Protein 9M5U (pdb70)

Sequence (782 aa):
AMQATTTRLVNRIWGEFYSNYSREIKWDGESLGKTSAGEPLYQQALVGGEMVAVGGAVTLEVEMPAIYFVEYMFEDHCKMLHGRFLQRGSMTVLGNAANERELFLTNECMTTQLKDIKGVASFEIRSRPWGHQYRKKNITADKLDWARALERKVKDLPTEYYCKSLYSPERGGFFSLPLSDIGRSSGFCTSCKIREDEEKRSTIKLNVSKTGFFINGIEYSVEDFVYVNPDSISFKSGRNIGLRAYVVCQLLEIVPKSFDVKVRRFYRPEDVSAEKAYASDIQELYFSQDTVVLPPGALEGKCEVRKKSDMPLSREYPISDHIFFCDLFFDTSKGSLKQLPKFSTEIRLATLDIFAGCGGLSHGLKKAGVSDAKWAIEYEEPAGQAFKQNHPESTVFVDNCNVILRAIMEKGGDQDDCVSTTEANELAAKLTEEQKSTLPLPGQVDFINGGPPCQGFSGMNRFNQSSWSKVQCEMILAFLSFADYFRPRYFLLENVRTFVSFNKGQTFQLTLASLLEMGYQVRFGILEAGAYGVSQSRKRAFIWAAAPEEVLPEWPEPMHVFGVPKLKISLSQGLHYAAVRSTALGAPFRPITVRDTIGDLPSVENGDSRTNKEYKEVAVSWFQKEIRGNTIALTDHICKAMNELNLIRCKLIPTRPGADWHDLPKRKVTLDGRVEEMIPFCLPNTAERHNGWKGLYGRLDWQGNFPTSVTDPQPMGKVGMCFHPEQHRILTVRECARSQGFPDSYEFAGNINHKHRQIGNAVPPPLAFALGRKLKEALHLK

Radius of gyration: 30.0 Å; Cα contacts (8 Å, |Δi|>4): 1733; chains: 1; bounding box: 53×78×100 Å

Foldseek 3Di:
DFFFKFFLLLLVLCPPLGPLRPPDKFADDDFDDAAPVGWTWGAWIDHRNAIDGQQFWFWADDVPTWIWHWFTWTEVRFTKTKTFTWAAPCFWLLNPSGDRQETATELDMDMDTSNRTPHTAQEEEDDDDAFLVCLVVLVVVVVVVVVVQVVCVVVVHGGHHYYAWHDDLQQFWTAGDPVVQGRPNHNDHPSVVVVVVQVVQDDWAQDPVNFWTQNSNDTDGAQFKFWFFPVQLPAPLFVQPPFDATWIWGFHHFAVVVTKTKTATKADLVNQDPVSQFQDAQQEIADEGDIDIGHPVRTDGGAFEAAPVQDDPDDDQQDPHRYHYYFWHADPPVRDIHGDPSGDHPQAFEEEEEQQFLNLLVLLLVVLPHYDLQEYEHQDDQRQVNNCVVNVNHHYDNRDLSLLVCLQCVVVVNNVRMSGDPVSVVVNVVDDVVSSVSRDHAPRGQEYEYEQDALLQDPQNPPNPDPVNSSSLSVLSSSLNVCLNNVHQKYKYKYALSCCPPPNNNSVSSSVSSLVSSQKIKGKAWDAPQQRRFQEGGIMIMMMIGHNVFFTFAAFARAEADPDQFSWRQIRPRRIYGRYHHCSSHGSGYTDFLCSQCVQADDDAAFDDPQWDFGDDDRRGNLRCNQAPPPGIFGQQGAHHDDPLLLVLLVQFDLAPQTALVRFDFDWDFDVRDIDTNRDPPQVVCCVVLVSLGQQSHEGDRGGGDYQQALDDDSNDSNNHAQYSPHSGGGTLQSLQSSLQHHSPRDGGDGRSRSSNSSNRHHRSSSSNSSSNSVVVRSVVD

InterPro domains:
  IPR001025 Bromo adjacent homology (BAH) domain [PF01426] (735-869)
  IPR001025 Bromo adjacent homology (BAH) domain [PF01426] (909-1049)
  IPR001025 Bromo adjacent homology (BAH) domain [PS51038] (735-869)
  IPR001025 Bromo adjacent homology (BAH) domain [PS51038] (909-1049)
  IPR001025 Bromo adjacent homology (BAH) domain [SM00439] (735-869)
  IPR001025 Bromo adjacent homology (BAH) domain [SM00439] (909-1049)
  IPR001525 C-5 cytosine methyltransferase [PF00145] (1094-1143)
  IPR001525 C-5 cytosine methyltransferase [PF00145] (1175-1521)
  IPR001525 C-5 cytosine methyltransferase [PR00105] (1094-1110)
  IPR001525 C-5 cytosine methyltransferase [PR00105] (1231-1245)
  IPR001525 C-5 cytosine methyltransferase [PR00105] (1277-1290)
  IPR001525 C-5 cytosine methyltransferase [PS51679] (1093-1527)
  IPR001525 C-5 cytosine methyltransferase [TIGR00675] (1096-1519)
  IPR018117 DNA methylase, C-5 cytosine-specific, active site [PS00094] (1190-1202)
  IPR022702 DNA (cytosine-5)-methyltransferase 1, replication foci domain [PF12047] (79-214)
  IPR022702 DNA (cytosine-5)-methyltransferase 1, replication foci domain [PF12047] (386-534)
  IPR029063 S-adenosyl-L-methionine-dependent methyltransferase superfamily [G3DSA:3.40.50.150] (1098-1301)
  IPR029063 S-adenosyl-L-methionine-dependent methyltransferase superfamily [SSF53335] (1095-1524)
  IPR031303 DNA methylase, C-5 cytosine-specific, conserved site [PS00095] (1502-1520)
  IPR043151 Bromo adjacent homology (BAH) domain superfamily [G3DSA:2.30.30.490] (703-887)

Secondary structure (DSSP, 8-state):
--PPPEEHHHHHHHGGGSTT----EEEES---EE-TTS-EEESEEEETTEEEETTSEEEE-----EEEEEEEEE-----EEEEEEEEEGGGSTTGGGS-SSEEEEEEEEEEEEGGG--EEEEEEE--PPPSGGGHHHHHHHHHHHHHHHHHHHHTT---EEEEEEEEETTTTEEEE--TTSSS--SS--HHHHHHHHHHHTTS--B-TTSSEE-GGG--EETT-EEEE-TTT---TT-TTTT---PEEEEEEEEEE--EEEEE--EE-GGGT-HHHHHTS-TTEEEE----EEE-GGGEEEEEEEE-TTSS-S---SS----EEEEEEEE-TTT--EEE---------B-EEEES-TTTHHHHHHHHHTSB---EEE---HHHHHHHHHH-TTSEEE-S-HHHHHHHHHHHTT--TTEE--HHHHHHHTT--HHHHHSS--TTS-SEEE-----TTT-TT-S--SSHHHHHHTTHHHHHHHHHHHH--SEEEEEEEGGGGTGGGGHHHHHHHHHHHHHT-EEEEEEEEGGGTT-SB--EEEEEEEE-TTS-PPPPPPP-B--S----EEE-STT-EEESS---TT--SBPPP-HHHHHSSSPP--TT---SEEE--S---SHHHHHHHTT--EEE----PPP-HHHHHHHHTS-SSTT--GGG----EEE----EEESS-THHHHS-TTTTT-TTTTEE--TTS-B-PPPSS--TTSSS-EEE-SSSSSB--HHHHHHHTT--TT----SSHHHHHHHHHHSPPHHHHHHHHHHHHHHHHH-

GO terms:
  GO:0008168 methyltransferase activity (F, TAS)
  GO:0044027 negative regulation of gene expression via chromosomal CpG island methylation (P, IMP)
  GO:0009294 DNA-mediated transformation (P, IMP)
  GO:0009910 negative regulation of flower development (P, IMP)
  GO:0010069 zygote asymmetric cytokinesis in embryo sac (P, IMP)
  GO:0010229 inflorescence development (P, IMP)
  GO:0141044 epigenetic programming in the endosperm (P, IMP)
  GO:0005515 protein binding (F, IPI)

Structure (mmCIF, N/CA/C/O backbone):
data_9M5U
#
_entry.id   9M5U
#
_cell.length_a   1.00
_cell.length_b   1.00
_cell.length_c   1.00
_cell.angle_alpha   90.00
_cell.angle_beta   90.00
_cell.angle_gamma   90.00
#
_symmetry.space_group_name_H-M   'P 1'
#
loop_
_entity.id
_entity.type
_entity.pdbx_description
1 polymer 'DNA (cytosine-5)-methyltransferase 1'
2 polymer "DNA (5'-D(*AP*CP*TP*TP*AP*(5CM)P*GP*GP*AP*AP*GP*G)-3')"
3 polymer "DNA (5'-D(*CP*CP*TP*TP*CP*(A1L82)P*GP*TP*AP*AP*GP*T)-3')"
4 non-polymer S-ADENOSYL-L-HOMOCYSTEINE
5 non-polymer 'ZINC ION'
#
loop_
_atom_site.group_PDB
_atom_site.id
_atom_site.type_symbol
_atom_site.label_atom_id
_atom_site.label_alt_id
_atom_site.label_comp_id
_atom_site.label_asym_id
_atom_site.label_entity_id
_atom_site.label_seq_id
_atom_site.pdbx_PDB_ins_code
_atom_site.Cartn_x
_atom_site.Cartn_y
_atom_site.Cartn_z
_atom_site.occupancy
_atom_site.B_iso_or_equiv
_atom_site.auth_seq_id
_atom_site.auth_comp_id
_atom_site.auth_asym_id
_atom_site.auth_atom_id
_atom_site.pdbx_PDB_model_num
ATOM 1 N N . ALA A 1 9 ? 103.302 132.633 99.060 1.00 44.93 624 ALA A N 1
ATOM 2 C CA . ALA A 1 9 ? 104.424 133.378 99.618 1.00 44.93 624 ALA A CA 1
ATOM 3 C C . ALA A 1 9 ? 104.016 134.082 100.907 1.00 44.93 624 ALA A C 1
ATOM 4 O O . ALA A 1 9 ? 104.407 135.222 101.155 1.00 44.93 624 ALA A O 1
ATOM 6 N N . MET A 1 10 ? 103.227 133.393 101.724 1.00 40.95 625 MET A N 1
ATOM 7 C CA . MET A 1 10 ? 102.719 133.939 102.973 1.00 40.95 625 MET A CA 1
ATOM 8 C C . MET A 1 10 ? 103.451 133.324 104.158 1.00 40.95 625 MET A C 1
ATOM 9 O O . MET A 1 10 ? 103.699 132.115 104.189 1.00 40.95 625 MET A O 1
ATOM 14 N N . GLN A 1 11 ? 103.799 134.164 105.128 1.00 39.37 626 GLN A N 1
ATOM 15 C CA . GLN A 1 11 ? 104.331 133.661 106.385 1.00 39.37 626 GLN A CA 1
ATOM 16 C C . GLN A 1 11 ? 103.251 132.882 107.123 1.00 39.37 626 GLN A C 1
ATOM 17 O O . GLN A 1 11 ? 102.074 133.253 107.105 1.00 39.37 626 GLN A O 1
ATOM 23 N N . ALA A 1 12 ? 103.655 131.793 107.770 1.00 31.00 627 ALA A N 1
ATOM 24 C CA . ALA A 1 12 ? 102.694 130.898 108.399 1.00 31.00 627 ALA A CA 1
ATOM 25 C C . ALA A 1 12 ? 101.991 131.579 109.566 1.00 31.00 627 ALA A C 1
ATOM 26 O O . ALA A 1 12 ? 102.606 132.314 110.342 1.00 31.00 627 ALA A O 1
ATOM 28 N N . THR A 1 13 ? 100.689 131.332 109.680 1.00 27.85 628 THR A N 1
ATOM 29 C CA . THR A 1 13 ? 99.903 131.788 110.818 1.00 27.85 628 THR A CA 1
ATOM 30 C C . THR A 1 13 ? 99.922 130.692 111.875 1.00 27.85 628 THR A C 1
ATOM 31 O O . THR A 1 13 ? 99.549 129.548 111.594 1.00 27.85 628 THR A O 1
ATOM 35 N N . THR A 1 14 ? 100.366 131.033 113.081 1.00 27.24 629 THR A N 1
ATOM 36 C CA . THR A 1 14 ? 100.603 130.046 114.121 1.00 27.24 629 THR A CA 1
ATOM 37 C C . THR A 1 14 ? 99.968 130.483 115.432 1.00 27.24 629 THR A C 1
ATOM 38 O O . THR A 1 14 ? 99.779 131.673 115.693 1.00 27.24 629 THR A O 1
ATOM 42 N N . THR A 1 15 ? 99.635 129.493 116.254 1.00 25.70 630 THR A N 1
ATOM 43 C CA . THR A 1 15 ? 99.297 129.747 117.643 1.00 25.70 630 THR A CA 1
ATOM 44 C C . THR A 1 15 ? 100.565 130.083 118.421 1.00 25.70 630 THR A C 1
ATOM 45 O O . THR A 1 15 ? 101.684 129.815 117.977 1.00 25.70 630 THR A O 1
ATOM 49 N N . ARG A 1 16 ? 100.381 130.682 119.598 1.00 29.33 631 ARG A N 1
ATOM 50 C CA . ARG A 1 16 ? 101.534 131.108 120.381 1.00 29.33 631 ARG A CA 1
ATOM 51 C C . ARG A 1 16 ? 102.349 129.934 120.908 1.00 29.33 631 ARG A C 1
ATOM 52 O O . ARG A 1 16 ? 103.549 130.094 121.147 1.00 29.33 631 ARG A O 1
ATOM 60 N N . LEU A 1 17 ? 101.737 128.761 121.080 1.00 23.53 632 LEU A N 1
ATOM 61 C CA . LEU A 1 17 ? 102.490 127.594 121.531 1.00 23.53 632 LEU A CA 1
ATOM 62 C C . LEU A 1 17 ? 103.496 127.148 120.475 1.00 23.53 632 LEU A C 1
ATOM 63 O O . LEU A 1 17 ? 104.679 126.948 120.774 1.00 23.53 632 LEU A O 1
ATOM 68 N N . VAL A 1 18 ? 103.042 126.992 119.230 1.00 22.92 633 VAL A N 1
ATOM 69 C CA . VAL A 1 18 ? 103.935 126.561 118.159 1.00 22.92 633 VAL A CA 1
ATOM 70 C C . VAL A 1 18 ? 104.957 127.646 117.847 1.00 22.92 633 VAL A C 1
ATOM 71 O O . VAL A 1 18 ? 106.120 127.354 117.543 1.00 22.92 633 VAL A O 1
ATOM 75 N N . ASN A 1 19 ? 104.541 128.912 117.909 1.00 30.14 634 ASN A N 1
ATOM 76 C CA . ASN A 1 19 ? 105.475 130.012 117.698 1.00 30.14 634 ASN A CA 1
ATOM 77 C C . ASN A 1 19 ? 106.555 130.027 118.772 1.00 30.14 634 ASN A C 1
ATOM 78 O O . ASN A 1 19 ? 107.727 130.301 118.484 1.00 30.14 634 ASN A O 1
ATOM 83 N N . ARG A 1 20 ? 106.178 129.738 120.018 1.00 28.44 635 ARG A N 1
ATOM 84 C CA . ARG A 1 20 ? 107.148 129.698 121.106 1.00 28.44 635 ARG A CA 1
ATOM 85 C C . ARG A 1 20 ? 108.086 128.505 120.972 1.00 28.44 635 ARG A C 1
ATOM 86 O O . ARG A 1 20 ? 109.282 128.613 121.268 1.00 28.44 635 ARG A O 1
ATOM 94 N N . ILE A 1 21 ? 107.562 127.356 120.536 1.00 22.56 636 ILE A N 1
ATOM 95 C CA . ILE A 1 21 ? 108.385 126.153 120.428 1.00 22.56 636 ILE A CA 1
ATOM 96 C C . ILE A 1 21 ? 109.487 126.349 119.394 1.00 22.56 636 ILE A C 1
ATOM 97 O O . ILE A 1 21 ? 110.664 126.073 119.654 1.00 22.56 636 ILE A O 1
ATOM 102 N N . TRP A 1 22 ? 109.125 126.833 118.205 1.00 20.85 637 TRP A N 1
ATOM 103 C CA . TRP A 1 22 ? 110.101 126.937 117.126 1.00 20.85 637 TRP A CA 1
ATOM 104 C C . TRP A 1 22 ? 111.042 128.120 117.315 1.00 20.85 637 TRP A C 1
ATOM 105 O O . TRP A 1 22 ? 112.205 128.048 116.905 1.00 20.85 637 TRP A O 1
ATOM 116 N N . GLY A 1 23 ? 110.569 129.196 117.930 1.00 32.98 638 GLY A N 1
ATOM 117 C CA . GLY A 1 23 ? 111.444 130.310 118.256 1.00 32.98 638 GLY A CA 1
ATOM 118 C C . GLY A 1 23 ? 112.017 130.974 117.019 1.00 32.98 638 GLY A C 1
ATOM 119 O O . GLY A 1 23 ? 111.285 131.433 116.133 1.00 32.98 638 GLY A O 1
ATOM 120 N N . GLU A 1 24 ? 113.350 131.029 116.953 1.00 39.54 639 GLU A N 1
ATOM 121 C CA . GLU A 1 24 ? 114.033 131.736 115.875 1.00 39.54 639 GLU A CA 1
ATOM 122 C C . GLU A 1 24 ? 113.819 131.088 114.513 1.00 39.54 639 GLU A C 1
ATOM 123 O O . GLU A 1 24 ? 114.000 131.757 113.490 1.00 39.54 639 GLU A O 1
ATOM 129 N N . PHE A 1 25 ? 113.440 129.812 114.472 1.00 37.16 640 PHE A N 1
ATOM 130 C CA . PHE A 1 25 ? 113.190 129.116 113.215 1.00 37.16 640 PHE A CA 1
ATOM 131 C C . PHE A 1 25 ? 111.867 129.514 112.574 1.00 37.16 640 PHE A C 1
ATOM 132 O O . PHE A 1 25 ? 111.478 128.917 111.564 1.00 37.16 640 PHE A O 1
ATOM 140 N N . TYR A 1 26 ? 111.173 130.499 113.135 1.00 38.69 641 TYR A N 1
ATOM 141 C CA . TYR A 1 26 ? 109.902 130.982 112.616 1.00 38.69 641 TYR A CA 1
ATOM 142 C C . TYR A 1 26 ? 110.090 132.415 112.140 1.00 38.69 641 TYR A C 1
ATOM 143 O O . TYR A 1 26 ? 110.586 133.261 112.892 1.00 38.69 641 TYR A O 1
ATOM 152 N N . SER A 1 27 ? 109.705 132.680 110.889 1.00 42.26 642 SER A N 1
ATOM 153 C CA . SER A 1 27 ? 109.931 134.000 110.307 1.00 42.26 642 SER A CA 1
ATOM 154 C C . SER A 1 27 ? 109.157 135.079 111.053 1.00 42.26 642 SER A C 1
ATOM 155 O O . SER A 1 27 ? 109.672 136.181 111.277 1.00 42.26 642 SER A O 1
ATOM 158 N N . ASN A 1 28 ? 107.919 134.782 111.448 1.00 44.21 643 ASN A N 1
ATOM 159 C CA . ASN A 1 28 ? 107.065 135.732 112.150 1.00 44.21 643 ASN A CA 1
ATOM 160 C C . ASN A 1 28 ? 107.108 135.536 113.662 1.00 44.21 643 ASN A C 1
ATOM 161 O O . ASN A 1 28 ? 106.094 135.727 114.342 1.00 44.21 643 ASN A O 1
ATOM 166 N N . TYR A 1 29 ? 108.264 135.147 114.197 1.00 43.39 644 TYR A N 1
ATOM 167 C CA . TYR A 1 29 ? 108.392 134.916 115.630 1.00 43.39 644 TYR A CA 1
ATOM 168 C C . TYR A 1 29 ? 108.149 136.202 116.410 1.00 43.39 644 TYR A C 1
ATOM 169 O O . TYR A 1 29 ? 108.621 137.278 116.033 1.00 43.39 644 TYR A O 1
ATOM 178 N N . SER A 1 30 ? 107.407 136.083 117.506 1.00 44.89 645 SER A N 1
ATOM 179 C CA . SER A 1 30 ? 107.095 137.228 118.352 1.00 44.89 645 SER A CA 1
ATOM 180 C C . SER A 1 30 ? 107.678 137.053 119.750 1.00 44.89 645 SER A C 1
ATOM 181 O O . SER A 1 30 ? 108.433 137.899 120.229 1.00 44.89 645 SER A O 1
ATOM 184 N N . ARG A 1 93 ? 125.720 108.425 156.710 1.00 63.60 708 ARG A N 1
ATOM 185 C CA . ARG A 1 93 ? 124.656 107.993 155.812 1.00 63.60 708 ARG A CA 1
ATOM 186 C C . ARG A 1 93 ? 123.654 107.109 156.546 1.00 63.60 708 ARG A C 1
ATOM 187 O O . ARG A 1 93 ? 123.876 105.911 156.717 1.00 63.60 708 ARG A O 1
ATOM 195 N N . GLU A 1 94 ? 122.549 107.710 156.979 1.00 65.11 709 GLU A N 1
ATOM 196 C CA . GLU A 1 94 ? 121.503 106.991 157.691 1.00 65.11 709 GLU A CA 1
ATOM 197 C C . GLU A 1 94 ? 120.480 106.453 156.698 1.00 65.11 709 GLU A C 1
ATOM 198 O O . GLU A 1 94 ? 119.909 107.215 155.910 1.00 65.11 709 GLU A O 1
ATOM 204 N N . ILE A 1 95 ? 120.263 105.142 156.730 1.00 63.14 710 ILE A N 1
ATOM 205 C CA . ILE A 1 95 ? 119.287 104.475 155.875 1.00 63.14 710 ILE A CA 1
ATOM 206 C C . ILE A 1 95 ? 118.351 103.686 156.778 1.00 63.14 710 ILE A C 1
ATOM 207 O O . ILE A 1 95 ? 118.805 102.859 157.579 1.00 63.14 710 ILE A O 1
ATOM 212 N N . LYS A 1 96 ? 117.050 103.937 156.650 1.00 62.48 711 LYS A N 1
ATOM 213 C CA . LYS A 1 96 ? 116.087 103.352 157.576 1.00 62.48 711 LYS A CA 1
ATOM 214 C C . LYS A 1 96 ? 114.720 103.262 156.916 1.00 62.48 711 LYS A C 1
ATOM 215 O O . LYS A 1 96 ? 114.259 104.233 156.311 1.00 62.48 711 LYS A O 1
ATOM 221 N N . TRP A 1 97 ? 114.071 102.107 157.048 1.00 61.04 712 TRP A N 1
ATOM 222 C CA . TRP A 1 97 ? 112.716 101.954 156.536 1.00 61.04 712 TRP A CA 1
ATOM 223 C C . TRP A 1 97 ? 111.760 102.907 157.245 1.00 61.04 712 TRP A C 1
ATOM 224 O O . TRP A 1 97 ? 111.882 103.171 158.443 1.00 61.04 712 TRP A O 1
ATOM 235 N N . ASP A 1 98 ? 110.793 103.421 156.488 1.00 63.49 713 ASP A N 1
ATOM 236 C CA . ASP A 1 98 ? 109.763 104.311 157.014 1.00 63.49 713 ASP A CA 1
ATOM 237 C C . ASP A 1 98 ? 108.432 103.573 156.965 1.00 63.49 713 ASP A C 1
ATOM 238 O O . ASP A 1 98 ? 107.917 103.282 155.880 1.00 63.49 713 ASP A O 1
ATOM 243 N N . GLY A 1 99 ? 107.881 103.271 158.136 1.00 64.34 714 GLY A N 1
ATOM 244 C CA . GLY A 1 99 ? 106.632 102.542 158.235 1.00 64.34 714 GLY A CA 1
ATOM 245 C C . GLY A 1 99 ? 106.852 101.042 158.263 1.00 64.34 714 GLY A C 1
ATOM 246 O O . GLY A 1 99 ? 107.976 100.534 158.210 1.00 64.34 714 GLY A O 1
ATOM 247 N N . GLU A 1 100 ? 105.736 100.324 158.348 1.00 66.79 715 GLU A N 1
ATOM 248 C CA . GLU A 1 100 ? 105.762 98.872 158.389 1.00 66.79 715 GLU A CA 1
ATOM 249 C C . GLU A 1 100 ? 105.708 98.305 156.972 1.00 66.79 715 GLU A C 1
ATOM 250 O O . GLU A 1 100 ? 105.629 99.035 155.981 1.00 66.79 715 GLU A O 1
ATOM 256 N N . SER A 1 101 ? 105.753 96.980 156.874 1.00 62.31 716 SER A N 1
ATOM 257 C CA . SER A 1 101 ? 105.679 96.315 155.586 1.00 62.31 716 SER A CA 1
ATOM 258 C C . SER A 1 101 ? 104.232 96.250 155.100 1.00 62.31 716 SER A C 1
ATOM 259 O O . SER A 1 101 ? 103.288 96.599 155.814 1.00 62.31 716 SER A O 1
ATOM 262 N N . LEU A 1 102 ? 104.065 95.792 153.859 1.00 59.94 717 LEU A N 1
ATOM 263 C CA . LEU A 1 102 ? 102.747 95.653 153.260 1.00 59.94 717 LEU A CA 1
ATOM 264 C C . LEU A 1 102 ? 102.555 94.334 152.526 1.00 59.94 717 LEU A C 1
ATOM 265 O O . LEU A 1 102 ? 101.475 94.110 151.968 1.00 59.94 717 LEU A O 1
ATOM 270 N N . GLY A 1 103 ? 103.555 93.464 152.508 1.00 59.42 718 GLY A N 1
ATOM 271 C CA . GLY A 1 103 ? 103.426 92.193 151.828 1.00 59.42 718 GLY A CA 1
ATOM 272 C C . GLY A 1 103 ? 104.780 91.546 151.645 1.00 59.42 718 GLY A C 1
ATOM 273 O O . GLY A 1 103 ? 105.807 92.044 152.118 1.00 59.42 718 GLY A O 1
ATOM 274 N N . LYS A 1 104 ? 104.760 90.414 150.945 1.00 63.12 719 LYS A N 1
ATOM 275 C CA . LYS A 1 104 ? 105.964 89.652 150.653 1.00 63.12 719 LYS A CA 1
ATOM 276 C C . LYS A 1 104 ? 105.992 89.285 149.177 1.00 63.12 719 LYS A C 1
ATOM 277 O O . LYS A 1 104 ? 104.947 89.129 148.539 1.00 63.12 719 LYS A O 1
ATOM 283 N N . THR A 1 105 ? 107.202 89.150 148.641 1.00 62.94 720 THR A N 1
ATOM 284 C CA . THR A 1 105 ? 107.382 88.757 147.253 1.00 62.94 720 THR A CA 1
ATOM 285 C C . THR A 1 105 ? 107.202 87.248 147.105 1.00 62.94 720 THR A C 1
ATOM 286 O O . THR A 1 105 ? 106.905 86.529 148.064 1.00 62.94 720 THR A O 1
ATOM 290 N N . SER A 1 106 ? 107.384 86.758 145.877 1.00 62.85 721 SER A N 1
ATOM 291 C CA . SER A 1 106 ? 107.334 85.322 145.634 1.00 62.85 721 SER A CA 1
ATOM 292 C C . SER A 1 106 ? 108.494 84.587 146.292 1.00 62.85 721 SER A C 1
ATOM 293 O O . SER A 1 106 ? 108.413 83.369 146.483 1.00 62.85 721 SER A O 1
ATOM 296 N N . ALA A 1 107 ? 109.566 85.296 146.640 1.00 62.07 722 ALA A N 1
ATOM 297 C CA . ALA A 1 107 ? 110.717 84.716 147.317 1.00 62.07 722 ALA A CA 1
ATOM 298 C C . ALA A 1 107 ? 110.687 84.946 148.822 1.00 62.07 722 ALA A C 1
ATOM 299 O O . ALA A 1 107 ? 111.703 84.733 149.491 1.00 62.07 722 ALA A O 1
ATOM 301 N N . GLY A 1 108 ? 109.552 85.373 149.366 1.00 62.48 723 GLY A N 1
ATOM 302 C CA . GLY A 1 108 ? 109.448 85.642 150.790 1.00 62.48 723 GLY A CA 1
ATOM 303 C C . GLY A 1 108 ? 110.272 86.817 151.268 1.00 62.48 723 GLY A C 1
ATOM 304 O O . GLY A 1 108 ? 110.911 86.733 152.324 1.00 62.48 723 GLY A O 1
ATOM 305 N N . GLU A 1 109 ? 110.274 87.916 150.514 1.00 63.78 724 GLU A N 1
ATOM 306 C CA . GLU A 1 109 ? 111.004 89.118 150.889 1.00 63.78 724 GLU A CA 1
ATOM 307 C C . GLU A 1 109 ? 110.016 90.213 151.254 1.00 63.78 724 GLU A C 1
ATOM 308 O O . GLU A 1 109 ? 109.140 90.539 150.439 1.00 63.78 724 GLU A O 1
ATOM 314 N N . PRO A 1 110 ? 110.100 90.789 152.453 1.00 61.90 725 PRO A N 1
ATOM 315 C CA . PRO A 1 110 ? 109.157 91.852 152.828 1.00 61.90 725 PRO A CA 1
ATOM 316 C C . PRO A 1 110 ? 109.250 93.039 151.880 1.00 61.90 725 PRO A C 1
ATOM 317 O O . PRO A 1 110 ? 110.335 93.420 151.435 1.00 61.90 725 PRO A O 1
ATOM 321 N N . LEU A 1 111 ? 108.096 93.625 151.578 1.00 59.39 726 LEU A N 1
ATOM 322 C CA . LEU A 1 111 ? 107.994 94.754 150.664 1.00 59.39 726 LEU A CA 1
ATOM 323 C C . LEU A 1 111 ? 107.632 96.008 151.445 1.00 59.39 726 LEU A C 1
ATOM 324 O O . LEU A 1 111 ? 106.689 95.998 152.243 1.00 59.39 726 LEU A O 1
ATOM 329 N N . TYR A 1 112 ? 108.379 97.083 151.214 1.00 60.48 727 TYR A N 1
ATOM 330 C CA . TYR A 1 112 ? 108.130 98.360 151.859 1.00 60.48 727 TYR A CA 1
ATOM 331 C C . TYR A 1 112 ? 107.813 99.413 150.805 1.00 60.48 727 TYR A C 1
ATOM 332 O O . TYR A 1 112 ? 108.103 99.245 149.618 1.00 60.48 727 TYR A O 1
ATOM 341 N N . GLN A 1 113 ? 107.207 100.507 151.260 1.00 55.57 728 GLN A N 1
ATOM 342 C CA . GLN A 1 113 ? 106.808 101.602 150.388 1.00 55.57 728 GLN A CA 1
ATOM 343 C C . GLN A 1 113 ? 107.586 102.885 150.626 1.00 55.57 728 GLN A C 1
ATOM 344 O O . GLN A 1 113 ? 107.710 103.697 149.706 1.00 55.57 728 GLN A O 1
ATOM 350 N N . GLN A 1 114 ? 108.129 103.080 151.825 1.00 57.55 729 GLN A N 1
ATOM 351 C CA . GLN A 1 114 ? 108.730 104.350 152.202 1.00 57.55 729 GLN A CA 1
ATOM 352 C C . GLN A 1 114 ? 110.036 104.099 152.942 1.00 57.55 729 GLN A C 1
ATOM 353 O O . GLN A 1 114 ? 110.183 103.097 153.646 1.00 57.55 729 GLN A O 1
ATOM 359 N N . ALA A 1 115 ? 110.988 105.018 152.77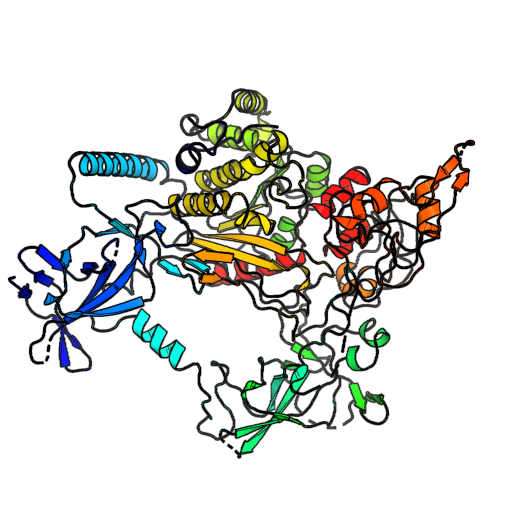7 1.00 56.00 730 ALA A N 1
ATOM 360 C CA . ALA A 1 115 ? 112.285 104.888 153.427 1.00 56.00 730 ALA A CA 1
ATOM 361 C C . ALA A 1 115 ? 112.952 106.254 153.519 1.00 56.00 730 ALA A C 1
ATOM 362 O O . ALA A 1 115 ? 112.553 107.211 152.851 1.00 56.00 730 ALA A O 1
ATOM 364 N N . LEU A 1 116 ? 113.978 106.326 154.365 1.00 59.97 731 LEU A N 1
ATOM 365 C CA . LEU A 1 116 ? 114.821 107.504 154.511 1.00 59.97 731 LEU A CA 1
ATOM 366 C C . LEU A 1 116 ? 116.256 107.113 154.193 1.00 59.97 731 LEU A C 1
ATOM 367 O O . LEU A 1 116 ? 116.774 106.139 154.749 1.00 59.97 731 LEU A O 1
ATOM 372 N N . VAL A 1 117 ? 116.887 107.866 153.300 1.00 59.30 732 VAL A N 1
ATOM 373 C CA . VAL A 1 117 ? 118.269 107.622 152.891 1.00 59.30 732 VAL A CA 1
ATOM 374 C C . VAL A 1 117 ? 119.036 108.914 153.151 1.00 59.30 732 VAL A C 1
ATOM 375 O O . VAL A 1 117 ? 119.092 109.809 152.305 1.00 59.30 732 VAL A O 1
ATOM 379 N N . GLY A 1 118 ? 119.645 109.014 154.329 1.00 62.03 733 GLY A N 1
ATOM 380 C CA . GLY A 1 118 ? 120.409 110.203 154.673 1.00 62.03 733 GLY A CA 1
ATOM 381 C C . GLY A 1 118 ? 119.576 111.458 154.812 1.00 62.03 733 GLY A C 1
ATOM 382 O O . GLY A 1 118 ? 120.025 112.546 154.429 1.00 62.03 733 GLY A O 1
ATOM 383 N N . GLY A 1 119 ? 118.367 111.333 155.353 1.00 60.90 734 GLY A N 1
ATOM 384 C CA . GLY A 1 119 ? 117.517 112.485 155.582 1.00 60.90 734 GLY A CA 1
ATOM 385 C C . GLY A 1 119 ? 116.469 112.699 154.510 1.00 60.90 734 GLY A C 1
ATOM 386 O O . GLY A 1 119 ? 115.313 113.002 154.821 1.00 60.90 734 GLY A O 1
ATOM 387 N N . GLU A 1 120 ? 116.853 112.544 153.246 1.00 59.81 735 GLU A N 1
ATOM 388 C CA . GLU A 1 120 ? 115.895 112.691 152.163 1.00 59.81 735 GLU A CA 1
ATOM 389 C C . GLU A 1 120 ? 114.976 111.474 152.095 1.00 59.81 735 GLU A C 1
ATOM 390 O O . GLU A 1 120 ? 115.314 110.375 152.545 1.00 59.81 735 GLU A O 1
ATOM 396 N N . MET A 1 121 ? 113.795 111.685 151.522 1.00 57.51 736 MET A N 1
ATOM 397 C CA . MET A 1 121 ? 112.686 110.744 151.610 1.00 57.51 736 MET A CA 1
ATOM 398 C C . MET A 1 121 ? 112.537 110.004 150.286 1.00 57.51 736 MET A C 1
ATOM 399 O O . MET A 1 121 ? 112.444 110.636 149.228 1.00 57.51 736 MET A O 1
ATOM 404 N N . VAL A 1 122 ? 112.509 108.674 150.345 1.00 49.47 737 VAL A N 1
ATOM 405 C CA . VAL A 1 122 ? 112.341 107.823 149.172 1.00 49.47 737 VAL A CA 1
ATOM 406 C C . VAL A 1 122 ? 111.001 107.112 149.289 1.00 49.47 737 VAL A C 1
ATOM 407 O O . VAL A 1 122 ? 110.676 106.560 150.347 1.00 49.47 737 VAL A O 1
ATOM 411 N N . ALA A 1 123 ? 110.223 107.130 148.211 1.00 44.43 738 ALA A N 1
ATOM 412 C CA . ALA A 1 123 ? 108.924 106.476 148.195 1.00 44.43 738 ALA A CA 1
ATOM 413 C C . ALA A 1 123 ? 108.701 105.825 146.839 1.00 44.43 738 ALA A C 1
ATOM 414 O O . ALA A 1 123 ? 109.284 106.228 145.830 1.00 44.43 738 ALA A O 1
ATOM 416 N N . VAL A 1 124 ? 107.848 104.803 146.829 1.00 41.76 739 VAL A N 1
ATOM 417 C CA . VAL A 1 124 ? 107.464 104.165 145.577 1.00 41.76 739 VAL A CA 1
ATOM 418 C C . VAL A 1 124 ? 106.606 105.131 144.774 1.00 41.76 739 VAL A C 1
ATOM 419 O O . VAL A 1 124 ? 105.629 105.693 145.285 1.00 41.76 739 VAL A O 1
ATOM 423 N N . GLY A 1 125 ? 106.967 105.328 143.510 1.00 33.84 740 GLY A N 1
ATOM 424 C CA . GLY A 1 125 ? 106.346 106.331 142.677 1.00 33.84 740 GLY A CA 1
ATOM 425 C C . GLY A 1 125 ? 107.181 107.576 142.473 1.00 33.84 740 GLY A C 1
ATOM 426 O O . GLY A 1 125 ? 106.861 108.378 141.587 1.00 33.84 740 GLY A O 1
ATOM 427 N N . GLY A 1 126 ? 108.233 107.760 143.262 1.00 31.65 741 GLY A N 1
ATOM 428 C CA . GLY A 1 126 ? 109.159 108.857 143.086 1.00 31.65 741 GLY A CA 1
ATOM 429 C C . GLY A 1 126 ? 110.330 108.466 142.211 1.00 31.65 741 GLY A C 1
ATOM 430 O O . GLY A 1 126 ? 110.291 107.476 141.476 1.00 31.65 741 GLY A O 1
ATOM 431 N N . ALA A 1 127 ? 111.392 109.262 142.295 1.00 33.30 742 ALA A N 1
ATOM 432 C CA . ALA A 1 127 ? 112.597 109.024 141.518 1.00 33.30 742 ALA A CA 1
ATOM 433 C C . ALA A 1 127 ? 113.823 109.130 142.411 1.00 33.30 742 ALA A C 1
ATOM 434 O O . ALA A 1 127 ? 113.860 109.921 143.356 1.00 33.30 742 ALA A O 1
ATOM 436 N N . VAL A 1 128 ? 114.832 108.318 142.094 1.00 37.01 743 VAL A N 1
ATOM 437 C CA . VAL A 1 128 ? 116.103 108.315 142.801 1.00 37.01 743 VAL A CA 1
ATOM 438 C C . VAL A 1 128 ? 117.216 108.550 141.791 1.00 37.01 743 VAL A C 1
ATOM 439 O O . VAL A 1 128 ? 117.029 108.419 140.579 1.00 37.01 743 VAL A O 1
ATOM 443 N N . THR A 1 129 ? 118.389 108.894 142.312 1.00 44.67 744 THR A N 1
ATOM 444 C CA . THR A 1 129 ? 119.528 109.300 141.505 1.00 44.67 744 THR A CA 1
ATOM 445 C C . THR A 1 129 ? 120.694 108.343 141.722 1.00 44.67 744 THR A C 1
ATOM 446 O O . THR A 1 129 ? 120.974 107.928 142.848 1.00 44.67 744 THR A O 1
ATOM 450 N N . LEU A 1 130 ? 121.367 107.989 140.628 1.00 49.01 745 LEU A N 1
ATOM 451 C CA . LEU A 1 130 ? 122.568 107.167 140.673 1.00 49.01 745 LEU A CA 1
ATOM 452 C C . LEU A 1 130 ? 123.708 107.881 139.962 1.00 49.01 745 LEU A C 1
ATOM 453 O O . LEU A 1 130 ? 123.512 108.478 138.899 1.00 49.01 745 LEU A O 1
ATOM 458 N N . GLU A 1 131 ? 124.896 107.813 140.556 1.00 59.36 746 GLU A N 1
ATOM 459 C CA . GLU A 1 131 ? 126.072 108.440 139.971 1.00 59.36 746 GLU A CA 1
ATOM 460 C C . GLU A 1 131 ? 126.480 107.734 138.684 1.00 59.36 746 GLU A C 1
ATOM 461 O O . GLU A 1 131 ? 126.312 106.521 138.531 1.00 59.36 746 GLU A O 1
ATOM 467 N N . VAL A 1 132 ? 127.024 108.510 137.752 1.00 60.02 747 VAL A N 1
ATOM 468 C CA . VAL A 1 132 ? 127.478 107.971 136.477 1.00 60.02 747 VAL A CA 1
ATOM 469 C C . VAL A 1 132 ? 128.991 108.112 136.361 1.00 60.02 747 VAL A C 1
ATOM 470 O O . VAL A 1 132 ? 129.739 107.566 137.172 1.00 60.02 747 VAL A O 1
ATOM 474 N N . GLU A 1 137 ? 129.095 114.787 132.485 1.00 66.50 752 GLU A N 1
ATOM 475 C CA . GLU A 1 137 ? 128.256 113.620 132.730 1.00 66.50 752 GLU A CA 1
ATOM 476 C C . GLU A 1 137 ? 127.178 113.930 133.764 1.00 66.50 752 GLU A C 1
ATOM 477 O O . GLU A 1 137 ? 127.458 114.518 134.809 1.00 66.50 752 GLU A O 1
ATOM 483 N N . MET A 1 138 ? 125.941 113.535 133.466 1.00 52.49 753 MET A N 1
ATOM 484 C CA . MET A 1 138 ? 124.840 113.768 134.383 1.00 52.49 753 MET A CA 1
ATOM 485 C C . MET A 1 138 ? 124.381 112.459 135.016 1.00 52.49 753 MET A C 1
ATOM 486 O O . MET A 1 138 ? 124.390 111.409 134.367 1.00 52.49 753 MET A O 1
ATOM 491 N N . PRO A 1 139 ? 123.978 112.490 136.284 1.00 44.90 754 PRO A N 1
ATOM 492 C CA . PRO A 1 139 ? 123.558 111.257 136.957 1.00 44.90 754 PRO A CA 1
ATOM 493 C C . PRO A 1 139 ? 122.269 110.701 136.374 1.00 44.90 754 PRO A C 1
ATOM 494 O O . PRO A 1 139 ? 121.444 111.429 135.816 1.00 44.90 754 PRO A O 1
ATOM 498 N N . ALA A 1 140 ? 122.104 109.388 136.513 1.00 37.99 755 ALA A N 1
ATOM 499 C CA . ALA A 1 140 ? 120.936 108.695 135.989 1.00 37.99 755 ALA A CA 1
ATOM 500 C C . ALA A 1 140 ? 119.783 108.765 136.981 1.00 37.99 755 ALA A C 1
ATOM 501 O O . ALA A 1 140 ? 119.992 108.760 138.197 1.00 37.99 755 ALA A O 1
ATOM 503 N N . ILE A 1 141 ? 118.563 108.834 136.452 1.00 28.80 756 ILE A N 1
ATOM 504 C CA . ILE A 1 141 ? 117.351 108.922 137.260 1.00 28.80 756 ILE A CA 1
ATOM 505 C C . ILE A 1 141 ? 116.544 107.645 137.074 1.00 28.80 756 ILE A C 1
ATOM 506 O O . ILE A 1 141 ? 116.358 107.174 135.944 1.00 28.80 756 ILE A O 1
ATOM 511 N N . TYR A 1 142 ? 116.068 107.079 138.181 1.00 29.78 757 TYR A N 1
ATOM 512 C CA . TYR A 1 142 ? 115.295 105.845 138.147 1.00 29.78 757 TYR A CA 1
ATOM 513 C C . TYR A 1 142 ? 114.002 106.021 138.929 1.00 29.78 757 TYR A C 1
ATOM 514 O O . TYR A 1 142 ? 114.028 106.397 140.104 1.00 29.78 757 TYR A O 1
ATOM 523 N N . PHE A 1 143 ? 112.881 105.748 138.270 1.00 28.42 758 PHE A N 1
ATOM 524 C CA . PHE A 1 143 ? 111.571 105.751 138.907 1.00 28.42 758 PHE A CA 1
ATOM 525 C C . PHE A 1 143 ? 111.429 104.486 139.743 1.00 28.42 758 PHE A C 1
ATOM 526 O O . PHE A 1 143 ? 111.577 103.376 139.222 1.00 28.42 758 PHE A O 1
ATOM 534 N N . VAL A 1 144 ? 111.142 104.651 141.031 1.00 32.57 759 VAL A N 1
ATOM 535 C CA . VAL A 1 144 ? 111.123 103.532 141.968 1.00 32.57 759 VAL A CA 1
ATOM 536 C C . VAL A 1 144 ? 109.847 102.726 141.762 1.00 32.57 759 VAL A C 1
ATOM 537 O O . VAL A 1 144 ? 108.741 103.273 141.817 1.00 32.57 759 VAL A O 1
ATOM 541 N N . GLU A 1 145 ? 109.998 101.422 141.528 1.00 38.59 760 GLU A N 1
ATOM 542 C CA . GLU A 1 145 ? 108.865 100.524 141.348 1.00 38.59 760 GLU A CA 1
ATOM 543 C C . GLU A 1 145 ? 108.506 99.779 142.628 1.00 38.59 760 GLU A C 1
ATOM 544 O O . GLU A 1 145 ? 107.341 99.769 143.032 1.00 38.59 760 GLU A O 1
ATOM 550 N N . TYR A 1 146 ? 109.487 99.153 143.277 1.00 44.46 761 TYR A N 1
ATOM 551 C CA . TYR A 1 146 ? 109.259 98.515 144.564 1.00 44.46 761 TYR A CA 1
ATOM 552 C C . TYR A 1 146 ? 110.572 98.450 145.329 1.00 44.46 761 TYR A C 1
ATOM 553 O O . TYR A 1 146 ? 111.658 98.477 144.744 1.00 44.46 761 TYR A O 1
ATOM 562 N N . MET A 1 147 ? 110.457 98.363 146.652 1.00 52.13 762 MET A N 1
ATOM 563 C CA . MET A 1 147 ? 111.603 98.278 147.544 1.00 52.13 762 MET A CA 1
ATOM 564 C C . MET A 1 147 ? 111.426 97.089 148.476 1.00 52.13 762 MET A C 1
ATOM 565 O O . MET A 1 147 ? 110.324 96.840 148.975 1.00 52.13 762 MET A O 1
ATOM 570 N N . PHE A 1 148 ? 112.512 96.358 148.710 1.00 57.59 763 PHE A N 1
ATOM 571 C CA . PHE A 1 148 ? 112.464 95.153 149.529 1.00 57.59 763 PHE A CA 1
ATOM 572 C C . PHE A 1 148 ? 113.846 94.911 150.122 1.00 57.59 763 PHE A C 1
ATOM 573 O O . PHE A 1 148 ? 114.799 95.647 149.853 1.00 57.59 763 PHE A O 1
ATOM 581 N N . GLU A 1 149 ? 113.945 93.864 150.937 1.00 64.27 764 GLU A N 1
ATOM 582 C CA . GLU A 1 149 ? 115.210 93.488 151.560 1.00 64.27 764 GLU A CA 1
ATOM 583 C C . GLU A 1 149 ? 115.916 92.401 150.758 1.00 64.27 764 GLU A C 1
ATOM 584 O O . GLU A 1 149 ? 116.536 91.501 151.325 1.00 64.27 764 GLU A O 1
ATOM 590 N N . ASP A 1 152 ? 119.898 88.089 154.381 1.00 74.97 767 ASP A N 1
ATOM 591 C CA . ASP A 1 152 ? 121.033 88.908 153.973 1.00 74.97 767 ASP A CA 1
ATOM 592 C C . ASP A 1 152 ? 120.936 90.308 154.570 1.00 74.97 767 ASP A C 1
ATOM 593 O O . ASP A 1 152 ? 121.951 90.977 154.768 1.00 74.97 767 ASP A O 1
ATOM 598 N N . HIS A 1 153 ? 119.704 90.739 154.847 1.00 77.77 768 HIS A N 1
ATOM 599 C CA . HIS A 1 153 ? 119.427 92.035 155.468 1.00 77.77 768 HIS A CA 1
ATOM 600 C C . HIS A 1 153 ? 119.970 93.197 154.640 1.00 77.77 768 HIS A C 1
ATOM 601 O O . HIS A 1 153 ? 120.341 94.240 155.183 1.00 77.77 768 HIS A O 1
ATOM 608 N N . CYS A 1 154 ? 120.020 93.030 153.321 1.00 71.83 769 CYS A N 1
ATOM 609 C CA . CYS A 1 154 ? 120.490 94.071 152.416 1.00 71.83 769 CYS A CA 1
ATOM 610 C C . CYS A 1 154 ? 119.285 94.793 151.828 1.00 71.83 769 CYS A C 1
ATOM 611 O O . CYS A 1 154 ? 118.422 94.164 151.206 1.00 71.83 769 CYS A O 1
ATOM 614 N N . LYS A 1 155 ? 119.228 96.107 152.023 1.00 62.52 770 LYS A N 1
ATOM 615 C CA . LYS A 1 155 ? 118.118 96.892 151.503 1.00 62.52 770 LYS A CA 1
ATOM 616 C C . LYS A 1 155 ? 118.268 97.073 149.998 1.00 62.52 770 LYS A C 1
ATOM 617 O O . LYS A 1 155 ? 119.330 97.473 149.512 1.00 62.52 770 LYS A O 1
ATOM 623 N N . MET A 1 156 ? 117.201 96.783 149.260 1.00 57.68 771 MET A N 1
ATOM 624 C CA . MET A 1 156 ? 117.219 96.791 147.805 1.00 57.68 771 MET A CA 1
ATOM 625 C C . MET A 1 156 ? 116.156 97.741 147.267 1.00 57.68 771 MET A C 1
ATOM 626 O O . MET A 1 156 ? 115.244 98.167 147.979 1.00 57.68 771 MET A O 1
ATOM 631 N N . LEU A 1 157 ? 116.288 98.069 145.982 1.00 45.78 772 LEU A N 1
ATOM 632 C CA . LEU A 1 157 ? 115.365 98.980 145.319 1.00 45.78 772 LEU A CA 1
ATOM 633 C C . LEU A 1 157 ? 115.385 98.686 143.828 1.00 45.78 772 LEU A C 1
ATOM 634 O O . LEU A 1 157 ? 116.460 98.633 143.221 1.00 45.78 772 LEU A O 1
ATOM 639 N N . HIS A 1 158 ? 114.205 98.498 143.247 1.00 39.50 773 HIS A N 1
ATOM 640 C CA . HIS A 1 158 ? 114.054 98.276 141.816 1.00 39.50 773 HIS A CA 1
ATOM 641 C C . HIS A 1 158 ? 113.563 99.562 141.167 1.00 39.50 773 HIS A C 1
ATOM 642 O O . HIS A 1 158 ? 112.625 100.195 141.663 1.00 39.50 773 HIS A O 1
ATOM 649 N N . GLY A 1 159 ? 114.204 99.953 140.071 1.00 32.71 774 GLY A N 1
ATOM 650 C CA . GLY A 1 159 ? 113.839 101.191 139.415 1.00 32.71 774 GLY A CA 1
ATOM 651 C C . GLY A 1 159 ? 113.928 101.135 137.907 1.00 32.71 774 GLY A C 1
ATOM 652 O O . GLY A 1 159 ? 114.839 100.519 137.351 1.00 32.71 774 GLY A O 1
ATOM 653 N N . ARG A 1 160 ? 112.990 101.798 137.240 1.00 29.79 775 ARG A N 1
ATOM 654 C CA . ARG A 1 160 ? 112.956 101.880 135.788 1.00 29.79 775 ARG A CA 1
ATOM 655 C C . ARG A 1 160 ? 113.623 103.169 135.330 1.00 29.79 775 ARG A C 1
ATOM 656 O O . ARG A 1 160 ? 113.399 104.233 135.908 1.00 29.79 775 ARG A O 1
ATOM 664 N N . PHE A 1 161 ? 114.438 103.070 134.285 1.00 22.25 776 PHE A N 1
ATOM 665 C CA . PHE A 1 161 ? 115.216 104.213 133.826 1.00 22.25 776 PHE A CA 1
ATOM 666 C C . PHE A 1 161 ? 114.311 105.323 133.301 1.00 22.25 776 PHE A C 1
ATOM 667 O O . PHE A 1 161 ? 113.352 105.069 132.568 1.00 22.25 776 PHE A O 1
ATOM 675 N N . LEU A 1 162 ? 114.622 106.565 133.680 1.00 19.95 777 LEU A N 1
ATOM 676 C CA . LEU A 1 162 ? 113.931 107.750 133.177 1.00 19.95 777 LEU A CA 1
ATOM 677 C C . LEU A 1 162 ? 114.917 108.520 132.305 1.00 19.95 777 LEU A C 1
ATOM 678 O O . LEU A 1 162 ? 115.769 109.253 132.814 1.00 19.95 777 LEU A O 1
ATOM 683 N N . GLN A 1 163 ? 114.795 108.353 130.993 1.00 19.95 778 GLN A N 1
ATOM 684 C CA . GLN A 1 163 ? 115.723 108.992 130.072 1.00 19.95 778 GLN A CA 1
ATOM 685 C C . GLN A 1 163 ? 115.444 110.487 129.979 1.00 19.95 778 GLN A C 1
ATOM 686 O O . GLN A 1 163 ? 114.290 110.922 129.977 1.00 19.95 778 GLN A O 1
ATOM 692 N N . ARG A 1 164 ? 116.512 111.276 129.909 1.00 23.57 779 ARG A N 1
ATOM 693 C CA . ARG A 1 164 ? 116.366 112.702 129.674 1.00 23.57 779 ARG A CA 1
ATOM 694 C C . ARG A 1 164 ? 115.967 112.962 128.224 1.00 23.57 779 ARG A C 1
ATOM 695 O O . ARG A 1 164 ? 116.217 112.155 127.326 1.00 23.57 779 ARG A O 1
ATOM 703 N N . GLY A 1 165 ? 115.334 114.116 128.004 1.00 18.76 780 GLY A N 1
ATOM 704 C CA . GLY A 1 165 ? 114.874 114.455 126.669 1.00 18.76 780 GLY A CA 1
ATOM 705 C C . GLY A 1 165 ? 115.997 114.677 125.676 1.00 18.76 780 GLY A C 1
ATOM 706 O O . GLY A 1 165 ? 115.859 114.343 124.496 1.00 18.76 780 GLY A O 1
ATOM 707 N N . SER A 1 166 ? 117.117 115.243 126.130 1.00 19.49 781 SER A N 1
ATOM 708 C CA . SER A 1 166 ? 118.222 115.550 125.229 1.00 19.49 781 SER A CA 1
ATOM 709 C C . SER A 1 166 ? 118.911 114.301 124.696 1.00 19.49 781 SER A C 1
ATOM 710 O O . SER A 1 166 ? 119.608 114.382 123.680 1.00 19.49 781 SER A O 1
ATOM 713 N N . MET A 1 167 ? 118.735 113.156 125.351 1.00 20.24 782 MET A N 1
ATOM 714 C CA . MET A 1 167 ? 119.357 111.909 124.929 1.00 20.24 782 MET A CA 1
ATOM 715 C C . MET A 1 167 ? 118.437 111.064 124.058 1.00 20.24 782 MET A C 1
ATOM 716 O O . MET A 1 167 ? 118.787 109.929 123.721 1.00 20.24 782 MET A O 1
ATOM 721 N N . THR A 1 168 ? 117.275 111.590 123.691 1.00 16.97 783 THR A N 1
ATOM 722 C CA . THR A 1 168 ? 116.310 110.900 122.855 1.00 16.97 783 THR A CA 1
ATOM 723 C C . THR A 1 168 ? 116.411 111.418 121.422 1.00 16.97 783 THR A C 1
ATOM 724 O O . THR A 1 168 ? 117.329 112.165 121.069 1.00 16.97 783 THR A O 1
ATOM 728 N N . VAL A 1 169 ? 115.461 111.010 120.577 1.00 14.20 784 VAL A N 1
ATOM 729 C CA . VAL A 1 169 ? 115.397 111.525 119.215 1.00 14.20 784 VAL A CA 1
ATOM 730 C C . VAL A 1 169 ? 115.096 113.019 119.198 1.00 14.20 784 VAL A C 1
ATOM 731 O O . VAL A 1 169 ? 115.324 113.684 118.181 1.00 14.20 784 VAL A O 1
ATOM 735 N N . LEU A 1 170 ? 114.598 113.568 120.309 1.00 15.55 785 LEU A N 1
ATOM 736 C CA . LEU A 1 170 ? 114.288 114.993 120.370 1.00 15.55 785 LEU A CA 1
ATOM 737 C C . LEU A 1 170 ? 115.543 115.844 120.223 1.00 15.55 785 LEU A C 1
ATOM 738 O O . LEU A 1 170 ? 115.515 116.896 119.574 1.00 15.55 785 LEU A O 1
ATOM 743 N N . GLY A 1 171 ? 116.650 115.412 120.821 1.00 17.59 786 GLY A N 1
ATOM 744 C CA . GLY A 1 171 ? 117.886 116.165 120.752 1.00 17.59 786 GLY A CA 1
ATOM 745 C C . GLY A 1 171 ? 117.823 117.499 121.466 1.00 17.59 786 GLY A C 1
ATOM 746 O O . GLY A 1 171 ? 117.527 117.557 122.663 1.00 17.59 786 GLY A O 1
ATOM 747 N N . ASN A 1 172 ? 118.100 118.582 120.741 1.00 22.95 787 ASN A N 1
ATOM 748 C CA . ASN A 1 172 ? 118.124 119.917 121.325 1.00 22.95 787 ASN A CA 1
ATOM 749 C C . ASN A 1 172 ? 116.745 120.557 121.413 1.00 22.95 787 ASN A C 1
ATOM 750 O O . ASN A 1 172 ? 116.627 121.661 121.955 1.00 22.95 787 ASN A O 1
ATOM 755 N N . ALA A 1 173 ? 115.707 119.902 120.899 1.00 19.14 788 ALA A N 1
ATOM 756 C CA . ALA A 1 173 ? 114.351 120.431 120.938 1.00 19.14 788 ALA A CA 1
ATOM 757 C C . ALA A 1 173 ? 113.597 120.043 122.202 1.00 19.14 788 ALA A C 1
ATOM 758 O O . ALA A 1 173 ? 112.429 120.419 122.348 1.00 19.14 788 ALA A O 1
ATOM 760 N N . ALA A 1 174 ? 114.227 119.307 123.111 1.00 21.88 789 ALA A N 1
ATOM 761 C CA . ALA A 1 174 ? 113.567 118.829 124.315 1.00 21.88 789 ALA A CA 1
ATOM 762 C C . ALA A 1 174 ? 113.797 119.779 125.482 1.00 21.88 789 ALA A C 1
ATOM 763 O O . ALA A 1 174 ? 114.779 120.525 125.520 1.00 21.88 789 ALA A O 1
ATOM 765 N N . ASN A 1 175 ? 112.874 119.744 126.439 1.00 28.65 790 ASN A N 1
ATOM 766 C CA . ASN A 1 175 ? 113.008 120.528 127.654 1.00 28.65 790 ASN A CA 1
ATOM 767 C C . ASN A 1 175 ? 114.023 119.884 128.593 1.00 28.65 790 ASN A C 1
ATOM 768 O O . ASN A 1 175 ? 114.353 118.701 128.480 1.00 28.65 790 ASN A O 1
ATOM 773 N N . GLU A 1 176 ? 114.520 120.685 129.533 1.00 35.69 791 GLU A N 1
ATOM 774 C CA . GLU A 1 176 ? 115.461 120.196 130.530 1.00 35.69 791 GLU A CA 1
ATOM 775 C C . GLU A 1 176 ? 114.779 119.566 131.737 1.00 35.69 791 GLU A C 1
ATOM 776 O O . GLU A 1 176 ? 115.462 118.953 132.564 1.00 35.69 791 GLU A O 1
ATOM 782 N N . ARG A 1 177 ? 113.457 119.686 131.853 1.00 30.58 792 ARG A N 1
ATOM 783 C CA . ARG A 1 177 ? 112.723 119.148 132.989 1.00 30.58 792 ARG A CA 1
ATOM 784 C C . ARG A 1 177 ? 111.861 117.944 132.638 1.00 30.58 792 ARG A C 1
ATOM 785 O O . ARG A 1 177 ? 111.256 117.356 133.538 1.00 30.58 792 ARG A O 1
ATOM 793 N N . GLU A 1 178 ? 111.780 117.560 131.369 1.00 21.58 793 GLU A N 1
ATOM 794 C CA . GLU A 1 178 ? 110.928 116.451 130.966 1.00 21.58 793 GLU A CA 1
ATOM 795 C C . GLU A 1 178 ? 111.738 115.165 130.893 1.00 21.58 793 GLU A C 1
ATOM 796 O O . GLU A 1 178 ? 112.795 115.123 130.256 1.00 21.58 793 GLU A O 1
ATOM 802 N N . LEU A 1 179 ? 111.237 114.121 131.549 1.00 17.22 794 LEU A N 1
ATOM 803 C CA . LEU A 1 179 ? 111.834 112.797 131.517 1.00 17.22 794 LEU A CA 1
ATOM 804 C C . LEU A 1 179 ? 110.860 111.824 130.870 1.00 17.22 794 LEU A C 1
ATOM 805 O O . LEU A 1 179 ? 109.640 111.988 130.967 1.00 17.22 794 LEU A O 1
ATOM 810 N N . PHE A 1 180 ? 111.405 110.812 130.202 1.00 15.32 795 PHE A N 1
ATOM 811 C CA . PHE A 1 180 ? 110.608 109.820 129.497 1.00 15.32 795 PHE A CA 1
ATOM 812 C C . PHE A 1 180 ? 110.871 108.447 130.094 1.00 15.32 795 PHE A C 1
ATOM 813 O O . PHE A 1 180 ? 112.027 108.031 130.215 1.00 15.32 795 PHE A O 1
ATOM 821 N N . LEU A 1 181 ? 109.802 107.754 130.471 1.00 17.29 796 LEU A N 1
ATOM 822 C CA . LEU A 1 181 ? 109.937 106.412 131.014 1.00 17.29 796 LEU A CA 1
ATOM 823 C C . LEU A 1 181 ? 110.357 105.439 129.920 1.00 17.29 796 LEU A C 1
ATOM 824 O O . LEU A 1 181 ? 109.889 105.517 128.782 1.00 17.29 796 LEU A O 1
ATOM 829 N N . THR A 1 182 ? 111.251 104.524 130.268 1.00 20.62 797 THR A N 1
ATOM 830 C CA . THR A 1 182 ? 111.752 103.514 129.348 1.00 20.62 797 THR A CA 1
ATOM 831 C C . THR A 1 182 ? 111.427 102.125 129.888 1.00 20.62 797 THR A C 1
ATOM 832 O O . THR A 1 182 ? 110.873 101.969 130.979 1.00 20.62 797 THR A O 1
ATOM 836 N N . ASN A 1 183 ? 111.778 101.106 129.105 1.00 28.63 798 ASN A N 1
ATOM 837 C CA . ASN A 1 183 ? 111.556 99.717 129.481 1.00 28.63 798 ASN A CA 1
ATOM 838 C C . ASN A 1 183 ? 112.803 99.064 130.068 1.00 28.63 798 ASN A C 1
ATOM 839 O O . ASN A 1 183 ? 112.886 97.833 130.121 1.00 28.63 798 ASN A O 1
ATOM 844 N N . GLU A 1 184 ? 113.772 99.864 130.505 1.00 30.33 799 GLU A N 1
ATOM 845 C CA . GLU A 1 184 ? 114.985 99.370 131.139 1.00 30.33 799 GLU A CA 1
ATOM 846 C C . GLU A 1 184 ? 114.894 99.616 132.638 1.00 30.33 799 GLU A C 1
ATOM 847 O O . GLU A 1 184 ? 114.569 100.726 133.069 1.00 30.33 799 GLU A O 1
ATOM 853 N N . CYS A 1 185 ? 115.180 98.582 133.426 1.00 37.33 800 CYS A N 1
ATOM 854 C CA . CYS A 1 185 ? 115.101 98.676 134.875 1.00 37.33 800 CYS A CA 1
ATOM 855 C C . CYS A 1 185 ? 116.263 97.920 135.501 1.00 37.33 800 CYS A C 1
ATOM 856 O O . CYS A 1 185 ? 116.847 97.018 134.895 1.00 37.33 800 CYS A O 1
ATOM 859 N N . MET A 1 186 ? 116.592 98.307 136.730 1.00 40.46 801 MET A N 1
ATOM 860 C CA . MET A 1 186 ? 117.718 97.733 137.451 1.00 40.46 801 MET A CA 1
ATOM 861 C C . MET A 1 186 ? 117.398 97.645 138.936 1.00 40.46 801 MET A C 1
ATOM 862 O O . MET A 1 186 ? 116.590 98.409 139.469 1.00 40.46 801 MET A O 1
ATOM 867 N N . THR A 1 187 ? 118.067 96.710 139.604 1.00 45.76 802 THR A N 1
ATOM 868 C CA . THR A 1 187 ? 117.974 96.538 141.047 1.00 45.76 802 THR A CA 1
ATOM 869 C C . THR A 1 187 ? 119.290 96.958 141.683 1.00 45.76 802 THR A C 1
ATOM 870 O O . THR A 1 187 ? 120.357 96.480 141.281 1.00 45.76 802 THR A O 1
ATOM 874 N N . THR A 1 188 ? 119.217 97.848 142.670 1.00 50.77 803 THR A N 1
ATOM 875 C CA . THR A 1 188 ? 120.411 98.358 143.328 1.00 50.77 803 THR A CA 1
ATOM 876 C C . THR A 1 188 ? 120.153 98.507 144.820 1.00 50.77 803 THR A C 1
ATOM 877 O O . THR A 1 188 ? 119.013 98.646 145.265 1.00 50.77 803 THR A O 1
ATOM 881 N N . GLN A 1 189 ? 121.233 98.471 145.594 1.00 57.80 804 GLN A N 1
ATOM 882 C CA . GLN A 1 189 ? 121.124 98.694 147.027 1.00 57.80 804 GLN A CA 1
ATOM 883 C C . GLN A 1 189 ? 120.804 100.156 147.316 1.00 57.80 804 GLN A C 1
ATOM 884 O O . GLN A 1 189 ? 121.170 101.058 146.558 1.00 57.80 804 GLN A O 1
ATOM 890 N N . LEU A 1 190 ? 120.109 100.385 148.432 1.00 58.27 805 LEU A N 1
ATOM 891 C CA . LEU A 1 190 ? 119.765 101.746 148.826 1.00 58.27 805 LEU A CA 1
ATOM 892 C C . LEU A 1 190 ? 120.992 102.575 149.181 1.00 58.27 805 LEU A C 1
ATOM 893 O O . LEU A 1 190 ? 120.904 103.807 149.208 1.00 58.27 805 LEU A O 1
ATOM 898 N N . LYS A 1 191 ? 122.128 101.931 149.454 1.00 58.83 806 LYS A N 1
ATOM 899 C CA . LYS A 1 191 ? 123.351 102.663 149.758 1.00 58.83 806 LYS A CA 1
ATOM 900 C C . LYS A 1 191 ? 123.942 103.338 148.528 1.00 58.83 806 LYS A C 1
ATOM 901 O O . LYS A 1 191 ? 124.712 104.293 148.671 1.00 58.83 806 LYS A O 1
ATOM 907 N N . ASP A 1 192 ? 123.600 102.868 147.330 1.00 57.89 807 ASP A N 1
ATOM 908 C CA . ASP A 1 192 ? 124.135 103.427 146.096 1.00 57.89 807 ASP A CA 1
ATOM 909 C C . ASP A 1 192 ? 123.377 104.657 145.619 1.00 57.89 807 ASP A C 1
ATOM 910 O O . ASP A 1 192 ? 123.749 105.232 144.591 1.00 57.89 807 ASP A O 1
ATOM 915 N N . ILE A 1 193 ? 122.332 105.072 146.328 1.00 54.32 808 ILE A N 1
ATOM 916 C CA . ILE A 1 193 ? 121.540 106.225 145.914 1.00 54.32 808 ILE A CA 1
ATOM 917 C C . ILE A 1 193 ? 122.307 107.497 146.251 1.00 54.32 808 ILE A C 1
ATOM 918 O O . ILE A 1 193 ? 122.741 107.695 147.393 1.00 54.32 808 ILE A O 1
ATOM 923 N N . LYS A 1 194 ? 122.512 108.346 145.243 1.00 53.60 809 LYS A N 1
ATOM 924 C CA . LYS A 1 194 ? 123.155 109.636 145.454 1.00 53.60 809 LYS A CA 1
ATOM 925 C C . LYS A 1 194 ? 122.205 110.648 146.080 1.00 53.60 809 LYS A C 1
ATOM 926 O O . LYS A 1 194 ? 122.635 111.486 146.880 1.00 53.60 809 LYS A O 1
ATOM 932 N N . GLY A 1 195 ? 120.924 110.583 145.738 1.00 48.99 810 GLY A N 1
ATOM 933 C CA . GLY A 1 195 ? 119.953 111.507 146.293 1.00 48.99 810 GLY A CA 1
ATOM 934 C C . GLY A 1 195 ? 118.582 111.234 145.717 1.00 48.99 810 GLY A C 1
ATOM 935 O O . GLY A 1 195 ? 118.383 110.302 144.932 1.00 48.99 810 GLY A O 1
ATOM 936 N N . VAL A 1 196 ? 117.632 112.071 146.124 1.00 44.20 811 VAL A N 1
ATOM 937 C CA . VAL A 1 196 ? 116.246 111.983 145.678 1.00 44.20 811 VAL A CA 1
ATOM 938 C C . VAL A 1 196 ? 115.946 113.193 144.809 1.00 44.20 811 VAL A C 1
ATOM 939 O O . VAL A 1 196 ? 116.206 114.334 145.209 1.00 44.20 811 VAL A O 1
ATOM 943 N N . ALA A 1 197 ? 115.402 112.945 143.623 1.00 35.86 812 ALA A N 1
ATOM 944 C CA . ALA A 1 197 ? 115.065 114.000 142.681 1.00 35.86 812 ALA A CA 1
ATOM 945 C C . ALA A 1 197 ? 113.579 114.317 142.762 1.00 35.86 812 ALA A C 1
ATOM 946 O O . ALA A 1 197 ? 112.743 113.410 142.817 1.00 35.86 812 ALA A O 1
ATOM 948 N N . SER A 1 198 ? 113.256 115.610 142.779 1.00 32.89 813 SER A N 1
ATOM 949 C CA . SER A 1 198 ? 111.866 116.042 142.729 1.00 32.89 813 SER A CA 1
ATOM 950 C C . SER A 1 198 ? 111.248 115.590 141.415 1.00 32.89 813 SER A C 1
ATOM 951 O O . SER A 1 198 ? 111.639 116.067 140.346 1.00 32.89 813 SER A O 1
ATOM 954 N N . PHE A 1 199 ? 110.294 114.666 141.479 1.00 27.20 814 PHE A N 1
ATOM 955 C CA . PHE A 1 199 ? 109.748 114.035 140.286 1.00 27.20 814 PHE A CA 1
ATOM 956 C C . PHE A 1 199 ? 108.235 113.952 140.397 1.00 27.20 814 PHE A C 1
ATOM 957 O O . PHE A 1 199 ? 107.707 113.595 141.454 1.00 27.20 814 PHE A O 1
ATOM 965 N N . GLU A 1 200 ? 107.544 114.281 139.308 1.00 29.72 815 GLU A N 1
ATOM 966 C CA . GLU A 1 200 ? 106.095 114.172 139.253 1.00 29.72 815 GLU A CA 1
ATOM 967 C C . GLU A 1 200 ? 105.675 113.522 137.942 1.00 29.72 815 GLU A C 1
ATOM 968 O O . GLU A 1 200 ? 106.398 113.568 136.944 1.00 29.72 815 GLU A O 1
ATOM 974 N N . ILE A 1 201 ? 104.504 112.895 137.963 1.00 29.99 816 ILE A N 1
ATOM 975 C CA . ILE A 1 201 ? 103.898 112.322 136.768 1.00 29.99 816 ILE A CA 1
ATOM 976 C C . ILE A 1 201 ? 102.756 113.237 136.351 1.00 29.99 816 ILE A C 1
ATOM 977 O O . ILE A 1 201 ? 101.840 113.499 137.140 1.00 29.99 816 ILE A O 1
ATOM 982 N N . ARG A 1 202 ? 102.812 113.730 135.119 1.00 31.89 817 ARG A N 1
ATOM 983 C CA . ARG A 1 202 ? 101.868 114.725 134.630 1.00 31.89 817 ARG A CA 1
ATOM 984 C C . ARG A 1 202 ? 100.832 114.044 133.746 1.00 31.89 817 ARG A C 1
ATOM 985 O O . ARG A 1 202 ? 101.185 113.378 132.766 1.00 31.89 817 ARG A O 1
ATOM 993 N N . SER A 1 203 ? 99.555 114.210 134.095 1.00 36.82 818 SER A N 1
ATOM 994 C CA . SER A 1 203 ? 98.442 113.631 133.338 1.00 36.82 818 SER A CA 1
ATOM 995 C C . SER A 1 203 ? 97.346 114.691 133.260 1.00 36.82 818 SER A C 1
ATOM 996 O O . SER A 1 203 ? 96.474 114.765 134.130 1.00 36.82 818 SER A O 1
ATOM 999 N N . ARG A 1 204 ? 97.397 115.509 132.213 1.00 35.71 819 ARG A N 1
ATOM 1000 C CA . ARG A 1 204 ? 96.396 116.546 132.030 1.00 35.71 819 ARG A CA 1
ATOM 1001 C C . ARG A 1 204 ? 95.214 116.016 131.226 1.00 35.71 819 ARG A C 1
ATOM 1002 O O . ARG A 1 204 ? 95.378 115.133 130.377 1.00 35.71 819 ARG A O 1
ATOM 1010 N N . PRO A 1 205 ? 94.012 116.530 131.477 1.00 28.60 820 PRO A N 1
ATOM 1011 C CA . PRO A 1 205 ? 92.860 116.128 130.665 1.00 28.60 820 PRO A CA 1
ATOM 1012 C C . PRO A 1 205 ? 93.010 116.599 129.229 1.00 28.60 820 PRO A C 1
ATOM 1013 O O . PRO A 1 205 ? 93.625 117.631 128.947 1.00 28.60 820 PRO A O 1
ATOM 1017 N N . TRP A 1 206 ? 92.434 115.827 128.314 1.00 17.98 821 TRP A N 1
ATOM 1018 C CA . TRP A 1 206 ? 92.535 116.102 126.889 1.00 17.98 821 TRP A CA 1
ATOM 1019 C C . TRP A 1 206 ? 91.241 116.717 126.375 1.00 17.98 821 TRP A C 1
ATOM 1020 O O . TRP A 1 206 ? 90.147 116.346 126.808 1.00 17.98 821 TRP A O 1
ATOM 1031 N N . GLY A 1 207 ? 91.375 117.653 125.455 1.00 22.40 822 GLY A N 1
ATOM 1032 C CA . GLY A 1 207 ? 90.238 118.316 124.850 1.00 22.40 822 GLY A CA 1
ATOM 1033 C C . GLY A 1 207 ? 90.586 119.735 124.460 1.00 22.40 822 GLY A C 1
ATOM 1034 O O . GLY A 1 207 ? 91.482 120.369 125.013 1.00 22.40 822 GLY A O 1
ATOM 1035 N N . HIS A 1 208 ? 89.853 120.245 123.469 1.00 24.93 823 HIS A N 1
ATOM 1036 C CA . HIS A 1 208 ? 90.046 121.618 123.021 1.00 24.93 823 HIS A CA 1
ATOM 1037 C C . HIS A 1 208 ? 89.584 122.635 124.055 1.00 24.93 823 HIS A C 1
ATOM 1038 O O . HIS A 1 208 ? 89.982 123.802 123.979 1.00 24.93 823 HIS A O 1
ATOM 1045 N N . GLN A 1 209 ? 88.754 122.222 125.013 1.00 27.71 824 GLN A N 1
ATOM 1046 C CA . GLN A 1 209 ? 88.226 123.129 126.022 1.00 27.71 824 GLN A CA 1
ATOM 1047 C C . GLN A 1 209 ? 89.190 123.369 127.176 1.00 27.71 824 GLN A C 1
ATOM 1048 O O . GLN A 1 209 ? 88.945 124.269 127.986 1.00 27.71 824 GLN A O 1
ATOM 1054 N N . TYR A 1 210 ? 90.268 122.595 127.272 1.00 28.41 825 TYR A N 1
ATOM 1055 C CA . TYR A 1 210 ? 91.258 122.751 128.328 1.00 28.41 825 TYR A CA 1
ATOM 1056 C C . TYR A 1 210 ? 92.481 123.537 127.874 1.00 28.41 825 TYR A C 1
ATOM 1057 O O . TYR A 1 210 ? 93.459 123.623 128.622 1.00 28.41 825 TYR A O 1
ATOM 1066 N N . ARG A 1 211 ? 92.450 124.107 126.667 1.00 29.03 826 ARG A N 1
ATOM 1067 C CA . ARG A 1 211 ? 93.639 124.752 126.118 1.00 29.03 826 ARG A CA 1
ATOM 1068 C C . ARG A 1 211 ? 94.050 125.972 126.935 1.00 29.03 826 ARG A C 1
ATOM 1069 O O . ARG A 1 211 ? 95.239 126.170 127.207 1.00 29.03 826 ARG A O 1
ATOM 1077 N N . LYS A 1 212 ? 93.085 126.804 127.332 1.00 35.61 827 LYS A N 1
ATOM 1078 C CA . LYS A 1 212 ? 93.417 128.015 128.080 1.00 35.61 827 LYS A CA 1
ATOM 1079 C C . LYS A 1 212 ? 93.938 127.684 129.474 1.00 35.61 827 LYS A C 1
ATOM 1080 O O . LYS A 1 212 ? 94.891 128.312 129.956 1.00 35.61 827 LYS A O 1
ATOM 1086 N N . LYS A 1 213 ? 93.322 126.703 130.139 1.00 37.70 828 LYS A N 1
ATOM 1087 C CA . LYS A 1 213 ? 93.809 126.274 131.445 1.00 37.70 828 LYS A CA 1
ATOM 1088 C C . LYS A 1 213 ? 95.217 125.706 131.341 1.00 37.70 828 LYS A C 1
ATOM 1089 O O . LYS A 1 213 ? 96.072 125.981 132.193 1.00 37.70 828 LYS A O 1
ATOM 1095 N N . ASN A 1 214 ? 95.477 124.911 130.300 1.00 36.60 829 ASN A N 1
ATOM 1096 C CA . ASN A 1 214 ? 96.821 124.387 130.086 1.00 36.60 829 ASN A CA 1
ATOM 1097 C C . ASN A 1 214 ? 97.815 125.512 129.830 1.00 36.60 829 ASN A C 1
ATOM 1098 O O . ASN A 1 214 ? 98.955 125.457 130.299 1.00 36.60 829 ASN A O 1
ATOM 1103 N N . ILE A 1 215 ? 97.401 126.539 129.086 1.00 37.66 830 ILE A N 1
ATOM 1104 C CA . ILE A 1 215 ? 98.285 127.669 128.809 1.00 37.66 830 ILE A CA 1
ATOM 1105 C C . ILE A 1 215 ? 98.651 128.386 130.104 1.00 37.66 830 ILE A C 1
ATOM 1106 O O . ILE A 1 215 ? 99.820 128.708 130.351 1.00 37.66 830 ILE A O 1
ATOM 1111 N N . THR A 1 216 ? 97.650 128.647 130.949 1.00 40.17 831 THR A N 1
ATOM 1112 C CA . THR A 1 216 ? 97.913 129.319 132.220 1.00 40.17 831 THR A CA 1
ATOM 1113 C C . THR A 1 216 ? 98.813 128.474 133.117 1.00 40.17 831 THR A C 1
ATOM 1114 O O . THR A 1 216 ? 99.757 128.991 133.734 1.00 40.17 831 THR A O 1
ATOM 1118 N N . ALA A 1 217 ? 98.541 127.168 133.193 1.00 41.14 832 ALA A N 1
ATOM 1119 C CA . ALA A 1 217 ? 99.363 126.286 134.013 1.00 41.14 832 ALA A CA 1
ATOM 1120 C C . ALA A 1 217 ? 100.796 126.235 133.502 1.00 41.14 832 ALA A C 1
ATOM 1121 O O . ALA A 1 217 ? 101.744 126.222 134.294 1.00 41.14 832 ALA A O 1
ATOM 1123 N N . ASP A 1 218 ? 100.975 126.202 132.179 1.00 41.58 833 ASP A N 1
ATOM 1124 C CA . ASP A 1 218 ? 102.318 126.177 131.612 1.00 41.58 833 ASP A CA 1
ATOM 1125 C C . ASP A 1 218 ? 103.058 127.479 131.884 1.00 41.58 833 ASP A C 1
ATOM 1126 O O . ASP A 1 218 ? 104.259 127.461 132.170 1.00 41.58 833 ASP A O 1
ATOM 1131 N N . LYS A 1 219 ? 102.367 128.619 131.796 1.00 43.44 834 LYS A N 1
ATOM 1132 C CA . LYS A 1 219 ? 103.011 129.884 132.145 1.00 43.44 834 LYS A CA 1
ATOM 1133 C C . LYS A 1 219 ? 103.455 129.894 133.602 1.00 43.44 834 LYS A C 1
ATOM 1134 O O . LYS A 1 219 ? 104.576 130.318 133.915 1.00 43.44 834 LYS A O 1
ATOM 1140 N N . LEU A 1 220 ? 102.594 129.422 134.508 1.00 43.87 835 LEU A N 1
ATOM 1141 C CA . LEU A 1 220 ? 102.974 129.363 135.917 1.00 43.87 835 LEU A CA 1
ATOM 1142 C C . LEU A 1 220 ? 104.164 128.433 136.131 1.00 43.87 835 LEU A C 1
ATOM 1143 O O . LEU A 1 220 ? 105.090 128.755 136.887 1.00 43.87 835 LEU A O 1
ATOM 1148 N N . ASP A 1 221 ? 104.154 127.273 135.469 1.00 44.37 836 ASP A N 1
ATOM 1149 C CA . ASP A 1 221 ? 105.249 126.320 135.607 1.00 44.37 836 ASP A CA 1
ATOM 1150 C C . ASP A 1 221 ? 106.559 126.902 135.093 1.00 44.37 836 ASP A C 1
ATOM 1151 O O . ASP A 1 221 ? 107.610 126.728 135.718 1.00 44.37 836 ASP A O 1
ATOM 1156 N N . TRP A 1 222 ? 106.516 127.592 133.951 1.00 45.31 837 TRP A N 1
ATOM 1157 C CA . TRP A 1 222 ? 107.722 128.207 133.407 1.00 45.31 837 TRP A CA 1
ATOM 1158 C C . TRP A 1 222 ? 108.247 129.296 134.329 1.00 45.31 837 TRP A C 1
ATOM 1159 O O . TRP A 1 222 ? 109.461 129.411 134.537 1.00 45.31 837 TRP A O 1
ATOM 1170 N N . ALA A 1 223 ? 107.349 130.112 134.889 1.00 48.52 838 ALA A N 1
ATOM 1171 C CA . ALA A 1 223 ? 107.783 131.145 135.823 1.00 48.52 838 ALA A CA 1
ATOM 1172 C C . ALA A 1 223 ? 108.449 130.533 137.049 1.00 48.52 838 ALA A C 1
ATOM 1173 O O . ALA A 1 223 ? 109.510 130.998 137.486 1.00 48.52 838 ALA A O 1
ATOM 1175 N N . ARG A 1 224 ? 107.849 129.479 137.608 1.00 50.01 839 ARG A N 1
ATOM 1176 C CA . ARG A 1 224 ? 108.436 128.832 138.778 1.00 50.01 839 ARG A CA 1
ATOM 1177 C C . ARG A 1 224 ? 109.782 128.199 138.445 1.00 50.01 839 ARG A C 1
ATOM 1178 O O . ARG A 1 224 ? 110.728 128.281 139.239 1.00 50.01 839 ARG A O 1
ATOM 1186 N N . ALA A 1 225 ? 109.886 127.558 137.278 1.00 49.17 840 ALA A N 1
ATOM 1187 C CA . ALA A 1 225 ? 111.145 126.937 136.881 1.00 49.17 840 ALA A CA 1
ATOM 1188 C C . ALA A 1 225 ? 112.242 127.978 136.700 1.00 49.17 840 ALA A C 1
ATOM 1189 O O . ALA A 1 225 ? 113.382 127.768 137.127 1.00 49.17 840 ALA A O 1
ATOM 1191 N N . LEU A 1 226 ? 111.917 129.108 136.067 1.00 53.44 841 LEU A N 1
ATOM 1192 C CA . LEU A 1 226 ? 112.907 130.166 135.897 1.00 53.44 841 LEU A CA 1
ATOM 1193 C C . LEU A 1 226 ? 113.324 130.743 137.245 1.00 53.44 841 LEU A C 1
ATOM 1194 O O . LEU A 1 226 ? 114.511 131.010 137.475 1.00 53.44 841 LEU A O 1
ATOM 1199 N N . GLU A 1 227 ? 112.362 130.933 138.152 1.00 57.66 842 GLU A N 1
ATOM 1200 C CA . GLU A 1 227 ? 112.691 131.444 139.478 1.00 57.66 842 GLU A CA 1
ATOM 1201 C C . GLU A 1 227 ? 113.618 130.491 140.223 1.00 57.66 842 GLU A C 1
ATOM 1202 O O . GLU A 1 227 ? 114.579 130.926 140.868 1.00 57.66 842 GLU A O 1
ATOM 1208 N N . ARG A 1 228 ? 113.347 129.186 140.145 1.00 54.90 843 ARG A N 1
ATOM 1209 C CA . ARG A 1 228 ? 114.215 128.215 140.805 1.00 54.90 843 ARG A CA 1
ATOM 1210 C C . ARG A 1 228 ? 115.597 128.175 140.162 1.00 54.90 843 ARG A C 1
ATOM 1211 O O . ARG A 1 228 ? 116.609 128.048 140.863 1.00 54.90 843 ARG A O 1
ATOM 1219 N N . LYS A 1 229 ? 115.663 128.277 138.832 1.00 56.75 844 LYS A N 1
ATOM 1220 C CA . LYS A 1 229 ? 116.952 128.250 138.150 1.00 56.75 844 LYS A CA 1
ATOM 1221 C C . LYS A 1 229 ? 117.789 129.481 138.470 1.00 56.75 844 LYS A C 1
ATOM 1222 O O . LYS A 1 229 ? 119.022 129.397 138.505 1.00 56.75 844 LYS A O 1
ATOM 1228 N N . VAL A 1 230 ? 117.145 130.630 138.693 1.00 62.04 845 VAL A N 1
ATOM 1229 C CA . VAL A 1 230 ? 117.886 131.842 139.033 1.00 62.04 845 VAL A CA 1
ATOM 1230 C C . VAL A 1 230 ? 118.619 131.668 140.359 1.00 62.04 845 VAL A C 1
ATOM 1231 O O . VAL A 1 230 ? 119.788 132.050 140.495 1.00 62.04 845 VAL A O 1
ATOM 1235 N N . LYS A 1 231 ? 117.954 131.076 141.348 1.00 63.74 846 LYS A N 1
ATOM 1236 C CA . LYS A 1 231 ? 118.513 130.915 142.683 1.00 63.74 846 LYS A CA 1
ATOM 1237 C C . LYS A 1 231 ? 119.313 129.627 142.845 1.00 63.74 846 LYS A C 1
ATOM 1238 O O . LYS A 1 231 ? 119.747 129.322 143.961 1.00 63.74 846 LYS A O 1
ATOM 1244 N N . ASP A 1 232 ? 119.511 128.869 141.765 1.00 64.34 847 ASP A N 1
ATOM 1245 C CA . ASP A 1 232 ? 120.283 127.625 141.786 1.00 64.34 847 ASP A CA 1
ATOM 1246 C C . ASP A 1 232 ? 119.680 126.616 142.766 1.00 64.34 847 ASP A C 1
ATOM 1247 O O . ASP A 1 232 ? 120.292 126.222 143.761 1.00 64.34 847 ASP A O 1
ATOM 1252 N N . LEU A 1 233 ? 118.456 126.206 142.463 1.00 57.22 848 LEU A N 1
ATOM 1253 C CA . LEU A 1 233 ? 117.725 125.211 143.229 1.00 57.22 848 LEU A CA 1
ATOM 1254 C C . LEU A 1 233 ? 117.594 123.919 142.431 1.00 57.22 848 LEU A C 1
ATOM 1255 O O . LEU A 1 233 ? 117.671 123.930 141.198 1.00 57.22 848 LEU A O 1
ATOM 1260 N N . PRO A 1 234 ? 117.417 122.779 143.103 1.00 51.69 849 PRO A N 1
ATOM 1261 C CA . PRO A 1 234 ? 117.306 121.508 142.372 1.00 51.69 849 PRO A CA 1
ATOM 1262 C C . PRO A 1 234 ? 116.119 121.506 141.420 1.00 51.69 849 PRO A C 1
ATOM 1263 O O . PRO A 1 234 ? 115.061 122.069 141.709 1.00 51.69 849 PRO A O 1
ATOM 1267 N N . THR A 1 235 ? 116.310 120.862 140.272 1.00 40.86 850 THR A N 1
ATOM 1268 C CA . THR A 1 235 ? 115.290 120.831 139.235 1.00 40.86 850 THR A CA 1
ATOM 1269 C C . THR A 1 235 ? 114.138 119.912 139.630 1.00 40.86 850 THR A C 1
ATOM 1270 O O . THR A 1 235 ? 114.321 118.913 140.331 1.00 40.86 850 THR A O 1
ATOM 1274 N N . GLU A 1 236 ? 112.940 120.262 139.168 1.00 38.53 851 GLU A N 1
ATOM 1275 C CA . GLU A 1 236 ? 111.738 119.461 139.374 1.00 38.53 851 GLU A CA 1
ATOM 1276 C C . GLU A 1 236 ? 111.329 118.871 138.030 1.00 38.53 851 GLU A C 1
ATOM 1277 O O . GLU A 1 236 ? 110.892 119.599 137.134 1.00 38.53 851 GLU A O 1
ATOM 1283 N N . TYR A 1 237 ? 111.470 117.556 137.893 1.00 29.54 852 TYR A N 1
ATOM 1284 C CA . TYR A 1 237 ? 111.196 116.874 136.640 1.00 29.54 852 TYR A CA 1
ATOM 1285 C C . TYR A 1 237 ? 109.766 116.351 136.603 1.00 29.54 852 TYR A C 1
ATOM 1286 O O . TYR A 1 237 ? 109.152 116.076 137.639 1.00 29.54 852 TYR A O 1
ATOM 1295 N N . TYR A 1 238 ? 109.243 116.200 135.390 1.00 24.28 853 TYR A N 1
ATOM 1296 C CA . TYR A 1 238 ? 107.922 115.634 135.179 1.00 24.28 853 TYR A CA 1
ATOM 1297 C C . TYR A 1 238 ? 107.982 114.612 134.054 1.00 24.28 853 TYR A C 1
ATOM 1298 O O . TYR A 1 238 ? 108.824 114.698 133.157 1.00 24.28 853 TYR A O 1
ATOM 1307 N N . CYS A 1 239 ? 107.082 113.636 134.120 1.00 22.89 854 CYS A N 1
ATOM 1308 C CA . CYS A 1 239 ? 106.982 112.594 133.108 1.00 22.89 854 CYS A CA 1
ATOM 1309 C C . CYS A 1 239 ? 105.531 112.455 132.679 1.00 22.89 854 CYS A C 1
ATOM 1310 O O . CYS A 1 239 ? 104.634 112.390 133.525 1.00 22.89 854 CYS A O 1
ATOM 1313 N N . LYS A 1 240 ? 105.302 112.413 131.365 1.00 17.76 855 LYS A N 1
ATOM 1314 C CA . LYS A 1 240 ? 103.963 112.229 130.826 1.00 17.76 855 LYS A CA 1
ATOM 1315 C C . LYS A 1 240 ? 103.887 111.224 129.686 1.00 17.76 855 LYS A C 1
ATOM 1316 O O . LYS A 1 240 ? 102.775 110.884 129.268 1.00 17.76 855 LYS A O 1
ATOM 1322 N N . SER A 1 241 ? 105.014 110.741 129.171 1.00 15.41 856 SER A N 1
ATOM 1323 C CA . SER A 1 241 ? 105.015 109.780 128.080 1.00 15.41 856 SER A CA 1
ATOM 1324 C C . SER A 1 241 ? 106.121 108.760 128.308 1.00 15.41 856 SER A C 1
ATOM 1325 O O . SER A 1 241 ? 107.027 108.960 129.121 1.00 15.41 856 SER A O 1
ATOM 1328 N N . LEU A 1 242 ? 106.033 107.655 127.576 1.00 13.79 857 LEU A N 1
ATOM 1329 C CA . LEU A 1 242 ? 107.012 106.578 127.628 1.00 13.79 857 LEU A CA 1
ATOM 1330 C C . LEU A 1 242 ? 107.715 106.507 126.279 1.00 13.79 857 LEU A C 1
ATOM 1331 O O . LEU A 1 242 ? 107.057 106.408 125.239 1.00 13.79 857 LEU A O 1
ATOM 1336 N N . TYR A 1 243 ? 109.042 106.567 126.298 1.00 13.48 858 TYR A N 1
ATOM 1337 C CA . TYR A 1 243 ? 109.839 106.604 125.079 1.00 13.48 858 TYR A CA 1
ATOM 1338 C C . TYR A 1 243 ? 110.167 105.181 124.646 1.00 13.48 858 TYR A C 1
ATOM 1339 O O . TYR A 1 243 ? 110.830 104.443 125.383 1.00 13.48 858 TYR A O 1
ATOM 1348 N N . SER A 1 244 ? 109.705 104.793 123.459 1.00 14.31 859 SER A N 1
ATOM 1349 C CA . SER A 1 244 ? 109.979 103.465 122.913 1.00 14.31 859 SER A CA 1
ATOM 1350 C C . SER A 1 244 ? 110.813 103.612 121.650 1.00 14.31 859 SER A C 1
ATOM 1351 O O . SER A 1 244 ? 110.259 103.842 120.560 1.00 14.31 859 SER A O 1
ATOM 1354 N N . PRO A 1 245 ? 112.141 103.512 121.742 1.00 14.38 860 PRO A N 1
ATOM 1355 C CA . PRO A 1 245 ? 112.959 103.533 120.521 1.00 14.38 860 PRO A CA 1
ATOM 1356 C C . PRO A 1 245 ? 112.856 102.258 119.707 1.00 14.38 860 PRO A C 1
ATOM 1357 O O . PRO A 1 245 ? 113.107 102.297 118.497 1.00 14.38 860 PRO A O 1
ATOM 1361 N N . GLU A 1 246 ? 112.496 101.131 120.326 1.00 16.18 861 GLU A N 1
ATOM 1362 C CA . GLU A 1 246 ? 112.288 99.903 119.570 1.00 16.18 861 GLU A CA 1
ATOM 1363 C C . GLU A 1 246 ? 110.972 99.930 118.804 1.00 16.18 861 GLU A C 1
ATOM 1364 O O . GLU A 1 246 ? 110.867 99.312 117.739 1.00 16.18 861 GLU A O 1
ATOM 1370 N N . ARG A 1 247 ? 109.967 100.631 119.326 1.00 14.12 862 ARG A N 1
ATOM 1371 C CA . ARG A 1 247 ? 108.740 100.899 118.591 1.00 14.12 862 ARG A CA 1
ATOM 1372 C C . ARG A 1 247 ? 108.775 102.241 117.878 1.00 14.12 862 ARG A C 1
ATOM 1373 O O . ARG A 1 247 ? 107.851 102.548 117.118 1.00 14.12 862 ARG A O 1
ATOM 1381 N N . GLY A 1 248 ? 109.815 103.039 118.108 1.00 12.25 863 GLY A N 1
ATOM 1382 C CA . GLY A 1 248 ? 109.998 104.299 117.419 1.00 12.25 863 GLY A CA 1
ATOM 1383 C C . GLY A 1 248 ? 108.924 105.327 117.697 1.00 12.25 863 GLY A C 1
ATOM 1384 O O . GLY A 1 248 ? 108.163 105.683 116.793 1.00 12.25 863 GLY A O 1
ATOM 1385 N N . GLY A 1 249 ? 108.841 105.814 118.930 1.00 12.42 864 GLY A N 1
ATOM 1386 C CA . GLY A 1 249 ? 107.887 106.862 119.222 1.00 12.42 864 GLY A CA 1
ATOM 1387 C C . GLY A 1 249 ? 107.769 107.126 120.710 1.00 12.42 864 GLY A C 1
ATOM 1388 O O . GLY A 1 249 ? 108.565 106.645 121.520 1.00 12.42 864 GLY A O 1
ATOM 1389 N N . PHE A 1 250 ? 106.763 107.932 121.039 1.00 11.09 865 PHE A N 1
ATOM 1390 C CA . PHE A 1 250 ? 106.414 108.276 122.410 1.00 11.09 865 PHE A CA 1
ATOM 1391 C C . PHE A 1 250 ? 104.970 107.860 122.641 1.00 11.09 865 PHE A C 1
ATOM 1392 O O . PHE A 1 250 ? 104.066 108.350 121.957 1.00 11.09 865 PHE A O 1
ATOM 1400 N N . PHE A 1 251 ? 104.753 106.966 123.596 1.00 11.81 866 PHE A N 1
ATOM 1401 C CA . PHE A 1 251 ? 103.444 106.390 123.858 1.00 11.81 866 PHE A CA 1
ATOM 1402 C C . PHE A 1 251 ? 102.936 106.847 125.221 1.00 11.81 866 PHE A C 1
ATOM 1403 O O . PHE A 1 251 ? 103.636 107.514 125.983 1.00 11.81 866 PHE A O 1
ATOM 1411 N N . SER A 1 252 ? 101.697 106.473 125.523 1.00 16.50 867 SER A N 1
ATOM 1412 C CA . SER A 1 252 ? 101.059 106.890 126.761 1.00 16.50 867 SER A CA 1
ATOM 1413 C C . SER A 1 252 ? 101.582 106.081 127.942 1.00 16.50 867 SER A C 1
ATOM 1414 O O . SER A 1 252 ? 102.002 104.929 127.800 1.00 16.50 867 SER A O 1
ATOM 1417 N N . LEU A 1 253 ? 101.556 106.702 129.113 1.00 20.64 868 LEU A N 1
ATOM 1418 C CA . LEU A 1 253 ? 102.039 106.045 130.321 1.00 20.64 868 LEU A CA 1
ATOM 1419 C C . LEU A 1 253 ? 101.052 104.976 130.777 1.00 20.64 868 LEU A C 1
ATOM 1420 O O . LEU A 1 253 ? 99.863 105.270 130.947 1.00 20.64 868 LEU A O 1
ATOM 1425 N N . PRO A 1 254 ? 101.496 103.736 130.987 1.00 29.60 869 PRO A N 1
ATOM 1426 C CA . PRO A 1 254 ? 100.629 102.745 131.637 1.00 29.60 869 PRO A CA 1
ATOM 1427 C C . PRO A 1 254 ? 100.506 103.023 133.127 1.00 29.60 869 PRO A C 1
ATOM 1428 O O . PRO A 1 254 ? 101.190 102.397 133.943 1.00 29.60 869 PRO A O 1
ATOM 1432 N N . LEU A 1 255 ? 99.631 103.967 133.485 1.00 33.58 870 LEU A N 1
ATOM 1433 C CA . LEU A 1 255 ? 99.588 104.472 134.854 1.00 33.58 870 LEU A CA 1
ATOM 1434 C C . LEU A 1 255 ? 99.194 103.394 135.856 1.00 33.58 870 LEU A C 1
ATOM 1435 O O . LEU A 1 255 ? 99.561 103.481 137.033 1.00 33.58 870 LEU A O 1
ATOM 1440 N N . SER A 1 256 ? 98.454 102.380 135.420 1.00 39.42 871 SER A N 1
ATOM 1441 C CA . SER A 1 256 ? 98.013 101.311 136.305 1.00 39.42 871 SER A CA 1
ATOM 1442 C C . SER A 1 256 ? 99.047 100.204 136.465 1.00 39.42 871 SER A C 1
ATOM 1443 O O . SER A 1 256 ? 98.837 99.294 137.273 1.00 39.42 871 SER A O 1
ATOM 1446 N N . ASP A 1 257 ? 100.151 100.257 135.721 1.00 39.56 872 ASP A N 1
ATOM 1447 C CA . ASP A 1 257 ? 101.173 99.221 135.762 1.00 39.56 872 ASP A CA 1
ATOM 1448 C C . ASP A 1 257 ? 102.497 99.702 136.338 1.00 39.56 872 ASP A C 1
ATOM 1449 O O . ASP A 1 257 ? 103.464 98.933 136.348 1.00 39.56 872 ASP A O 1
ATOM 1454 N N . ILE A 1 258 ? 102.573 100.941 136.815 1.00 36.19 873 ILE A N 1
ATOM 1455 C CA . ILE A 1 258 ? 103.809 101.511 137.335 1.00 36.19 873 ILE A CA 1
ATOM 1456 C C . ILE A 1 258 ? 103.594 101.918 138.786 1.00 36.19 873 ILE A C 1
ATOM 1457 O O . ILE A 1 258 ? 102.517 102.400 139.155 1.00 36.19 873 ILE A O 1
ATOM 1462 N N . GLY A 1 259 ? 104.616 101.704 139.608 1.00 41.49 874 GLY A N 1
ATOM 1463 C CA . GLY A 1 259 ? 104.536 102.030 141.021 1.00 41.49 874 GLY A CA 1
ATOM 1464 C C . GLY A 1 259 ? 103.553 101.184 141.799 1.00 41.49 874 GLY A C 1
ATOM 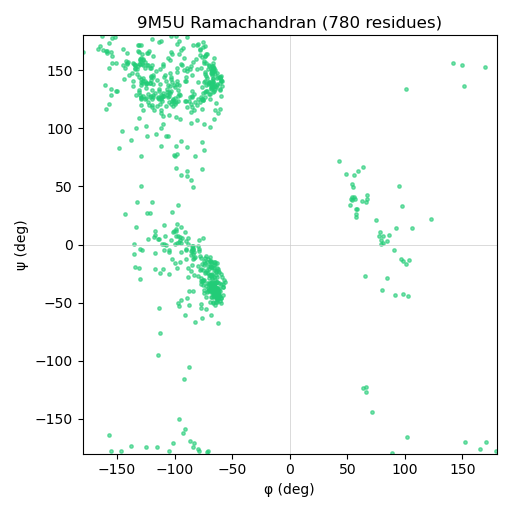1465 O O . GLY A 1 259 ? 102.860 101.701 142.685 1.00 41.49 874 GLY A O 1
ATOM 1466 N N . ARG A 1 260 ? 103.473 99.888 141.491 1.00 47.29 875 ARG A N 1
ATOM 1467 C CA . ARG A 1 260 ? 102.527 99.017 142.177 1.00 47.29 875 ARG A CA 1
ATOM 1468 C C . ARG A 1 260 ? 103.031 98.584 143.548 1.00 47.29 875 ARG A C 1
ATOM 1469 O O . ARG A 1 260 ? 102.219 98.297 144.435 1.00 47.29 875 ARG A O 1
ATOM 1477 N N . SER A 1 261 ? 104.352 98.533 143.738 1.00 49.23 876 SER A N 1
ATOM 1478 C CA . SER A 1 261 ? 104.960 98.114 145.003 1.00 49.23 876 SER A CA 1
ATOM 1479 C C . SER A 1 261 ? 104.484 96.724 145.418 1.00 49.23 876 SER A C 1
ATOM 1480 O O . SER A 1 261 ? 104.214 96.464 146.592 1.00 49.23 876 SER A O 1
ATOM 1483 N N . SER A 1 262 ? 104.380 95.821 144.444 1.00 52.74 877 SER A N 1
ATOM 1484 C CA . SER A 1 262 ? 103.930 94.457 144.691 1.00 52.74 877 SER A CA 1
ATOM 1485 C C . SER A 1 262 ? 105.002 93.421 144.380 1.00 52.74 877 SER A C 1
ATOM 1486 O O . SER A 1 262 ? 104.713 92.219 144.405 1.00 52.74 877 SER A O 1
ATOM 1489 N N . GLY A 1 263 ? 106.228 93.849 144.090 1.00 52.51 878 GLY A N 1
ATOM 1490 C CA . GLY A 1 263 ? 107.289 92.934 143.733 1.00 52.51 878 GLY A CA 1
ATOM 1491 C C . GLY A 1 263 ? 107.254 92.440 142.305 1.00 52.51 878 GLY A C 1
ATOM 1492 O O . GLY A 1 263 ? 108.081 91.595 141.940 1.00 52.51 878 GLY A O 1
ATOM 1493 N N . PHE A 1 264 ? 106.329 92.936 141.488 1.00 53.35 879 PHE A N 1
ATOM 1494 C CA . PHE A 1 264 ? 106.201 92.541 140.091 1.00 53.35 879 PHE A CA 1
ATOM 1495 C C . PHE A 1 264 ? 106.381 93.775 139.221 1.00 53.35 879 PHE A C 1
ATOM 1496 O O . PHE A 1 264 ? 105.684 94.778 139.410 1.00 53.35 879 PHE A O 1
ATOM 1504 N N . CYS A 1 265 ? 107.311 93.702 138.275 1.00 47.89 880 CYS A N 1
ATOM 1505 C CA . CYS A 1 265 ? 107.593 94.796 137.356 1.00 47.89 880 CYS A CA 1
ATOM 1506 C C . CYS A 1 265 ? 107.146 94.395 135.958 1.00 47.89 880 CYS A C 1
ATOM 1507 O O . CYS A 1 265 ? 107.528 93.330 135.461 1.00 47.89 880 CYS A O 1
ATOM 1510 N N . THR A 1 266 ? 106.330 95.247 135.333 1.00 48.23 881 THR A N 1
ATOM 1511 C CA . THR A 1 266 ? 105.795 94.933 134.012 1.00 48.23 881 THR A CA 1
ATOM 1512 C C . THR A 1 266 ? 106.905 94.826 132.974 1.00 48.23 881 THR A C 1
ATOM 1513 O O . THR A 1 266 ? 106.877 93.939 132.111 1.00 48.23 881 THR A O 1
ATOM 1517 N N . SER A 1 267 ? 107.892 95.722 133.040 1.00 47.10 882 SER A N 1
ATOM 1518 C CA . SER A 1 267 ? 108.995 95.677 132.086 1.00 47.10 882 SER A CA 1
ATOM 1519 C C . SER A 1 267 ? 109.810 94.399 132.245 1.00 47.10 882 SER A C 1
ATOM 1520 O O . SER A 1 267 ? 110.290 93.836 131.256 1.00 47.10 882 SER A O 1
ATOM 1523 N N . CYS A 1 268 ? 109.975 93.925 133.483 1.00 50.97 883 CYS A N 1
ATOM 1524 C CA . CYS A 1 268 ? 110.691 92.672 133.705 1.00 50.97 883 CYS A CA 1
ATOM 1525 C C . CYS A 1 268 ? 109.969 91.501 133.048 1.00 50.97 883 CYS A C 1
ATOM 1526 O O . CYS A 1 268 ? 110.598 90.662 132.392 1.00 50.97 883 CYS A O 1
ATOM 1529 N N . LYS A 1 269 ? 108.646 91.431 133.211 1.00 54.04 884 LYS A N 1
ATOM 1530 C CA . LYS A 1 269 ? 107.878 90.357 132.588 1.00 54.04 884 LYS A CA 1
ATOM 1531 C C . LYS A 1 269 ? 107.917 90.461 131.069 1.00 54.04 884 LYS A C 1
ATOM 1532 O O . LYS A 1 269 ? 108.009 89.441 130.374 1.00 54.04 884 LYS A O 1
ATOM 1538 N N . ILE A 1 270 ? 107.848 91.683 130.535 1.00 53.62 885 ILE A N 1
ATOM 1539 C CA . ILE A 1 270 ? 107.929 91.868 129.089 1.00 53.62 885 ILE A CA 1
ATOM 1540 C C . ILE A 1 270 ? 109.279 91.394 128.566 1.00 53.62 885 ILE A C 1
ATOM 1541 O O . ILE A 1 270 ? 109.360 90.718 127.532 1.00 53.62 885 ILE A O 1
ATOM 1546 N N . ARG A 1 271 ? 110.360 91.736 129.272 1.00 52.19 886 ARG A N 1
ATOM 1547 C CA . ARG A 1 271 ? 111.689 91.291 128.865 1.00 52.19 886 ARG A CA 1
ATOM 1548 C C . ARG A 1 271 ? 111.808 89.774 128.927 1.00 52.19 886 ARG A C 1
ATOM 1549 O O . ARG A 1 271 ? 112.393 89.152 128.032 1.00 52.19 886 ARG A O 1
ATOM 1557 N N . GLU A 1 272 ? 111.261 89.159 129.980 1.00 58.55 887 GLU A N 1
ATOM 1558 C CA . GLU A 1 272 ? 111.304 87.703 130.088 1.00 58.55 887 GLU A CA 1
ATOM 1559 C C . GLU A 1 272 ? 110.542 87.042 128.947 1.00 58.55 887 GLU A C 1
ATOM 1560 O O . GLU A 1 272 ? 111.014 86.060 128.360 1.00 58.55 887 GLU A O 1
ATOM 1566 N N . ASP A 1 273 ? 109.360 87.567 128.616 1.00 62.02 888 ASP A N 1
ATOM 1567 C CA . ASP A 1 273 ? 108.579 87.006 127.519 1.00 62.02 888 ASP A CA 1
ATOM 1568 C C . ASP A 1 273 ? 109.291 87.181 126.184 1.00 62.02 888 ASP A C 1
ATOM 1569 O O . ASP A 1 273 ? 109.275 86.275 125.343 1.00 62.02 888 ASP A O 1
ATOM 1574 N N . GLU A 1 274 ? 109.913 88.342 125.966 1.00 63.81 889 GLU A N 1
ATOM 1575 C CA . GLU A 1 274 ? 110.645 88.565 124.723 1.00 63.81 889 GLU A CA 1
ATOM 1576 C C . GLU A 1 274 ? 111.838 87.625 124.611 1.00 63.81 889 GLU A C 1
ATOM 1577 O O . GLU A 1 274 ? 112.131 87.109 123.526 1.00 63.81 889 GLU A O 1
ATOM 1583 N N . GLU A 1 275 ? 112.543 87.396 125.721 1.00 66.58 890 GLU A N 1
ATOM 1584 C CA . GLU A 1 275 ? 113.652 86.447 125.707 1.00 66.58 890 GLU A CA 1
ATOM 1585 C C . GLU A 1 275 ? 113.160 85.030 125.438 1.00 66.58 890 GLU A C 1
ATOM 1586 O O . GLU A 1 275 ? 113.811 84.269 124.713 1.00 66.58 890 GLU A O 1
ATOM 1592 N N . LYS A 1 276 ? 112.017 84.658 126.019 1.00 67.32 891 LYS A N 1
ATOM 1593 C CA . LYS A 1 276 ? 111.478 83.318 125.805 1.00 67.32 891 LYS A CA 1
ATOM 1594 C C . LYS A 1 276 ? 111.074 83.104 124.351 1.00 67.32 891 LYS A C 1
ATOM 1595 O O . LYS A 1 276 ? 111.306 82.028 123.787 1.00 67.32 891 LYS A O 1
ATOM 1601 N N . ARG A 1 277 ? 110.467 84.113 123.727 1.00 68.03 892 ARG A N 1
ATOM 1602 C CA . ARG A 1 277 ? 109.993 83.979 122.354 1.00 68.03 892 ARG A CA 1
ATOM 1603 C C . ARG A 1 277 ? 111.112 84.238 121.353 1.00 68.03 892 ARG A C 1
ATOM 1604 O O . ARG A 1 277 ? 110.942 85.018 120.411 1.00 68.03 892 ARG A O 1
ATOM 1612 N N . SER A 1 278 ? 112.260 83.589 121.548 1.00 68.48 893 SER A N 1
ATOM 1613 C CA . SER A 1 278 ? 113.381 83.721 120.622 1.00 68.48 893 SER A CA 1
ATOM 1614 C C . SER A 1 278 ? 114.048 82.405 120.251 1.00 68.48 893 SER A C 1
ATOM 1615 O O . SER A 1 278 ? 114.743 82.363 119.230 1.00 68.48 893 SER A O 1
ATOM 1618 N N . THR A 1 279 ? 113.875 81.338 121.022 1.00 66.33 894 THR A N 1
ATOM 1619 C CA . THR A 1 279 ? 114.587 80.088 120.813 1.00 66.33 894 THR A CA 1
ATOM 1620 C C . THR A 1 279 ? 113.693 79.052 120.141 1.00 66.33 894 THR A C 1
ATOM 1621 O O . THR A 1 279 ? 112.468 79.184 120.092 1.00 66.33 894 THR A O 1
ATOM 1625 N N . ILE A 1 280 ? 114.334 78.010 119.619 1.00 62.57 895 ILE A N 1
ATOM 1626 C CA . ILE A 1 280 ? 113.622 76.890 119.014 1.00 62.57 895 ILE A CA 1
ATOM 1627 C C . ILE A 1 280 ? 113.035 76.031 120.125 1.00 62.57 895 ILE A C 1
ATOM 1628 O O . ILE A 1 280 ? 113.756 75.575 121.021 1.00 62.57 895 ILE A O 1
ATOM 1633 N N . LYS A 1 281 ? 111.725 75.807 120.074 1.00 59.58 896 LYS A N 1
ATOM 1634 C CA . LYS A 1 281 ? 111.016 75.057 121.110 1.00 59.58 896 LYS A CA 1
ATOM 1635 C C . LYS A 1 281 ? 110.097 74.042 120.441 1.00 59.58 896 LYS A C 1
ATOM 1636 O O . LYS A 1 281 ? 109.003 74.391 119.988 1.00 59.58 896 LYS A O 1
ATOM 1642 N N . LEU A 1 282 ? 110.540 72.791 120.386 1.00 57.55 897 LEU A N 1
ATOM 1643 C CA . LEU A 1 282 ? 109.707 71.727 119.845 1.00 57.55 897 LEU A CA 1
ATOM 1644 C C . LEU A 1 282 ? 108.547 71.447 120.795 1.00 57.55 897 LEU A C 1
ATOM 1645 O O . LEU A 1 282 ? 108.716 71.431 122.017 1.00 57.55 897 LEU A O 1
ATOM 1650 N N . ASN A 1 283 ? 107.362 71.231 120.230 1.00 59.85 898 ASN A N 1
ATOM 1651 C CA . ASN A 1 283 ? 106.174 71.062 121.050 1.00 59.85 898 ASN A CA 1
ATOM 1652 C C . ASN A 1 283 ? 106.171 69.698 121.747 1.00 59.85 898 ASN A C 1
ATOM 1653 O O . ASN A 1 283 ? 107.002 68.824 121.481 1.00 59.85 898 ASN A O 1
ATOM 1658 N N . VAL A 1 284 ? 105.212 69.534 122.661 1.00 62.54 899 VAL A N 1
ATOM 1659 C CA . VAL A 1 284 ? 105.133 68.316 123.462 1.00 62.54 899 VAL A CA 1
ATOM 1660 C C . VAL A 1 284 ? 104.814 67.108 122.588 1.00 62.54 899 VAL A C 1
ATOM 1661 O O . VAL A 1 284 ? 105.422 66.041 122.737 1.00 62.54 899 VAL A O 1
ATOM 1665 N N . SER A 1 285 ? 103.864 67.251 121.666 1.00 62.50 900 SER A N 1
ATOM 1666 C CA . SER A 1 285 ? 103.392 66.136 120.855 1.00 62.50 900 SER A CA 1
ATOM 1667 C C . SER A 1 285 ? 104.325 65.792 119.699 1.00 62.50 900 SER A C 1
ATOM 1668 O O . SER A 1 285 ? 103.985 64.913 118.898 1.00 62.50 900 SER A O 1
ATOM 1671 N N . LYS A 1 286 ? 105.479 66.455 119.596 1.00 61.83 901 LYS A N 1
ATOM 1672 C CA . LYS A 1 286 ? 106.441 66.215 118.517 1.00 61.83 901 LYS A CA 1
ATOM 1673 C C . LYS A 1 286 ? 105.798 66.410 117.145 1.00 61.83 901 LYS A C 1
ATOM 1674 O O . LYS A 1 286 ? 106.064 65.663 116.201 1.00 61.83 901 LYS A O 1
ATOM 1680 N N . THR A 1 287 ? 104.940 67.426 117.035 1.00 58.02 902 THR A N 1
ATOM 1681 C CA . THR A 1 287 ? 104.264 67.737 115.786 1.00 58.02 902 THR A CA 1
ATOM 1682 C C . THR A 1 287 ? 104.404 69.194 115.368 1.00 58.02 902 THR A C 1
ATOM 1683 O O . THR A 1 287 ? 103.937 69.554 114.282 1.00 58.02 902 THR A O 1
ATOM 1687 N N . GLY A 1 288 ? 105.025 70.038 116.187 1.00 54.65 903 GLY A N 1
ATOM 1688 C CA . GLY A 1 288 ? 105.169 71.440 115.850 1.00 54.65 903 GLY A CA 1
ATOM 1689 C C . GLY A 1 288 ? 106.242 72.090 116.694 1.00 54.65 903 GLY A C 1
ATOM 1690 O O . GLY A 1 288 ? 106.868 71.454 117.544 1.00 54.65 903 GLY A O 1
ATOM 1691 N N . PHE A 1 289 ? 106.448 73.382 116.446 1.00 50.38 904 PHE A N 1
ATOM 1692 C CA . PHE A 1 289 ? 107.450 74.154 117.166 1.00 50.38 904 PHE A CA 1
ATOM 1693 C C . PHE A 1 289 ? 106.949 75.585 117.326 1.00 50.38 904 PHE A C 1
ATOM 1694 O O . PHE A 1 289 ? 105.832 75.921 116.924 1.00 50.38 904 PHE A O 1
ATOM 1702 N N . PHE A 1 290 ? 107.787 76.429 117.923 1.00 53.76 905 PHE A N 1
ATOM 1703 C CA . PHE A 1 290 ? 107.414 77.784 118.323 1.00 53.76 905 PHE A CA 1
ATOM 1704 C C . PHE A 1 290 ? 108.425 78.801 117.810 1.00 53.76 905 PHE A C 1
ATOM 1705 O O . PHE A 1 290 ? 108.941 79.631 118.561 1.00 53.76 905 PHE A O 1
ATOM 1713 N N . ILE A 1 291 ? 108.738 78.735 116.515 1.00 52.94 906 ILE A N 1
ATOM 1714 C CA . ILE A 1 291 ? 109.668 79.691 115.920 1.00 52.94 906 ILE A CA 1
ATOM 1715 C C . ILE A 1 291 ? 109.111 81.100 116.072 1.00 52.94 906 ILE A C 1
ATOM 1716 O O . ILE A 1 291 ? 108.046 81.426 115.532 1.00 52.94 906 ILE A O 1
ATOM 1721 N N . ASN A 1 292 ? 109.828 81.937 116.826 1.00 57.17 907 ASN A N 1
ATOM 1722 C CA . ASN A 1 292 ? 109.507 83.360 116.981 1.00 57.17 907 ASN A CA 1
ATOM 1723 C C . ASN A 1 292 ? 108.062 83.574 117.425 1.00 57.17 907 ASN A C 1
ATOM 1724 O O . ASN A 1 292 ? 107.382 84.500 116.978 1.00 57.17 907 ASN A O 1
ATOM 1729 N N . GLY A 1 293 ? 107.587 82.710 118.317 1.00 54.07 908 GLY A N 1
ATOM 1730 C CA . GLY A 1 293 ? 106.231 82.821 118.816 1.00 54.07 908 GLY A CA 1
ATOM 1731 C C . GLY A 1 293 ? 105.202 82.159 117.922 1.00 54.07 908 GLY A C 1
ATOM 1732 O O . GLY A 1 293 ? 104.161 81.698 118.400 1.00 54.07 908 GLY A O 1
ATOM 1733 N N . ILE A 1 294 ? 105.481 82.109 116.619 1.00 48.58 909 ILE A N 1
ATOM 1734 C CA . ILE A 1 294 ? 104.569 81.469 115.680 1.00 48.58 909 ILE A CA 1
ATOM 1735 C C . ILE A 1 294 ? 104.587 79.965 115.910 1.00 48.58 909 ILE A C 1
ATOM 1736 O O . ILE A 1 294 ? 105.655 79.342 115.965 1.00 48.58 909 ILE A O 1
ATOM 1741 N N . GLU A 1 295 ? 103.401 79.372 116.042 1.00 45.92 910 GLU A N 1
ATOM 1742 C CA . GLU A 1 295 ? 103.274 77.947 116.340 1.00 45.92 910 GLU A CA 1
ATOM 1743 C C . GLU A 1 295 ? 103.011 77.190 115.042 1.00 45.92 910 GLU A C 1
ATOM 1744 O O . GLU A 1 295 ? 101.873 76.907 114.668 1.00 45.92 910 GLU A O 1
ATOM 1750 N N . TYR A 1 296 ? 104.095 76.861 114.346 1.00 40.89 911 TYR A N 1
ATOM 1751 C CA . TYR A 1 296 ? 103.994 76.021 113.163 1.00 40.89 911 TYR A CA 1
ATOM 1752 C C . TYR A 1 296 ? 103.627 74.595 113.555 1.00 40.89 911 TYR A C 1
ATOM 1753 O O . TYR A 1 296 ? 103.897 74.143 114.670 1.00 40.89 911 TYR A O 1
ATOM 1762 N N . SER A 1 297 ? 102.998 73.885 112.623 1.00 42.86 912 SER A N 1
ATOM 1763 C CA . SER A 1 297 ? 102.590 72.509 112.856 1.00 42.86 912 SER A CA 1
ATOM 1764 C C . SER A 1 297 ? 102.483 71.795 111.517 1.00 42.86 912 SER A C 1
ATOM 1765 O O . SER A 1 297 ? 102.479 72.420 110.454 1.00 42.86 912 SER A O 1
ATOM 1768 N N . VAL A 1 298 ? 102.410 70.464 111.583 1.00 43.86 913 VAL A N 1
ATOM 1769 C CA . VAL A 1 298 ? 102.283 69.664 110.372 1.00 43.86 913 VAL A CA 1
ATOM 1770 C C . VAL A 1 298 ? 100.974 70.002 109.670 1.00 43.86 913 VAL A C 1
ATOM 1771 O O . VAL A 1 298 ? 99.954 70.278 110.316 1.00 43.86 913 VAL A O 1
ATOM 1775 N N . GLU A 1 299 ? 101.013 70.011 108.336 1.00 43.20 914 GLU A N 1
ATOM 1776 C CA . GLU A 1 299 ? 99.925 70.313 107.402 1.00 43.20 914 GLU A CA 1
ATOM 1777 C C . GLU A 1 299 ? 99.684 71.812 107.262 1.00 43.20 914 GLU A C 1
ATOM 1778 O O . GLU A 1 299 ? 98.790 72.205 106.502 1.00 43.20 914 GLU A O 1
ATOM 1784 N N . ASP A 1 300 ? 100.437 72.659 107.956 1.00 37.73 915 ASP A N 1
ATOM 1785 C CA . ASP A 1 300 ? 100.305 74.095 107.784 1.00 37.73 915 ASP A CA 1
ATOM 1786 C C . ASP A 1 300 ? 101.006 74.549 106.508 1.00 37.73 915 ASP A C 1
ATOM 1787 O O . ASP A 1 300 ? 101.838 73.840 105.936 1.00 37.73 915 ASP A O 1
ATOM 1792 N N . PHE A 1 301 ? 100.658 75.753 106.065 1.00 30.97 916 PHE A N 1
ATOM 1793 C CA . PHE A 1 301 ? 101.279 76.381 104.908 1.00 30.97 916 PHE A CA 1
ATOM 1794 C C . PHE A 1 301 ? 102.191 77.500 105.386 1.00 30.97 916 PHE A C 1
ATOM 1795 O O . PHE A 1 301 ? 101.770 78.361 106.165 1.00 30.97 916 PHE A O 1
ATOM 1803 N N . VAL A 1 302 ? 103.438 77.485 104.915 1.00 27.25 917 VAL A N 1
ATOM 1804 C CA . VAL A 1 302 ? 104.490 78.342 105.439 1.00 27.25 917 VAL A CA 1
ATOM 1805 C C . VAL A 1 302 ? 105.186 79.065 104.295 1.00 27.25 917 VAL A C 1
ATOM 1806 O O . VAL A 1 302 ? 105.110 78.666 103.129 1.00 27.25 917 VAL A O 1
ATOM 1810 N N . TYR A 1 303 ? 105.871 80.146 104.653 1.00 23.57 918 TYR A N 1
ATOM 1811 C CA . TYR A 1 303 ? 106.717 80.899 103.740 1.00 23.57 918 TYR A CA 1
ATOM 1812 C C . TYR A 1 303 ? 108.165 80.461 103.913 1.00 23.57 918 TYR A C 1
ATOM 1813 O O . TYR A 1 303 ? 108.621 80.224 105.034 1.00 23.57 918 TYR A O 1
ATOM 1822 N N . VAL A 1 304 ? 108.883 80.357 102.800 1.00 26.58 919 VAL A N 1
ATOM 1823 C CA . VAL A 1 304 ? 110.303 80.035 102.800 1.00 26.58 919 VAL A CA 1
ATOM 1824 C C . VAL A 1 304 ? 111.017 81.070 101.946 1.00 26.58 919 VAL A C 1
ATOM 1825 O O . VAL A 1 304 ? 110.530 81.441 100.873 1.00 26.58 919 VAL A O 1
ATOM 1829 N N . ASN A 1 305 ? 112.158 81.547 102.428 1.00 29.67 920 ASN A N 1
ATOM 1830 C CA . ASN A 1 305 ? 112.939 82.511 101.668 1.00 29.67 920 ASN A CA 1
ATOM 1831 C C . ASN A 1 305 ? 113.357 81.892 100.337 1.00 29.67 920 ASN A C 1
ATOM 1832 O O . ASN A 1 305 ? 113.818 80.743 100.313 1.00 29.67 920 ASN A O 1
ATOM 1837 N N . PRO A 1 306 ? 113.202 82.603 99.218 1.00 28.98 921 PRO A N 1
ATOM 1838 C CA . PRO A 1 306 ? 113.536 82.003 97.916 1.00 28.98 921 PRO A CA 1
ATOM 1839 C C . PRO A 1 306 ? 114.999 81.626 97.773 1.00 28.98 921 PRO A C 1
ATOM 1840 O O . PRO A 1 306 ? 115.324 80.781 96.929 1.00 28.98 921 PRO A O 1
ATOM 1844 N N . ASP A 1 307 ? 115.891 82.220 98.564 1.00 33.87 922 ASP A N 1
ATOM 1845 C CA . ASP A 1 307 ? 117.303 81.867 98.519 1.00 33.87 922 ASP A CA 1
ATOM 1846 C C . ASP A 1 307 ? 117.634 80.647 99.366 1.00 33.87 922 ASP A C 1
ATOM 1847 O O . ASP A 1 307 ? 118.766 80.155 99.297 1.00 33.87 922 ASP A O 1
ATOM 1852 N N . SER A 1 308 ? 116.685 80.149 100.159 1.00 33.89 923 SER A N 1
ATOM 1853 C CA . SER A 1 308 ? 116.914 78.988 101.007 1.00 33.89 923 SER A CA 1
ATOM 1854 C C . SER A 1 308 ? 116.461 77.680 100.377 1.00 33.89 923 SER A C 1
ATOM 1855 O O . SER A 1 308 ? 116.852 76.612 100.861 1.00 33.89 923 SER A O 1
ATOM 1858 N N . ILE A 1 309 ? 115.656 77.733 99.321 1.00 33.94 924 ILE A N 1
ATOM 1859 C CA . ILE A 1 309 ? 115.157 76.524 98.678 1.00 33.94 924 ILE A CA 1
ATOM 1860 C C . ILE A 1 309 ? 116.244 75.905 97.808 1.00 33.94 924 ILE A C 1
ATOM 1861 O O . ILE A 1 309 ? 116.967 76.611 97.105 1.00 33.94 924 ILE A O 1
ATOM 1866 N N . SER A 1 319 ? 121.561 95.321 85.893 1.00 46.22 934 SER A N 1
ATOM 1867 C CA . SER A 1 319 ? 120.377 96.102 86.231 1.00 46.22 934 SER A CA 1
ATOM 1868 C C . SER A 1 319 ? 120.539 97.552 85.791 1.00 46.22 934 SER A C 1
ATOM 1869 O O . SER A 1 319 ? 121.655 98.064 85.707 1.00 46.22 934 SER A O 1
ATOM 1872 N N . PHE A 1 320 ? 119.415 98.212 85.511 1.00 44.55 935 PHE A N 1
ATOM 1873 C CA . PHE A 1 320 ? 119.436 99.595 85.053 1.00 44.55 935 PHE A CA 1
ATOM 1874 C C . PHE A 1 320 ? 118.571 100.477 85.944 1.00 44.55 935 PHE A C 1
ATOM 1875 O O . PHE A 1 320 ? 118.055 100.019 86.969 1.00 44.55 935 PHE A O 1
ATOM 1883 N N . LYS A 1 321 ? 118.412 101.742 85.563 1.00 38.83 936 LYS A N 1
ATOM 1884 C CA . LYS A 1 321 ? 117.578 102.658 86.329 1.00 38.83 936 LYS A CA 1
ATOM 1885 C C . LYS A 1 321 ? 116.115 102.247 86.224 1.00 38.83 936 LYS A C 1
ATOM 1886 O O . LYS A 1 321 ? 115.628 101.920 85.137 1.00 38.83 936 LYS A O 1
ATOM 1892 N N . SER A 1 322 ? 115.418 102.261 87.363 1.00 32.61 937 SER A N 1
ATOM 1893 C CA . SER A 1 322 ? 114.005 101.885 87.443 1.00 32.61 937 SER A CA 1
ATOM 1894 C C . SER A 1 322 ? 113.765 100.465 86.937 1.00 32.61 937 SER A C 1
ATOM 1895 O O . SER A 1 322 ? 112.700 100.157 86.397 1.00 32.61 937 SER A O 1
ATOM 1898 N N . GLY A 1 323 ? 114.753 99.591 87.105 1.00 39.03 938 GLY A N 1
ATOM 1899 C CA . GLY A 1 323 ? 114.624 98.205 86.700 1.00 39.03 938 GLY A CA 1
ATOM 1900 C C . GLY A 1 323 ? 115.304 97.251 87.658 1.00 39.03 938 GLY A C 1
ATOM 1901 O O . GLY A 1 323 ? 115.715 96.155 87.266 1.00 39.03 938 GLY A O 1
ATOM 1902 N N . ARG A 1 324 ? 115.431 97.655 88.919 1.00 41.53 939 ARG A N 1
ATOM 1903 C CA . ARG A 1 324 ? 116.177 96.892 89.909 1.00 41.53 939 ARG A CA 1
ATOM 1904 C C . ARG A 1 324 ? 115.358 95.786 90.560 1.00 41.53 939 ARG A C 1
ATOM 1905 O O . ARG A 1 324 ? 115.902 95.028 91.369 1.00 41.53 939 ARG A O 1
ATOM 1913 N N . ASN A 1 325 ? 114.073 95.672 90.235 1.00 31.53 940 ASN A N 1
ATOM 1914 C CA . ASN A 1 325 ? 113.239 94.598 90.757 1.00 31.53 940 ASN A CA 1
ATOM 1915 C C . ASN A 1 325 ? 113.238 93.363 89.866 1.00 31.53 940 ASN A C 1
ATOM 1916 O O . ASN A 1 325 ? 112.644 92.348 90.242 1.00 31.53 940 ASN A O 1
ATOM 1921 N N . ILE A 1 326 ? 113.884 93.423 88.702 1.00 32.02 941 ILE A N 1
ATOM 1922 C CA . ILE A 1 326 ? 113.954 92.263 87.823 1.00 32.02 941 ILE A CA 1
ATOM 1923 C C . ILE A 1 326 ? 114.916 91.244 88.415 1.00 32.02 941 ILE A C 1
ATOM 1924 O O . ILE A 1 326 ? 116.043 91.580 88.804 1.00 32.02 941 ILE A O 1
ATOM 1929 N N . GLY A 1 327 ? 114.475 89.990 88.487 1.00 31.32 942 GLY A N 1
ATOM 1930 C CA . GLY A 1 327 ? 115.231 88.947 89.141 1.00 31.32 942 GLY A CA 1
ATOM 1931 C C . GLY A 1 327 ? 114.922 88.768 90.611 1.00 31.32 942 GLY A C 1
ATOM 1932 O O . GLY A 1 327 ? 115.452 87.837 91.230 1.00 31.32 942 GLY A O 1
ATOM 1933 N N . LEU A 1 328 ? 114.086 89.627 91.187 1.00 27.96 943 LEU A N 1
ATOM 1934 C CA . LEU A 1 328 ? 113.686 89.510 92.582 1.00 27.96 943 LEU A CA 1
ATOM 1935 C C . LEU A 1 328 ? 112.509 88.552 92.696 1.00 27.96 943 LEU A C 1
ATOM 1936 O O . LEU A 1 328 ? 111.498 88.715 92.006 1.00 27.96 943 LEU A O 1
ATOM 1941 N N . ARG A 1 329 ? 112.642 87.560 93.567 1.00 26.89 944 ARG A N 1
ATOM 1942 C CA . ARG A 1 329 ? 111.635 86.527 93.742 1.00 26.89 944 ARG A CA 1
ATOM 1943 C C . ARG A 1 329 ? 110.866 86.748 95.037 1.00 26.89 944 ARG A C 1
ATOM 1944 O O . ARG A 1 329 ? 111.317 87.452 95.944 1.00 26.89 944 ARG A O 1
ATOM 1952 N N . ALA A 1 330 ? 109.689 86.134 95.108 1.00 21.66 945 ALA A N 1
ATOM 1953 C CA . ALA A 1 330 ? 108.807 86.247 96.255 1.00 21.66 945 ALA A CA 1
ATOM 1954 C C . ALA A 1 330 ? 108.973 85.034 97.165 1.00 21.66 945 ALA A C 1
ATOM 1955 O O . ALA A 1 330 ? 109.765 84.127 96.898 1.00 21.66 945 ALA A O 1
ATOM 1957 N N . TYR A 1 331 ? 108.222 85.030 98.265 1.00 20.89 946 TYR A N 1
ATOM 1958 C CA . TYR A 1 331 ? 108.245 83.899 99.183 1.00 20.89 946 TYR A CA 1
ATOM 1959 C C . TYR A 1 331 ? 107.835 82.618 98.470 1.00 20.89 946 TYR A C 1
ATOM 1960 O O . TYR A 1 331 ? 106.878 82.599 97.691 1.00 20.89 946 TYR A O 1
ATOM 1969 N N . VAL A 1 332 ? 108.568 81.544 98.739 1.00 24.12 947 VAL A N 1
ATOM 1970 C CA . VAL A 1 332 ? 108.182 80.222 98.261 1.00 24.12 947 VAL A CA 1
ATOM 1971 C C . VAL A 1 332 ? 107.189 79.637 99.256 1.00 24.12 947 VAL A C 1
ATOM 1972 O O . VAL A 1 332 ? 107.512 79.447 100.432 1.00 24.12 947 VAL A O 1
ATOM 1976 N N . VAL A 1 333 ? 105.974 79.371 98.796 1.00 27.28 948 VAL A N 1
ATOM 1977 C CA . VAL A 1 333 ? 104.930 78.823 99.652 1.00 27.28 948 VAL A CA 1
ATOM 1978 C C . VAL A 1 333 ? 105.086 77.311 99.695 1.00 27.28 948 VAL A C 1
ATOM 1979 O O . VAL A 1 333 ? 105.145 76.653 98.651 1.00 27.28 948 VAL A O 1
ATOM 1983 N N . CYS A 1 334 ? 105.159 76.758 100.903 1.00 32.04 949 CYS A N 1
ATOM 1984 C CA . CYS A 1 334 ? 105.358 75.330 101.095 1.00 32.04 949 CYS A CA 1
ATOM 1985 C C . CYS A 1 334 ? 104.336 74.809 102.093 1.00 32.04 949 CYS A C 1
ATOM 1986 O O . CYS A 1 334 ? 103.677 75.576 102.795 1.00 32.04 949 CYS A O 1
ATOM 1989 N N . GLN A 1 335 ? 104.195 73.489 102.145 1.00 38.53 950 GLN A N 1
ATOM 1990 C CA . GLN A 1 335 ? 103.349 72.834 103.132 1.00 38.53 950 GLN A CA 1
ATOM 1991 C C . GLN A 1 335 ? 104.222 72.019 104.074 1.00 38.53 950 GLN A C 1
ATOM 1992 O O . GLN A 1 335 ? 105.001 71.172 103.625 1.00 38.53 950 GLN A O 1
ATOM 1998 N N . LEU A 1 336 ? 104.090 72.276 105.373 1.00 39.91 951 LEU A N 1
ATOM 1999 C CA . LEU A 1 336 ? 104.858 71.550 106.378 1.00 39.91 951 LEU A CA 1
ATOM 2000 C C . LEU A 1 336 ? 104.432 70.088 106.372 1.00 39.91 951 LEU A C 1
ATOM 2001 O O . LEU A 1 336 ? 103.327 69.754 106.811 1.00 39.91 951 LEU A O 1
ATOM 2006 N N . LEU A 1 337 ? 105.304 69.213 105.874 1.00 43.75 952 LEU A N 1
ATOM 2007 C CA . LEU A 1 337 ? 104.958 67.805 105.736 1.00 43.75 952 LEU A CA 1
ATOM 2008 C C . LEU A 1 337 ? 105.403 66.975 106.934 1.00 43.75 952 LEU A C 1
ATOM 2009 O O . LEU A 1 337 ? 104.615 66.189 107.469 1.00 43.75 952 LEU A O 1
ATOM 2014 N N . GLU A 1 338 ? 106.651 67.130 107.373 1.00 50.96 953 GLU A N 1
ATOM 2015 C CA . GLU A 1 338 ? 107.160 66.267 108.429 1.00 50.96 953 GLU A CA 1
ATOM 2016 C C . GLU A 1 338 ? 108.210 67.002 109.248 1.00 50.96 953 GLU A C 1
ATOM 2017 O O . GLU A 1 338 ? 108.843 67.951 108.779 1.00 50.96 953 GLU A O 1
ATOM 2023 N N . ILE A 1 339 ? 108.391 66.540 110.484 1.00 52.51 954 ILE A N 1
ATOM 2024 C CA . ILE A 1 339 ? 109.456 67.023 111.354 1.00 52.51 954 ILE A CA 1
ATOM 2025 C C . ILE A 1 339 ? 110.540 65.956 111.424 1.00 52.51 954 ILE A C 1
ATOM 2026 O O . ILE A 1 339 ? 110.472 65.039 112.250 1.00 52.51 954 ILE A O 1
ATOM 2031 N N . VAL A 1 340 ? 111.543 66.066 110.559 1.00 55.85 955 VAL A N 1
ATOM 2032 C CA . VAL A 1 340 ? 112.604 65.067 110.468 1.00 55.85 955 VAL A CA 1
ATOM 2033 C C . VAL A 1 340 ? 113.582 65.273 111.618 1.00 55.85 955 VAL A C 1
ATOM 2034 O O . VAL A 1 340 ? 114.139 66.371 111.770 1.00 55.85 955 VAL A O 1
ATOM 2038 N N . PRO A 1 341 ? 113.811 64.262 112.453 1.00 60.82 956 PRO A N 1
ATOM 2039 C CA . PRO A 1 341 ? 114.784 64.411 113.540 1.00 60.82 956 PRO A CA 1
ATOM 2040 C C . PRO A 1 341 ? 116.207 64.474 113.009 1.00 60.82 956 PRO A C 1
ATOM 2041 O O . PRO A 1 341 ? 116.523 63.948 111.939 1.00 60.82 956 PRO A O 1
ATOM 2045 N N . LYS A 1 342 ? 117.070 65.130 113.777 1.00 59.57 957 LYS A N 1
ATOM 2046 C CA . LYS A 1 342 ? 118.474 65.264 113.406 1.00 59.57 957 LYS A CA 1
ATOM 2047 C C . LYS A 1 342 ? 119.371 64.484 114.361 1.00 59.57 957 LYS A C 1
ATOM 2048 O O . LYS A 1 342 ? 119.845 65.022 115.362 1.00 59.57 957 LYS A O 1
ATOM 2054 N N . SER A 1 351 ? 116.904 71.051 117.633 1.00 56.97 966 SER A N 1
ATOM 2055 C CA . SER A 1 351 ? 117.781 70.190 116.848 1.00 56.97 966 SER A CA 1
ATOM 2056 C C . SER A 1 351 ? 116.975 69.262 115.945 1.00 56.97 966 SER A C 1
ATOM 2057 O O . SER A 1 351 ? 116.896 68.058 116.188 1.00 56.97 966 SER A O 1
ATOM 2060 N N . PHE A 1 352 ? 116.378 69.831 114.901 1.00 54.33 967 PHE A N 1
ATOM 2061 C CA . PHE A 1 352 ? 115.580 69.060 113.959 1.00 54.33 967 PHE A CA 1
ATOM 2062 C C . PHE A 1 352 ? 115.518 69.820 112.642 1.00 54.33 967 PHE A C 1
ATOM 2063 O O . PHE A 1 352 ? 115.983 70.957 112.535 1.00 54.33 967 PHE A O 1
ATOM 2071 N N . ASP A 1 353 ? 114.939 69.170 111.637 1.00 51.79 968 ASP A N 1
ATOM 2072 C CA . ASP A 1 353 ? 114.716 69.772 110.331 1.00 51.79 968 ASP A CA 1
ATOM 2073 C C . ASP A 1 353 ? 113.258 69.579 109.942 1.00 51.79 968 ASP A C 1
ATOM 2074 O O . ASP A 1 353 ? 112.546 68.758 110.523 1.00 51.79 968 ASP A O 1
ATOM 2079 N N . VAL A 1 354 ? 112.813 70.344 108.950 1.00 45.04 969 VAL A N 1
ATOM 2080 C CA . VAL A 1 354 ? 111.436 70.288 108.478 1.00 45.04 969 VAL A CA 1
ATOM 2081 C C . VAL A 1 354 ? 111.438 69.859 107.019 1.00 45.04 969 VAL A C 1
ATOM 2082 O O . VAL A 1 354 ? 112.154 70.438 106.195 1.00 45.04 969 VAL A O 1
ATOM 2086 N N . LYS A 1 355 ? 110.647 68.837 106.708 1.00 44.40 970 LYS A N 1
ATOM 2087 C CA . LYS A 1 355 ? 110.431 68.389 105.340 1.00 44.40 970 LYS A CA 1
ATOM 2088 C C . LYS A 1 355 ? 109.140 69.016 104.836 1.00 44.40 970 LYS A C 1
ATOM 2089 O O . LYS A 1 355 ? 108.080 68.837 105.449 1.00 44.40 970 LYS A O 1
ATOM 2095 N N . VAL A 1 356 ? 109.230 69.749 103.724 1.00 40.55 971 VAL A N 1
ATOM 2096 C CA . VAL A 1 356 ? 108.101 70.491 103.183 1.00 40.55 971 VAL A CA 1
ATOM 2097 C C . VAL A 1 356 ? 107.910 70.125 101.718 1.00 40.55 971 VAL A C 1
ATOM 2098 O O . VAL A 1 356 ? 108.818 69.626 101.050 1.00 40.55 971 VAL A O 1
ATOM 2102 N N . ARG A 1 357 ? 106.697 70.372 101.228 1.00 42.22 972 ARG A N 1
ATOM 2103 C CA . ARG A 1 357 ? 106.392 70.294 99.807 1.00 42.22 972 ARG A CA 1
ATOM 2104 C C . ARG A 1 357 ? 106.711 71.649 99.177 1.00 42.22 972 ARG A C 1
ATOM 2105 O O . ARG A 1 357 ? 107.346 72.504 99.799 1.00 42.22 972 ARG A O 1
ATOM 2113 N N . ARG A 1 358 ? 106.299 71.865 97.930 1.00 36.97 973 ARG A N 1
ATOM 2114 C CA . ARG A 1 358 ? 106.562 73.138 97.278 1.00 36.97 973 ARG A CA 1
ATOM 2115 C C . ARG A 1 358 ? 105.388 73.536 96.396 1.00 36.97 973 ARG A C 1
ATOM 2116 O O . ARG A 1 358 ? 104.650 72.686 95.888 1.00 36.97 973 ARG A O 1
ATOM 2124 N N . PHE A 1 359 ? 105.227 74.849 96.238 1.00 34.03 974 PHE A N 1
ATOM 2125 C CA . PHE A 1 359 ? 104.250 75.458 95.349 1.00 34.03 974 PHE A CA 1
ATOM 2126 C C . PHE A 1 359 ? 104.974 76.384 94.383 1.00 34.03 974 PHE A C 1
ATOM 2127 O O . PHE A 1 359 ? 105.886 77.117 94.778 1.00 34.03 974 PHE A O 1
ATOM 2135 N N . TYR A 1 360 ? 104.562 76.356 93.120 1.00 37.72 975 TYR A N 1
ATOM 2136 C CA . TYR A 1 360 ? 105.136 77.208 92.089 1.00 37.72 975 TYR A CA 1
ATOM 2137 C C . TYR A 1 360 ? 104.202 78.376 91.812 1.00 37.72 975 TYR A C 1
ATOM 2138 O O . TYR A 1 360 ? 102.978 78.219 91.803 1.00 37.72 975 TYR A O 1
ATOM 2147 N N . ARG A 1 361 ? 104.782 79.545 91.618 1.00 25.95 976 ARG A N 1
ATOM 2148 C CA . ARG A 1 361 ? 104.043 80.737 91.243 1.00 25.95 976 ARG A CA 1
ATOM 2149 C C . ARG A 1 361 ? 103.998 80.872 89.729 1.00 25.95 976 ARG A C 1
ATOM 2150 O O . ARG A 1 361 ? 104.798 80.258 89.018 1.00 25.95 976 ARG A O 1
ATOM 2158 N N . PRO A 1 362 ? 103.050 81.651 89.200 1.00 28.50 977 PRO A N 1
ATOM 2159 C CA . PRO A 1 362 ? 103.015 81.869 87.745 1.00 28.50 977 PRO A CA 1
ATOM 2160 C C . PRO A 1 362 ? 104.295 82.461 87.182 1.00 28.50 977 PRO A C 1
ATOM 2161 O O . PRO A 1 362 ? 104.666 82.139 86.046 1.00 28.50 977 PRO A O 1
ATOM 2165 N N . GLU A 1 363 ? 104.984 83.317 87.939 1.00 29.40 978 GLU A N 1
ATOM 2166 C CA . GLU A 1 363 ? 106.236 83.898 87.471 1.00 29.40 978 GLU A CA 1
ATOM 2167 C C . GLU A 1 363 ? 107.361 82.877 87.368 1.00 29.40 978 GLU A C 1
ATOM 2168 O O . GLU A 1 363 ? 108.380 83.168 86.733 1.00 29.40 978 GLU A O 1
ATOM 2174 N N . ASP A 1 364 ? 107.206 81.699 87.972 1.00 31.88 979 ASP A N 1
ATOM 2175 C CA . ASP A 1 364 ? 108.187 80.632 87.826 1.00 31.88 979 ASP A CA 1
ATOM 2176 C C . ASP A 1 364 ? 108.082 79.916 86.487 1.00 31.88 979 ASP A C 1
ATOM 2177 O O . ASP A 1 364 ? 108.980 79.139 86.147 1.00 31.88 979 ASP A O 1
ATOM 2182 N N . VAL A 1 365 ? 107.015 80.154 85.726 1.00 33.37 980 VAL A N 1
ATOM 2183 C CA . VAL A 1 365 ? 106.847 79.547 84.411 1.00 33.37 980 VAL A CA 1
ATOM 2184 C C . VAL A 1 365 ? 107.455 80.468 83.362 1.00 33.37 980 VAL A C 1
ATOM 2185 O O . VAL A 1 365 ? 108.391 80.087 82.651 1.00 33.37 980 VAL A O 1
ATOM 2189 N N . SER A 1 366 ? 106.927 81.685 83.263 1.00 31.18 981 SER A N 1
ATOM 2190 C CA . SER A 1 366 ? 107.426 82.673 82.318 1.00 31.18 981 SER A CA 1
ATOM 2191 C C . SER A 1 366 ? 106.933 84.045 82.752 1.00 31.18 981 SER A C 1
ATOM 2192 O O . SER A 1 366 ? 106.052 84.170 83.604 1.00 31.18 981 SER A O 1
ATOM 2195 N N . ALA A 1 367 ? 107.519 85.082 82.151 1.00 31.10 982 ALA A N 1
ATOM 2196 C CA . ALA A 1 367 ? 107.081 86.443 82.426 1.00 31.10 982 ALA A CA 1
ATOM 2197 C C . ALA A 1 367 ? 105.748 86.768 81.770 1.00 31.10 982 ALA A C 1
ATOM 2198 O O . ALA A 1 367 ? 105.037 87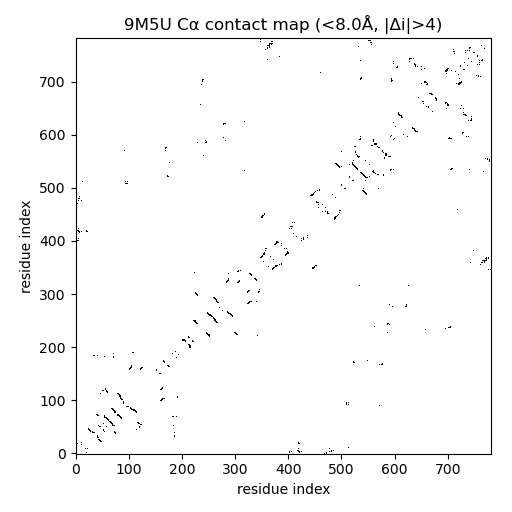.657 82.250 1.00 31.10 982 ALA A O 1
ATOM 2200 N N . GLU A 1 368 ? 105.395 86.072 80.688 1.00 32.09 983 GLU A N 1
ATOM 2201 C CA . GLU A 1 368 ? 104.099 86.278 80.055 1.00 32.09 983 GLU A CA 1
ATOM 2202 C C . GLU A 1 368 ? 102.977 85.598 80.826 1.00 32.09 983 GLU A C 1
ATOM 2203 O O . GLU A 1 368 ? 101.833 86.066 80.788 1.00 32.09 983 GLU A O 1
ATOM 2209 N N . LYS A 1 369 ? 103.277 84.501 81.523 1.00 29.69 984 LYS A N 1
ATOM 2210 C CA . LYS A 1 369 ? 102.274 83.861 82.364 1.00 29.69 984 LYS A CA 1
ATOM 2211 C C . LYS A 1 369 ? 102.029 84.643 83.647 1.00 29.69 984 LYS A C 1
ATOM 2212 O O . LYS A 1 369 ? 100.897 84.679 84.138 1.00 29.69 984 LYS A O 1
ATOM 2218 N N . ALA A 1 370 ? 103.068 85.273 84.199 1.00 25.15 985 ALA A N 1
ATOM 2219 C CA . ALA A 1 370 ? 102.879 86.115 85.374 1.00 25.15 985 ALA A CA 1
ATOM 2220 C C . ALA A 1 370 ? 102.071 87.360 85.042 1.00 25.15 985 ALA A C 1
ATOM 2221 O O . ALA A 1 370 ? 101.389 87.906 85.916 1.00 25.15 985 ALA A O 1
ATOM 2223 N N . TYR A 1 371 ? 102.148 87.830 83.796 1.00 21.15 986 TYR A N 1
ATOM 2224 C CA . TYR A 1 371 ? 101.373 88.996 83.388 1.00 21.15 986 TYR A CA 1
ATOM 2225 C C . TYR A 1 371 ? 99.879 88.707 83.447 1.00 21.15 986 TYR A C 1
ATOM 2226 O O . TYR A 1 371 ? 99.113 89.453 84.066 1.00 21.15 986 TYR A O 1
ATOM 2235 N N . ALA A 1 372 ? 99.448 87.618 82.815 1.00 23.79 987 ALA A N 1
ATOM 2236 C CA . ALA A 1 372 ? 98.033 87.256 82.762 1.00 23.79 987 ALA A CA 1
ATOM 2237 C C . ALA A 1 372 ? 97.723 86.196 83.817 1.00 23.79 987 ALA A C 1
ATOM 2238 O O . ALA A 1 372 ? 97.374 85.054 83.519 1.00 23.79 987 ALA A O 1
ATOM 2240 N N . SER A 1 373 ? 97.857 86.599 85.078 1.00 24.05 988 SER A N 1
ATOM 2241 C CA . SER A 1 373 ? 97.573 85.690 86.179 1.00 24.05 988 SER A CA 1
ATOM 2242 C C . SER A 1 373 ? 97.243 86.490 87.429 1.00 24.05 988 SER A C 1
ATOM 2243 O O . SER A 1 373 ? 97.705 87.621 87.600 1.00 24.05 988 SER A O 1
ATOM 2246 N N . ASP A 1 374 ? 96.437 85.885 88.296 1.00 23.27 989 ASP A N 1
ATOM 2247 C CA . ASP A 1 374 ? 96.126 86.484 89.583 1.00 23.27 989 ASP A CA 1
ATOM 2248 C C . ASP A 1 374 ? 97.365 86.507 90.470 1.00 23.27 989 ASP A C 1
ATOM 2249 O O . ASP A 1 374 ? 98.212 85.612 90.418 1.00 23.27 989 ASP A O 1
ATOM 2254 N N . ILE A 1 375 ? 97.466 87.554 91.292 1.00 20.87 990 ILE A N 1
ATOM 2255 C CA . ILE A 1 375 ? 98.600 87.700 92.197 1.00 20.87 990 ILE A CA 1
ATOM 2256 C C . ILE A 1 375 ? 98.597 86.673 93.318 1.00 20.87 990 ILE A C 1
ATOM 2257 O O . ILE A 1 375 ? 99.623 86.494 93.985 1.00 20.87 990 ILE A O 1
ATOM 2262 N N . GLN A 1 376 ? 97.479 85.979 93.531 1.00 23.62 991 GLN A N 1
ATOM 2263 C CA . GLN A 1 376 ? 97.340 85.017 94.616 1.00 23.62 991 GLN A CA 1
ATOM 2264 C C . GLN A 1 376 ? 97.285 83.575 94.126 1.00 23.62 991 GLN A C 1
ATOM 2265 O O . GLN A 1 376 ? 96.865 82.693 94.881 1.00 23.62 991 GLN A O 1
ATOM 2271 N N . GLU A 1 377 ? 97.694 83.311 92.889 1.00 28.03 992 GLU A N 1
ATOM 2272 C CA . GLU A 1 377 ? 97.603 81.976 92.316 1.00 28.03 992 GLU A CA 1
ATOM 2273 C C . GLU A 1 377 ? 98.869 81.178 92.597 1.00 28.03 992 GLU A C 1
ATOM 2274 O O . GLU A 1 377 ? 99.980 81.713 92.547 1.00 28.03 992 GLU A O 1
ATOM 2280 N N . LEU A 1 378 ? 98.694 79.891 92.896 1.00 30.89 993 LEU A N 1
ATOM 2281 C CA . LEU A 1 378 ? 99.807 78.975 93.094 1.00 30.89 993 LEU A CA 1
ATOM 2282 C C . LEU A 1 378 ? 99.586 77.719 92.264 1.00 30.89 993 LEU A C 1
ATOM 2283 O O . LEU A 1 378 ? 98.465 77.409 91.854 1.00 30.89 993 LEU A O 1
ATOM 2288 N N . TYR A 1 379 ? 100.675 76.994 92.017 1.00 37.65 994 TYR A N 1
ATOM 2289 C CA . TYR A 1 379 ? 100.643 75.748 91.262 1.00 37.65 994 TYR A CA 1
ATOM 2290 C C . TYR A 1 379 ? 101.084 74.601 92.158 1.00 37.65 994 TYR A C 1
ATOM 2291 O O . TYR A 1 379 ? 102.123 74.688 92.821 1.00 37.65 994 TYR A O 1
ATOM 2300 N N . PHE A 1 380 ? 100.294 73.531 92.174 1.00 47.70 995 PHE A N 1
ATOM 2301 C CA . PHE A 1 380 ? 100.632 72.350 92.956 1.00 47.70 995 PHE A CA 1
ATOM 2302 C C . PHE A 1 380 ? 101.826 71.634 92.336 1.00 47.70 995 PHE A C 1
ATOM 2303 O O . PHE A 1 380 ? 101.938 71.522 91.112 1.00 47.70 995 PHE A O 1
ATOM 2311 N N . SER A 1 381 ? 102.727 71.153 93.191 1.00 48.99 996 SER A N 1
ATOM 2312 C CA . SER A 1 381 ? 103.883 70.384 92.756 1.00 48.99 996 SER A CA 1
ATOM 2313 C C . SER A 1 381 ? 104.184 69.311 93.792 1.00 48.99 996 SER A C 1
ATOM 2314 O O . SER A 1 381 ? 103.648 69.320 94.9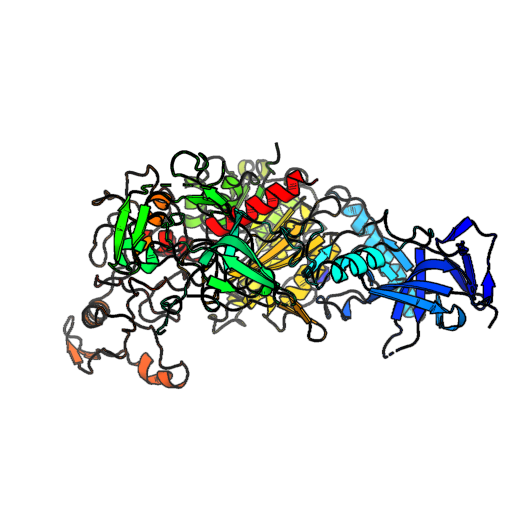03 1.00 48.99 996 SER A O 1
ATOM 2317 N N . GLN A 1 382 ? 105.054 68.377 93.416 1.00 52.38 997 GLN A N 1
ATOM 2318 C CA . GLN A 1 382 ? 105.417 67.243 94.257 1.00 52.38 997 GLN A CA 1
ATOM 2319 C C . GLN A 1 382 ? 106.910 67.239 94.567 1.00 52.38 997 GLN A C 1
ATOM 2320 O O . GLN A 1 382 ? 107.545 66.186 94.640 1.00 52.38 997 GLN A O 1
ATOM 2326 N N . ASP A 1 383 ? 107.488 68.422 94.754 1.00 49.64 998 ASP A N 1
ATOM 2327 C CA . ASP A 1 383 ? 108.893 68.561 95.115 1.00 49.64 998 ASP A CA 1
ATOM 2328 C C . ASP A 1 383 ? 109.006 68.844 96.607 1.00 49.64 998 ASP A C 1
ATOM 2329 O O . ASP A 1 383 ? 108.397 69.793 97.111 1.00 49.64 998 ASP A O 1
ATOM 2334 N N . THR A 1 384 ? 109.784 68.022 97.305 1.00 47.13 999 THR A N 1
ATOM 2335 C CA . THR A 1 384 ? 109.961 68.134 98.746 1.00 47.13 999 THR A CA 1
ATOM 2336 C C . THR A 1 384 ? 111.387 68.557 99.066 1.00 47.13 999 THR A C 1
ATOM 2337 O O . THR A 1 384 ? 112.343 68.065 98.459 1.00 47.13 999 THR A O 1
ATOM 2341 N N . VAL A 1 385 ? 111.523 69.473 100.023 1.00 44.05 1000 VAL A N 1
ATOM 2342 C CA . VAL A 1 385 ? 112.817 69.989 100.452 1.00 44.05 1000 VAL A CA 1
ATOM 2343 C C . VAL A 1 385 ? 112.919 69.853 101.964 1.00 44.05 1000 VAL A C 1
ATOM 2344 O O . VAL A 1 385 ? 111.939 70.075 102.686 1.00 44.05 1000 VAL A O 1
ATOM 2348 N N . VAL A 1 386 ? 114.103 69.482 102.441 1.00 42.88 1001 VAL A N 1
ATOM 2349 C CA . VAL A 1 386 ? 114.402 69.425 103.867 1.00 42.88 1001 VAL A CA 1
ATOM 2350 C C . VAL A 1 386 ? 115.185 70.681 104.224 1.00 42.88 1001 VAL A C 1
ATOM 2351 O O . VAL A 1 386 ? 116.243 70.950 103.642 1.00 42.88 1001 VAL A O 1
ATOM 2355 N N . LEU A 1 387 ? 114.671 71.449 105.174 1.00 41.34 1002 LEU A N 1
ATOM 2356 C CA . LEU A 1 387 ? 115.204 72.757 105.515 1.00 41.34 1002 LEU A CA 1
ATOM 2357 C C . LEU A 1 387 ? 115.397 72.876 107.017 1.00 41.34 1002 LEU A C 1
ATOM 2358 O O . LEU A 1 387 ? 114.751 72.166 107.796 1.00 41.34 1002 LEU A O 1
ATOM 2363 N N . PRO A 1 388 ? 116.301 73.752 107.459 1.00 40.90 1003 PRO A N 1
ATOM 2364 C CA . PRO A 1 388 ? 116.368 74.067 108.882 1.00 40.90 1003 PRO A C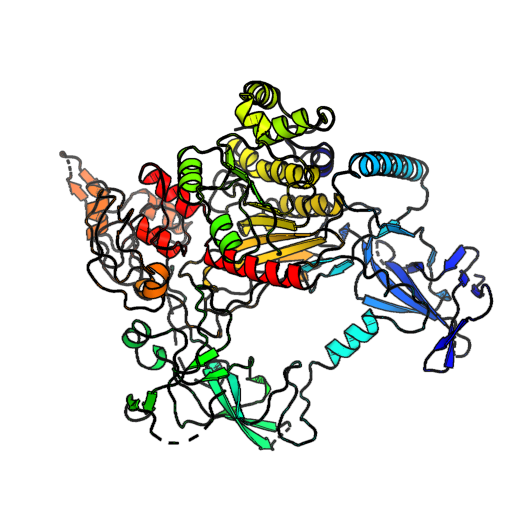A 1
ATOM 2365 C C . PRO A 1 388 ? 115.117 74.805 109.321 1.00 40.90 1003 PRO A C 1
ATOM 2366 O O . PRO A 1 388 ? 114.475 75.500 108.515 1.00 40.90 1003 PRO A O 1
ATOM 2370 N N . PRO A 1 389 ? 114.726 74.680 110.591 1.00 43.62 1004 PRO A N 1
ATOM 2371 C CA . PRO A 1 389 ? 113.504 75.361 111.049 1.00 43.62 1004 PRO A CA 1
ATOM 2372 C C . PRO A 1 389 ? 113.586 76.875 110.975 1.00 43.62 1004 PRO A C 1
ATOM 2373 O O . PRO A 1 389 ? 112.540 77.535 110.972 1.00 43.62 1004 PRO A O 1
ATOM 2377 N N . GLY A 1 390 ? 114.785 77.446 110.915 1.00 35.64 1005 GLY A N 1
ATOM 2378 C CA . GLY A 1 390 ? 114.939 78.882 110.832 1.00 35.64 1005 GLY A CA 1
ATOM 2379 C C . GLY A 1 390 ? 114.721 79.482 109.465 1.00 35.64 1005 GLY A C 1
ATOM 2380 O O . GLY A 1 390 ? 114.770 80.707 109.323 1.00 35.64 1005 GLY A O 1
ATOM 2381 N N . ALA A 1 391 ? 114.483 78.657 108.446 1.00 33.96 1006 ALA A N 1
ATOM 2382 C CA . ALA A 1 391 ? 114.229 79.157 107.102 1.00 33.96 1006 ALA A CA 1
ATOM 2383 C C . ALA A 1 391 ? 112.782 79.576 106.887 1.00 33.96 1006 ALA A C 1
ATOM 2384 O O . ALA A 1 391 ? 112.485 80.211 105.870 1.00 33.96 1006 ALA A O 1
ATOM 2386 N N . LEU A 1 392 ? 111.882 79.240 107.808 1.00 31.56 1007 LEU A N 1
ATOM 2387 C CA . LEU A 1 392 ? 110.482 79.617 107.680 1.00 31.56 1007 LEU A CA 1
ATOM 2388 C C . LEU A 1 392 ? 110.298 81.090 108.021 1.00 31.56 1007 LEU A C 1
ATOM 2389 O O . LEU A 1 392 ? 110.852 81.589 109.004 1.00 31.56 1007 LEU A O 1
ATOM 2394 N N . GLU A 1 393 ? 109.512 81.787 107.199 1.00 29.16 1008 GLU A N 1
ATOM 2395 C CA . GLU A 1 393 ? 109.338 83.228 107.332 1.00 29.16 1008 GLU A CA 1
ATOM 2396 C C . GLU A 1 393 ? 107.917 83.631 107.708 1.00 29.16 1008 GLU A C 1
ATOM 2397 O O . GLU A 1 393 ? 107.624 84.831 107.767 1.00 29.16 1008 GLU A O 1
ATOM 2403 N N . GLY A 1 394 ? 107.034 82.681 107.962 1.00 26.34 1009 GLY A N 1
ATOM 2404 C CA . GLY A 1 394 ? 105.678 82.998 108.353 1.00 26.34 1009 GLY A CA 1
ATOM 2405 C C . GLY A 1 394 ? 104.726 81.898 107.933 1.00 26.34 1009 GLY A C 1
ATOM 2406 O O . GLY A 1 394 ? 105.136 80.824 107.505 1.00 26.34 1009 GLY A O 1
ATOM 2407 N N . LYS A 1 395 ? 103.436 82.196 108.067 1.00 27.02 1010 LYS A N 1
ATOM 2408 C CA . LYS A 1 395 ? 102.372 81.259 107.744 1.00 27.02 1010 LYS A CA 1
ATOM 2409 C C . LYS A 1 395 ? 101.406 81.900 106.758 1.00 27.02 1010 LYS A C 1
ATOM 2410 O O . LYS A 1 395 ? 101.304 83.125 106.660 1.00 27.02 1010 LYS A O 1
ATOM 2416 N N . CYS A 1 396 ? 100.693 81.049 106.025 1.00 25.95 1011 CYS A N 1
ATOM 2417 C CA . CYS A 1 396 ? 99.699 81.500 105.063 1.00 25.95 1011 CYS A CA 1
ATOM 2418 C C . CYS A 1 396 ? 98.631 80.423 104.925 1.00 25.95 1011 CYS A C 1
ATOM 2419 O O . CYS A 1 396 ? 98.704 79.362 105.552 1.00 25.95 1011 CYS A O 1
ATOM 2422 N N . GLU A 1 397 ? 97.628 80.708 104.100 1.00 28.54 1012 GLU A N 1
ATOM 2423 C CA . GLU A 1 397 ? 96.564 79.766 103.789 1.00 28.54 1012 GLU A CA 1
ATOM 2424 C C . GLU A 1 397 ? 96.542 79.510 102.291 1.00 28.54 1012 GLU A C 1
ATOM 2425 O O . GLU A 1 397 ? 96.809 80.414 101.496 1.00 28.54 1012 GLU A O 1
ATOM 2431 N N . VAL A 1 398 ? 96.230 78.275 101.910 1.00 31.40 1013 VAL A N 1
ATOM 2432 C CA . VAL A 1 398 ? 96.086 77.890 100.510 1.00 31.40 1013 VAL A CA 1
ATOM 2433 C C . VAL A 1 398 ? 94.731 77.211 100.367 1.00 31.40 1013 VAL A C 1
ATOM 2434 O O . VAL A 1 398 ? 94.501 76.147 100.954 1.00 31.40 1013 VAL A O 1
ATOM 2438 N N . ARG A 1 399 ? 93.841 77.820 99.594 1.00 36.21 1014 ARG A N 1
ATOM 2439 C CA . ARG A 1 399 ? 92.488 77.336 99.389 1.00 36.21 1014 ARG A CA 1
ATOM 2440 C C . ARG A 1 399 ? 92.290 76.928 97.932 1.00 36.21 1014 ARG A C 1
ATOM 2441 O O . ARG A 1 399 ? 93.235 76.897 97.132 1.00 36.21 1014 ARG A O 1
ATOM 2449 N N . LYS A 1 400 ? 91.052 76.588 97.595 1.00 41.70 1015 LYS A N 1
ATOM 2450 C CA . LYS A 1 400 ? 90.631 76.448 96.213 1.00 41.70 1015 LYS A CA 1
ATOM 2451 C C . LYS A 1 400 ? 90.043 77.769 95.725 1.00 41.70 1015 LYS A C 1
ATOM 2452 O O . LYS A 1 400 ? 89.796 78.693 96.502 1.00 41.70 1015 LYS A O 1
ATOM 2458 N N . LYS A 1 401 ? 89.821 77.856 94.413 1.00 42.08 1016 LYS A N 1
ATOM 2459 C CA . LYS A 1 401 ? 89.243 79.069 93.849 1.00 42.08 1016 LYS A CA 1
ATOM 2460 C C . LYS A 1 401 ? 87.812 79.302 94.317 1.00 42.08 1016 LYS A C 1
ATOM 2461 O O . LYS A 1 401 ? 87.335 80.441 94.268 1.00 42.08 1016 LYS A O 1
ATOM 2467 N N . SER A 1 402 ? 87.120 78.255 94.770 1.00 44.63 1017 SER A N 1
ATOM 2468 C CA . SER A 1 402 ? 85.742 78.402 95.224 1.00 44.63 1017 SER A CA 1
ATOM 2469 C C . SER A 1 402 ? 85.647 79.020 96.614 1.00 44.63 1017 SER A C 1
ATOM 2470 O O . SER A 1 402 ? 84.670 79.716 96.909 1.00 44.63 1017 SER A O 1
ATOM 2473 N N . ASP A 1 403 ? 86.635 78.782 97.476 1.00 44.03 1018 ASP A N 1
ATOM 2474 C CA . ASP A 1 403 ? 86.577 79.208 98.868 1.00 44.03 1018 ASP A CA 1
ATOM 2475 C C . ASP A 1 403 ? 87.333 80.504 99.131 1.00 44.03 1018 ASP A C 1
ATOM 2476 O O . ASP A 1 403 ? 87.554 80.852 100.295 1.00 44.03 1018 ASP A O 1
ATOM 2481 N N . MET A 1 404 ? 87.737 81.220 98.087 1.00 39.88 1019 MET A N 1
ATOM 2482 C CA . MET A 1 404 ? 88.432 82.480 98.284 1.00 39.88 1019 MET A CA 1
ATOM 2483 C C . MET A 1 404 ? 87.481 83.526 98.866 1.00 39.88 1019 MET A C 1
ATOM 2484 O O . MET A 1 404 ? 86.271 83.471 98.636 1.00 39.88 1019 MET A O 1
ATOM 2489 N N . PRO A 1 405 ? 88.004 84.477 99.642 1.00 42.10 1020 PRO A N 1
ATOM 2490 C CA . PRO A 1 405 ? 87.135 85.493 100.245 1.00 42.10 1020 PRO A CA 1
ATOM 2491 C C . PRO A 1 405 ? 86.412 86.316 99.189 1.00 42.10 1020 PRO A C 1
ATOM 2492 O O . PRO A 1 405 ? 86.953 86.619 98.124 1.00 42.10 1020 PRO A O 1
ATOM 2496 N N . LEU A 1 406 ? 85.166 86.676 99.502 1.00 46.35 1021 LEU A N 1
ATOM 2497 C CA . LEU A 1 406 ? 84.363 87.450 98.562 1.00 46.35 1021 LEU A CA 1
ATOM 2498 C C . LEU A 1 406 ? 84.871 88.882 98.445 1.00 46.35 1021 LEU A C 1
ATOM 2499 O O . LEU A 1 406 ? 84.865 89.460 97.352 1.00 46.35 1021 LEU A O 1
ATOM 2504 N N . SER A 1 407 ? 85.314 89.470 99.552 1.00 45.27 1022 SER A N 1
ATOM 2505 C CA . SER A 1 407 ? 85.816 90.836 99.523 1.00 45.27 1022 SER A CA 1
ATOM 2506 C C . SER A 1 407 ? 87.169 90.898 98.821 1.00 45.27 1022 SER A C 1
ATOM 2507 O O . SER A 1 407 ? 88.069 90.102 99.098 1.00 45.27 1022 SER A O 1
ATOM 2510 N N . ARG A 1 408 ? 87.306 91.855 97.903 1.00 36.85 1023 ARG A N 1
ATOM 2511 C CA . ARG A 1 408 ? 88.540 92.065 97.152 1.00 36.85 1023 ARG A CA 1
ATOM 2512 C C . ARG A 1 408 ? 88.978 93.510 97.334 1.00 36.85 1023 ARG A C 1
ATOM 2513 O O . ARG A 1 408 ? 88.195 94.432 97.083 1.00 36.85 1023 ARG A O 1
ATOM 2521 N N . GLU A 1 409 ? 90.222 93.705 97.767 1.00 28.37 1024 GLU A N 1
ATOM 2522 C CA . GLU A 1 409 ? 90.794 95.023 98.008 1.00 28.37 1024 GLU A CA 1
ATOM 2523 C C . GLU A 1 409 ? 92.026 95.220 97.133 1.00 28.37 1024 GLU A C 1
ATOM 2524 O O . GLU A 1 409 ? 92.691 94.249 96.760 1.00 28.37 1024 GLU A O 1
ATOM 2530 N N . TYR A 1 410 ? 92.317 96.478 96.787 1.00 23.37 1025 TYR A N 1
ATOM 2531 C CA . TYR A 1 410 ? 93.554 96.792 96.079 1.00 23.37 1025 TYR A CA 1
ATOM 2532 C C . TYR A 1 410 ? 94.747 96.425 96.961 1.00 23.37 1025 TYR A C 1
ATOM 2533 O O . TYR A 1 410 ? 95.478 95.487 96.619 1.00 23.37 1025 TYR A O 1
ATOM 2542 N N . PRO A 1 411 ? 95.000 97.107 98.102 1.00 22.36 1026 PRO A N 1
ATOM 2543 C CA . PRO A 1 411 ? 96.141 96.683 98.917 1.00 22.36 1026 PRO A CA 1
ATOM 2544 C C . PRO A 1 411 ? 95.793 95.401 99.646 1.00 22.36 1026 PRO A C 1
ATOM 2545 O O . PRO A 1 411 ? 95.063 95.420 100.642 1.00 22.36 1026 PRO A O 1
ATOM 2549 N N . ILE A 1 412 ? 96.316 94.281 99.163 1.00 22.00 1027 ILE A N 1
ATOM 2550 C CA . ILE A 1 412 ? 95.936 92.970 99.667 1.00 22.00 1027 ILE A CA 1
ATOM 2551 C C . ILE A 1 412 ? 96.713 92.726 100.949 1.00 22.00 1027 ILE A C 1
ATOM 2552 O O . ILE A 1 412 ? 97.950 92.722 100.947 1.00 22.00 1027 ILE A O 1
ATOM 2557 N N . SER A 1 413 ? 95.986 92.529 102.044 1.00 23.22 1028 SER A N 1
ATOM 2558 C CA . SER A 1 413 ? 96.580 92.226 103.334 1.00 23.22 1028 SER A CA 1
ATOM 2559 C C . SER A 1 413 ? 96.301 90.800 103.775 1.00 23.22 1028 SER A C 1
ATOM 2560 O O . SER A 1 413 ? 96.746 90.400 104.857 1.00 23.22 1028 SER A O 1
ATOM 2563 N N . ASP A 1 414 ? 95.582 90.025 102.969 1.00 25.12 1029 ASP A N 1
ATOM 2564 C CA . ASP A 1 414 ? 95.259 88.646 103.305 1.00 25.12 1029 ASP A CA 1
ATOM 2565 C C . ASP A 1 414 ? 96.391 87.735 102.852 1.00 25.12 1029 ASP A C 1
ATOM 2566 O O . ASP A 1 414 ? 96.796 87.770 101.685 1.00 25.12 1029 ASP A O 1
ATOM 2571 N N . HIS A 1 415 ? 96.901 86.918 103.772 1.00 22.69 1030 HIS A N 1
ATOM 2572 C CA . HIS A 1 415 ? 97.917 85.922 103.440 1.00 22.69 1030 HIS A CA 1
ATOM 2573 C C . HIS A 1 415 ? 97.246 84.638 102.949 1.00 22.69 1030 HIS A C 1
ATOM 2574 O O . HIS A 1 415 ? 97.457 83.543 103.467 1.00 22.69 1030 HIS A O 1
ATOM 2581 N N . ILE A 1 416 ? 96.412 84.799 101.924 1.00 23.03 1031 ILE A N 1
ATOM 2582 C CA . ILE A 1 416 ? 95.613 83.713 101.372 1.00 23.03 1031 ILE A CA 1
ATOM 2583 C C . ILE A 1 416 ? 95.928 83.585 99.890 1.00 23.03 1031 ILE A C 1
ATOM 2584 O O . ILE A 1 416 ? 95.902 84.579 99.156 1.00 23.03 1031 ILE A O 1
ATOM 2589 N N . PHE A 1 417 ? 96.226 82.366 99.458 1.00 22.72 1032 PHE A N 1
ATOM 2590 C CA . PHE A 1 417 ? 96.451 82.022 98.065 1.00 22.72 1032 PHE A CA 1
ATOM 2591 C C . PHE A 1 417 ? 95.463 80.934 97.670 1.00 22.72 1032 PHE A C 1
ATOM 2592 O O . PHE A 1 417 ? 94.817 80.315 98.518 1.00 22.72 1032 PHE A O 1
ATOM 2600 N N . PHE A 1 418 ? 95.344 80.692 96.368 1.00 30.05 1033 PHE A N 1
ATOM 2601 C CA . PHE A 1 418 ? 94.505 79.612 95.875 1.00 30.05 1033 PHE A CA 1
ATOM 2602 C C . PHE A 1 418 ? 95.280 78.779 94.866 1.00 30.05 1033 PHE A C 1
ATOM 2603 O O . PHE A 1 418 ? 96.090 79.299 94.092 1.00 30.05 1033 PHE A O 1
ATOM 2611 N N . CYS A 1 419 ? 95.024 77.474 94.892 1.00 42.25 1034 CYS A N 1
ATOM 2612 C CA . CYS A 1 419 ? 95.677 76.521 94.005 1.00 42.25 1034 CYS A CA 1
ATOM 2613 C C . CYS A 1 419 ? 94.622 75.801 93.180 1.00 42.25 1034 CYS A C 1
ATOM 2614 O O . CYS A 1 419 ? 93.665 75.250 93.733 1.00 42.25 1034 CYS A O 1
ATOM 2617 N N . ASP A 1 420 ? 94.797 75.809 91.859 1.00 51.21 1035 ASP A N 1
ATOM 2618 C CA . ASP A 1 420 ? 93.834 75.184 90.962 1.00 51.21 1035 ASP A CA 1
ATOM 2619 C C . ASP A 1 420 ? 94.515 74.251 89.966 1.00 51.21 1035 ASP A C 1
ATOM 2620 O O . ASP A 1 420 ? 93.916 73.263 89.526 1.00 51.21 1035 ASP A O 1
ATOM 2625 N N . LEU A 1 421 ? 95.758 74.552 89.604 1.00 53.02 1036 LEU A N 1
ATOM 2626 C CA . LEU A 1 421 ? 96.486 73.819 88.580 1.00 53.02 1036 LEU A CA 1
ATOM 2627 C C . LEU A 1 421 ? 97.645 73.046 89.202 1.00 53.02 1036 LEU A C 1
ATOM 2628 O O . LEU A 1 421 ? 97.927 73.147 90.399 1.00 53.02 1036 LEU A O 1
ATOM 2633 N N . PHE A 1 422 ? 98.320 72.262 88.364 1.00 57.15 1037 PHE A N 1
ATOM 2634 C CA . PHE A 1 422 ? 99.470 71.466 88.767 1.00 57.15 1037 PHE A CA 1
ATOM 2635 C C . PHE A 1 422 ? 100.589 71.755 87.780 1.00 57.15 1037 PHE A C 1
ATOM 2636 O O . PHE A 1 422 ? 100.396 71.634 86.565 1.00 57.15 1037 PHE A O 1
ATOM 2644 N N . PHE A 1 423 ? 101.755 72.123 88.301 1.00 56.38 1038 PHE A N 1
ATOM 2645 C CA . PHE A 1 423 ? 102.923 72.419 87.483 1.00 56.38 1038 PHE A CA 1
ATOM 2646 C C . PHE A 1 423 ? 103.864 71.222 87.507 1.00 56.38 1038 PHE A C 1
ATOM 2647 O O . PHE A 1 423 ? 104.342 70.825 88.575 1.00 56.38 1038 PHE A O 1
ATOM 2655 N N . ASP A 1 424 ? 104.122 70.649 86.333 1.00 66.39 1039 ASP A N 1
ATOM 2656 C CA . ASP A 1 424 ? 105.043 69.525 86.204 1.00 66.39 1039 ASP A CA 1
ATOM 2657 C C . ASP A 1 424 ? 106.455 70.080 86.055 1.00 66.39 1039 ASP A C 1
ATOM 2658 O O . ASP A 1 424 ? 106.769 70.734 85.056 1.00 66.39 1039 ASP A O 1
ATOM 2663 N N . THR A 1 425 ? 107.302 69.824 87.053 1.00 64.14 1040 THR A N 1
ATOM 2664 C CA . THR A 1 425 ? 108.649 70.388 87.044 1.00 64.14 1040 THR A CA 1
ATOM 2665 C C . THR A 1 425 ? 109.471 69.859 85.876 1.00 64.14 1040 THR A C 1
ATOM 2666 O O . THR A 1 425 ? 110.193 70.620 85.221 1.00 64.14 1040 THR A O 1
ATOM 2670 N N . SER A 1 426 ? 109.377 68.558 85.599 1.00 70.80 1041 SER A N 1
ATOM 2671 C CA . SER A 1 426 ? 110.189 67.960 84.545 1.00 70.80 1041 SER A CA 1
ATOM 2672 C C . SER A 1 426 ? 109.758 68.455 83.169 1.00 70.80 1041 SER A C 1
ATOM 2673 O O . SER A 1 426 ? 110.543 69.070 82.439 1.00 70.80 1041 SER A O 1
ATOM 2676 N N . LYS A 1 427 ? 108.504 68.190 82.797 1.00 71.95 1042 LYS A N 1
ATOM 2677 C CA . LYS A 1 427 ? 108.024 68.586 81.477 1.00 71.95 1042 LYS A CA 1
ATOM 2678 C C . LYS A 1 427 ? 107.922 70.101 81.348 1.00 71.95 1042 LYS A C 1
ATOM 2679 O O . LYS A 1 427 ? 108.246 70.662 80.295 1.00 71.95 1042 LYS A O 1
ATOM 2685 N N . GLY A 1 428 ? 107.479 70.778 82.402 1.00 68.99 1043 GLY A N 1
ATOM 2686 C CA . GLY A 1 428 ? 107.212 72.199 82.334 1.00 68.99 1043 GLY A CA 1
ATOM 2687 C C . GLY A 1 428 ? 105.788 72.559 81.983 1.00 68.99 1043 GLY A C 1
ATOM 2688 O O . GLY A 1 428 ? 105.524 73.720 81.651 1.00 68.99 1043 GLY A O 1
ATOM 2689 N N . SER A 1 429 ? 104.864 71.605 82.046 1.00 66.03 1044 SER A N 1
ATOM 2690 C CA . SER A 1 429 ? 103.484 71.827 81.649 1.00 66.03 1044 SER A CA 1
ATOM 2691 C C . SER A 1 429 ? 102.620 72.195 82.854 1.00 66.03 1044 SER A C 1
ATOM 2692 O O . SER A 1 429 ? 103.016 72.050 84.014 1.00 66.03 1044 SER A O 1
ATOM 2695 N N . LEU A 1 430 ? 101.415 72.678 82.556 1.00 58.52 1045 LEU A N 1
ATOM 2696 C CA . LEU A 1 430 ? 100.437 73.079 83.566 1.00 58.52 1045 LEU A CA 1
ATOM 2697 C C . LEU A 1 430 ? 99.147 72.308 83.302 1.00 58.52 1045 LEU A C 1
ATOM 2698 O O . LEU A 1 430 ? 98.383 72.657 82.398 1.00 58.52 1045 LEU A O 1
ATOM 2703 N N . LYS A 1 431 ? 98.909 71.265 84.090 1.00 63.11 1046 LYS A N 1
ATOM 2704 C CA . LYS A 1 431 ? 97.722 70.440 83.944 1.00 63.11 1046 LYS A CA 1
ATOM 2705 C C . LYS A 1 431 ? 96.725 70.751 85.058 1.00 63.11 1046 LYS A C 1
ATOM 2706 O O . LYS A 1 431 ? 96.948 71.616 85.907 1.00 63.11 1046 LYS A O 1
ATOM 2712 N N . GLN A 1 432 ? 95.613 70.025 85.056 1.00 63.85 1047 GLN A N 1
ATOM 2713 C CA . GLN A 1 432 ? 94.588 70.185 86.076 1.00 63.85 1047 GLN A CA 1
ATOM 2714 C C . GLN A 1 432 ? 94.910 69.327 87.293 1.00 63.85 1047 GLN A C 1
ATOM 2715 O O . GLN A 1 432 ? 95.591 68.303 87.194 1.00 63.85 1047 GLN A O 1
ATOM 2721 N N . LEU A 1 433 ? 94.414 69.759 88.443 1.00 62.50 1048 LEU A N 1
ATOM 2722 C CA . LEU A 1 433 ? 94.660 69.044 89.690 1.00 62.50 1048 LEU A CA 1
ATOM 2723 C C . LEU A 1 433 ? 93.925 67.710 89.678 1.00 62.50 1048 LEU A C 1
ATOM 2724 O O . LEU A 1 433 ? 92.705 67.689 89.467 1.00 62.50 1048 LEU A O 1
ATOM 2729 N N . PRO A 1 434 ? 94.614 66.577 89.890 1.00 64.70 1049 PRO A N 1
ATOM 2730 C CA . PRO A 1 434 ? 93.993 65.248 89.920 1.00 64.70 1049 PRO A CA 1
ATOM 2731 C C . PRO A 1 434 ? 92.932 65.114 91.008 1.00 64.70 1049 PRO A C 1
ATOM 2732 O O . PRO A 1 434 ? 91.744 65.133 90.687 1.00 64.70 1049 PRO A O 1
ATOM 2736 N N . LYS A 1 440 ? 95.314 68.692 100.612 1.00 53.93 1055 LYS A N 1
ATOM 2737 C CA . LYS A 1 440 ? 94.915 69.159 101.935 1.00 53.93 1055 LYS A CA 1
ATOM 2738 C C . LYS A 1 440 ? 94.952 70.681 102.006 1.00 53.93 1055 LYS A C 1
ATOM 2739 O O . LYS A 1 440 ? 95.866 71.262 102.589 1.00 53.93 1055 LYS A O 1
ATOM 2745 N N . PHE A 1 441 ? 93.950 71.320 101.411 1.00 47.24 1056 PHE A N 1
ATOM 2746 C CA . PHE A 1 441 ? 93.874 72.774 101.381 1.00 47.24 1056 PHE A CA 1
ATOM 2747 C C . PHE A 1 441 ? 93.255 73.282 102.683 1.00 47.24 1056 PHE A C 1
ATOM 2748 O O . PHE A 1 441 ? 93.061 72.533 103.644 1.00 47.24 1056 PHE A O 1
ATOM 2756 N N . SER A 1 442 ? 92.938 74.571 102.726 1.00 48.48 1057 SER A N 1
ATOM 2757 C CA . SER A 1 442 ? 92.354 75.194 103.903 1.00 48.48 1057 SER A CA 1
ATOM 2758 C C . SER A 1 442 ? 90.864 75.434 103.693 1.00 48.48 1057 SER A C 1
ATOM 2759 O O . SER A 1 442 ? 90.406 75.683 102.576 1.00 48.48 1057 SER A O 1
ATOM 2762 N N . THR A 1 443 ? 90.111 75.353 104.785 1.00 61.08 1058 THR A N 1
ATOM 2763 C CA . THR A 1 443 ? 88.669 75.556 104.738 1.00 61.08 1058 THR A CA 1
ATOM 2764 C C . THR A 1 443 ? 88.315 77.030 104.901 1.00 61.08 1058 THR A C 1
ATOM 2765 O O . THR A 1 443 ? 87.499 77.393 105.748 1.00 61.08 1058 THR A O 1
ATOM 2769 N N . GLU A 1 475 ? 80.216 104.017 112.248 1.00 35.47 1090 GLU A N 1
ATOM 2770 C CA . GLU A 1 475 ? 80.446 103.784 113.669 1.00 35.47 1090 GLU A CA 1
ATOM 2771 C C . GLU A 1 475 ? 81.755 104.415 114.130 1.00 35.47 1090 GLU A C 1
ATOM 2772 O O . GLU A 1 475 ? 81.811 105.049 115.182 1.00 35.47 1090 GLU A O 1
ATOM 2778 N N . ILE A 1 476 ? 82.808 104.238 113.332 1.00 23.93 1091 ILE A N 1
ATOM 2779 C CA . ILE A 1 476 ? 84.138 104.720 113.671 1.00 23.93 1091 ILE A CA 1
ATOM 2780 C C . ILE A 1 476 ? 84.639 105.770 112.688 1.00 23.93 1091 ILE A C 1
ATOM 2781 O O . ILE A 1 476 ? 85.818 106.118 112.710 1.00 23.93 1091 ILE A O 1
ATOM 2786 N N . ARG A 1 477 ? 83.769 106.282 111.821 1.00 18.76 1092 ARG A N 1
ATOM 2787 C CA . ARG A 1 477 ? 84.176 107.330 110.895 1.00 18.76 1092 ARG A CA 1
ATOM 2788 C C . ARG A 1 477 ? 84.354 108.647 111.639 1.00 18.76 1092 ARG A C 1
ATOM 2789 O O . ARG A 1 477 ? 83.488 109.054 112.420 1.00 18.76 1092 ARG A O 1
ATOM 2797 N N . LEU A 1 478 ? 85.477 109.312 111.395 1.00 16.10 1093 LEU A N 1
ATOM 2798 C CA . LEU A 1 478 ? 85.819 110.553 112.072 1.00 16.10 1093 LEU A CA 1
ATOM 2799 C C . LEU A 1 478 ? 85.602 111.739 111.141 1.00 16.10 1093 LEU A C 1
ATOM 2800 O O . LEU A 1 478 ? 85.965 111.689 109.963 1.00 16.10 1093 LEU A O 1
ATOM 2805 N N . ALA A 1 479 ? 85.004 112.802 111.676 1.00 14.43 1094 ALA A N 1
ATOM 2806 C CA . ALA A 1 479 ? 84.876 114.043 110.924 1.00 14.43 1094 ALA A CA 1
ATOM 2807 C C . ALA A 1 479 ? 86.260 114.605 110.641 1.00 14.43 1094 ALA A C 1
ATOM 2808 O O . ALA A 1 479 ? 87.030 114.879 111.567 1.00 14.43 1094 ALA A O 1
ATOM 2810 N N . THR A 1 480 ? 86.575 114.784 109.363 1.00 15.38 1095 THR A N 1
ATOM 2811 C CA . THR A 1 480 ? 87.949 114.967 108.922 1.00 15.38 1095 THR A CA 1
ATOM 2812 C C . THR A 1 480 ? 88.164 116.352 108.327 1.00 15.38 1095 THR A C 1
ATOM 2813 O O . THR A 1 480 ? 87.303 116.883 107.616 1.00 15.38 1095 THR A O 1
ATOM 2817 N N . LEU A 1 481 ? 89.329 116.923 108.627 1.00 13.45 1096 LEU A N 1
ATOM 2818 C CA . LEU A 1 481 ? 89.804 118.158 108.017 1.00 13.45 1096 LEU A CA 1
ATOM 2819 C C . LEU A 1 481 ? 91.118 117.854 107.313 1.00 13.45 1096 LEU A C 1
ATOM 2820 O O . LEU A 1 481 ? 92.081 117.416 107.952 1.00 13.45 1096 LEU A O 1
ATOM 2825 N N . ASP A 1 482 ? 91.156 118.081 106.004 1.00 16.43 1097 ASP A N 1
ATOM 2826 C CA . ASP A 1 482 ? 92.315 117.781 105.173 1.00 16.43 1097 ASP A CA 1
ATOM 2827 C C . ASP A 1 482 ? 92.947 119.094 104.729 1.00 16.43 1097 ASP A C 1
ATOM 2828 O O . ASP A 1 482 ? 92.430 119.766 103.831 1.00 16.43 1097 ASP A O 1
ATOM 2833 N N . ILE A 1 483 ? 94.063 119.452 105.346 1.00 14.84 1098 ILE A N 1
ATOM 2834 C CA . ILE A 1 483 ? 94.813 120.644 104.974 1.00 14.84 1098 ILE A CA 1
ATOM 2835 C C . ILE A 1 483 ? 95.852 120.251 103.935 1.00 14.84 1098 ILE A C 1
ATOM 2836 O O . ILE A 1 483 ? 96.456 119.176 104.021 1.00 14.84 1098 ILE A O 1
ATOM 2841 N N . PHE A 1 484 ? 96.054 121.123 102.944 1.00 17.69 1099 PHE A N 1
ATOM 2842 C CA . PHE A 1 484 ? 96.839 120.807 101.750 1.00 17.69 1099 PHE A CA 1
ATOM 2843 C C . PHE A 1 484 ? 96.269 119.563 101.064 1.00 17.69 1099 PHE A C 1
ATOM 2844 O O . PHE A 1 484 ? 96.935 118.538 100.906 1.00 17.69 1099 PHE A O 1
ATOM 2852 N N . ALA A 1 485 ? 95.002 119.678 100.662 1.00 18.14 1100 ALA A N 1
ATOM 2853 C CA . ALA A 1 485 ? 94.258 118.516 100.188 1.00 18.14 1100 ALA A CA 1
ATOM 2854 C C . ALA A 1 485 ? 94.735 118.055 98.816 1.00 18.14 1100 ALA A C 1
ATOM 2855 O O . ALA A 1 485 ? 94.838 116.850 98.564 1.00 18.14 1100 ALA A O 1
ATOM 2857 N N . GLY A 1 486 ? 95.020 118.992 97.915 1.00 19.19 1101 GLY A N 1
ATOM 2858 C CA . GLY A 1 486 ? 95.380 118.600 96.562 1.00 19.19 1101 GLY A CA 1
ATOM 2859 C C . GLY A 1 486 ? 94.174 118.061 95.817 1.00 19.19 1101 GLY A C 1
ATOM 2860 O O . GLY A 1 486 ? 93.046 118.537 95.983 1.00 19.19 1101 GLY A O 1
ATOM 2861 N N . CYS A 1 487 ? 94.411 117.054 94.980 1.00 19.11 1102 CYS A N 1
ATOM 2862 C CA . CYS A 1 487 ? 93.333 116.400 94.252 1.00 19.11 1102 CYS A CA 1
ATOM 2863 C C . CYS A 1 487 ? 92.626 115.332 95.077 1.00 19.11 1102 CYS A C 1
ATOM 2864 O O . CYS A 1 487 ? 91.618 114.785 94.618 1.00 19.11 1102 CYS A O 1
ATOM 2867 N N . GLY A 1 488 ? 93.124 115.027 96.272 1.00 17.23 1103 GLY A N 1
ATOM 2868 C CA . GLY A 1 488 ? 92.484 114.055 97.134 1.00 17.23 1103 GLY A CA 1
ATOM 2869 C C . GLY A 1 488 ? 93.039 112.652 97.010 1.00 17.23 1103 GLY A C 1
ATOM 2870 O O . GLY A 1 488 ? 92.279 111.695 96.832 1.00 17.23 1103 GLY A O 1
ATOM 2871 N N . GLY A 1 489 ? 94.358 112.512 97.093 1.00 15.97 1104 GLY A N 1
ATOM 2872 C CA . GLY A 1 489 ? 94.971 111.198 97.077 1.00 15.97 1104 GLY A CA 1
ATOM 2873 C C . GLY A 1 489 ? 94.981 110.560 98.450 1.00 15.97 1104 GLY A C 1
ATOM 2874 O O . GLY A 1 489 ? 94.753 109.355 98.589 1.00 15.97 1104 GLY A O 1
ATOM 2875 N N . LEU A 1 490 ? 95.251 111.368 99.477 1.00 14.34 1105 LEU A N 1
ATOM 2876 C CA . LEU A 1 490 ? 95.190 110.873 100.848 1.00 14.34 1105 LEU A CA 1
ATOM 2877 C C . LEU A 1 490 ? 93.747 110.696 101.304 1.00 14.34 1105 LEU A C 1
ATOM 2878 O O . LEU A 1 490 ? 93.415 109.703 101.963 1.00 14.34 1105 LEU A O 1
ATOM 2883 N N . SER A 1 491 ? 92.878 111.649 100.959 1.00 15.44 1106 SER A N 1
ATOM 2884 C CA . SER A 1 491 ? 91.485 111.579 101.388 1.00 15.44 1106 SER A CA 1
ATOM 2885 C C . SER A 1 491 ? 90.772 110.382 100.775 1.00 15.44 1106 SER A C 1
ATOM 2886 O O . SER A 1 491 ? 89.977 109.717 101.447 1.00 15.44 1106 SER A O 1
ATOM 2889 N N . HIS A 1 492 ? 91.037 110.097 99.498 1.00 15.09 1107 HIS A N 1
ATOM 2890 C CA . HIS A 1 492 ? 90.391 108.966 98.837 1.00 15.09 1107 HIS A CA 1
ATOM 2891 C C . HIS A 1 492 ? 90.718 107.658 99.545 1.00 15.09 1107 HIS A C 1
ATOM 2892 O O . HIS A 1 492 ? 89.820 106.874 99.876 1.00 15.09 1107 HIS A O 1
ATOM 2899 N N . GLY A 1 493 ? 92.004 107.412 99.798 1.00 13.52 1108 GLY A N 1
ATOM 2900 C CA . GLY A 1 493 ? 92.390 106.189 100.480 1.00 13.52 1108 GLY A CA 1
ATOM 2901 C C . GLY A 1 493 ? 91.900 106.133 101.914 1.00 13.52 1108 GLY A C 1
ATOM 2902 O O . GLY A 1 493 ? 91.467 105.080 102.389 1.00 13.52 1108 GLY A O 1
ATOM 2903 N N . LEU A 1 494 ? 91.966 107.261 102.626 1.00 14.52 1109 LEU A N 1
ATOM 2904 C CA . LEU A 1 494 ? 91.541 107.278 104.022 1.00 14.52 1109 LEU A CA 1
ATOM 2905 C C . LEU A 1 494 ? 90.045 107.019 104.158 1.00 14.52 1109 LEU A C 1
ATOM 2906 O O . LEU A 1 494 ? 89.622 106.262 105.038 1.00 14.52 1109 LEU A O 1
ATOM 2911 N N . LYS A 1 495 ? 89.227 107.637 103.304 1.00 15.42 1110 LYS A N 1
ATOM 2912 C CA . LYS A 1 495 ? 87.788 107.425 103.364 1.00 15.42 1110 LYS A CA 1
ATOM 2913 C C . LYS A 1 495 ? 87.366 106.099 102.747 1.00 15.42 1110 LYS A C 1
ATOM 2914 O O . LYS A 1 495 ? 86.286 105.596 103.075 1.00 15.42 1110 LYS A O 1
ATOM 2920 N N . LYS A 1 496 ? 88.187 105.519 101.869 1.00 15.00 1111 LYS A N 1
ATOM 2921 C CA . LYS A 1 496 ? 87.881 104.190 101.353 1.00 15.00 1111 LYS A CA 1
ATOM 2922 C C . LYS A 1 496 ? 88.093 103.123 102.418 1.00 15.00 1111 LYS A C 1
ATOM 2923 O O . LYS A 1 496 ? 87.375 102.117 102.438 1.00 15.00 1111 LYS A O 1
ATOM 2929 N N . ALA A 1 497 ? 89.066 103.325 103.309 1.00 14.07 1112 ALA A N 1
ATOM 2930 C CA . ALA A 1 497 ? 89.283 102.383 104.401 1.00 14.07 1112 ALA A CA 1
ATOM 2931 C C . ALA A 1 497 ? 88.136 102.405 105.401 1.00 14.07 1112 ALA A C 1
ATOM 2932 O O . ALA A 1 497 ? 87.892 101.403 106.082 1.00 14.07 1112 ALA A O 1
ATOM 2934 N N . GLY A 1 498 ? 87.428 103.526 105.508 1.00 15.73 1113 GLY A N 1
ATOM 2935 C CA . GLY A 1 498 ? 86.303 103.644 106.409 1.00 15.73 1113 GLY A CA 1
ATOM 2936 C C . GLY A 1 498 ? 86.542 104.470 107.654 1.00 15.73 1113 GLY A C 1
ATOM 2937 O O . GLY A 1 498 ? 85.728 104.401 108.582 1.00 15.73 1113 GLY A O 1
ATOM 2938 N N . VAL A 1 499 ? 87.621 105.245 107.710 1.00 15.26 1114 VAL A N 1
ATOM 2939 C CA . VAL A 1 499 ? 87.952 106.009 108.905 1.00 15.26 1114 VAL A CA 1
ATOM 2940 C C . VAL A 1 499 ? 87.783 107.510 108.719 1.00 15.26 1114 VAL A C 1
ATOM 2941 O O . VAL A 1 499 ? 87.634 108.225 109.722 1.00 15.26 1114 VAL A O 1
ATOM 2945 N N . SER A 1 500 ? 87.792 108.012 107.489 1.00 15.60 1115 SER A N 1
ATOM 2946 C CA . SER A 1 500 ? 87.760 109.442 107.233 1.00 15.60 1115 SER A CA 1
ATOM 2947 C C . SER A 1 500 ? 86.443 109.840 106.584 1.00 15.60 1115 SER A C 1
ATOM 2948 O O . SER A 1 500 ? 85.811 109.052 105.876 1.00 15.60 1115 SER A O 1
ATOM 2951 N N . ASP A 1 501 ? 86.037 111.080 106.842 1.00 17.29 1116 ASP A N 1
ATOM 2952 C CA . ASP A 1 501 ? 84.835 111.654 106.255 1.00 17.29 1116 ASP A CA 1
ATOM 2953 C C . ASP A 1 501 ? 85.145 112.645 105.143 1.00 17.29 1116 ASP A C 1
ATOM 2954 O O . ASP A 1 501 ? 84.313 112.840 104.251 1.00 17.29 1116 ASP A O 1
ATOM 2959 N N . ALA A 1 502 ? 86.334 113.253 105.170 1.00 18.17 1117 ALA A N 1
ATOM 2960 C CA . ALA A 1 502 ? 86.706 114.328 104.250 1.00 18.17 1117 ALA A CA 1
ATOM 2961 C C . ALA A 1 502 ? 85.678 115.454 104.294 1.00 18.17 1117 ALA A C 1
ATOM 2962 O O . ALA A 1 502 ? 85.304 116.027 103.270 1.00 18.17 1117 ALA A O 1
ATOM 2964 N N . LYS A 1 503 ? 85.215 115.768 105.506 1.00 18.14 1118 LYS A N 1
ATOM 2965 C CA . LYS A 1 503 ? 84.171 116.775 105.668 1.00 18.14 1118 LYS A CA 1
ATOM 2966 C C . LYS A 1 503 ? 84.658 118.156 105.252 1.00 18.14 1118 LYS A C 1
ATOM 2967 O O . LYS A 1 503 ? 83.918 118.911 104.609 1.00 18.14 1118 LYS A O 1
ATOM 2973 N N . TRP A 1 504 ? 85.891 118.510 105.607 1.00 16.76 1119 TRP A N 1
ATOM 2974 C CA . TRP A 1 504 ? 86.455 119.801 105.240 1.00 16.76 1119 TRP A CA 1
ATOM 2975 C C . TRP A 1 504 ? 87.796 119.601 104.552 1.00 16.76 1119 TRP A C 1
ATOM 2976 O O . TRP A 1 504 ? 88.565 118.712 104.922 1.00 16.76 1119 TRP A O 1
ATOM 2987 N N . ALA A 1 505 ? 88.070 120.434 103.551 1.00 14.58 1120 ALA A N 1
ATOM 2988 C CA . ALA A 1 505 ? 89.339 120.402 102.840 1.00 14.58 1120 ALA A CA 1
ATOM 2989 C C . ALA A 1 505 ? 89.797 121.825 102.564 1.00 14.58 1120 ALA A C 1
ATOM 2990 O O . ALA A 1 505 ? 88.982 122.721 102.339 1.00 14.58 1120 ALA A O 1
ATOM 2992 N N . ILE A 1 506 ? 91.113 122.026 102.598 1.00 17.18 1121 ILE A N 1
ATOM 2993 C CA . ILE A 1 506 ? 91.727 123.313 102.296 1.00 17.18 1121 ILE A CA 1
ATOM 2994 C C . ILE A 1 506 ? 92.793 123.097 101.232 1.00 17.18 1121 ILE A C 1
ATOM 2995 O O . ILE A 1 506 ? 93.666 122.237 101.388 1.00 17.18 1121 ILE A O 1
ATOM 3000 N N . GLU A 1 507 ? 92.723 123.878 100.156 1.00 20.89 1122 GLU A N 1
ATOM 3001 C CA . GLU A 1 507 ? 93.677 123.765 99.056 1.00 20.89 1122 GLU A CA 1
ATOM 3002 C C . GLU A 1 507 ? 93.641 125.065 98.272 1.00 20.89 1122 GLU A C 1
ATOM 3003 O O . GLU A 1 507 ? 92.610 125.397 97.680 1.00 20.89 1122 GLU A O 1
ATOM 3009 N N . TYR A 1 508 ? 94.755 125.793 98.254 1.00 24.30 1123 TYR A N 1
ATOM 3010 C CA . TYR A 1 508 ? 94.780 127.149 97.719 1.00 24.30 1123 TYR A CA 1
ATOM 3011 C C . TYR A 1 508 ? 94.971 127.209 96.208 1.00 24.30 1123 TYR A C 1
ATOM 3012 O O . TYR A 1 508 ? 94.977 128.308 95.646 1.00 24.30 1123 TYR A O 1
ATOM 3021 N N . GLU A 1 509 ? 95.123 126.070 95.538 1.00 26.17 1124 GLU A N 1
ATOM 3022 C CA . GLU A 1 509 ? 95.236 126.029 94.086 1.00 26.17 1124 GLU A CA 1
ATOM 3023 C C . GLU A 1 509 ? 93.874 125.717 93.483 1.00 26.17 1124 GLU A C 1
ATOM 3024 O O . GLU A 1 509 ? 93.220 124.747 93.882 1.00 26.17 1124 GLU A O 1
ATOM 3030 N N . GLU A 1 510 ? 93.448 126.545 92.531 1.00 26.23 1125 GLU A N 1
ATOM 3031 C CA . GLU A 1 510 ? 92.115 126.389 91.951 1.00 26.23 1125 GLU A CA 1
ATOM 3032 C C . GLU A 1 510 ? 91.928 125.068 91.213 1.00 26.23 1125 GLU A C 1
ATOM 3033 O O . GLU A 1 510 ? 90.895 124.412 91.431 1.00 26.23 1125 GLU A O 1
ATOM 3039 N N . PRO A 1 511 ? 92.836 124.625 90.329 1.00 22.20 1126 PRO A N 1
ATOM 3040 C CA . PRO A 1 511 ? 92.611 123.325 89.671 1.00 22.20 1126 PRO A CA 1
ATOM 3041 C C . PRO A 1 511 ? 92.588 122.147 90.631 1.00 22.20 1126 PRO A C 1
ATOM 3042 O O . PRO A 1 511 ? 91.760 121.241 90.473 1.00 22.20 1126 PRO A O 1
ATOM 3046 N N . ALA A 1 512 ? 93.478 122.131 91.626 1.00 20.00 1127 ALA A N 1
ATOM 3047 C CA . ALA A 1 512 ? 93.485 121.033 92.589 1.00 20.00 1127 ALA A CA 1
ATOM 3048 C C . ALA A 1 512 ? 92.219 121.034 93.436 1.00 20.00 1127 ALA A C 1
ATOM 3049 O O . ALA A 1 512 ? 91.648 119.971 93.711 1.00 20.00 1127 ALA A O 1
ATOM 3051 N N . GLY A 1 513 ? 91.765 122.215 93.859 1.00 20.36 1128 GLY A N 1
ATOM 3052 C CA . GLY A 1 513 ? 90.508 122.294 94.583 1.00 20.36 1128 GLY A CA 1
ATOM 3053 C C . GLY A 1 513 ? 89.327 121.855 93.741 1.00 20.36 1128 GLY A C 1
ATOM 3054 O O . GLY A 1 513 ? 88.402 121.210 94.240 1.00 20.36 1128 GLY A O 1
ATOM 3055 N N . GLN A 1 514 ? 89.342 122.196 92.451 1.00 21.47 1129 GLN A N 1
ATOM 3056 C CA . GLN A 1 514 ? 88.283 121.750 91.553 1.00 21.47 1129 GLN A CA 1
ATOM 3057 C C . GLN A 1 514 ? 88.287 120.234 91.410 1.00 21.47 1129 GLN A C 1
ATOM 3058 O O . GLN A 1 514 ? 87.226 119.601 91.398 1.00 21.47 1129 GLN A O 1
ATOM 3064 N N . ALA A 1 515 ? 89.473 119.632 91.301 1.00 19.21 1130 ALA A N 1
ATOM 3065 C CA . ALA A 1 515 ? 89.560 118.175 91.240 1.00 19.21 1130 ALA A CA 1
ATOM 3066 C C . ALA A 1 515 ? 89.044 117.536 92.525 1.00 19.21 1130 ALA A C 1
ATOM 3067 O O . ALA A 1 515 ? 88.327 116.527 92.484 1.00 19.21 1130 ALA A O 1
ATOM 3069 N N . PHE A 1 516 ? 89.401 118.110 93.677 1.00 17.88 1131 PHE A N 1
ATOM 3070 C CA . PHE A 1 516 ? 88.912 117.588 94.950 1.00 17.88 1131 PHE A CA 1
ATOM 3071 C C . PHE A 1 516 ? 87.393 117.671 95.028 1.00 17.88 1131 PHE A C 1
ATOM 3072 O O . PHE A 1 516 ? 86.728 116.724 95.463 1.00 17.88 1131 PHE A O 1
ATOM 3080 N N . LYS A 1 517 ? 86.824 118.806 94.616 1.00 19.20 1132 LYS A N 1
ATOM 3081 C CA . LYS A 1 517 ? 85.373 118.951 94.620 1.00 19.20 1132 LYS A CA 1
ATOM 3082 C C . LYS A 1 517 ? 84.714 117.989 93.641 1.00 19.20 1132 LYS A C 1
ATOM 3083 O O . LYS A 1 517 ? 83.598 117.518 93.889 1.00 19.20 1132 LYS A O 1
ATOM 3089 N N . GLN A 1 518 ? 85.381 117.696 92.524 1.00 18.92 1133 GLN A N 1
ATOM 3090 C CA . GLN A 1 518 ? 84.838 116.749 91.557 1.00 18.92 1133 GLN A CA 1
ATOM 3091 C C . GLN A 1 518 ? 84.822 115.333 92.115 1.00 18.92 1133 GLN A C 1
ATOM 3092 O O . GLN A 1 518 ? 83.866 114.582 91.892 1.00 18.92 1133 GLN A O 1
ATOM 3098 N N . ASN A 1 519 ? 85.872 114.947 92.839 1.00 18.53 1134 ASN A N 1
ATOM 3099 C CA . ASN A 1 519 ? 85.988 113.578 93.325 1.00 18.53 1134 ASN A CA 1
ATOM 3100 C C . ASN A 1 519 ? 85.334 113.359 94.681 1.00 18.53 1134 ASN A C 1
ATOM 3101 O O . ASN A 1 519 ? 85.029 112.212 95.026 1.00 18.53 1134 ASN A O 1
ATOM 3106 N N . HIS A 1 520 ? 85.113 114.419 95.456 1.00 18.48 1135 HIS A N 1
ATOM 3107 C CA . HIS A 1 520 ? 84.441 114.337 96.752 1.00 18.48 1135 HIS A CA 1
ATOM 3108 C C . HIS A 1 520 ? 83.324 115.371 96.761 1.00 18.48 1135 HIS A C 1
ATOM 3109 O O . HIS A 1 520 ? 83.456 116.443 97.368 1.00 18.48 1135 HIS A O 1
ATOM 3116 N N . PRO A 1 521 ? 82.209 115.086 96.081 1.00 21.93 1136 PRO A N 1
ATOM 3117 C CA . PRO A 1 521 ? 81.151 116.102 95.942 1.00 21.93 1136 PRO A CA 1
ATOM 3118 C C . PRO A 1 521 ? 80.494 116.506 97.252 1.00 21.93 1136 PRO A C 1
ATOM 3119 O O . PRO A 1 521 ? 79.927 117.603 97.320 1.00 21.93 1136 PRO A O 1
ATOM 3123 N N . GLU A 1 522 ? 80.551 115.672 98.288 1.00 26.34 1137 GLU A N 1
ATOM 3124 C CA . GLU A 1 522 ? 79.919 115.975 99.565 1.00 26.34 1137 GLU A CA 1
ATOM 3125 C C . GLU A 1 522 ? 80.852 116.694 100.530 1.00 26.34 1137 GLU A C 1
ATOM 3126 O O . GLU A 1 522 ? 80.513 116.840 101.708 1.00 26.34 1137 GLU A O 1
ATOM 3132 N N . SER A 1 523 ? 82.009 117.146 100.061 1.00 21.02 1138 SER A N 1
ATOM 3133 C CA . SER A 1 523 ? 83.002 117.792 100.903 1.00 21.02 1138 SER A CA 1
ATOM 3134 C C . SER A 1 523 ? 82.893 119.308 100.796 1.00 21.02 1138 SER A C 1
ATOM 3135 O O . SER A 1 523 ? 82.455 119.848 99.778 1.00 21.02 1138 SER A O 1
ATOM 3138 N N . THR A 1 524 ? 83.287 119.990 101.868 1.00 17.03 1139 THR A N 1
ATOM 3139 C CA . THR A 1 524 ? 83.348 121.447 101.901 1.00 17.03 1139 THR A CA 1
ATOM 3140 C C . THR A 1 524 ? 84.794 121.863 101.662 1.00 17.03 1139 THR A C 1
ATOM 3141 O O . THR A 1 524 ? 85.656 121.656 102.522 1.00 17.03 1139 THR A O 1
ATOM 3145 N N . VAL A 1 525 ? 85.059 122.450 100.499 1.00 15.79 1140 VAL A N 1
ATOM 3146 C CA . VAL A 1 525 ? 86.411 122.780 100.065 1.00 15.79 1140 VAL A CA 1
ATOM 3147 C C . VAL A 1 525 ? 86.584 124.291 100.104 1.00 15.79 1140 VAL A C 1
ATOM 3148 O O . VAL A 1 525 ? 85.775 125.031 99.530 1.00 15.79 1140 VAL A O 1
ATOM 3152 N N . PHE A 1 526 ? 87.635 124.745 100.782 1.00 18.85 1141 PHE A N 1
ATOM 3153 C CA . PHE A 1 526 ? 88.006 126.155 100.835 1.00 18.85 1141 PHE A CA 1
ATOM 3154 C C . PHE A 1 526 ? 89.222 126.351 99.941 1.00 18.85 1141 PHE A C 1
ATOM 3155 O O . PHE A 1 526 ? 90.313 125.865 100.255 1.00 18.85 1141 PHE A O 1
ATOM 3163 N N . VAL A 1 527 ? 89.037 127.060 98.832 1.00 22.39 1142 VAL A N 1
ATOM 3164 C CA . VAL A 1 527 ? 90.154 127.376 97.927 1.00 22.39 1142 VAL A CA 1
ATOM 3165 C C . VAL A 1 527 ? 90.740 128.688 98.434 1.00 22.39 1142 VAL A C 1
ATOM 3166 O O . VAL A 1 527 ? 90.425 129.784 97.966 1.00 22.39 1142 VAL A O 1
ATOM 3170 N N . ASP A 1 528 ? 91.615 128.570 99.430 1.00 24.68 1143 ASP A N 1
ATOM 3171 C CA . ASP A 1 528 ? 92.211 129.731 100.075 1.00 24.68 1143 ASP A CA 1
ATOM 3172 C C . ASP A 1 528 ? 93.492 129.292 100.767 1.00 24.68 1143 ASP A C 1
ATOM 3173 O O . ASP A 1 528 ? 93.750 128.100 100.944 1.00 24.68 1143 ASP A O 1
ATOM 3178 N N . ASN A 1 529 ? 94.296 130.277 101.156 1.00 25.22 1144 ASN A N 1
ATOM 3179 C CA . ASN A 1 529 ? 95.514 129.995 101.901 1.00 25.22 1144 ASN A CA 1
ATOM 3180 C C . ASN A 1 529 ? 95.173 129.431 103.274 1.00 25.22 1144 ASN A C 1
ATOM 3181 O O . ASN A 1 529 ? 94.226 129.876 103.927 1.00 25.22 1144 ASN A O 1
ATOM 3186 N N . CYS A 1 530 ? 95.952 128.438 103.709 1.00 23.29 1145 CYS A N 1
ATOM 3187 C CA . CYS A 1 530 ? 95.728 127.859 105.029 1.00 23.29 1145 CYS A CA 1
ATOM 3188 C C . CYS A 1 530 ? 95.990 128.873 106.133 1.00 23.29 1145 CYS A C 1
ATOM 3189 O O . CYS A 1 530 ? 95.349 128.821 107.188 1.00 23.29 1145 CYS A O 1
ATOM 3192 N N . ASN A 1 531 ? 96.915 129.808 105.905 1.00 24.98 1146 ASN A N 1
ATOM 3193 C CA . ASN A 1 531 ? 97.183 130.854 106.885 1.00 24.98 1146 ASN A CA 1
ATOM 3194 C C . ASN A 1 531 ? 96.035 131.847 106.995 1.00 24.98 1146 ASN A C 1
ATOM 3195 O O . ASN A 1 531 ? 95.926 132.539 108.012 1.00 24.98 1146 ASN A O 1
ATOM 3200 N N . VAL A 1 532 ? 95.188 131.937 105.975 1.00 24.15 1147 VAL A N 1
ATOM 3201 C CA . VAL A 1 532 ? 94.004 132.788 106.035 1.00 24.15 1147 VAL A CA 1
ATOM 3202 C C . VAL A 1 532 ? 92.823 132.039 106.638 1.00 24.15 1147 VAL A C 1
ATOM 3203 O O . VAL A 1 532 ? 92.058 132.602 107.425 1.00 24.15 1147 VAL A O 1
ATOM 3207 N N . ILE A 1 533 ? 92.670 130.760 106.288 1.00 21.93 1148 ILE A N 1
ATOM 3208 C CA . ILE A 1 533 ? 91.601 129.950 106.864 1.00 21.93 1148 ILE A CA 1
ATOM 3209 C C . ILE A 1 533 ? 91.803 129.792 108.366 1.00 21.93 1148 ILE A C 1
ATOM 3210 O O . ILE A 1 533 ? 90.849 129.881 109.147 1.00 21.93 1148 ILE A O 1
ATOM 3215 N N . LEU A 1 534 ? 93.046 129.552 108.794 1.00 21.23 1149 LEU A N 1
ATOM 3216 C CA . LEU A 1 534 ? 93.329 129.443 110.221 1.00 21.23 1149 LEU A CA 1
ATOM 3217 C C . LEU A 1 534 ? 93.047 130.753 110.943 1.00 21.23 1149 LEU A C 1
ATOM 3218 O O . LEU A 1 534 ? 92.506 130.754 112.055 1.00 21.23 1149 LEU A O 1
ATOM 3223 N N . ARG A 1 535 ? 93.419 131.881 110.334 1.00 27.55 1150 ARG A N 1
ATOM 3224 C CA . ARG A 1 535 ? 93.138 133.176 110.945 1.00 27.55 1150 ARG A CA 1
ATOM 3225 C C . ARG A 1 535 ? 91.639 133.409 111.073 1.00 27.55 1150 ARG A C 1
ATOM 3226 O O . ARG A 1 535 ? 91.167 133.911 112.099 1.00 27.55 1150 ARG A O 1
ATOM 3234 N N . ALA A 1 536 ? 90.873 133.046 110.042 1.00 25.48 1151 ALA A N 1
ATOM 3235 C CA . ALA A 1 536 ? 89.422 133.196 110.110 1.00 25.48 1151 ALA A CA 1
ATOM 3236 C C . ALA A 1 536 ? 88.821 132.293 111.181 1.00 25.48 1151 ALA A C 1
ATOM 3237 O O . ALA A 1 536 ? 87.892 132.694 111.891 1.00 25.48 1151 ALA A O 1
ATOM 3239 N N . ILE A 1 537 ? 89.331 131.066 111.303 1.00 23.05 1152 ILE A N 1
ATOM 3240 C CA . ILE A 1 537 ? 88.816 130.135 112.304 1.00 23.05 1152 ILE A CA 1
ATOM 3241 C C . ILE A 1 537 ? 89.104 130.647 113.710 1.00 23.05 1152 ILE A C 1
ATOM 3242 O O . ILE A 1 537 ? 88.232 130.625 114.586 1.00 23.05 1152 ILE A O 1
ATOM 3247 N N . MET A 1 538 ? 90.330 131.117 113.946 1.00 28.28 1153 MET A N 1
ATOM 3248 C CA . MET A 1 538 ? 90.686 131.617 115.271 1.00 28.28 1153 MET A CA 1
ATOM 3249 C C . MET A 1 538 ? 89.932 132.900 115.599 1.00 28.28 1153 MET A C 1
ATOM 3250 O O . MET A 1 538 ? 89.534 133.115 116.750 1.00 28.28 1153 MET A O 1
ATOM 3255 N N . GLU A 1 539 ? 89.731 133.767 114.604 1.00 32.84 1154 GLU A N 1
ATOM 3256 C CA . GLU A 1 539 ? 88.962 134.987 114.824 1.00 32.84 1154 GLU A CA 1
ATOM 3257 C C . GLU A 1 539 ? 87.493 134.684 115.082 1.00 32.84 1154 GLU A C 1
ATOM 3258 O O . GLU A 1 539 ? 86.846 135.385 115.868 1.00 32.84 1154 GLU A O 1
ATOM 3264 N N . LYS A 1 540 ? 86.950 133.654 114.428 1.00 31.63 1155 LYS A N 1
ATOM 3265 C CA . LYS A 1 540 ? 85.563 133.269 114.672 1.00 31.63 1155 LYS A CA 1
ATOM 3266 C C . LYS A 1 540 ? 85.369 132.785 116.103 1.00 31.63 1155 LYS A C 1
ATOM 3267 O O . LYS A 1 540 ? 84.343 133.072 116.730 1.00 31.63 1155 LYS A O 1
ATOM 3273 N N . GLY A 1 541 ? 86.341 132.047 116.634 1.00 34.36 1156 GLY A N 1
ATOM 3274 C CA . GLY A 1 541 ? 86.273 131.548 117.990 1.00 34.36 1156 GLY A CA 1
ATOM 3275 C C . GLY A 1 541 ? 86.639 132.540 119.067 1.00 34.36 1156 GLY A C 1
ATOM 3276 O O . GLY A 1 541 ? 86.578 132.202 120.253 1.00 34.36 1156 GLY A O 1
ATOM 3277 N N . GLY A 1 542 ? 87.018 133.760 118.694 1.00 38.70 1157 GLY A N 1
ATOM 3278 C CA . GLY A 1 542 ? 87.356 134.787 119.655 1.00 38.70 1157 GLY A CA 1
ATOM 3279 C C . GLY A 1 542 ? 88.776 134.754 120.172 1.00 38.70 1157 GLY A C 1
ATOM 3280 O O . GLY A 1 542 ? 89.120 135.569 121.037 1.00 38.70 1157 GLY A O 1
ATOM 3281 N N . ASP A 1 543 ? 89.612 133.845 119.680 1.00 38.63 1158 ASP A N 1
ATOM 3282 C CA . ASP A 1 543 ? 90.999 133.737 120.132 1.00 38.63 1158 ASP A CA 1
ATOM 3283 C C . ASP A 1 543 ? 91.929 134.532 119.217 1.00 38.63 1158 ASP A C 1
ATOM 3284 O O . ASP A 1 543 ? 92.848 133.999 118.596 1.00 38.63 1158 ASP A O 1
ATOM 3289 N N . GLN A 1 544 ? 91.672 135.839 119.138 1.00 43.33 1159 GLN A N 1
ATOM 3290 C CA . GLN A 1 544 ? 92.527 136.722 118.356 1.00 43.33 1159 GLN A CA 1
ATOM 3291 C C . GLN A 1 544 ? 93.852 137.015 119.044 1.00 43.33 1159 GLN A C 1
ATOM 3292 O O . GLN A 1 544 ? 94.817 137.385 118.368 1.00 43.33 1159 GLN A O 1
ATOM 3298 N N . ASP A 1 545 ? 93.920 136.862 120.365 1.00 45.04 1160 ASP A N 1
ATOM 3299 C CA . ASP A 1 545 ? 95.152 137.090 121.107 1.00 45.04 1160 ASP A CA 1
ATOM 3300 C C . ASP A 1 545 ? 96.079 135.882 121.107 1.00 45.04 1160 ASP A C 1
ATOM 3301 O O . ASP A 1 545 ? 97.243 136.015 121.498 1.00 45.04 1160 ASP A O 1
ATOM 3306 N N . ASP A 1 546 ? 95.595 134.717 120.682 1.00 36.97 1161 ASP A N 1
ATOM 3307 C CA . ASP A 1 546 ? 96.409 133.516 120.573 1.00 36.97 1161 ASP A CA 1
ATOM 3308 C C . ASP A 1 546 ? 96.856 133.249 119.142 1.00 36.97 1161 ASP A C 1
ATOM 3309 O O . ASP A 1 546 ? 97.368 132.164 118.854 1.00 36.97 1161 ASP A O 1
ATOM 3314 N N . CYS A 1 547 ? 96.673 134.212 118.244 1.00 36.52 1162 CYS A N 1
ATOM 3315 C CA . CYS A 1 547 ? 97.008 134.062 116.835 1.00 36.52 1162 CYS A CA 1
ATOM 3316 C C . CYS A 1 547 ? 98.184 134.964 116.489 1.00 36.52 1162 CYS A C 1
ATOM 3317 O O . CYS A 1 547 ? 98.148 136.169 116.756 1.00 36.52 1162 CYS A O 1
ATOM 3320 N N . VAL A 1 548 ? 99.221 134.377 115.896 1.00 34.23 1163 VAL A N 1
ATOM 3321 C CA . VAL A 1 548 ? 100.363 135.139 115.403 1.00 34.23 1163 VAL A CA 1
ATOM 3322 C C . VAL A 1 548 ? 100.296 135.166 113.883 1.00 34.23 1163 VAL A C 1
ATOM 3323 O O . VAL A 1 548 ? 100.788 134.253 113.212 1.00 34.23 1163 VAL A O 1
ATOM 3327 N N . SER A 1 549 ? 99.686 136.212 113.330 1.00 35.11 1164 SER A N 1
ATOM 3328 C CA . SER A 1 549 ? 99.444 136.304 111.900 1.00 35.11 1164 SER A CA 1
ATOM 3329 C C . SER A 1 549 ? 99.925 137.648 111.374 1.00 35.11 1164 SER A C 1
ATOM 3330 O O . SER A 1 549 ? 100.012 138.635 112.108 1.00 35.11 1164 SER A O 1
ATOM 3333 N N . THR A 1 550 ? 100.242 137.669 110.082 1.00 39.37 1165 THR A N 1
ATOM 3334 C CA . THR A 1 550 ? 100.656 138.888 109.410 1.00 39.37 1165 THR A CA 1
ATOM 3335 C C . THR A 1 550 ? 99.444 139.761 109.093 1.00 39.37 1165 THR A C 1
ATOM 3336 O O . THR A 1 550 ? 98.290 139.339 109.207 1.00 39.37 1165 THR A O 1
ATOM 3340 N N . THR A 1 551 ? 99.720 141.004 108.692 1.00 42.94 1166 THR A N 1
ATOM 3341 C CA . THR A 1 551 ? 98.643 141.925 108.342 1.00 42.94 1166 THR A CA 1
ATOM 3342 C C . THR A 1 551 ? 97.899 141.457 107.096 1.00 42.94 1166 THR A C 1
ATOM 3343 O O . THR A 1 551 ? 96.677 141.621 106.997 1.00 42.94 1166 THR A O 1
ATOM 3347 N N . GLU A 1 552 ? 98.621 140.870 106.139 1.00 43.76 1167 GLU A N 1
ATOM 3348 C CA . GLU A 1 552 ? 97.985 140.373 104.923 1.00 43.76 1167 GLU A CA 1
ATOM 3349 C C . GLU A 1 552 ? 96.981 139.270 105.233 1.00 43.76 1167 GLU A C 1
ATOM 3350 O O . GLU A 1 552 ? 95.886 139.235 104.656 1.00 43.76 1167 GLU A O 1
ATOM 3356 N N . ALA A 1 553 ? 97.340 138.354 106.136 1.00 37.63 1168 ALA A N 1
ATOM 3357 C CA . ALA A 1 553 ? 96.429 137.274 106.497 1.00 37.63 1168 ALA A CA 1
ATOM 3358 C C . ALA A 1 553 ? 95.159 137.814 107.137 1.00 37.63 1168 ALA A C 1
ATOM 3359 O O . ALA A 1 553 ? 94.055 137.365 106.813 1.00 37.63 1168 ALA A O 1
ATOM 3361 N N . ASN A 1 554 ? 95.293 138.785 108.045 1.00 39.06 1169 ASN A N 1
ATOM 3362 C CA . ASN A 1 554 ? 94.116 139.383 108.667 1.00 39.06 1169 ASN A CA 1
ATOM 3363 C C . ASN A 1 554 ? 93.254 140.105 107.638 1.00 39.06 1169 ASN A C 1
ATOM 3364 O O . ASN A 1 554 ? 92.022 139.994 107.661 1.00 39.06 1169 ASN A O 1
ATOM 3369 N N . GLU A 1 555 ? 93.886 140.849 106.727 1.00 42.92 1170 GLU A N 1
ATOM 3370 C CA . GLU A 1 555 ? 93.131 141.584 105.718 1.00 42.92 1170 GLU A CA 1
ATOM 3371 C C . GLU A 1 555 ? 92.361 140.639 104.804 1.00 42.92 1170 GLU A C 1
ATOM 3372 O O . GLU A 1 555 ? 91.208 140.910 104.450 1.00 42.92 1170 GLU A O 1
ATOM 3378 N N . LEU A 1 556 ? 92.981 139.525 104.407 1.00 41.23 1171 LEU A N 1
ATOM 3379 C CA . LEU A 1 556 ? 92.288 138.583 103.534 1.00 41.23 1171 LEU A CA 1
ATOM 3380 C C . LEU A 1 556 ? 91.238 137.775 104.287 1.00 41.23 1171 LEU A C 1
ATOM 3381 O O . LEU A 1 556 ? 90.223 137.387 103.698 1.00 41.23 1171 LEU A O 1
ATOM 3386 N N . ALA A 1 557 ? 91.455 137.510 105.578 1.00 38.94 1172 ALA A N 1
ATOM 3387 C CA . ALA A 1 557 ? 90.441 136.820 106.365 1.00 38.94 1172 ALA A CA 1
ATOM 3388 C C . ALA A 1 557 ? 89.226 137.703 106.605 1.00 38.94 1172 ALA A C 1
ATOM 3389 O O . ALA A 1 557 ? 88.100 137.199 106.680 1.00 38.94 1172 ALA A O 1
ATOM 3391 N N . ALA A 1 558 ? 89.431 139.015 106.731 1.00 41.95 1173 ALA A N 1
ATOM 3392 C CA . ALA A 1 558 ? 88.314 139.938 106.885 1.00 41.95 1173 ALA A CA 1
ATOM 3393 C C . ALA A 1 558 ? 87.496 140.093 105.611 1.00 41.95 1173 ALA A C 1
ATOM 3394 O O . ALA A 1 558 ? 86.398 140.656 105.667 1.00 41.95 1173 ALA A O 1
ATOM 3396 N N . LYS A 1 559 ? 87.996 139.612 104.471 1.00 44.95 1174 LYS A N 1
ATOM 3397 C CA . LYS A 1 559 ? 87.306 139.730 103.193 1.00 44.95 1174 LYS A CA 1
ATOM 3398 C C . LYS A 1 559 ? 86.625 138.430 102.778 1.00 44.95 1174 LYS A C 1
ATOM 3399 O O . LYS A 1 559 ? 86.457 138.170 101.582 1.00 44.95 1174 LYS A O 1
ATOM 3405 N N . LEU A 1 560 ? 86.230 137.606 103.743 1.00 43.64 1175 LEU A N 1
ATOM 3406 C CA . LEU A 1 560 ? 85.501 136.375 103.475 1.00 43.64 1175 LEU A CA 1
ATOM 3407 C C . LEU A 1 560 ? 84.012 136.626 103.664 1.00 43.64 1175 LEU A C 1
ATOM 3408 O O . LEU A 1 560 ? 83.601 137.224 104.664 1.00 43.64 1175 LEU A O 1
ATOM 3413 N N . THR A 1 561 ? 83.211 136.177 102.702 1.00 47.48 1176 THR A N 1
ATOM 3414 C CA . THR A 1 561 ? 81.770 136.352 102.791 1.00 47.48 1176 THR A CA 1
ATOM 3415 C C . THR A 1 561 ? 81.206 135.532 103.945 1.00 47.48 1176 THR A C 1
ATOM 3416 O O . THR A 1 561 ? 81.778 134.519 104.357 1.00 47.48 1176 THR A O 1
ATOM 3420 N N . GLU A 1 562 ? 80.069 135.988 104.474 1.00 49.87 1177 GLU A N 1
ATOM 3421 C CA . GLU A 1 562 ? 79.469 135.334 105.631 1.00 49.87 1177 GLU A CA 1
ATOM 3422 C C . GLU A 1 562 ? 79.063 133.895 105.340 1.00 49.87 1177 GLU A C 1
ATOM 3423 O O . GLU A 1 562 ? 78.944 133.097 106.275 1.00 49.87 1177 GLU A O 1
ATOM 3429 N N . GLU A 1 563 ? 78.839 133.548 104.071 1.00 47.50 1178 GLU A N 1
ATOM 3430 C CA . GLU A 1 563 ? 78.504 132.168 103.733 1.00 47.50 1178 GLU A CA 1
ATOM 3431 C C . GLU A 1 563 ? 79.674 131.231 104.006 1.00 47.50 1178 GLU A C 1
ATOM 3432 O O . GLU A 1 563 ? 79.484 130.136 104.549 1.00 47.50 1178 GLU A O 1
ATOM 3438 N N . GLN A 1 564 ? 80.891 131.638 103.636 1.00 43.43 1179 GLN A N 1
ATOM 3439 C CA . GLN A 1 564 ? 82.060 130.802 103.884 1.00 43.43 1179 GLN A CA 1
ATOM 3440 C C . GLN A 1 564 ? 82.475 130.816 105.348 1.00 43.43 1179 GLN A C 1
ATOM 3441 O O . GLN A 1 564 ? 82.999 129.814 105.847 1.00 43.43 1179 GLN A O 1
ATOM 3447 N N . LYS A 1 565 ? 82.255 131.927 106.047 1.00 42.12 1180 LYS A N 1
ATOM 3448 C CA . LYS A 1 565 ? 82.617 132.019 107.455 1.00 42.12 1180 LYS A CA 1
ATOM 3449 C C . LYS A 1 565 ? 81.611 131.333 108.368 1.00 42.12 1180 LYS A C 1
ATOM 3450 O O . LYS A 1 565 ? 81.852 131.251 109.576 1.00 42.12 1180 LYS A O 1
ATOM 3456 N N . SER A 1 566 ? 80.497 130.842 107.826 1.00 40.64 1181 SER A N 1
ATOM 3457 C CA . SER A 1 566 ? 79.548 130.056 108.600 1.00 40.64 1181 SER A CA 1
ATOM 3458 C C . SER A 1 566 ? 79.736 128.558 108.419 1.00 40.64 1181 SER A C 1
ATOM 3459 O O . SER A 1 566 ? 79.281 127.785 109.269 1.00 40.64 1181 SER A O 1
ATOM 3462 N N . THR A 1 567 ? 80.393 128.134 107.342 1.00 34.38 1182 THR A N 1
ATOM 3463 C CA . THR A 1 567 ? 80.698 126.731 107.105 1.00 34.38 1182 THR A CA 1
ATOM 3464 C C . THR A 1 567 ? 82.100 126.351 107.558 1.00 34.38 1182 THR A C 1
ATOM 3465 O O . THR A 1 567 ? 82.506 125.200 107.369 1.00 34.38 1182 THR A O 1
ATOM 3469 N N . LEU A 1 568 ? 82.846 127.285 108.140 1.00 27.40 1183 LEU A N 1
ATOM 3470 C CA . LEU A 1 568 ? 84.185 126.977 108.616 1.00 27.40 1183 LEU A CA 1
ATOM 3471 C C . LEU A 1 568 ? 84.114 126.011 109.796 1.00 27.40 1183 LEU A C 1
ATOM 3472 O O . LEU A 1 568 ? 83.230 126.135 110.649 1.00 27.40 1183 LEU A O 1
ATOM 3477 N N . PRO A 1 569 ? 85.019 125.038 109.870 1.00 21.63 1184 PRO A N 1
ATOM 3478 C CA . PRO A 1 569 ? 85.023 124.127 111.017 1.00 21.63 1184 PRO A CA 1
ATOM 3479 C C . PRO A 1 569 ? 85.406 124.846 112.299 1.00 21.63 1184 PRO A C 1
ATOM 3480 O O . PRO A 1 569 ? 86.163 125.820 112.296 1.00 21.63 1184 PRO A O 1
ATOM 3484 N N . LEU A 1 570 ? 84.866 124.351 113.407 1.00 22.26 1185 LEU A N 1
ATOM 3485 C CA . LEU A 1 570 ? 85.162 124.870 114.729 1.00 22.26 1185 LEU A CA 1
ATOM 3486 C C . LEU A 1 570 ? 85.735 123.758 115.599 1.00 22.26 1185 LEU A C 1
ATOM 3487 O O . LEU A 1 570 ? 85.444 122.581 115.368 1.00 22.26 1185 LEU A O 1
ATOM 3492 N N . PRO A 1 571 ? 86.565 124.092 116.587 1.00 21.05 1186 PRO A N 1
ATOM 3493 C CA . PRO A 1 571 ? 87.110 123.050 117.465 1.00 21.05 1186 PRO A CA 1
ATOM 3494 C C . PRO A 1 571 ? 85.998 122.303 118.184 1.00 21.05 1186 PRO A C 1
ATOM 3495 O O . PRO A 1 571 ? 85.004 122.890 118.617 1.00 21.05 1186 PRO A O 1
ATOM 3499 N N . GLY A 1 572 ? 86.178 120.991 118.308 1.00 22.17 1187 GLY A N 1
ATOM 3500 C CA . GLY A 1 572 ? 85.163 120.107 118.828 1.00 22.17 1187 GLY A CA 1
ATOM 3501 C C . GLY A 1 572 ? 84.399 119.343 117.767 1.00 22.17 1187 GLY A C 1
ATOM 3502 O O . GLY A 1 572 ? 83.739 118.350 118.093 1.00 22.17 1187 GLY A O 1
ATOM 3503 N N . GLN A 1 573 ? 84.469 119.780 116.510 1.00 19.45 1188 GLN A N 1
ATOM 3504 C CA . GLN A 1 573 ? 83.828 119.083 115.405 1.00 19.45 1188 GLN A CA 1
ATOM 3505 C C . GLN A 1 573 ? 84.800 118.267 114.566 1.00 19.45 1188 GLN A C 1
ATOM 3506 O O . GLN A 1 573 ? 84.354 117.457 113.749 1.00 19.45 1188 GLN A O 1
ATOM 3512 N N . VAL A 1 574 ? 86.104 118.457 114.742 1.00 14.33 1189 VAL A N 1
ATOM 3513 C CA . VAL A 1 574 ? 87.121 117.768 113.957 1.00 14.33 1189 VAL A CA 1
ATOM 3514 C C . VAL A 1 574 ? 87.779 116.724 114.847 1.00 14.33 1189 VAL A C 1
ATOM 3515 O O . VAL A 1 574 ? 88.368 117.061 115.882 1.00 14.33 1189 VAL A O 1
ATOM 3519 N N . ASP A 1 575 ? 87.674 115.456 114.448 1.00 15.79 1190 ASP A N 1
ATOM 3520 C CA . ASP A 1 575 ? 88.284 114.349 115.171 1.00 15.79 1190 ASP A CA 1
ATOM 3521 C C . ASP A 1 575 ? 89.490 113.764 114.452 1.00 15.79 1190 ASP A C 1
ATOM 3522 O O . ASP A 1 575 ? 90.103 112.823 114.966 1.00 15.79 1190 ASP A O 1
ATOM 3527 N N . PHE A 1 576 ? 89.846 114.290 113.283 1.00 12.56 1191 PHE A N 1
ATOM 3528 C CA . PHE A 1 576 ? 90.954 113.745 112.503 1.00 12.56 1191 PHE A CA 1
ATOM 3529 C C . PHE A 1 576 ? 91.467 114.838 111.582 1.00 12.56 1191 PHE A C 1
ATOM 3530 O O . PHE A 1 576 ? 90.705 115.367 110.767 1.00 12.56 1191 PHE A O 1
ATOM 3538 N N . ILE A 1 577 ? 92.744 115.182 111.715 1.00 12.79 1192 ILE A N 1
ATOM 3539 C CA . ILE A 1 577 ? 93.403 116.146 110.842 1.00 12.79 1192 ILE A CA 1
ATOM 3540 C C . ILE A 1 577 ? 94.552 115.427 110.153 1.00 12.79 1192 ILE A C 1
ATOM 3541 O O . ILE A 1 577 ? 95.472 114.937 110.817 1.00 12.79 1192 ILE A O 1
ATOM 3546 N N . ASN A 1 578 ? 94.493 115.352 108.828 1.00 16.11 1193 ASN A N 1
ATOM 3547 C CA . ASN A 1 578 ? 95.557 114.762 108.032 1.00 16.11 1193 ASN A CA 1
ATOM 3548 C C . ASN A 1 578 ? 95.906 115.710 106.895 1.00 16.11 1193 ASN A C 1
ATOM 3549 O O . ASN A 1 578 ? 95.233 116.718 106.665 1.00 16.11 1193 ASN A O 1
ATOM 3554 N N . GLY A 1 579 ? 96.973 115.385 106.190 1.00 15.79 1194 GLY A N 1
ATOM 3555 C CA . GLY A 1 579 ? 97.422 116.171 105.058 1.00 15.79 1194 GLY A CA 1
ATOM 3556 C C . GLY A 1 579 ? 98.934 116.250 105.020 1.00 15.79 1194 GLY A C 1
ATOM 3557 O O . GLY A 1 579 ? 99.623 116.102 106.029 1.00 15.79 1194 GLY A O 1
ATOM 3558 N N . GLY A 1 580 ? 99.460 116.488 103.824 1.00 18.66 1195 GLY A N 1
ATOM 3559 C CA . GLY A 1 580 ? 100.881 116.626 103.635 1.00 18.66 1195 GLY A CA 1
ATOM 3560 C C . GLY A 1 580 ? 101.269 118.038 103.255 1.00 18.66 1195 GLY A C 1
ATOM 3561 O O . GLY A 1 580 ? 100.887 118.549 102.200 1.00 18.66 1195 GLY A O 1
ATOM 3562 N N . PRO A 1 581 ? 102.028 118.703 104.119 1.00 19.18 1196 PRO A N 1
ATOM 3563 C CA . PRO A 1 581 ? 102.546 120.033 103.786 1.00 19.18 1196 PRO A CA 1
ATOM 3564 C C . PRO A 1 581 ? 103.536 119.949 102.639 1.00 19.18 1196 PRO A C 1
ATOM 3565 O O . PRO A 1 581 ? 104.061 118.864 102.346 1.00 19.18 1196 PRO A O 1
ATOM 3569 N N . PRO A 1 582 ? 103.802 121.061 101.953 1.00 21.63 1197 PRO A N 1
ATOM 3570 C CA . PRO A 1 582 ? 104.673 121.008 100.771 1.00 21.63 1197 PRO A CA 1
ATOM 3571 C C . PRO A 1 582 ? 106.059 120.472 101.101 1.00 21.63 1197 PRO A C 1
ATOM 3572 O O . PRO A 1 582 ? 106.639 120.784 102.143 1.00 21.63 1197 PRO A O 1
ATOM 3576 N N . CYS A 1 583 ? 106.588 119.657 100.187 1.00 23.12 1198 CYS A N 1
ATOM 3577 C CA . CYS A 1 583 ? 107.896 119.037 100.339 1.00 23.12 1198 CYS A CA 1
ATOM 3578 C C . CYS A 1 583 ? 108.950 119.592 99.396 1.00 23.12 1198 CYS A C 1
ATOM 3579 O O . CYS A 1 583 ? 110.090 119.118 99.429 1.00 23.12 1198 CYS A O 1
ATOM 3582 N N . GLN A 1 584 ? 108.606 120.568 98.556 1.00 24.48 1199 GLN A N 1
ATOM 3583 C CA . GLN A 1 584 ? 109.572 121.103 97.606 1.00 24.48 1199 GLN A CA 1
ATOM 3584 C C . GLN A 1 584 ? 110.745 121.786 98.295 1.00 24.48 1199 GLN A C 1
ATOM 3585 O O . GLN A 1 584 ? 111.823 121.887 97.701 1.00 24.48 1199 GLN A O 1
ATOM 3591 N N . GLY A 1 585 ? 110.564 122.252 99.533 1.00 21.58 1200 GLY A N 1
ATOM 3592 C CA . GLY A 1 585 ? 111.674 122.807 100.286 1.00 21.58 1200 GLY A CA 1
ATOM 3593 C C . GLY A 1 585 ? 112.503 121.781 101.026 1.00 21.58 1200 GLY A C 1
ATOM 3594 O O . GLY A 1 585 ? 113.631 122.085 101.425 1.00 21.58 1200 GLY A O 1
ATOM 3595 N N . PHE A 1 586 ? 111.971 120.574 101.219 1.00 20.16 1201 PHE A N 1
ATOM 3596 C CA . PHE A 1 586 ? 112.692 119.498 101.884 1.00 20.16 1201 PHE A CA 1
ATOM 3597 C C . PHE A 1 586 ? 113.311 118.503 100.915 1.00 20.16 1201 PHE A C 1
ATOM 3598 O O . PHE A 1 586 ? 114.177 117.724 101.325 1.00 20.16 1201 PHE A O 1
ATOM 3606 N N . SER A 1 587 ? 112.892 118.505 99.654 1.00 23.59 1202 SER A N 1
ATOM 3607 C CA . SER A 1 587 ? 113.378 117.519 98.701 1.00 23.59 1202 SER A CA 1
ATOM 3608 C C . SER A 1 587 ? 114.853 117.744 98.391 1.00 23.59 1202 SER A C 1
ATOM 3609 O O . SER A 1 587 ? 115.350 118.873 98.393 1.00 23.59 1202 SER A O 1
ATOM 3612 N N . GLY A 1 588 ? 115.558 116.644 98.126 1.00 24.64 1203 GLY A N 1
ATOM 3613 C CA . GLY A 1 588 ? 116.948 116.731 97.722 1.00 24.64 1203 GLY A CA 1
ATOM 3614 C C . GLY A 1 588 ? 117.151 117.193 96.297 1.00 24.64 1203 GLY A C 1
ATOM 3615 O O . GLY A 1 588 ? 118.278 117.542 95.930 1.00 24.64 1203 GLY A O 1
ATOM 3616 N N . MET A 1 589 ? 116.089 117.197 95.488 1.00 25.77 1204 MET A N 1
ATOM 3617 C CA . MET A 1 589 ? 116.174 117.740 94.138 1.00 25.77 1204 MET A CA 1
ATOM 3618 C C . MET A 1 589 ? 116.346 119.250 94.150 1.00 25.77 1204 MET A C 1
ATOM 3619 O O . MET A 1 589 ? 116.900 119.818 93.201 1.00 25.77 1204 MET A O 1
ATOM 3624 N N . ASN A 1 590 ? 115.878 119.913 95.203 1.00 24.52 1205 ASN A N 1
ATOM 3625 C CA . ASN A 1 590 ? 115.852 121.371 95.267 1.00 24.52 1205 ASN A CA 1
ATOM 3626 C C . ASN A 1 590 ? 117.278 121.892 95.370 1.00 24.52 1205 ASN A C 1
ATOM 3627 O O . ASN A 1 590 ? 117.891 121.863 96.438 1.00 24.52 1205 ASN A O 1
ATOM 3632 N N . ARG A 1 591 ? 117.816 122.368 94.244 1.00 24.06 1206 ARG A N 1
ATOM 3633 C CA . ARG A 1 591 ? 119.145 122.969 94.256 1.00 24.06 1206 ARG A CA 1
ATOM 3634 C C . ARG A 1 591 ? 119.169 124.245 95.084 1.00 24.06 1206 ARG A C 1
ATOM 3635 O O . ARG A 1 591 ? 120.181 124.552 95.723 1.00 24.06 1206 ARG A O 1
ATOM 3643 N N . PHE A 1 592 ? 118.073 124.997 95.086 1.00 26.74 1207 PHE A N 1
ATOM 3644 C CA . PHE A 1 592 ? 117.971 126.260 95.811 1.00 26.74 1207 PHE A CA 1
ATOM 3645 C C . PHE A 1 592 ? 116.970 126.055 96.944 1.00 26.74 1207 PHE A C 1
ATOM 3646 O O . PHE A 1 592 ? 115.786 126.364 96.810 1.00 26.74 1207 PHE A O 1
ATOM 3654 N N . ASN A 1 593 ? 117.458 125.536 98.069 1.00 29.49 1208 ASN A N 1
ATOM 3655 C CA . ASN A 1 593 ? 116.634 125.322 99.250 1.00 29.49 1208 ASN A CA 1
ATOM 3656 C C . ASN A 1 593 ? 116.859 126.365 100.337 1.00 29.49 1208 ASN A C 1
ATOM 3657 O O . ASN A 1 593 ? 116.276 126.249 101.419 1.00 29.49 1208 ASN A O 1
ATOM 3662 N N . GLN A 1 594 ? 117.685 127.378 100.076 1.00 33.33 1209 GLN A N 1
ATOM 3663 C CA . GLN A 1 594 ? 117.878 128.492 100.995 1.00 33.33 1209 GLN A CA 1
ATOM 3664 C C . GLN A 1 594 ? 117.241 129.777 100.485 1.00 33.33 1209 GLN A C 1
ATOM 3665 O O . GLN A 1 594 ? 117.443 130.838 101.085 1.00 33.33 1209 GLN A O 1
ATOM 3671 N N . SER A 1 595 ? 116.487 129.710 99.393 1.00 33.83 1210 SER A N 1
ATOM 3672 C CA . SER A 1 595 ? 115.808 130.882 98.870 1.00 33.83 1210 SER A CA 1
ATOM 3673 C C . SER A 1 595 ? 114.589 131.215 99.726 1.00 33.83 1210 SER A C 1
ATOM 3674 O O . SER A 1 595 ? 114.182 130.452 100.606 1.00 33.83 1210 SER A O 1
ATOM 3677 N N . SER A 1 596 ? 114.007 132.386 99.459 1.00 35.04 1211 SER A N 1
ATOM 3678 C CA . SER A 1 596 ? 112.819 132.805 100.195 1.00 35.04 1211 SER A CA 1
ATOM 3679 C C . SER A 1 596 ? 111.647 131.867 99.936 1.00 35.04 1211 SER A C 1
ATOM 3680 O O . SER A 1 596 ? 110.890 131.539 100.857 1.00 35.04 1211 SER A O 1
ATOM 3683 N N . TRP A 1 597 ? 111.479 131.428 98.687 1.00 33.77 1212 TRP A N 1
ATOM 3684 C CA . TRP A 1 597 ? 110.367 130.545 98.347 1.00 33.77 1212 TRP A CA 1
ATOM 3685 C C . TRP A 1 597 ? 110.474 129.212 99.081 1.00 33.77 1212 TRP A C 1
ATOM 3686 O O . TRP A 1 597 ? 109.496 128.732 99.668 1.00 33.77 1212 TRP A O 1
ATOM 3697 N N . SER A 1 598 ? 111.662 128.602 99.064 1.00 30.92 1213 SER A N 1
ATOM 3698 C CA . SER A 1 598 ? 111.843 127.319 99.734 1.00 30.92 1213 SER A CA 1
ATOM 3699 C C . SER A 1 598 ? 111.750 127.454 101.248 1.00 30.92 1213 SER A C 1
ATOM 3700 O O . SER A 1 598 ? 111.225 126.558 101.917 1.00 30.92 1213 SER A O 1
ATOM 3703 N N . LYS A 1 599 ? 112.257 128.557 101.803 1.00 31.64 1214 LYS A N 1
ATOM 3704 C CA . LYS A 1 599 ? 112.140 128.783 103.239 1.00 31.64 1214 LYS A CA 1
ATOM 3705 C C . LYS A 1 599 ? 110.689 128.988 103.655 1.00 31.64 1214 LYS A C 1
ATOM 3706 O O . LYS A 1 599 ? 110.290 128.555 104.742 1.00 31.64 1214 LYS A O 1
ATOM 3712 N N . VAL A 1 600 ? 109.893 129.646 102.811 1.00 30.92 1215 VAL A N 1
ATOM 3713 C CA . VAL A 1 600 ? 108.476 129.828 103.105 1.00 30.92 1215 VAL A CA 1
ATOM 3714 C C . VAL A 1 600 ? 107.732 128.502 102.997 1.00 30.92 1215 VAL A C 1
ATOM 3715 O O . VAL A 1 600 ? 106.847 128.203 103.807 1.00 30.92 1215 VAL A O 1
ATOM 3719 N N . GLN A 1 601 ? 108.083 127.684 102.001 1.00 29.34 1216 GLN A N 1
ATOM 3720 C CA . GLN A 1 601 ? 107.429 126.387 101.846 1.00 29.34 1216 GLN A CA 1
ATOM 3721 C C . GLN A 1 601 ? 107.688 125.489 103.049 1.00 29.34 1216 GLN A C 1
ATOM 3722 O O . GLN A 1 601 ? 106.790 124.767 103.499 1.00 29.34 1216 GLN A O 1
ATOM 3728 N N . CYS A 1 602 ? 108.912 125.513 103.580 1.00 27.33 1217 CYS A N 1
ATOM 3729 C CA . CYS A 1 602 ? 109.233 124.713 104.755 1.00 27.33 1217 CYS A CA 1
ATOM 3730 C C . CYS A 1 602 ? 108.522 125.210 106.006 1.00 27.33 1217 CYS A C 1
ATOM 3731 O O . CYS A 1 602 ? 108.487 124.493 107.011 1.00 27.33 1217 CYS A O 1
ATOM 3734 N N . GLU A 1 603 ? 107.958 126.413 105.966 1.00 28.73 1218 GLU A N 1
ATOM 3735 C CA . GLU A 1 603 ? 107.268 126.999 107.105 1.00 28.73 1218 GLU A CA 1
ATOM 3736 C C . GLU A 1 603 ? 105.807 126.578 107.196 1.00 28.73 1218 GLU A C 1
ATOM 3737 O O . GLU A 1 603 ? 105.139 126.924 108.175 1.00 28.73 1218 GLU A O 1
ATOM 3743 N N . MET A 1 604 ? 105.295 125.848 106.204 1.00 21.83 1219 MET A N 1
ATOM 3744 C CA . MET A 1 604 ? 103.919 125.371 106.261 1.00 21.83 1219 MET A CA 1
ATOM 3745 C C . MET A 1 604 ? 103.731 124.246 107.268 1.00 21.83 1219 MET A C 1
ATOM 3746 O O . MET A 1 604 ? 102.587 123.871 107.545 1.00 21.83 1219 MET A O 1
ATOM 3751 N N . ILE A 1 605 ? 104.819 123.697 107.812 1.00 18.50 1220 ILE A N 1
ATOM 3752 C CA . ILE A 1 605 ? 104.704 122.751 108.917 1.00 18.50 1220 ILE A CA 1
ATOM 3753 C C . ILE A 1 605 ? 104.084 123.434 110.127 1.00 18.50 1220 ILE A C 1
ATOM 3754 O O . ILE A 1 605 ? 103.252 122.852 110.833 1.00 18.50 1220 ILE A O 1
ATOM 3759 N N . LEU A 1 606 ? 104.477 124.684 110.378 1.00 18.97 1221 LEU A N 1
ATOM 3760 C CA . LEU A 1 606 ? 104.008 125.398 111.561 1.00 18.97 1221 LEU A CA 1
ATOM 3761 C C . LEU A 1 606 ? 102.507 125.659 111.502 1.00 18.97 1221 LEU A C 1
ATOM 3762 O O . LEU A 1 606 ? 101.824 125.589 112.528 1.00 18.97 1221 LEU A O 1
ATOM 3767 N N . ALA A 1 607 ? 101.978 125.975 110.318 1.00 16.70 1222 ALA A N 1
ATOM 3768 C CA . ALA A 1 607 ? 100.535 126.156 110.182 1.00 16.70 1222 ALA A CA 1
ATOM 3769 C C . ALA A 1 607 ? 99.785 124.852 110.431 1.00 16.70 1222 ALA A C 1
ATOM 3770 O O . ALA A 1 607 ? 98.724 124.848 111.066 1.00 16.70 1222 ALA A O 1
ATOM 3772 N N . PHE A 1 608 ? 100.316 123.737 109.927 1.00 17.21 1223 PHE A N 1
ATOM 3773 C CA . PHE A 1 608 ? 99.708 122.432 110.170 1.00 17.21 1223 PHE A CA 1
ATOM 3774 C C . PHE A 1 608 ? 99.702 122.102 111.660 1.00 17.21 1223 PHE A C 1
ATOM 3775 O O . PHE A 1 608 ? 98.683 121.665 112.218 1.00 17.21 1223 PHE A O 1
ATOM 3783 N N . LEU A 1 609 ? 100.837 122.326 112.326 1.00 15.09 1224 LEU A N 1
ATOM 3784 C CA . LEU A 1 609 ? 100.920 122.083 113.760 1.00 15.09 1224 LEU A CA 1
ATOM 3785 C C . LEU A 1 609 ? 100.002 123.015 114.537 1.00 15.09 1224 LEU A C 1
ATOM 3786 O O . LEU A 1 609 ? 99.471 122.631 115.581 1.00 15.09 1224 LEU A O 1
ATOM 3791 N N . SER A 1 610 ? 99.792 124.235 114.041 1.00 15.64 1225 SER A N 1
ATOM 3792 C CA . SER A 1 610 ? 98.895 125.164 114.718 1.00 15.64 1225 SER A CA 1
ATOM 3793 C C . SER A 1 610 ? 97.440 124.749 114.547 1.00 15.64 1225 SER A C 1
ATOM 3794 O O . SER A 1 610 ? 96.631 124.914 115.466 1.00 15.64 1225 SER A O 1
ATOM 3797 N N . PHE A 1 611 ? 97.091 124.205 113.380 1.00 13.83 1226 PHE A N 1
ATOM 3798 C CA . PHE A 1 611 ? 95.771 123.608 113.208 1.00 13.83 1226 PHE A CA 1
ATOM 3799 C C . PHE A 1 611 ? 95.565 122.471 114.200 1.00 13.83 1226 PHE A C 1
ATOM 3800 O O . PHE A 1 611 ? 94.520 122.379 114.856 1.00 13.83 1226 PHE A O 1
ATOM 3808 N N . ALA A 1 612 ? 96.569 121.599 114.328 1.00 13.31 1227 ALA A N 1
ATOM 3809 C CA . ALA A 1 612 ? 96.472 120.489 115.272 1.00 13.31 1227 ALA A CA 1
ATOM 3810 C C . ALA A 1 612 ? 96.349 120.988 116.708 1.00 13.31 1227 ALA A C 1
ATOM 3811 O O . ALA A 1 612 ? 95.581 120.435 117.502 1.00 13.31 1227 ALA A O 1
ATOM 3813 N N . ASP A 1 613 ? 97.108 122.027 117.060 1.00 15.75 1228 ASP A N 1
ATOM 3814 C CA . ASP A 1 613 ? 97.062 122.568 118.414 1.00 15.75 1228 ASP A CA 1
ATOM 3815 C C . ASP A 1 613 ? 95.715 123.212 118.715 1.00 15.75 1228 ASP A C 1
ATOM 3816 O O . ASP A 1 613 ? 95.176 123.046 119.815 1.00 15.75 1228 ASP A O 1
ATOM 3821 N N . TYR A 1 614 ? 95.156 123.954 117.758 1.00 18.29 1229 TYR A N 1
ATOM 3822 C CA . TYR A 1 614 ? 93.899 124.650 118.005 1.00 18.29 1229 TYR A CA 1
ATOM 3823 C C . TYR A 1 614 ? 92.726 123.679 118.058 1.00 18.29 1229 TYR A C 1
ATOM 3824 O O . TYR A 1 614 ? 91.874 123.770 118.949 1.00 18.29 1229 TYR A O 1
ATOM 3833 N N . PHE A 1 615 ? 92.663 122.739 117.114 1.00 15.88 1230 PHE A N 1
ATOM 3834 C CA . PHE A 1 615 ? 91.501 121.860 117.058 1.00 15.88 1230 PHE A CA 1
ATOM 3835 C C . PHE A 1 615 ? 91.617 120.683 118.017 1.00 15.88 1230 PHE A C 1
ATOM 3836 O O . PHE A 1 615 ? 90.592 120.158 118.465 1.00 15.88 1230 PHE A O 1
ATOM 3844 N N . ARG A 1 616 ? 92.838 120.274 118.350 1.00 13.79 1231 ARG A N 1
ATOM 3845 C CA . ARG A 1 616 ? 93.091 119.134 119.224 1.00 13.79 1231 ARG A CA 1
ATOM 3846 C C . ARG A 1 616 ? 92.293 117.892 118.812 1.00 13.79 1231 ARG A C 1
ATOM 3847 O O . ARG A 1 616 ? 91.476 117.389 119.587 1.00 13.79 1231 ARG A O 1
ATOM 3855 N N . PRO A 1 617 ? 92.502 117.379 117.601 1.00 13.40 1232 PRO A N 1
ATOM 3856 C CA . PRO A 1 617 ? 91.757 116.192 117.174 1.00 13.40 1232 PRO A CA 1
ATOM 3857 C C . PRO A 1 617 ? 92.236 114.945 117.898 1.00 13.40 1232 PRO A C 1
ATOM 3858 O O . PRO A 1 617 ? 93.306 114.915 118.511 1.00 13.40 1232 PRO A O 1
ATOM 3862 N N . ARG A 1 618 ? 91.410 113.899 117.824 1.00 16.14 1233 ARG A N 1
ATOM 3863 C CA . ARG A 1 618 ? 91.803 112.615 118.393 1.00 16.14 1233 ARG A CA 1
ATOM 3864 C C . ARG A 1 618 ? 93.024 112.050 117.682 1.00 16.14 1233 ARG A C 1
ATOM 3865 O O . ARG A 1 618 ? 93.925 111.497 118.324 1.00 16.14 1233 ARG A O 1
ATOM 3873 N N . TYR A 1 619 ? 93.076 112.180 116.360 1.00 13.43 1234 TYR A N 1
ATOM 3874 C CA . TYR A 1 619 ? 94.165 111.635 115.567 1.00 13.43 1234 TYR A CA 1
ATOM 3875 C C . TYR A 1 619 ? 94.726 112.709 114.645 1.00 13.43 1234 TYR A C 1
ATOM 3876 O O . TYR A 1 619 ? 94.061 113.696 114.322 1.00 13.43 1234 TYR A O 1
ATOM 3885 N N . PHE A 1 620 ? 95.972 112.499 114.231 1.00 12.95 1235 PHE A N 1
ATOM 3886 C CA . PHE A 1 620 ? 96.711 113.459 113.425 1.00 12.95 1235 PHE A CA 1
ATOM 3887 C C . PHE A 1 620 ? 97.690 112.684 112.558 1.00 12.95 1235 PHE A C 1
ATOM 3888 O O . PHE A 1 620 ? 98.396 111.806 113.059 1.00 12.95 1235 PHE A O 1
ATOM 3896 N N . LEU A 1 621 ? 97.726 112.997 111.267 1.00 27.65 1236 LEU A N 1
ATOM 3897 C CA . LEU A 1 621 ? 98.609 112.315 110.332 1.00 27.65 1236 LEU A CA 1
ATOM 3898 C C . LEU A 1 621 ? 99.363 113.346 109.509 1.00 27.65 1236 LEU A C 1
ATOM 3899 O O . LEU A 1 621 ? 98.759 114.282 108.976 1.00 27.65 1236 LEU A O 1
ATOM 3904 N N . LEU A 1 622 ? 100.678 113.174 109.410 1.00 20.13 1237 LEU A N 1
ATOM 3905 C CA . LEU A 1 622 ? 101.531 114.049 108.620 1.00 20.13 1237 LEU A CA 1
ATOM 3906 C C . LEU A 1 622 ? 102.314 113.210 107.622 1.00 20.13 1237 LEU A C 1
ATOM 3907 O O . LEU A 1 622 ? 102.859 112.164 107.983 1.00 20.13 1237 LEU A O 1
ATOM 3912 N N . GLU A 1 623 ? 102.366 113.668 106.374 1.00 19.36 1238 GLU A N 1
ATOM 3913 C CA . GLU A 1 623 ? 103.133 113.011 105.326 1.00 19.36 1238 GLU A CA 1
ATOM 3914 C C . GLU A 1 623 ? 104.096 114.008 104.703 1.00 19.36 1238 GLU A C 1
ATOM 3915 O O . GLU A 1 623 ? 103.740 115.168 104.477 1.00 19.36 1238 GLU A O 1
ATOM 3921 N N . ASN A 1 624 ? 105.314 113.552 104.422 1.00 16.90 1239 ASN A N 1
ATOM 3922 C CA . ASN A 1 624 ? 106.309 114.388 103.768 1.00 16.90 1239 ASN A CA 1
ATOM 3923 C C . ASN A 1 624 ? 107.306 113.483 103.058 1.00 16.90 1239 ASN A C 1
ATOM 3924 O O . ASN A 1 624 ? 107.168 112.258 103.060 1.00 16.90 1239 ASN A O 1
ATOM 3929 N N . VAL A 1 625 ? 108.320 114.094 102.443 1.00 16.78 1240 VAL A N 1
ATOM 3930 C CA . VAL A 1 625 ? 109.367 113.301 101.809 1.00 16.78 1240 VAL A CA 1
ATOM 3931 C C . VAL A 1 625 ? 110.257 112.670 102.875 1.00 16.78 1240 VAL A C 1
ATOM 3932 O O . VAL A 1 625 ? 110.254 113.060 104.048 1.00 16.78 1240 VAL A O 1
ATOM 3936 N N . ARG A 1 626 ? 111.028 111.664 102.455 1.00 17.02 1241 ARG A N 1
ATOM 3937 C CA . ARG A 1 626 ? 111.950 111.012 103.378 1.00 17.02 1241 ARG A CA 1
ATOM 3938 C C . ARG A 1 626 ? 113.008 111.983 103.887 1.00 17.02 1241 ARG A C 1
ATOM 3939 O O . ARG A 1 626 ? 113.440 111.882 105.041 1.00 17.02 1241 ARG A O 1
ATOM 3947 N N . THR A 1 627 ? 113.411 112.947 103.058 1.00 17.57 1242 THR A N 1
ATOM 3948 C CA . THR A 1 627 ? 114.429 113.917 103.442 1.00 17.57 1242 THR A CA 1
ATOM 3949 C C . THR A 1 627 ? 113.937 114.884 104.514 1.00 17.57 1242 THR A C 1
ATOM 3950 O O . THR A 1 627 ? 114.749 115.615 105.090 1.00 17.57 1242 THR A O 1
ATOM 3954 N N . PHE A 1 628 ? 112.634 114.888 104.811 1.00 14.92 1243 PHE A N 1
ATOM 3955 C CA . PHE A 1 628 ? 112.109 115.758 105.858 1.00 14.92 1243 PHE A CA 1
ATOM 3956 C C . PHE A 1 628 ? 112.724 115.443 107.216 1.00 14.92 1243 PHE A C 1
ATOM 3957 O O . PHE A 1 628 ? 112.923 116.350 108.032 1.00 14.92 1243 PHE A O 1
ATOM 3965 N N . VAL A 1 629 ? 113.040 114.172 107.474 1.00 16.61 1244 VAL A N 1
ATOM 3966 C CA . VAL A 1 629 ? 113.626 113.803 108.758 1.00 16.61 1244 VAL A CA 1
ATOM 3967 C C . VAL A 1 629 ? 115.120 114.098 108.821 1.00 16.61 1244 VAL A C 1
ATOM 3968 O O . VAL A 1 629 ? 115.681 114.171 109.921 1.00 16.61 1244 VAL A O 1
ATOM 3972 N N . SER A 1 630 ? 115.782 114.268 107.677 1.00 20.53 1245 SER A N 1
ATOM 3973 C CA . SER A 1 630 ? 117.204 114.579 107.641 1.00 20.53 1245 SER A CA 1
ATOM 3974 C C . SER A 1 630 ? 117.492 116.034 107.298 1.00 20.53 1245 SER A C 1
ATOM 3975 O O . SER A 1 630 ? 118.655 116.446 107.350 1.00 20.53 1245 SER A O 1
ATOM 3978 N N . PHE A 1 631 ? 116.473 116.813 106.943 1.00 19.72 1246 PHE A N 1
ATOM 3979 C CA . PHE A 1 631 ? 116.684 118.199 106.550 1.00 19.72 1246 PHE A CA 1
ATOM 3980 C C . PHE A 1 631 ? 117.179 119.030 107.728 1.00 19.72 1246 PHE A C 1
ATOM 3981 O O . PHE A 1 631 ? 116.659 118.929 108.842 1.00 19.72 1246 PHE A O 1
ATOM 3989 N N . ASN A 1 632 ? 118.190 119.862 107.466 1.00 20.80 1247 ASN A N 1
ATOM 3990 C CA . ASN A 1 632 ? 118.755 120.773 108.462 1.00 20.80 1247 ASN A CA 1
ATOM 3991 C C . ASN A 1 632 ? 119.198 120.018 109.714 1.00 20.80 1247 ASN A C 1
ATOM 3992 O O . ASN A 1 632 ? 118.853 120.380 110.841 1.00 20.80 1247 ASN A O 1
ATOM 3997 N N . LYS A 1 633 ? 119.963 118.946 109.502 1.00 21.46 1248 LYS A N 1
ATOM 3998 C CA . LYS A 1 633 ? 120.454 118.075 110.569 1.00 21.46 1248 LYS A CA 1
ATOM 3999 C C . LYS A 1 633 ? 119.321 117.488 111.405 1.00 21.46 1248 LYS A C 1
ATOM 4000 O O . LYS A 1 633 ? 119.531 117.103 112.559 1.00 21.46 1248 LYS A O 1
ATOM 4006 N N . GLY A 1 634 ? 118.117 117.411 110.840 1.00 18.31 1249 GLY A N 1
ATOM 4007 C CA . GLY A 1 634 ? 116.961 116.922 111.557 1.00 18.31 1249 GLY A CA 1
ATOM 4008 C C . GLY A 1 634 ? 116.291 117.934 112.457 1.00 18.31 1249 GLY A C 1
ATOM 4009 O O . GLY A 1 634 ? 115.294 117.592 113.106 1.00 18.31 1249 GLY A O 1
ATOM 4010 N N . GLN A 1 635 ? 116.791 119.172 112.505 1.00 20.05 1250 GLN A N 1
ATOM 4011 C CA . GLN A 1 635 ? 116.258 120.153 113.445 1.00 20.05 1250 GLN A CA 1
ATOM 4012 C C . GLN A 1 635 ? 114.796 120.471 113.163 1.00 20.05 1250 GLN A C 1
ATOM 4013 O O . GLN A 1 635 ? 114.035 120.759 114.093 1.00 20.05 1250 GLN A O 1
ATOM 4019 N N . THR A 1 636 ? 114.384 120.428 111.895 1.00 16.29 1251 THR A N 1
ATOM 4020 C CA . THR A 1 636 ? 112.970 120.602 111.579 1.00 16.29 1251 THR A CA 1
ATOM 4021 C C . THR A 1 636 ? 112.152 119.408 112.055 1.00 16.29 1251 THR A C 1
ATOM 4022 O O . THR A 1 636 ? 111.034 119.573 112.556 1.00 16.29 1251 THR A O 1
ATOM 4026 N N . PHE A 1 637 ? 112.696 118.198 111.914 1.00 14.03 1252 PHE A N 1
ATOM 4027 C CA . PHE A 1 637 ? 111.987 117.006 112.366 1.00 14.03 1252 PHE A CA 1
ATOM 4028 C C . PHE A 1 637 ? 111.859 116.989 113.884 1.00 14.03 1252 PHE A C 1
ATOM 4029 O O . PHE A 1 637 ? 110.763 116.798 114.424 1.00 14.03 1252 PHE A O 1
ATOM 4037 N N . GLN A 1 638 ? 112.971 117.217 114.588 1.00 14.65 1253 GLN A N 1
ATOM 4038 C CA . GLN A 1 638 ? 112.950 117.200 116.047 1.00 14.65 1253 GLN A CA 1
ATOM 4039 C C . GLN A 1 638 ? 112.019 118.269 116.600 1.00 14.65 1253 GLN A C 1
ATOM 4040 O O . GLN A 1 638 ? 111.335 118.048 117.606 1.00 14.65 1253 GLN A O 1
ATOM 4046 N N . LEU A 1 639 ? 111.984 119.440 115.961 1.00 12.89 1254 LEU A N 1
ATOM 4047 C CA . LEU A 1 639 ? 111.089 120.499 116.406 1.00 12.89 1254 LEU A CA 1
ATOM 4048 C C . LEU A 1 639 ? 109.629 120.184 116.114 1.00 12.89 1254 LEU A C 1
ATOM 4049 O O . LEU A 1 639 ? 108.745 120.801 116.716 1.00 12.89 1254 LEU A O 1
ATOM 4054 N N . THR A 1 640 ? 109.355 119.245 115.207 1.00 11.69 1255 THR A N 1
ATOM 4055 C CA . THR A 1 640 ? 107.974 118.847 114.954 1.00 11.69 1255 THR A CA 1
ATOM 4056 C C . THR A 1 640 ? 107.436 118.015 116.110 1.00 11.69 1255 THR A C 1
ATOM 4057 O O . THR A 1 640 ? 106.415 118.359 116.719 1.00 11.69 1255 THR A O 1
ATOM 4061 N N . LEU A 1 641 ? 108.134 116.926 116.444 1.00 9.43 1256 LEU A N 1
ATOM 4062 C CA . LEU A 1 641 ? 107.717 116.085 117.561 1.00 9.43 1256 LEU A CA 1
ATOM 4063 C C . LEU A 1 641 ? 107.657 116.884 118.854 1.00 9.43 1256 LEU A C 1
ATOM 4064 O O . LEU A 1 641 ? 106.701 116.755 119.629 1.00 9.43 1256 LEU A O 1
ATOM 4069 N N . ALA A 1 642 ? 108.663 117.730 119.094 1.00 10.70 1257 ALA A N 1
ATOM 4070 C CA . ALA A 1 642 ? 108.662 118.574 120.283 1.00 10.70 1257 ALA A CA 1
ATOM 4071 C C . ALA A 1 642 ? 107.406 119.428 120.364 1.00 10.70 1257 ALA A C 1
ATOM 4072 O O . ALA A 1 642 ? 106.930 119.725 121.466 1.00 10.70 1257 ALA A O 1
ATOM 4074 N N . SER A 1 643 ? 106.858 119.838 119.218 1.00 12.47 1258 SER A N 1
ATOM 4075 C CA . SER A 1 643 ? 105.582 120.543 119.234 1.00 12.47 1258 SER A CA 1
ATOM 4076 C C . SER A 1 643 ? 104.451 119.604 119.626 1.00 12.47 1258 SER A C 1
ATOM 4077 O O . SER A 1 643 ? 103.661 119.907 120.528 1.00 12.47 1258 SER A O 1
ATOM 4080 N N . LEU A 1 644 ? 104.383 118.436 118.982 1.00 9.46 1259 LEU A N 1
ATOM 4081 C CA . LEU A 1 644 ? 103.281 117.514 119.232 1.00 9.46 1259 LEU A CA 1
ATOM 4082 C C . LEU A 1 644 ? 103.307 117.002 120.665 1.00 9.46 1259 LEU A C 1
ATOM 4083 O O . LEU A 1 644 ? 102.256 116.852 121.298 1.00 9.46 1259 LEU A O 1
ATOM 4088 N N . LEU A 1 645 ? 104.501 116.728 121.193 1.00 9.34 1260 LEU A N 1
ATOM 4089 C CA . LEU A 1 645 ? 104.617 116.323 122.588 1.00 9.34 1260 LEU A CA 1
ATOM 4090 C C . LEU A 1 645 ? 104.214 117.445 123.535 1.00 9.34 1260 LEU A C 1
ATOM 4091 O O . LEU A 1 645 ? 103.763 117.174 124.652 1.00 9.34 1260 LEU A O 1
ATOM 4096 N N . GLU A 1 646 ? 104.371 118.703 123.116 1.00 15.85 1261 GLU A N 1
ATOM 4097 C CA . GLU A 1 646 ? 103.992 119.810 123.985 1.00 15.85 1261 GLU A CA 1
ATOM 4098 C C . GLU A 1 646 ? 102.481 119.898 124.148 1.00 15.85 1261 GLU A C 1
ATOM 4099 O O . GLU A 1 646 ? 101.993 120.271 125.220 1.00 15.85 1261 GLU A O 1
ATOM 4105 N N . MET A 1 647 ? 101.728 119.560 123.100 1.00 13.57 1262 MET A N 1
ATOM 4106 C CA . MET A 1 647 ? 100.274 119.557 123.181 1.00 13.57 1262 MET A CA 1
ATOM 4107 C C . MET A 1 647 ? 99.740 118.410 124.028 1.00 13.57 1262 MET A C 1
ATOM 4108 O O . MET A 1 647 ? 98.570 118.443 124.424 1.00 13.57 1262 MET A O 1
ATOM 4113 N N . GLY A 1 648 ? 100.561 117.408 124.315 1.00 12.81 1263 GLY A N 1
ATOM 4114 C CA . GLY A 1 648 ? 100.127 116.235 125.034 1.00 12.81 1263 GLY A CA 1
ATOM 4115 C C . GLY A 1 648 ? 99.776 11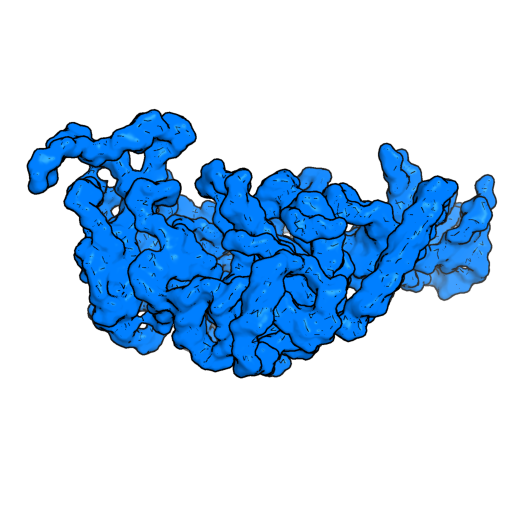5.047 124.170 1.00 12.81 1263 GLY A C 1
ATOM 4116 O O . GLY A 1 648 ? 98.880 114.280 124.539 1.00 12.81 1263 GLY A O 1
ATOM 4117 N N . TYR A 1 649 ? 100.448 114.868 123.040 1.00 12.85 1264 TYR A N 1
ATOM 4118 C CA . TYR A 1 649 ? 100.144 113.814 122.086 1.00 12.85 1264 TYR A CA 1
ATOM 4119 C C . TYR A 1 649 ? 101.038 112.602 122.314 1.00 12.85 1264 TYR A C 1
ATOM 4120 O O . TYR A 1 649 ? 102.065 112.671 122.993 1.00 12.85 1264 TYR A O 1
ATOM 4129 N N . GLN A 1 650 ? 100.628 111.480 121.731 1.00 13.57 1265 GLN A N 1
ATOM 4130 C CA . GLN A 1 650 ? 101.506 110.342 121.510 1.00 13.57 1265 GLN A CA 1
ATOM 4131 C C . GLN A 1 650 ? 101.924 110.380 120.048 1.00 13.57 1265 GLN A C 1
ATOM 4132 O O . GLN A 1 650 ? 101.066 110.402 119.159 1.00 13.57 1265 GLN A O 1
ATOM 4138 N N . VAL A 1 651 ? 103.231 110.392 119.804 1.00 10.65 1266 VAL A N 1
ATOM 4139 C CA . VAL A 1 651 ? 103.788 110.587 118.472 1.00 10.65 1266 VAL A CA 1
ATOM 4140 C C . VAL A 1 651 ? 104.617 109.367 118.104 1.00 10.65 1266 VAL A C 1
ATOM 4141 O O . VAL A 1 651 ? 105.425 108.893 118.909 1.00 10.65 1266 VAL A O 1
ATOM 4145 N N . ARG A 1 652 ? 104.409 108.859 116.893 1.00 11.83 1267 ARG A N 1
ATOM 4146 C CA . ARG A 1 652 ? 105.258 107.830 116.315 1.00 11.83 1267 ARG A CA 1
ATOM 4147 C C . ARG A 1 652 ? 105.577 108.217 114.879 1.00 11.83 1267 ARG A C 1
ATOM 4148 O O . ARG A 1 652 ? 104.806 108.920 114.224 1.00 11.83 1267 ARG A O 1
ATOM 4156 N N . PHE A 1 653 ? 106.736 107.778 114.400 1.00 14.88 1268 PHE A N 1
ATOM 4157 C CA . PHE A 1 653 ? 107.232 108.180 113.094 1.00 14.88 1268 PHE A CA 1
ATOM 4158 C C . PHE A 1 653 ? 107.751 106.969 112.336 1.00 14.88 1268 PHE A C 1
ATOM 4159 O O . PHE A 1 653 ? 108.152 105.966 112.932 1.00 14.88 1268 PHE A O 1
ATOM 4167 N N . GLY A 1 654 ? 107.735 107.071 111.009 1.00 11.38 1269 GLY A N 1
ATOM 4168 C CA . GLY A 1 654 ? 108.237 105.989 110.182 1.00 11.38 1269 GLY A CA 1
ATOM 4169 C C . GLY A 1 654 ? 108.465 106.456 108.763 1.00 11.38 1269 GLY A C 1
ATOM 4170 O O . GLY A 1 654 ? 108.097 107.568 108.383 1.00 11.38 1269 GLY A O 1
ATOM 4171 N N . ILE A 1 655 ? 109.099 105.588 107.979 1.00 12.22 1270 ILE A N 1
ATOM 4172 C CA . ILE A 1 655 ? 109.329 105.826 106.559 1.00 12.22 1270 ILE A CA 1
ATOM 4173 C C . ILE A 1 655 ? 108.855 104.600 105.793 1.00 12.22 1270 ILE A C 1
ATOM 4174 O O . ILE A 1 655 ? 109.277 103.477 106.090 1.00 12.22 1270 ILE A O 1
ATOM 4179 N N . LEU A 1 656 ? 107.982 104.813 104.813 1.00 13.14 1271 LEU A N 1
ATOM 4180 C CA . LEU A 1 656 ? 107.390 103.731 104.045 1.00 13.14 1271 LEU A CA 1
ATOM 4181 C C . LEU A 1 656 ? 107.727 103.880 102.567 1.00 13.14 1271 LEU A C 1
ATOM 4182 O O . LEU A 1 656 ? 107.810 104.992 102.036 1.00 13.14 1271 LEU A O 1
ATOM 4187 N N . GLU A 1 657 ? 107.913 102.740 101.909 1.00 16.44 1272 GLU A N 1
ATOM 4188 C CA . GLU A 1 657 ? 108.146 102.682 100.473 1.00 16.44 1272 GLU A CA 1
ATOM 4189 C C . GLU A 1 657 ? 106.834 102.323 99.787 1.00 16.44 1272 GLU A C 1
ATOM 4190 O O . GLU A 1 657 ? 106.254 101.268 100.063 1.00 16.44 1272 GLU A O 1
ATOM 4196 N N . ALA A 1 658 ? 106.370 103.202 98.897 1.00 15.58 1273 ALA A N 1
ATOM 4197 C CA . ALA A 1 658 ? 105.067 103.007 98.271 1.00 15.58 1273 ALA A CA 1
ATOM 4198 C C . ALA A 1 658 ? 105.050 101.798 97.345 1.00 15.58 1273 ALA A C 1
ATOM 4199 O O . ALA A 1 658 ? 103.991 101.197 97.137 1.00 15.58 1273 ALA A O 1
ATOM 4201 N N . GLY A 1 659 ? 106.200 101.421 96.790 1.00 15.11 1274 GLY A N 1
ATOM 4202 C CA . GLY A 1 659 ? 106.239 100.320 95.845 1.00 15.11 1274 GLY A CA 1
ATOM 4203 C C . GLY A 1 659 ? 106.075 98.950 96.465 1.00 15.11 1274 GLY A C 1
ATOM 4204 O O . GLY A 1 659 ? 105.884 97.977 95.729 1.00 15.11 1274 GLY A O 1
ATOM 4205 N N . ALA A 1 660 ? 106.144 98.850 97.788 1.00 14.98 1275 ALA A N 1
ATOM 4206 C CA . ALA A 1 660 ? 105.958 97.586 98.484 1.00 14.98 1275 ALA A CA 1
ATOM 4207 C C . ALA A 1 660 ? 104.505 97.326 98.856 1.00 14.98 1275 ALA A C 1
ATOM 4208 O O . ALA A 1 660 ? 104.220 96.318 99.510 1.00 14.98 1275 ALA A O 1
ATOM 4210 N N . TYR A 1 661 ? 103.586 98.205 98.461 1.00 15.10 1276 TYR A N 1
ATOM 4211 C CA . TYR A 1 661 ? 102.178 98.060 98.797 1.00 15.10 1276 TYR A CA 1
ATOM 4212 C C . TYR A 1 661 ? 101.276 97.899 97.582 1.00 15.10 1276 TYR A C 1
ATOM 4213 O O . TYR A 1 661 ? 100.050 97.886 97.742 1.00 15.10 1276 TYR A O 1
ATOM 4222 N N . GLY A 1 662 ? 101.834 97.779 96.381 1.00 16.21 1277 GLY A N 1
ATOM 4223 C CA . GLY A 1 662 ? 101.026 97.465 95.219 1.00 16.21 1277 GLY A CA 1
ATOM 4224 C C . GLY A 1 662 ? 101.090 98.457 94.077 1.00 16.21 1277 GLY A C 1
ATOM 4225 O O . GLY A 1 662 ? 100.174 98.507 93.251 1.00 16.21 1277 GLY A O 1
ATOM 4226 N N . VAL A 1 663 ? 102.154 99.254 94.009 1.00 15.81 1278 VAL A N 1
ATOM 4227 C CA . VAL A 1 663 ? 102.368 100.164 92.892 1.00 15.81 1278 VAL A CA 1
ATOM 4228 C C . VAL A 1 663 ? 103.771 99.942 92.347 1.00 15.81 1278 VAL A C 1
ATOM 4229 O O . VAL A 1 663 ? 104.665 99.462 93.052 1.00 15.81 1278 VAL A O 1
ATOM 4233 N N . SER A 1 664 ? 103.958 100.285 91.073 1.00 16.24 1279 SER A N 1
ATOM 4234 C CA . SER A 1 664 ? 105.264 100.194 90.424 1.00 16.24 1279 SER A CA 1
ATOM 4235 C C . SER A 1 664 ? 105.898 101.580 90.459 1.00 16.24 1279 SER A C 1
ATOM 4236 O O . SER A 1 664 ? 105.914 102.314 89.474 1.00 16.24 1279 SER A O 1
ATOM 4239 N N . GLN A 1 665 ? 106.429 101.937 91.625 1.00 16.19 1280 GLN A N 1
ATOM 4240 C CA . GLN A 1 665 ? 106.978 103.269 91.823 1.00 16.19 1280 GLN A CA 1
ATOM 4241 C C . GLN A 1 665 ? 107.926 103.247 93.011 1.00 16.19 1280 GLN A C 1
ATOM 4242 O O . GLN A 1 665 ? 107.623 102.642 94.041 1.00 16.19 1280 GLN A O 1
ATOM 4248 N N . SER A 1 666 ? 109.070 103.911 92.858 1.00 19.34 1281 SER A N 1
ATOM 4249 C CA . SER A 1 666 ? 110.045 104.047 93.939 1.00 19.34 1281 SER A CA 1
ATOM 4250 C C . SER A 1 666 ? 109.772 105.370 94.640 1.00 19.34 1281 SER A C 1
ATOM 4251 O O . SER A 1 666 ? 110.322 106.413 94.285 1.00 19.34 1281 SER A O 1
ATOM 4254 N N . ARG A 1 667 ? 108.906 105.328 95.650 1.00 16.92 1282 ARG A N 1
ATOM 4255 C CA . ARG A 1 667 ? 108.455 106.527 96.350 1.00 16.92 1282 ARG A CA 1
ATOM 4256 C C . ARG A 1 667 ? 108.592 106.291 97.848 1.00 16.92 1282 ARG A C 1
ATOM 4257 O O . ARG A 1 667 ? 107.829 105.513 98.429 1.00 16.92 1282 ARG A O 1
ATOM 4265 N N . LYS A 1 668 ? 109.559 106.959 98.470 1.00 16.73 1283 LYS A N 1
ATOM 4266 C CA . LYS A 1 668 ? 109.814 106.830 99.899 1.00 16.73 1283 LYS A CA 1
ATOM 4267 C C . LYS A 1 668 ? 109.250 108.052 100.611 1.00 16.73 1283 LYS A C 1
ATOM 4268 O O . LYS A 1 668 ? 109.655 109.183 100.324 1.00 16.73 1283 LYS A O 1
ATOM 4274 N N . ARG A 1 669 ? 108.327 107.824 101.543 1.00 16.44 1284 ARG A N 1
ATOM 4275 C CA . ARG A 1 669 ? 107.620 108.907 102.210 1.00 16.44 1284 ARG A CA 1
ATOM 4276 C C . ARG A 1 669 ? 107.692 108.729 103.718 1.00 16.44 1284 ARG A C 1
ATOM 4277 O O . ARG A 1 669 ? 107.570 107.613 104.228 1.00 16.44 1284 ARG A O 1
ATOM 4285 N N . ALA A 1 670 ? 107.876 109.839 104.426 1.00 14.43 1285 ALA A N 1
ATOM 4286 C CA . ALA A 1 670 ? 107.942 109.851 105.879 1.00 14.43 1285 ALA A CA 1
ATOM 4287 C C . ALA A 1 670 ? 106.574 110.199 106.449 1.00 14.43 1285 ALA A C 1
ATOM 4288 O O . ALA A 1 670 ? 105.960 111.195 106.046 1.00 14.43 1285 ALA A O 1
ATOM 4290 N N . PHE A 1 671 ? 106.105 109.377 107.385 1.00 15.39 1286 PHE A N 1
ATOM 4291 C CA . PHE A 1 671 ? 104.799 109.523 108.007 1.00 15.39 1286 PHE A CA 1
ATOM 4292 C C . PHE A 1 671 ? 104.956 109.736 109.504 1.00 15.39 1286 PHE A C 1
ATOM 4293 O O . PHE A 1 671 ? 105.848 109.159 110.137 1.00 15.39 1286 PHE A O 1
ATOM 4301 N N . ILE A 1 672 ? 104.079 110.569 110.060 1.00 16.19 1287 ILE A N 1
ATOM 4302 C CA . ILE A 1 672 ? 104.022 110.837 111.491 1.00 16.19 1287 ILE A CA 1
ATOM 4303 C C . ILE A 1 672 ? 102.583 110.642 111.949 1.00 16.19 1287 ILE A C 1
ATOM 4304 O O . ILE A 1 672 ? 101.673 111.319 111.454 1.00 16.19 1287 ILE A O 1
ATOM 4309 N N . TRP A 1 673 ? 102.383 109.716 112.883 1.00 27.65 1288 TRP A N 1
ATOM 4310 C CA . TRP A 1 673 ? 101.103 109.485 113.535 1.00 27.65 1288 TRP A CA 1
ATOM 4311 C C . TRP A 1 673 ? 101.105 110.151 114.904 1.00 27.65 1288 TRP A C 1
ATOM 4312 O O . TRP A 1 673 ? 102.091 110.071 115.641 1.00 27.65 1288 TRP A O 1
ATOM 4323 N N . ALA A 1 674 ? 100.000 110.809 115.241 1.00 27.65 1289 ALA A N 1
ATOM 4324 C CA . ALA A 1 674 ? 99.825 111.409 116.554 1.00 27.65 1289 ALA A CA 1
ATOM 4325 C C . ALA A 1 674 ? 98.419 111.106 117.044 1.00 27.65 1289 ALA A C 1
ATOM 4326 O O . ALA A 1 674 ? 97.468 111.117 116.260 1.00 27.65 1289 ALA A O 1
ATOM 4328 N N . ALA A 1 675 ? 98.294 110.825 118.336 1.00 15.90 1290 ALA A N 1
ATOM 4329 C CA . ALA A 1 675 ? 97.001 110.481 118.911 1.00 15.90 1290 ALA A CA 1
ATOM 4330 C C . ALA A 1 675 ? 96.867 111.085 120.299 1.00 15.90 1290 ALA A C 1
ATOM 4331 O O . ALA A 1 675 ? 97.856 111.405 120.960 1.00 15.90 1290 ALA A O 1
ATOM 4333 N N . ALA A 1 676 ? 95.620 111.239 120.734 1.00 15.14 1291 ALA A N 1
ATOM 4334 C CA . ALA A 1 676 ? 95.348 111.683 122.087 1.00 15.14 1291 ALA A CA 1
ATOM 4335 C C . ALA A 1 676 ? 95.799 110.615 123.081 1.00 15.14 1291 ALA A C 1
ATOM 4336 O O . ALA A 1 676 ? 95.905 109.438 122.731 1.00 15.14 1291 ALA A O 1
ATOM 4338 N N . PRO A 1 677 ? 96.085 111.003 124.327 1.00 15.27 1292 PRO A N 1
ATOM 4339 C CA . PRO A 1 677 ? 96.609 110.024 125.295 1.00 15.27 1292 PRO A CA 1
ATOM 4340 C C . PRO A 1 677 ? 95.682 108.848 125.559 1.00 15.27 1292 PRO A C 1
ATOM 4341 O O . PRO A 1 677 ? 96.166 107.778 125.946 1.00 15.27 1292 PRO A O 1
ATOM 4345 N N . GLU A 1 678 ? 94.375 109.003 125.367 1.00 18.38 1293 GLU A N 1
ATOM 4346 C CA . GLU A 1 678 ? 93.428 107.923 125.613 1.00 18.38 1293 GLU A CA 1
ATOM 4347 C C . GLU A 1 678 ? 93.180 107.050 124.390 1.00 18.38 1293 GLU A C 1
ATOM 4348 O O . GLU A 1 678 ? 92.452 106.058 124.494 1.00 18.38 1293 GLU A O 1
ATOM 4354 N N . GLU A 1 679 ? 93.760 107.385 123.243 1.00 16.55 1294 GLU A N 1
ATOM 4355 C CA . GLU A 1 679 ? 93.603 106.598 122.031 1.00 16.55 1294 GLU A CA 1
ATOM 4356 C C . GLU A 1 679 ? 94.795 105.667 121.840 1.00 16.55 1294 GLU A C 1
ATOM 4357 O O . GLU A 1 679 ? 95.794 105.732 122.559 1.00 16.55 1294 GLU A O 1
ATOM 4363 N N . VAL A 1 680 ? 94.674 104.788 120.849 1.00 13.27 1295 VAL A N 1
ATOM 4364 C CA . VAL A 1 680 ? 95.694 103.794 120.540 1.00 13.27 1295 VAL A CA 1
ATOM 4365 C C . VAL A 1 680 ? 96.418 104.220 119.271 1.00 13.27 1295 VAL A C 1
ATOM 4366 O O . VAL A 1 680 ? 95.783 104.486 118.243 1.00 13.27 1295 VAL A O 1
ATOM 4370 N N . LEU A 1 681 ? 97.741 104.293 119.343 1.00 14.89 1296 LEU A N 1
ATOM 4371 C CA . LEU A 1 681 ? 98.534 104.659 118.176 1.00 14.89 1296 LEU A CA 1
ATOM 4372 C C . LEU A 1 681 ? 98.430 103.572 117.112 1.00 14.89 1296 LEU A C 1
ATOM 4373 O O . LEU A 1 681 ? 98.597 102.387 117.425 1.00 14.89 1296 LEU A O 1
ATOM 4378 N N . PRO A 1 682 ? 98.148 103.924 115.860 1.00 13.50 1297 PRO A N 1
ATOM 4379 C CA . PRO A 1 682 ? 98.064 102.906 114.809 1.00 13.50 1297 PRO A CA 1
ATOM 4380 C C . PRO A 1 682 ? 99.407 102.241 114.557 1.00 13.50 1297 PRO A C 1
ATOM 4381 O O . PRO A 1 682 ? 100.469 102.843 114.728 1.00 13.50 1297 PRO A O 1
ATOM 4385 N N . GLU A 1 683 ? 99.346 100.979 114.147 1.00 14.50 1298 GLU A N 1
ATOM 4386 C CA . GLU A 1 683 ? 100.543 100.250 113.768 1.00 14.50 1298 GLU A CA 1
ATOM 4387 C C . GLU A 1 683 ? 100.900 100.542 112.312 1.00 14.50 1298 GLU A C 1
ATOM 4388 O O . GLU A 1 683 ? 100.145 101.176 111.571 1.00 14.50 1298 GLU A O 1
ATOM 4394 N N . TRP A 1 684 ? 102.076 100.073 111.903 1.00 13.04 1299 TRP A N 1
ATOM 4395 C CA . TRP A 1 684 ? 102.396 100.331 110.508 1.00 13.04 1299 TRP A CA 1
ATOM 4396 C C . TRP A 1 684 ? 101.901 99.190 109.626 1.00 13.04 1299 TRP A C 1
ATOM 4397 O O . TRP A 1 684 ? 101.929 98.024 110.032 1.00 13.04 1299 TRP A O 1
ATOM 4408 N N . PRO A 1 685 ? 101.430 99.502 108.420 1.00 14.62 1300 PRO A N 1
ATOM 4409 C CA . PRO A 1 685 ? 100.969 98.445 107.516 1.00 14.62 1300 PRO A CA 1
ATOM 4410 C C . PRO A 1 685 ? 102.107 97.528 107.099 1.00 14.62 1300 PRO A C 1
ATOM 4411 O O . PRO A 1 685 ? 103.257 97.947 106.953 1.00 14.62 1300 PRO A O 1
ATOM 4415 N N . GLU A 1 686 ? 101.768 96.256 106.904 1.00 17.52 1301 GLU A N 1
ATOM 4416 C CA . GLU A 1 686 ? 102.751 95.255 106.517 1.00 17.52 1301 GLU A CA 1
ATOM 4417 C C . GLU A 1 686 ? 102.926 95.257 105.006 1.00 17.52 1301 GLU A C 1
ATOM 4418 O O . GLU A 1 686 ? 101.946 95.035 104.282 1.00 17.52 1301 GLU A O 1
ATOM 4424 N N . PRO A 1 687 ? 104.129 95.500 104.488 1.00 17.31 1302 PRO A N 1
ATOM 4425 C CA . PRO A 1 687 ? 104.334 95.420 103.038 1.00 17.31 1302 PRO A CA 1
ATOM 4426 C C . PRO A 1 687 ? 104.206 93.988 102.545 1.00 17.31 1302 PRO A C 1
ATOM 4427 O O . PRO A 1 687 ? 104.709 93.050 103.168 1.00 17.31 1302 PRO A O 1
ATOM 4431 N N . MET A 1 688 ? 103.528 93.823 101.410 1.00 15.29 1303 MET A N 1
ATOM 4432 C CA . MET A 1 688 ? 103.249 92.501 100.872 1.00 15.29 1303 MET A CA 1
ATOM 4433 C C . MET A 1 688 ? 103.772 92.285 99.459 1.00 15.29 1303 MET A C 1
ATOM 4434 O O . MET A 1 688 ? 103.504 91.230 98.876 1.00 15.29 1303 MET A O 1
ATOM 4439 N N . HIS A 1 689 ? 104.502 93.241 98.891 1.00 13.70 1304 HIS A N 1
ATOM 4440 C CA . HIS A 1 689 ? 105.043 93.118 97.546 1.00 13.70 1304 HIS A CA 1
ATOM 4441 C C . HIS A 1 689 ? 106.560 93.235 97.585 1.00 13.70 1304 HIS A C 1
ATOM 4442 O O . HIS A 1 689 ? 107.109 94.067 98.313 1.00 13.70 1304 HIS A O 1
ATOM 4449 N N . VAL A 1 690 ? 107.230 92.392 96.799 1.00 17.11 1305 VAL A N 1
ATOM 4450 C CA . VAL A 1 690 ? 108.684 92.445 96.699 1.00 17.11 1305 VAL A CA 1
ATOM 4451 C C . VAL A 1 690 ? 109.096 93.764 96.063 1.00 17.11 1305 VAL A C 1
ATOM 4452 O O . VAL A 1 690 ? 108.523 94.191 95.052 1.00 17.11 1305 VAL A O 1
ATOM 4456 N N . PHE A 1 691 ? 110.087 94.424 96.657 1.00 18.46 1306 PHE A N 1
ATOM 4457 C CA . PHE A 1 691 ? 110.610 95.663 96.100 1.00 18.46 1306 PHE A CA 1
ATOM 4458 C C . PHE A 1 691 ? 112.072 95.796 96.496 1.00 18.46 1306 PHE A C 1
ATOM 4459 O O . PHE A 1 691 ? 112.418 95.608 97.665 1.00 18.46 1306 PHE A O 1
ATOM 4467 N N . GLY A 1 692 ? 112.921 96.118 95.524 1.00 19.83 1307 GLY A N 1
ATOM 4468 C CA . GLY A 1 692 ? 114.347 96.212 95.764 1.00 19.83 1307 GLY A CA 1
ATOM 4469 C C . GLY A 1 692 ? 114.765 97.474 96.487 1.00 19.83 1307 GLY A C 1
ATOM 4470 O O . GLY A 1 692 ? 115.488 98.307 95.931 1.00 19.83 1307 GLY A O 1
ATOM 4471 N N . VAL A 1 693 ? 114.318 97.625 97.728 1.00 18.59 1308 VAL A N 1
ATOM 4472 C CA . VAL A 1 693 ? 114.672 98.779 98.549 1.00 18.59 1308 VAL A CA 1
ATOM 4473 C C . VAL A 1 693 ? 115.081 98.280 99.930 1.00 18.59 1308 VAL A C 1
ATOM 4474 O O . VAL A 1 693 ? 114.338 97.508 100.553 1.00 18.59 1308 VAL A O 1
ATOM 4478 N N . PRO A 1 694 ? 116.244 98.683 100.445 1.00 18.96 1309 PRO A N 1
ATOM 4479 C CA . PRO A 1 694 ? 116.660 98.225 101.778 1.00 18.96 1309 PRO A CA 1
ATOM 4480 C C . PRO A 1 694 ? 115.827 98.848 102.886 1.00 18.96 1309 PRO A C 1
ATOM 4481 O O . PRO A 1 694 ? 114.888 99.601 102.615 1.00 18.96 1309 PRO A O 1
ATOM 4485 N N . LYS A 1 695 ? 116.157 98.538 104.137 1.00 19.15 1310 LYS A N 1
ATOM 4486 C CA . LYS A 1 695 ? 115.422 99.103 105.259 1.00 19.15 1310 LYS A CA 1
ATOM 4487 C C . LYS A 1 695 ? 115.633 100.611 105.317 1.00 19.15 1310 LYS A C 1
ATOM 4488 O O . LYS A 1 695 ? 116.766 101.095 105.239 1.00 19.15 1310 LYS A O 1
ATOM 4494 N N . LEU A 1 696 ? 114.538 101.352 105.455 1.00 16.31 1311 LEU A N 1
ATOM 4495 C CA . LEU A 1 696 ? 114.571 102.809 105.521 1.00 16.31 1311 LEU A CA 1
ATOM 4496 C C . LEU A 1 696 ? 114.584 103.209 106.991 1.00 16.31 1311 LEU A C 1
ATOM 4497 O O . LEU A 1 696 ? 113.569 103.089 107.684 1.00 16.31 1311 LEU A O 1
ATOM 4502 N N . LYS A 1 697 ? 115.731 103.688 107.460 1.00 18.42 1312 LYS A N 1
ATOM 4503 C CA . LYS A 1 697 ? 115.978 103.889 108.879 1.00 18.42 1312 LYS A CA 1
ATOM 4504 C C . LYS A 1 697 ? 115.985 105.370 109.229 1.00 18.42 1312 LYS A C 1
ATOM 4505 O O . LYS A 1 697 ? 116.491 106.200 108.467 1.00 18.42 1312 LYS A O 1
ATOM 4511 N N . ILE A 1 698 ? 115.412 105.689 110.385 1.00 16.34 1313 ILE A N 1
ATOM 4512 C CA . ILE A 1 698 ? 115.493 107.014 110.985 1.00 16.34 1313 ILE A CA 1
ATOM 4513 C C . ILE A 1 698 ? 116.488 106.944 112.133 1.00 16.34 1313 ILE A C 1
ATOM 4514 O O . ILE A 1 698 ? 116.406 106.043 112.978 1.00 16.34 1313 ILE A O 1
ATOM 4519 N N . SER A 1 699 ? 117.434 107.878 112.158 1.00 18.87 1314 SER A N 1
ATOM 4520 C CA . SER A 1 699 ? 118.458 107.899 113.195 1.00 18.87 1314 SER A CA 1
ATOM 4521 C C . SER A 1 699 ? 117.909 108.593 114.434 1.00 18.87 1314 SER A C 1
ATOM 4522 O O . SER A 1 699 ? 117.606 109.790 114.397 1.00 18.87 1314 SER A O 1
ATOM 4525 N N . LEU A 1 700 ? 117.781 107.846 115.532 1.00 19.61 1315 LEU A N 1
ATOM 4526 C CA . LEU A 1 700 ? 117.199 108.420 116.744 1.00 19.61 1315 LEU A CA 1
ATOM 4527 C C . LEU A 1 700 ? 118.241 109.206 117.536 1.00 19.61 1315 LEU A C 1
ATOM 4528 O O . LEU A 1 700 ? 118.164 110.434 117.637 1.00 19.61 1315 LEU A O 1
ATOM 4533 N N . SER A 1 701 ? 119.238 108.507 118.073 1.00 24.33 1316 SER A N 1
ATOM 4534 C CA . SER A 1 701 ? 120.328 109.092 118.845 1.00 24.33 1316 SER A CA 1
ATOM 4535 C C . SER A 1 701 ? 121.246 107.952 119.265 1.00 24.33 1316 SER A C 1
ATOM 4536 O O . SER A 1 701 ? 120.877 106.777 119.188 1.00 24.33 1316 SER A O 1
ATOM 4539 N N . GLN A 1 702 ? 122.444 108.318 119.727 1.00 26.70 1317 GLN A N 1
ATOM 4540 C CA . GLN A 1 702 ? 123.391 107.373 120.328 1.00 26.70 1317 GLN A CA 1
ATOM 4541 C C . GLN A 1 702 ? 123.645 106.165 119.430 1.00 26.70 1317 GLN A C 1
ATOM 4542 O O . GLN A 1 702 ? 123.857 105.049 119.911 1.00 26.70 1317 GLN A O 1
ATOM 4548 N N . GLY A 1 703 ? 123.623 106.374 118.116 1.00 26.56 1318 GLY A N 1
ATOM 4549 C CA . GLY A 1 703 ? 123.835 105.287 117.185 1.00 26.56 1318 GLY A CA 1
ATOM 4550 C C . GLY A 1 703 ? 122.654 104.367 116.985 1.00 26.56 1318 GLY A C 1
ATOM 4551 O O . GLY A 1 703 ? 122.798 103.340 116.313 1.00 26.56 1318 GLY A O 1
ATOM 4552 N N . LEU A 1 704 ? 121.493 104.695 117.545 1.00 22.97 1319 LEU A N 1
ATOM 4553 C CA . LEU A 1 704 ? 120.301 103.879 117.379 1.00 22.97 1319 LEU A CA 1
ATOM 4554 C C . LEU A 1 704 ? 119.561 104.269 116.107 1.00 22.97 1319 LEU A C 1
ATOM 4555 O O . LEU A 1 704 ? 119.615 105.416 115.657 1.00 22.97 1319 LEU A O 1
ATOM 4560 N N . HIS A 1 705 ? 118.867 103.293 115.526 1.00 20.69 1320 HIS A N 1
ATOM 4561 C CA . HIS A 1 705 ? 118.084 103.507 114.319 1.00 20.69 1320 HIS A CA 1
ATOM 4562 C C . HIS A 1 705 ? 116.738 102.816 114.471 1.00 20.69 1320 HIS A C 1
ATOM 4563 O O . HIS A 1 705 ? 116.585 101.870 115.247 1.00 20.69 1320 HIS A O 1
ATOM 4570 N N . TYR A 1 706 ? 115.757 103.302 113.715 1.00 14.74 1321 TYR A N 1
ATOM 4571 C CA . TYR A 1 706 ? 114.420 102.722 113.704 1.00 14.74 1321 TYR A CA 1
ATOM 4572 C C . TYR A 1 706 ? 113.975 102.482 112.271 1.00 14.74 1321 TYR A C 1
ATOM 4573 O O . TYR A 1 706 ? 114.043 103.390 111.439 1.00 14.74 1321 TYR A O 1
ATOM 4582 N N . ALA A 1 707 ? 113.518 101.265 111.990 1.00 13.72 1322 ALA A N 1
ATOM 4583 C CA . ALA A 1 707 ? 112.911 100.919 110.711 1.00 13.72 1322 ALA A CA 1
ATOM 4584 C C . ALA A 1 707 ? 111.454 100.562 110.961 1.00 13.72 1322 ALA A C 1
ATOM 4585 O O . ALA A 1 707 ? 111.164 99.618 111.703 1.00 13.72 1322 ALA A O 1
ATOM 4587 N N . ALA A 1 708 ? 110.542 101.320 110.346 1.00 13.39 1323 ALA A N 1
ATOM 4588 C CA . ALA A 1 708 ? 109.119 101.121 110.602 1.00 13.39 1323 ALA A CA 1
ATOM 4589 C C . ALA A 1 708 ? 108.655 99.744 110.147 1.00 13.39 1323 ALA A C 1
ATOM 4590 O O . ALA A 1 708 ? 107.913 99.063 110.864 1.00 13.39 1323 ALA A O 1
ATOM 4592 N N . VAL A 1 709 ? 109.077 99.317 108.958 1.00 14.75 1324 VAL A N 1
ATOM 4593 C CA . VAL A 1 709 ? 108.672 98.040 108.389 1.00 14.75 1324 VAL A CA 1
ATOM 4594 C C . VAL A 1 709 ? 109.910 97.313 107.882 1.00 14.75 1324 VAL A C 1
ATOM 4595 O O . VAL A 1 709 ? 111.012 97.861 107.844 1.00 14.75 1324 VAL A O 1
ATOM 4599 N N . ARG A 1 710 ? 109.710 96.059 107.488 1.00 18.71 1325 ARG A N 1
ATOM 4600 C CA . ARG A 1 710 ? 110.792 95.232 106.983 1.00 18.71 1325 ARG A CA 1
ATOM 4601 C C . ARG A 1 710 ? 111.085 95.558 105.521 1.00 18.71 1325 ARG A C 1
ATOM 4602 O O . ARG A 1 710 ? 110.366 96.314 104.863 1.00 18.71 1325 ARG A O 1
ATOM 4610 N N . SER A 1 711 ? 112.165 94.973 105.013 1.00 18.82 1326 SER A N 1
ATOM 4611 C CA . SER A 1 711 ? 112.533 95.084 103.610 1.00 18.82 1326 SER A CA 1
ATOM 4612 C C . SER A 1 711 ? 112.085 93.828 102.877 1.00 18.82 1326 SER A C 1
ATOM 4613 O O . SER A 1 711 ? 112.429 92.712 103.281 1.00 18.82 1326 SER A O 1
ATOM 4616 N N . THR A 1 712 ? 111.323 94.012 101.804 1.00 17.28 1327 THR A N 1
ATOM 4617 C CA . THR A 1 712 ? 110.762 92.906 101.043 1.00 17.28 1327 THR A CA 1
ATOM 4618 C C . THR A 1 712 ? 111.627 92.504 99.856 1.00 17.28 1327 THR A C 1
ATOM 4619 O O . THR A 1 712 ? 111.151 91.780 98.976 1.00 17.28 1327 THR A O 1
ATOM 4623 N N . ALA A 1 713 ? 112.882 92.956 99.810 1.00 18.20 1328 ALA A N 1
ATOM 4624 C CA . ALA A 1 713 ? 113.748 92.641 98.679 1.00 18.20 1328 ALA A CA 1
ATOM 4625 C C . ALA A 1 713 ? 114.065 91.153 98.602 1.00 18.20 1328 ALA A C 1
ATOM 4626 O O . ALA A 1 713 ? 114.169 90.601 97.501 1.00 18.20 1328 ALA A O 1
ATOM 4628 N N . LEU A 1 714 ? 114.222 90.492 99.745 1.00 21.46 1329 LEU A N 1
ATOM 4629 C CA . LEU A 1 714 ? 114.578 89.081 99.787 1.00 21.46 1329 LEU A CA 1
ATOM 4630 C C . LEU A 1 714 ? 113.367 88.161 99.880 1.00 21.46 1329 LEU A C 1
ATOM 4631 O O . LEU A 1 714 ? 113.538 86.949 100.038 1.00 21.46 1329 LEU A O 1
ATOM 4636 N N . GLY A 1 715 ? 112.154 88.701 99.792 1.00 18.33 1330 GLY A N 1
ATOM 4637 C CA . GLY A 1 715 ? 110.966 87.873 99.841 1.00 18.33 1330 GLY A CA 1
ATOM 4638 C C . GLY A 1 715 ? 109.744 88.571 100.400 1.00 18.33 1330 GLY A C 1
ATOM 4639 O O . GLY A 1 715 ? 109.828 89.289 101.400 1.00 18.33 1330 GLY A O 1
ATOM 4640 N N . ALA A 1 716 ? 108.602 88.364 99.755 1.00 17.49 1331 ALA A N 1
ATOM 4641 C CA . ALA A 1 716 ? 107.335 88.945 100.171 1.00 17.49 1331 ALA A CA 1
ATOM 4642 C C . ALA A 1 716 ? 106.219 88.049 99.665 1.00 17.49 1331 ALA A C 1
ATOM 4643 O O . ALA A 1 716 ? 106.444 87.214 98.781 1.00 17.49 1331 ALA A O 1
ATOM 4645 N N . PRO A 1 717 ? 105.007 88.176 100.218 1.00 14.94 1332 PRO A N 1
ATOM 4646 C CA . PRO A 1 717 ? 103.907 87.319 99.743 1.00 14.94 1332 PRO A CA 1
ATOM 4647 C C . PRO A 1 717 ? 103.619 87.442 98.256 1.00 14.94 1332 PRO A C 1
ATOM 4648 O O . PRO A 1 717 ? 103.283 86.437 97.618 1.00 14.94 1332 PRO A O 1
ATOM 4652 N N . PHE A 1 718 ? 103.740 88.636 97.680 1.00 14.49 1333 PHE A N 1
ATOM 4653 C CA . PHE A 1 718 ? 103.354 88.870 96.296 1.00 14.49 1333 PHE A CA 1
ATOM 4654 C C . PHE A 1 718 ? 104.512 89.442 95.490 1.00 14.49 1333 PHE A C 1
ATOM 4655 O O . PHE A 1 718 ? 105.416 90.084 96.031 1.00 14.49 1333 PHE A O 1
ATOM 4663 N N . ARG A 1 719 ? 104.463 89.200 94.183 1.00 17.93 1334 ARG A N 1
ATOM 4664 C CA . ARG A 1 719 ? 105.504 89.643 93.275 1.00 17.93 1334 ARG A CA 1
ATOM 4665 C C . ARG A 1 719 ? 105.410 91.149 93.037 1.00 17.93 1334 ARG A C 1
ATOM 4666 O O . ARG A 1 719 ? 104.358 91.757 93.247 1.00 17.93 1334 ARG A O 1
ATOM 4674 N N . PRO A 1 720 ? 106.507 91.777 92.614 1.00 16.50 1335 PRO A N 1
ATOM 4675 C CA . PRO A 1 720 ? 106.460 93.211 92.310 1.00 16.50 1335 PRO A CA 1
ATOM 4676 C C . PRO A 1 720 ? 105.589 93.512 91.100 1.00 16.50 1335 PRO A C 1
ATOM 4677 O O . PRO A 1 720 ? 105.456 92.703 90.178 1.00 16.50 1335 PRO A O 1
ATOM 4681 N N . ILE A 1 721 ? 104.995 94.700 91.115 1.00 15.09 1336 ILE A N 1
ATOM 4682 C CA . ILE A 1 721 ? 104.194 95.192 90.001 1.00 15.09 1336 ILE A CA 1
ATOM 4683 C C . ILE A 1 721 ? 105.124 95.842 88.986 1.00 15.09 1336 ILE A C 1
ATOM 4684 O O . ILE A 1 721 ? 105.986 96.651 89.349 1.00 15.09 1336 ILE A O 1
ATOM 4689 N N . THR A 1 722 ? 104.961 95.483 87.716 1.00 16.35 1337 THR A N 1
ATOM 4690 C CA . THR A 1 722 ? 105.819 95.980 86.654 1.00 16.35 1337 THR A CA 1
ATOM 4691 C C . THR A 1 722 ? 105.102 97.064 85.850 1.00 16.35 1337 THR A C 1
ATOM 4692 O O . THR A 1 722 ? 103.956 97.426 86.122 1.00 16.35 1337 THR A O 1
ATOM 4696 N N . VAL A 1 723 ? 105.804 97.597 84.847 1.00 15.36 1338 VAL A N 1
ATOM 4697 C CA . VAL A 1 723 ? 105.232 98.646 84.010 1.00 15.36 1338 VAL A CA 1
ATOM 4698 C C . VAL A 1 723 ? 104.139 98.083 83.109 1.00 15.36 1338 VAL A C 1
ATOM 4699 O O . VAL A 1 723 ? 103.103 98.724 82.893 1.00 15.36 1338 VAL A O 1
ATOM 4703 N N . ARG A 1 724 ? 104.352 96.883 82.560 1.00 16.98 1339 ARG A N 1
ATOM 4704 C CA . ARG A 1 724 ? 103.346 96.287 81.688 1.00 16.98 1339 ARG A CA 1
ATOM 4705 C C . ARG A 1 724 ? 102.092 95.899 82.456 1.00 16.98 1339 ARG A C 1
ATOM 4706 O O . ARG A 1 724 ? 100.988 95.957 81.903 1.00 16.98 1339 ARG A O 1
ATOM 4714 N N . ASP A 1 725 ? 102.236 95.487 83.717 1.00 17.43 1340 ASP A N 1
ATOM 4715 C CA . ASP A 1 725 ? 101.059 95.242 84.542 1.00 17.43 1340 ASP A CA 1
ATOM 4716 C C . ASP A 1 725 ? 100.255 96.517 84.748 1.00 17.43 1340 ASP A C 1
ATOM 4717 O O . ASP A 1 725 ? 99.036 96.458 84.938 1.00 17.43 1340 ASP A O 1
ATOM 4722 N N . THR A 1 726 ? 100.914 97.673 84.702 1.00 14.85 1341 THR A N 1
ATOM 4723 C CA . THR A 1 726 ? 100.271 98.948 84.989 1.00 14.85 1341 THR A CA 1
ATOM 4724 C C . THR A 1 726 ? 99.623 99.568 83.754 1.00 14.85 1341 THR A C 1
ATOM 4725 O O . THR A 1 726 ? 98.442 99.926 83.786 1.00 14.85 1341 THR A O 1
ATOM 4729 N N . ILE A 1 727 ? 100.374 99.698 82.661 1.00 14.64 1342 ILE A N 1
ATOM 4730 C CA . ILE A 1 727 ? 99.911 100.456 81.502 1.00 14.64 1342 ILE A CA 1
ATOM 4731 C C . ILE A 1 727 ? 99.939 99.605 80.240 1.00 14.64 1342 ILE A C 1
ATOM 4732 O O . ILE A 1 727 ? 100.072 100.130 79.129 1.00 14.64 1342 ILE A O 1
ATOM 4737 N N . GLY A 1 728 ? 99.805 98.286 80.394 1.00 15.59 1343 GLY A N 1
ATOM 4738 C CA . GLY A 1 728 ? 99.922 97.398 79.250 1.00 15.59 1343 GLY A CA 1
ATOM 4739 C C . GLY A 1 728 ? 98.712 97.346 78.341 1.00 15.59 1343 GLY A C 1
ATOM 4740 O O . GLY A 1 728 ? 98.846 96.946 77.181 1.00 15.59 1343 GLY A O 1
ATOM 4741 N N . ASP A 1 729 ? 97.536 97.736 78.833 1.00 18.06 1344 ASP A N 1
ATOM 4742 C CA . ASP A 1 729 ? 96.301 97.591 78.074 1.00 18.06 1344 ASP A CA 1
ATOM 4743 C C . ASP A 1 729 ? 95.767 98.895 77.497 1.00 18.06 1344 ASP A C 1
ATOM 4744 O O . ASP A 1 729 ? 94.774 98.861 76.762 1.00 18.06 1344 ASP A O 1
ATOM 4749 N N . LEU A 1 730 ? 96.384 100.030 77.804 1.00 15.35 1345 LEU A N 1
ATOM 4750 C CA . LEU A 1 730 ? 95.856 101.303 77.339 1.00 15.35 1345 LEU A CA 1
ATOM 4751 C C . LEU A 1 730 ? 96.097 101.466 75.839 1.00 15.35 1345 LEU A C 1
ATOM 4752 O O . LEU A 1 730 ? 97.124 101.015 75.321 1.00 15.35 1345 LEU A O 1
ATOM 4757 N N . PRO A 1 731 ? 95.171 102.095 75.117 1.00 19.94 1346 PRO A N 1
ATOM 4758 C CA . PRO A 1 731 ? 95.361 102.283 73.675 1.00 19.94 1346 PRO A CA 1
ATOM 4759 C C . PRO A 1 731 ? 96.514 103.226 73.372 1.00 19.94 1346 PRO A C 1
ATOM 4760 O O . PRO A 1 731 ? 96.850 104.114 74.159 1.00 19.94 1346 PRO A O 1
ATOM 4764 N N . SER A 1 732 ? 97.120 103.020 72.206 1.00 21.79 1347 SER A N 1
ATOM 4765 C CA . SER A 1 732 ? 98.257 103.832 71.795 1.00 21.79 1347 SER A CA 1
ATOM 4766 C C . SER A 1 732 ? 97.804 105.219 71.359 1.00 21.79 1347 SER A C 1
ATOM 4767 O O . SER A 1 732 ? 96.777 105.375 70.693 1.00 21.79 1347 SER A O 1
ATOM 4770 N N . VAL A 1 733 ? 98.583 106.231 71.739 1.00 25.15 1348 VAL A N 1
ATOM 4771 C CA . VAL A 1 733 ? 98.334 107.611 71.350 1.00 25.15 1348 VAL A CA 1
ATOM 4772 C C . VAL A 1 733 ? 99.624 108.201 70.798 1.00 25.15 1348 VAL A C 1
ATOM 4773 O O . VAL A 1 733 ? 100.723 107.707 71.057 1.00 25.15 1348 VAL A O 1
ATOM 4777 N N . GLU A 1 734 ? 99.475 109.263 70.016 1.00 34.81 1349 GLU A N 1
ATOM 4778 C CA . GLU A 1 734 ? 100.604 109.946 69.403 1.00 34.81 1349 GLU A CA 1
ATOM 4779 C C . GLU A 1 734 ? 101.018 111.152 70.238 1.00 34.81 1349 GLU A C 1
ATOM 4780 O O . GLU A 1 734 ? 100.383 111.503 71.234 1.00 34.81 1349 GLU A O 1
ATOM 4786 N N . ASN A 1 735 ? 102.109 111.786 69.815 1.00 33.91 1350 ASN A N 1
ATOM 4787 C CA . ASN A 1 735 ? 102.627 112.947 70.526 1.00 33.91 1350 ASN A CA 1
ATOM 4788 C C . ASN A 1 735 ? 101.623 114.093 70.487 1.00 33.91 1350 ASN A C 1
ATOM 4789 O O . ASN A 1 735 ? 101.035 114.387 69.442 1.00 33.91 1350 ASN A O 1
ATOM 4794 N N . GLY A 1 736 ? 101.427 114.738 71.635 1.00 32.07 1351 GLY A N 1
ATOM 4795 C CA . GLY A 1 736 ? 100.538 115.880 71.701 1.00 32.07 1351 GLY A CA 1
ATOM 4796 C C . GLY A 1 736 ? 99.064 115.554 71.659 1.00 32.07 1351 GLY A C 1
ATOM 4797 O O . GLY A 1 736 ? 98.261 116.423 71.312 1.00 32.07 1351 GLY A O 1
ATOM 4798 N N . ASP A 1 737 ? 98.682 114.323 71.995 1.00 31.38 1352 ASP A N 1
ATOM 4799 C CA . ASP A 1 737 ? 97.271 113.966 72.035 1.00 31.38 1352 ASP A CA 1
ATOM 4800 C C . ASP A 1 737 ? 96.550 114.784 73.099 1.00 31.38 1352 ASP A C 1
ATOM 4801 O O . ASP A 1 737 ? 97.065 114.993 74.200 1.00 31.38 1352 ASP A O 1
ATOM 4806 N N . SER A 1 738 ? 95.344 115.253 72.763 1.00 33.58 1353 SER A N 1
ATOM 4807 C CA . SER 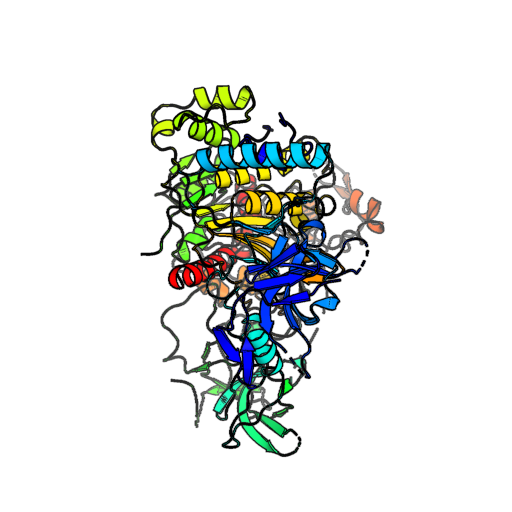A 1 738 ? 94.599 116.148 73.643 1.00 33.58 1353 SER A CA 1
ATOM 4808 C C . SER A 1 738 ? 93.140 115.731 73.803 1.00 33.58 1353 SER A C 1
ATOM 4809 O O . SER A 1 738 ? 92.326 116.528 74.277 1.00 33.58 1353 SER A O 1
ATOM 4812 N N . ARG A 1 739 ? 92.789 114.506 73.420 1.00 34.85 1354 ARG A N 1
ATOM 4813 C CA . ARG A 1 739 ? 91.426 114.015 73.596 1.00 34.85 1354 ARG A CA 1
ATOM 4814 C C . ARG A 1 739 ? 91.251 113.562 75.040 1.00 34.85 1354 ARG A C 1
ATOM 4815 O O . ARG A 1 739 ? 91.769 112.514 75.437 1.00 34.85 1354 ARG A O 1
ATOM 4823 N N . THR A 1 740 ? 90.516 114.348 75.828 1.00 32.41 1355 THR A N 1
ATOM 4824 C CA . THR A 1 740 ? 90.332 114.032 77.238 1.00 32.41 1355 THR A CA 1
ATOM 4825 C C . THR A 1 740 ? 89.339 112.901 77.468 1.00 32.41 1355 THR A C 1
ATOM 4826 O O . THR A 1 740 ? 89.325 112.323 78.559 1.00 32.41 1355 THR A O 1
ATOM 4830 N N . ASN A 1 741 ? 88.515 112.574 76.475 1.00 34.35 1356 ASN A N 1
ATOM 4831 C CA . ASN A 1 741 ? 87.537 111.498 76.578 1.00 34.35 1356 ASN A CA 1
ATOM 4832 C C . ASN A 1 741 ? 87.790 110.499 75.458 1.00 34.35 1356 ASN A C 1
ATOM 4833 O O . ASN A 1 741 ? 87.766 110.867 74.279 1.00 34.35 1356 ASN A O 1
ATOM 4838 N N . LYS A 1 742 ? 88.027 109.244 75.827 1.00 30.27 1357 LYS A N 1
ATOM 4839 C CA . LYS A 1 742 ? 88.306 108.188 74.862 1.00 30.27 1357 LYS A CA 1
ATOM 4840 C C . LYS A 1 742 ? 87.546 106.938 75.288 1.00 30.27 1357 LYS A C 1
ATOM 4841 O O . LYS A 1 742 ? 86.750 106.960 76.232 1.00 30.27 1357 LYS A O 1
ATOM 4847 N N . GLU A 1 743 ? 87.794 105.838 74.582 1.00 33.04 1358 GLU A N 1
ATOM 4848 C CA . GLU A 1 743 ? 87.176 104.553 74.875 1.00 33.04 1358 GLU A CA 1
ATOM 4849 C C . GLU A 1 743 ? 88.254 103.487 74.977 1.00 33.04 1358 GLU A C 1
ATOM 4850 O O . GLU A 1 743 ? 89.236 103.512 74.229 1.00 33.04 1358 GLU A O 1
ATOM 4856 N N . TYR A 1 744 ? 88.071 102.555 75.908 1.00 27.01 1359 TYR A N 1
ATOM 4857 C CA . TYR A 1 744 ? 88.997 101.440 76.036 1.00 27.01 1359 TYR A CA 1
ATOM 4858 C C . TYR A 1 744 ? 88.897 100.528 74.821 1.00 27.01 1359 TYR A C 1
ATOM 4859 O O . TYR A 1 744 ? 87.804 100.239 74.328 1.00 27.01 1359 TYR A O 1
ATOM 4868 N N . LYS A 1 745 ? 90.051 100.072 74.336 1.00 32.54 1360 LYS A N 1
ATOM 4869 C CA . LYS A 1 745 ? 90.114 99.202 73.168 1.00 32.54 1360 LYS A CA 1
ATOM 4870 C C . LYS A 1 745 ? 90.202 97.728 73.543 1.00 32.54 1360 LYS A C 1
ATOM 4871 O O . LYS A 1 745 ? 89.403 96.919 73.063 1.00 32.54 1360 LYS A O 1
ATOM 4877 N N . GLU A 1 746 ? 91.156 97.363 74.390 1.00 31.33 1361 GLU A N 1
ATOM 4878 C CA . GLU A 1 746 ? 91.329 95.988 74.830 1.00 31.33 1361 GLU A CA 1
ATOM 4879 C C . GLU A 1 746 ? 90.813 95.813 76.253 1.00 31.33 1361 GLU A C 1
ATOM 4880 O O . GLU A 1 746 ? 90.690 96.771 77.019 1.00 31.33 1361 GLU A O 1
ATOM 4886 N N . VAL A 1 747 ? 90.510 94.563 76.599 1.00 27.11 1362 VAL A N 1
ATOM 4887 C CA . VAL A 1 747 ? 90.052 94.248 77.945 1.00 27.11 1362 VAL A CA 1
ATOM 4888 C C . VAL A 1 747 ? 91.248 94.131 78.884 1.00 27.11 1362 VAL A C 1
ATOM 4889 O O . VAL A 1 747 ? 92.389 93.923 78.463 1.00 27.11 1362 VAL A O 1
ATOM 4893 N N . ALA A 1 748 ? 90.978 94.272 80.179 1.00 21.74 1363 ALA A N 1
ATOM 4894 C CA . ALA A 1 748 ? 92.028 94.153 81.179 1.00 21.74 1363 ALA A CA 1
ATOM 4895 C C . ALA A 1 748 ? 92.555 92.725 81.226 1.00 21.74 1363 ALA A C 1
ATOM 4896 O O . ALA A 1 748 ? 91.790 91.760 81.160 1.00 21.74 1363 ALA A O 1
ATOM 4898 N N . VAL A 1 749 ? 93.872 92.594 81.341 1.00 19.50 1364 VAL A N 1
ATOM 4899 C CA . VAL A 1 749 ? 94.544 91.302 81.328 1.00 19.50 1364 VAL A CA 1
ATOM 4900 C C . VAL A 1 749 ? 95.187 90.993 82.675 1.00 19.50 1364 VAL A C 1
ATOM 4901 O O . VAL A 1 749 ? 94.929 89.946 83.270 1.00 19.50 1364 VAL A O 1
ATOM 4905 N N . SER A 1 750 ? 96.026 91.896 83.170 1.00 17.87 1365 SER A N 1
ATOM 4906 C CA . SER A 1 750 ? 96.770 91.656 84.394 1.00 17.87 1365 SER A CA 1
ATOM 4907 C C . SER A 1 750 ? 95.883 91.850 85.621 1.00 17.87 1365 SER A C 1
ATOM 4908 O O . SER A 1 750 ? 94.768 92.373 85.546 1.00 17.87 1365 SER A O 1
ATOM 4911 N N . TRP A 1 751 ? 96.397 91.404 86.771 1.00 19.29 1366 TRP A N 1
ATOM 4912 C CA . TRP A 1 751 ? 95.684 91.604 88.029 1.00 19.29 1366 TRP A CA 1
ATOM 4913 C C . TRP A 1 751 ? 95.558 93.085 88.358 1.00 19.29 1366 TRP A C 1
ATOM 4914 O O . TRP A 1 751 ? 94.540 93.524 88.905 1.00 19.29 1366 TRP A O 1
ATOM 4925 N N . PHE A 1 752 ? 96.595 93.869 88.050 1.00 16.53 1367 PHE A N 1
ATOM 4926 C CA . PHE A 1 752 ? 96.537 95.308 88.289 1.00 16.53 1367 PHE A CA 1
ATOM 4927 C C . PHE A 1 752 ? 95.465 95.971 87.437 1.00 16.53 1367 PHE A C 1
ATOM 4928 O O . PHE A 1 752 ? 94.704 96.814 87.926 1.00 16.53 1367 PHE A O 1
ATOM 4936 N N . GLN A 1 753 ? 95.405 95.618 86.151 1.00 17.81 1368 GLN A N 1
ATOM 4937 C CA . GLN A 1 753 ? 94.495 96.299 85.237 1.00 17.81 1368 GLN A CA 1
ATOM 4938 C C . GLN A 1 753 ? 93.040 95.997 85.566 1.00 17.81 1368 GLN A C 1
ATOM 4939 O O . GLN A 1 753 ? 92.170 96.852 85.365 1.00 17.81 1368 GLN A O 1
ATOM 4945 N N . LYS A 1 754 ? 92.758 94.795 86.067 1.00 16.97 1369 LYS A N 1
ATOM 4946 C CA . LYS A 1 754 ? 91.398 94.464 86.471 1.00 16.97 1369 LYS A CA 1
ATOM 4947 C C . LYS A 1 754 ? 90.989 95.224 87.724 1.00 16.97 1369 LYS A C 1
ATOM 4948 O O . LYS A 1 754 ? 89.802 95.506 87.917 1.00 16.97 1369 LYS A O 1
ATOM 4954 N N . GLU A 1 755 ? 91.951 95.561 88.582 1.00 19.11 1370 GLU A N 1
ATOM 4955 C CA . GLU A 1 755 ? 91.661 96.281 89.815 1.00 19.11 1370 GLU A CA 1
ATOM 4956 C C . GLU A 1 755 ? 91.675 97.791 89.639 1.00 19.11 1370 GLU A C 1
ATOM 4957 O O . GLU A 1 755 ? 90.979 98.498 90.376 1.00 19.11 1370 GLU A O 1
ATOM 4963 N N . ILE A 1 756 ? 92.452 98.305 88.685 1.00 17.10 1371 ILE A N 1
ATOM 4964 C CA . ILE A 1 756 ? 92.536 99.747 88.486 1.00 17.10 1371 ILE A CA 1
ATOM 4965 C C . ILE A 1 756 ? 91.439 100.282 87.571 1.00 17.10 1371 ILE A C 1
ATOM 4966 O O . ILE A 1 756 ? 91.109 101.474 87.651 1.00 17.10 1371 ILE A O 1
ATOM 4971 N N . ARG A 1 757 ? 90.861 99.443 86.713 1.00 22.43 1372 ARG A N 1
ATOM 4972 C CA . ARG A 1 757 ? 89.779 99.880 85.839 1.00 22.43 1372 ARG A CA 1
ATOM 4973 C C . ARG A 1 757 ? 88.417 99.707 86.499 1.00 22.43 1372 ARG A C 1
ATOM 4974 O O . ARG A 1 757 ? 87.584 100.618 86.458 1.00 22.43 1372 ARG A O 1
ATOM 4982 N N . GLY A 1 758 ? 88.182 98.553 87.113 1.00 24.83 1373 GLY A N 1
ATOM 4983 C CA . GLY A 1 758 ? 86.902 98.318 87.760 1.00 24.83 1373 GLY A CA 1
ATOM 4984 C C . GLY A 1 758 ? 85.785 98.265 86.738 1.00 24.83 1373 GLY A C 1
ATOM 4985 O O . GLY A 1 758 ? 85.842 97.513 85.759 1.00 24.83 1373 GLY A O 1
ATOM 4986 N N . ASN A 1 759 ? 84.752 99.073 86.963 1.00 26.86 1374 ASN A N 1
ATOM 4987 C CA . ASN A 1 759 ? 83.601 99.144 86.075 1.00 26.86 1374 ASN A CA 1
ATOM 4988 C C . ASN A 1 759 ? 83.644 100.355 85.152 1.00 26.86 1374 ASN A C 1
ATOM 4989 O O . ASN A 1 759 ? 82.642 100.656 84.497 1.00 26.86 1374 ASN A O 1
ATOM 4994 N N . THR A 1 760 ? 84.773 101.057 85.093 1.00 24.45 1375 THR A N 1
ATOM 4995 C CA . THR A 1 760 ? 84.876 102.248 84.259 1.00 24.45 1375 THR A CA 1
ATOM 4996 C C . THR A 1 760 ? 84.807 101.875 82.784 1.00 24.45 1375 THR A C 1
ATOM 4997 O O . THR A 1 760 ? 8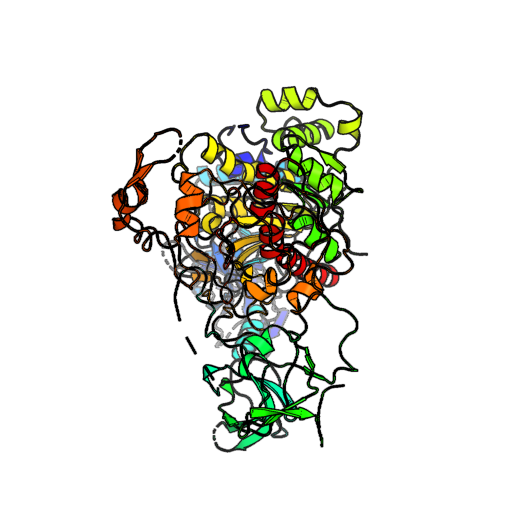5.452 100.919 82.342 1.00 24.45 1375 THR A O 1
ATOM 5001 N N . ILE A 1 761 ? 84.022 102.633 82.023 1.00 24.76 1376 ILE A N 1
ATOM 5002 C CA . ILE A 1 761 ? 83.911 102.436 80.582 1.00 24.76 1376 ILE A CA 1
ATOM 5003 C C . ILE A 1 761 ? 84.394 103.636 79.785 1.00 24.76 1376 ILE A C 1
ATOM 5004 O O . ILE A 1 761 ? 84.486 103.542 78.551 1.00 24.76 1376 ILE A O 1
ATOM 5009 N N . ALA A 1 762 ? 84.703 104.754 80.433 1.00 23.84 1377 ALA A N 1
ATOM 5010 C CA . ALA A 1 762 ? 85.182 105.956 79.764 1.00 23.84 1377 ALA A CA 1
ATOM 5011 C C . ALA A 1 762 ? 86.635 106.189 80.149 1.00 23.84 1377 ALA A C 1
ATOM 5012 O O . ALA A 1 762 ? 86.962 106.260 81.339 1.00 23.84 1377 ALA A O 1
ATOM 5014 N N . LEU A 1 763 ? 87.500 106.305 79.146 1.00 24.11 1378 LEU A N 1
ATOM 5015 C CA . LEU A 1 763 ? 88.913 106.580 79.367 1.00 24.11 1378 LEU A CA 1
ATOM 5016 C C . LEU A 1 763 ? 89.115 108.088 79.431 1.00 24.11 1378 LEU A C 1
ATOM 5017 O O . LEU A 1 763 ? 88.759 108.808 78.491 1.00 24.11 1378 LEU A O 1
ATOM 5022 N N . THR A 1 764 ? 89.683 108.564 80.534 1.00 21.03 1379 THR A N 1
ATOM 5023 C CA . THR A 1 764 ? 89.831 109.988 80.789 1.00 21.03 1379 THR A CA 1
ATOM 5024 C C . THR A 1 764 ? 91.300 110.340 80.974 1.00 21.03 1379 THR A C 1
ATOM 5025 O O . THR A 1 764 ? 92.049 109.599 81.618 1.00 21.03 1379 THR A O 1
ATOM 5029 N N . ASP A 1 765 ? 91.700 111.471 80.391 1.00 19.62 1380 ASP A N 1
ATOM 5030 C CA . ASP A 1 765 ? 93.030 112.048 80.591 1.00 19.62 1380 ASP A CA 1
ATOM 5031 C C . ASP A 1 765 ? 94.137 111.128 80.078 1.00 19.62 1380 ASP A C 1
ATOM 5032 O O . ASP A 1 765 ? 95.209 111.027 80.675 1.00 19.62 1380 ASP A O 1
ATOM 5037 N N . HIS A 1 766 ? 93.878 110.454 78.961 1.00 18.37 1381 HIS A N 1
ATOM 5038 C CA . HIS A 1 766 ? 94.923 109.715 78.251 1.00 18.37 1381 HIS A CA 1
ATOM 5039 C C . HIS A 1 766 ? 95.610 110.637 77.242 1.00 18.37 1381 HIS A C 1
ATOM 5040 O O . HIS A 1 766 ? 95.638 110.395 76.037 1.00 18.37 1381 HIS A O 1
ATOM 5047 N N . ILE A 1 767 ? 96.172 111.720 77.774 1.00 20.77 1382 ILE A N 1
ATOM 5048 C CA . ILE A 1 767 ? 96.739 112.799 76.977 1.00 20.77 1382 ILE A CA 1
ATOM 5049 C C . ILE A 1 767 ? 98.180 113.027 77.413 1.00 20.77 1382 ILE A C 1
ATOM 5050 O O . ILE A 1 767 ? 98.495 112.966 78.607 1.00 20.77 1382 ILE A O 1
ATOM 5055 N N . CYS A 1 768 ? 99.055 113.284 76.445 1.00 24.44 1383 CYS A N 1
ATOM 5056 C CA . CYS A 1 768 ? 100.473 113.480 76.700 1.00 24.44 1383 CYS A CA 1
ATOM 5057 C C . CYS A 1 768 ? 100.903 114.870 76.252 1.00 24.44 1383 CYS A C 1
ATOM 5058 O O . CYS A 1 768 ? 100.292 115.482 75.372 1.00 24.44 1383 CYS A O 1
ATOM 5061 N N . LYS A 1 769 ? 101.968 115.364 76.877 1.00 25.54 1384 LYS A N 1
ATOM 5062 C CA . LYS A 1 769 ? 102.498 116.676 76.534 1.00 25.54 1384 LYS A CA 1
ATOM 5063 C C . LYS A 1 769 ? 103.177 116.637 75.171 1.00 25.54 1384 LYS A C 1
ATOM 5064 O O . LYS A 1 769 ? 103.815 115.647 74.804 1.00 25.54 1384 LYS A O 1
ATOM 5070 N N . ALA A 1 770 ? 103.035 117.725 74.420 1.00 28.78 1385 ALA A N 1
ATOM 5071 C CA . ALA A 1 770 ? 103.603 117.802 73.082 1.00 28.78 1385 ALA A CA 1
ATOM 5072 C C . ALA A 1 770 ? 105.070 118.205 73.150 1.00 28.78 1385 ALA A C 1
ATOM 5073 O O . ALA A 1 770 ? 105.423 119.188 73.809 1.00 28.78 1385 ALA A O 1
ATOM 5075 N N . MET A 1 771 ? 105.920 117.446 72.469 1.00 32.50 1386 MET A N 1
ATOM 5076 C CA . MET A 1 771 ? 107.335 117.760 72.355 1.00 32.50 1386 MET A CA 1
ATOM 5077 C C . MET A 1 771 ? 107.603 118.475 71.037 1.00 32.50 1386 MET A C 1
ATOM 5078 O O . MET A 1 771 ? 106.933 118.232 70.031 1.00 32.50 1386 MET A O 1
ATOM 5083 N N . ASN A 1 772 ? 108.594 119.363 71.052 1.00 37.65 1387 ASN A N 1
ATOM 5084 C CA . ASN A 1 772 ? 108.929 120.124 69.860 1.00 37.65 1387 ASN A CA 1
ATOM 5085 C C . ASN A 1 772 ? 109.601 119.220 68.826 1.00 37.65 1387 ASN A C 1
ATOM 5086 O O . ASN A 1 772 ? 109.767 118.013 69.023 1.00 37.65 1387 ASN A O 1
ATOM 5091 N N . GLU A 1 773 ? 109.986 119.822 67.698 1.00 41.39 1388 GLU A N 1
ATOM 5092 C CA . GLU A 1 773 ? 110.563 119.048 66.604 1.00 41.39 1388 GLU A CA 1
ATOM 5093 C C . GLU A 1 773 ? 111.865 118.375 67.022 1.00 41.39 1388 GLU A C 1
ATOM 5094 O O . GLU A 1 773 ? 112.080 117.192 66.735 1.00 41.39 1388 GLU A O 1
ATOM 5100 N N . LEU A 1 774 ? 112.739 119.109 67.712 1.00 37.27 1389 LEU A N 1
ATOM 5101 C CA . LEU A 1 774 ? 114.033 118.555 68.099 1.00 37.27 1389 LEU A CA 1
ATOM 5102 C C . LEU A 1 774 ? 113.874 117.448 69.135 1.00 37.27 1389 LEU A C 1
ATOM 5103 O O . LEU A 1 774 ? 114.509 116.392 69.032 1.00 37.27 1389 LEU A O 1
ATOM 5108 N N . ASN A 1 775 ? 113.033 117.674 70.147 1.00 33.46 1390 ASN A N 1
ATOM 5109 C CA . ASN A 1 775 ? 112.832 116.660 71.177 1.00 33.46 1390 ASN A CA 1
ATOM 5110 C C . ASN A 1 775 ? 112.171 115.413 70.606 1.00 33.46 1390 ASN A C 1
ATOM 5111 O O . ASN A 1 775 ? 112.513 114.290 70.995 1.00 33.46 1390 ASN A O 1
ATOM 5116 N N . LEU A 1 776 ? 111.219 115.586 69.687 1.00 32.53 1391 LEU A N 1
ATOM 5117 C CA . LEU A 1 776 ? 110.602 114.430 69.044 1.00 32.53 1391 LEU A CA 1
ATOM 5118 C C . LEU A 1 776 ? 111.604 113.687 68.170 1.00 32.53 1391 LEU A C 1
ATOM 5119 O O . LEU A 1 776 ? 111.573 112.453 68.094 1.00 32.53 1391 LEU A O 1
ATOM 5124 N N . ILE A 1 777 ? 112.498 114.419 67.499 1.00 32.82 1392 ILE A N 1
ATOM 5125 C CA . ILE A 1 777 ? 113.540 113.776 66.702 1.00 32.82 1392 ILE A CA 1
ATOM 5126 C C . ILE A 1 777 ? 114.457 112.949 67.595 1.00 32.82 1392 ILE A C 1
ATOM 5127 O O . ILE A 1 777 ? 114.816 111.814 67.261 1.00 32.82 1392 ILE A O 1
ATOM 5132 N N . ARG A 1 778 ? 114.844 113.503 68.747 1.00 32.54 1393 ARG A N 1
ATOM 5133 C CA . ARG A 1 778 ? 115.679 112.754 69.683 1.00 32.54 1393 ARG A CA 1
ATOM 5134 C C . ARG A 1 778 ? 114.948 111.532 70.227 1.00 32.54 1393 ARG A C 1
ATOM 5135 O O . ARG A 1 778 ? 115.551 110.468 70.405 1.00 32.54 1393 ARG A O 1
ATOM 5143 N N . CYS A 1 779 ? 113.649 111.670 70.508 1.00 31.10 1394 CYS A N 1
ATOM 5144 C CA . CYS A 1 779 ? 112.895 110.569 71.101 1.00 31.10 1394 CYS A CA 1
ATOM 5145 C C . CYS A 1 779 ? 112.826 109.367 70.167 1.00 31.10 1394 CYS A C 1
ATOM 5146 O O . CYS A 1 779 ? 112.939 108.220 70.614 1.00 31.10 1394 CYS A O 1
ATOM 5149 N N . LYS A 1 780 ? 112.632 109.605 68.870 1.00 30.99 1395 LYS A N 1
ATOM 5150 C CA . LYS A 1 780 ? 112.508 108.503 67.923 1.00 30.99 1395 LYS A CA 1
ATOM 5151 C C . LYS A 1 780 ? 113.810 107.739 67.723 1.00 30.99 1395 LYS A C 1
ATOM 5152 O O . LYS A 1 780 ? 113.775 106.626 67.189 1.00 30.99 1395 LYS A O 1
ATOM 5158 N N . LEU A 1 781 ? 114.946 108.298 68.133 1.00 33.07 1396 LEU A N 1
ATOM 5159 C CA . LEU A 1 781 ? 116.237 107.648 67.959 1.00 33.07 1396 LEU A CA 1
ATOM 5160 C C . LEU A 1 781 ? 116.715 106.920 69.207 1.00 33.07 1396 LEU A C 1
ATOM 5161 O O . LEU A 1 781 ? 117.811 106.352 69.193 1.00 33.07 1396 LEU A O 1
ATOM 5166 N N . ILE A 1 782 ? 115.932 106.925 70.280 1.00 30.64 1397 ILE A N 1
ATOM 5167 C CA . ILE A 1 782 ? 116.259 106.150 71.473 1.00 30.64 1397 ILE A CA 1
ATOM 5168 C C . ILE A 1 782 ? 115.787 104.718 71.250 1.00 30.64 1397 ILE A C 1
ATOM 5169 O O . ILE A 1 782 ? 114.599 104.497 70.976 1.00 30.64 1397 ILE A O 1
ATOM 5174 N N . PRO A 1 783 ? 116.673 103.727 71.338 1.00 32.80 1398 PRO A N 1
ATOM 5175 C CA . PRO A 1 783 ? 116.252 102.341 71.104 1.00 32.80 1398 PRO A CA 1
ATOM 5176 C C . PRO A 1 783 ? 115.227 101.885 72.131 1.00 32.80 1398 PRO A C 1
ATOM 5177 O O . PRO A 1 783 ? 115.240 102.309 73.288 1.00 32.80 1398 PRO A O 1
ATOM 5181 N N . THR A 1 784 ? 114.327 101.008 71.690 1.00 34.15 1399 THR A N 1
ATOM 5182 C CA . THR A 1 784 ? 113.281 100.469 72.558 1.00 34.15 1399 THR A CA 1
ATOM 5183 C C . THR A 1 784 ? 113.773 99.208 73.270 1.00 34.15 1399 THR A C 1
ATOM 5184 O O . THR A 1 784 ? 113.259 98.105 73.088 1.00 34.15 1399 THR A O 1
ATOM 5188 N N . ARG A 1 785 ? 114.794 99.395 74.094 1.00 38.81 1400 ARG A N 1
ATOM 5189 C CA . ARG A 1 785 ? 115.380 98.330 74.889 1.00 38.81 1400 ARG A CA 1
ATOM 5190 C C . ARG A 1 785 ? 115.593 98.846 76.303 1.00 38.81 1400 ARG A C 1
ATOM 5191 O O . ARG A 1 785 ? 115.701 100.058 76.517 1.00 38.81 1400 ARG A O 1
ATOM 5199 N N . PRO A 1 786 ? 115.628 97.953 77.292 1.00 37.98 1401 PRO A N 1
ATOM 5200 C CA . PRO A 1 786 ? 115.893 98.394 78.668 1.00 37.98 1401 PRO A CA 1
ATOM 5201 C C . PRO A 1 786 ? 117.258 99.055 78.787 1.00 37.98 1401 PRO A C 1
ATOM 5202 O O . PRO A 1 786 ? 118.228 98.645 78.147 1.00 37.98 1401 PRO A O 1
ATOM 5206 N N . GLY A 1 787 ? 117.324 100.091 79.620 1.00 39.10 1402 GLY A N 1
ATOM 5207 C CA . GLY A 1 787 ? 118.562 100.803 79.851 1.00 39.10 1402 GLY A CA 1
ATOM 5208 C C . GLY A 1 787 ? 118.928 101.829 78.804 1.00 39.10 1402 GLY A C 1
ATOM 5209 O O . GLY A 1 787 ? 120.033 102.378 78.860 1.00 39.10 1402 GLY A O 1
ATOM 5210 N N . ALA A 1 788 ? 118.042 102.107 77.851 1.00 34.16 1403 ALA A N 1
ATOM 5211 C CA . ALA A 1 788 ? 118.325 103.090 76.817 1.00 34.16 1403 ALA A CA 1
ATOM 5212 C C . ALA A 1 788 ? 118.096 104.500 77.345 1.00 34.16 1403 ALA A C 1
ATOM 5213 O O . ALA A 1 788 ? 117.138 104.756 78.079 1.00 34.16 1403 ALA A O 1
ATOM 5215 N N . ASP A 1 789 ? 118.983 105.413 76.967 1.00 32.00 1404 ASP A N 1
ATOM 5216 C CA . ASP A 1 789 ? 118.916 106.797 77.420 1.00 32.00 1404 ASP A CA 1
ATOM 5217 C C . ASP A 1 789 ? 119.663 107.665 76.408 1.00 32.00 1404 ASP A C 1
ATOM 5218 O O . ASP A 1 789 ? 119.928 107.229 75.282 1.00 32.00 1404 ASP A O 1
ATOM 5223 N N . TRP A 1 790 ? 119.997 108.894 76.809 1.00 31.36 1405 TRP A N 1
ATOM 5224 C CA . TRP A 1 790 ? 120.613 109.849 75.894 1.00 31.36 1405 TRP A CA 1
ATOM 5225 C C . TRP A 1 790 ? 121.979 109.395 75.395 1.00 31.36 1405 TRP A C 1
ATOM 5226 O O . TRP A 1 790 ? 122.479 109.950 74.412 1.00 31.36 1405 TRP A O 1
ATOM 5237 N N . HIS A 1 791 ? 122.596 108.407 76.046 1.00 33.90 1406 HIS A N 1
ATOM 5238 C CA . HIS A 1 791 ? 123.895 107.916 75.604 1.00 33.90 1406 HIS A CA 1
ATOM 5239 C C . HIS A 1 791 ? 123.843 107.241 74.240 1.00 33.90 1406 HIS A C 1
ATOM 5240 O O . HIS A 1 791 ? 124.899 107.030 73.635 1.00 33.90 1406 HIS A O 1
ATOM 5247 N N . ASP A 1 792 ? 122.655 106.899 73.746 1.00 36.50 1407 ASP A N 1
ATOM 5248 C CA . ASP A 1 792 ? 122.500 106.250 72.453 1.00 36.50 1407 ASP A CA 1
ATOM 5249 C C . ASP A 1 792 ? 122.159 107.231 71.339 1.00 36.50 1407 ASP A C 1
ATOM 5250 O O . ASP A 1 792 ? 121.863 106.803 70.219 1.00 36.50 1407 ASP A O 1
ATOM 5255 N N . LEU A 1 793 ? 122.189 108.528 71.618 1.00 38.00 1408 LEU A N 1
ATOM 5256 C CA . LEU A 1 793 ? 121.906 109.524 70.592 1.00 38.00 1408 LEU A CA 1
ATOM 5257 C C . LEU A 1 793 ? 123.135 109.728 69.713 1.00 38.00 1408 LEU A C 1
ATOM 5258 O O . LEU A 1 793 ? 124.217 110.018 70.231 1.00 38.00 1408 LEU A O 1
ATOM 5263 N N . PRO A 1 794 ? 123.013 109.578 68.396 1.00 42.93 1409 PRO A N 1
ATOM 5264 C CA . PRO A 1 794 ? 124.171 109.787 67.522 1.00 42.93 1409 PRO A CA 1
ATOM 5265 C C . PRO A 1 794 ? 124.609 111.241 67.508 1.00 42.93 1409 PRO A C 1
ATOM 5266 O O . PRO A 1 794 ? 123.803 112.162 67.662 1.00 42.93 1409 PRO A O 1
ATOM 5270 N N . LYS A 1 795 ? 125.911 111.440 67.315 1.00 49.29 1410 LYS A N 1
ATOM 5271 C CA . LYS A 1 795 ? 126.486 112.780 67.256 1.00 49.29 1410 LYS A CA 1
ATOM 5272 C C . LYS A 1 795 ? 126.361 113.306 65.832 1.00 49.29 1410 LYS A C 1
ATOM 5273 O O . LYS A 1 795 ? 127.112 112.895 64.941 1.00 49.29 1410 LYS A O 1
ATOM 5279 N N . ARG A 1 796 ? 125.415 114.215 65.614 1.00 52.09 1411 ARG A N 1
ATOM 5280 C CA . ARG A 1 796 ? 125.174 114.769 64.290 1.00 52.09 1411 ARG A CA 1
ATOM 5281 C C . ARG A 1 796 ? 124.445 116.096 64.445 1.00 52.09 1411 ARG A C 1
ATOM 5282 O O . ARG A 1 796 ? 123.935 116.427 65.518 1.00 52.09 1411 ARG A O 1
ATOM 5290 N N . LYS A 1 797 ? 124.403 116.853 63.353 1.00 55.35 1412 LYS A N 1
ATOM 5291 C CA . LYS A 1 797 ? 123.716 118.135 63.304 1.00 55.35 1412 LYS A CA 1
ATOM 5292 C C . LYS A 1 797 ? 122.434 117.987 62.497 1.00 55.35 1412 LYS A C 1
ATOM 5293 O O . LYS A 1 797 ? 122.452 117.441 61.389 1.00 55.35 1412 LYS A O 1
ATOM 5299 N N . VAL A 1 798 ? 121.329 118.473 63.053 1.00 56.05 1413 VAL A N 1
ATOM 5300 C CA . VAL A 1 798 ? 120.022 118.375 62.418 1.00 56.05 1413 VAL A CA 1
ATOM 5301 C C . VAL A 1 798 ? 119.582 119.760 61.968 1.00 56.05 1413 VAL A C 1
ATOM 5302 O O . VAL A 1 798 ? 120.000 120.785 62.521 1.00 56.05 1413 VAL A O 1
ATOM 5306 N N . THR A 1 799 ? 118.739 119.782 60.938 1.00 56.53 1414 THR A N 1
ATOM 5307 C CA . THR A 1 799 ? 118.162 121.008 60.399 1.00 56.53 1414 THR A CA 1
ATOM 5308 C C . THR A 1 799 ? 116.649 120.928 60.561 1.00 56.53 1414 THR A C 1
ATOM 5309 O O . THR A 1 799 ? 116.000 120.064 59.961 1.00 56.53 1414 THR A O 1
ATOM 5313 N N . LEU A 1 800 ? 116.093 121.824 61.368 1.00 56.12 1415 LEU A N 1
ATOM 5314 C CA . LEU A 1 800 ? 114.659 121.827 61.630 1.00 56.12 1415 LEU A CA 1
ATOM 5315 C C . LEU A 1 800 ? 113.923 122.732 60.648 1.00 56.12 1415 LEU A C 1
ATOM 5316 O O . LEU A 1 800 ? 113.438 122.276 59.613 1.00 56.12 1415 LEU A O 1
ATOM 5321 N N . ASP A 1 802 ? 112.113 125.190 59.245 1.00 65.00 1417 ASP A N 1
ATOM 5322 C CA . ASP A 1 802 ? 112.456 126.351 60.057 1.00 65.00 1417 ASP A CA 1
ATOM 5323 C C . ASP A 1 802 ? 113.801 126.921 59.616 1.00 65.00 1417 ASP A C 1
ATOM 5324 O O . ASP A 1 802 ? 113.984 128.137 59.557 1.00 65.00 1417 ASP A O 1
ATOM 5329 N N . GLY A 1 803 ? 114.740 126.031 59.299 1.00 65.15 1418 GLY A N 1
ATOM 5330 C CA . GLY A 1 803 ? 116.058 126.409 58.849 1.00 65.15 1418 GLY A CA 1
ATOM 5331 C C . GLY A 1 803 ? 117.124 126.395 59.925 1.00 65.15 1418 GLY A C 1
ATOM 5332 O O . GLY A 1 803 ? 118.314 126.454 59.596 1.00 65.15 1418 GLY A O 1
ATOM 5333 N N . ARG A 1 804 ? 116.731 126.323 61.194 1.00 64.06 1419 ARG A N 1
ATOM 5334 C CA . ARG A 1 804 ? 117.701 126.290 62.279 1.00 64.06 1419 ARG A CA 1
ATOM 5335 C C . ARG A 1 804 ? 118.510 125.001 62.237 1.00 64.06 1419 ARG A C 1
ATOM 5336 O O . ARG A 1 804 ? 117.990 123.931 61.910 1.00 64.06 1419 ARG A O 1
ATOM 5344 N N . VAL A 1 805 ? 119.793 125.109 62.571 1.00 59.75 1420 VAL A N 1
ATOM 5345 C CA . VAL A 1 805 ? 120.693 123.965 62.651 1.00 59.75 1420 VAL A CA 1
ATOM 5346 C C . VAL A 1 805 ? 121.082 123.786 64.111 1.00 59.75 1420 VAL A C 1
ATOM 5347 O O . VAL A 1 805 ? 121.642 124.699 64.729 1.00 59.75 1420 VAL A O 1
ATOM 5351 N N . GLU A 1 806 ? 120.786 122.611 64.660 1.00 58.63 1421 GLU A N 1
ATOM 5352 C CA . GLU A 1 806 ? 121.046 122.315 66.061 1.00 58.63 1421 GLU A CA 1
ATOM 5353 C C . GLU A 1 806 ? 121.804 121.001 66.177 1.00 58.63 1421 GLU A C 1
ATOM 5354 O O . GLU A 1 806 ? 121.993 120.277 65.198 1.00 58.63 1421 GLU A O 1
ATOM 5360 N N . GLU A 1 807 ? 122.251 120.704 67.392 1.00 52.17 1422 GLU A N 1
ATOM 5361 C CA . GLU A 1 807 ? 122.964 119.470 67.686 1.00 52.17 1422 GLU A CA 1
ATOM 5362 C C . GLU A 1 807 ? 122.006 118.445 68.277 1.00 52.17 1422 GLU A C 1
ATOM 5363 O O . GLU A 1 807 ? 121.155 118.780 69.105 1.00 52.17 1422 GLU A O 1
ATOM 5369 N N . MET A 1 808 ? 122.147 117.192 67.837 1.00 43.56 1423 MET A N 1
ATOM 5370 C CA . MET A 1 808 ? 121.275 116.131 68.330 1.00 43.56 1423 MET A CA 1
ATOM 5371 C C . MET A 1 808 ? 121.455 115.923 69.828 1.00 43.56 1423 MET A C 1
ATOM 5372 O O . MET A 1 808 ? 120.478 115.877 70.584 1.00 43.56 1423 MET A O 1
ATOM 5377 N N . ILE A 1 809 ? 122.696 115.799 70.274 1.00 39.09 1424 ILE A N 1
ATOM 5378 C CA . ILE A 1 809 ? 122.978 115.633 71.701 1.00 39.09 1424 ILE A CA 1
ATOM 5379 C C . ILE A 1 809 ? 122.843 116.988 72.388 1.00 39.09 1424 ILE A C 1
ATOM 5380 O O . ILE A 1 809 ? 123.458 117.966 71.934 1.00 39.09 1424 ILE A O 1
ATOM 5385 N N . PRO A 1 810 ? 122.050 117.094 73.454 1.00 36.24 1425 PRO A N 1
ATOM 5386 C CA . PRO A 1 810 ? 121.968 118.365 74.183 1.00 36.24 1425 PRO A CA 1
ATOM 5387 C C . PRO A 1 810 ? 123.332 118.765 74.721 1.00 36.24 1425 PRO A C 1
ATOM 5388 O O . PRO A 1 810 ? 124.139 117.919 75.105 1.00 36.24 1425 PRO A O 1
ATOM 5392 N N . PHE A 1 811 ? 123.592 120.073 74.731 1.00 37.59 1426 PHE A N 1
ATOM 5393 C CA . PHE A 1 811 ? 124.902 120.557 75.152 1.00 37.59 1426 PHE A CA 1
ATOM 5394 C C . PHE A 1 811 ? 125.125 120.351 76.645 1.00 37.59 1426 PHE A C 1
ATOM 5395 O O . PHE A 1 811 ? 126.249 120.074 77.077 1.00 37.59 1426 PHE A O 1
ATOM 5403 N N . CYS A 1 812 ? 124.068 120.478 77.449 1.00 34.03 1427 CYS A N 1
ATOM 5404 C CA . CYS A 1 812 ? 124.230 120.455 78.897 1.00 34.03 1427 CYS A CA 1
ATOM 5405 C C . CYS A 1 812 ? 124.493 119.059 79.445 1.00 34.03 1427 CYS A C 1
ATOM 5406 O O . CYS A 1 812 ? 124.966 118.936 80.579 1.00 34.03 1427 CYS A O 1
ATOM 5409 N N . LEU A 1 813 ? 124.200 118.009 78.681 1.00 32.83 1428 LEU A N 1
ATOM 5410 C CA . LEU A 1 813 ? 124.302 116.664 79.233 1.00 32.83 1428 LEU A CA 1
ATOM 5411 C C . LEU A 1 813 ? 125.757 116.199 79.320 1.00 32.83 1428 LEU A C 1
ATOM 5412 O O . LEU A 1 813 ? 126.196 115.810 80.408 1.00 32.83 1428 LEU A O 1
ATOM 5417 N N . PRO A 1 814 ? 126.545 116.219 78.235 1.00 34.34 1429 PRO A N 1
ATOM 5418 C CA . PRO A 1 814 ? 127.963 115.856 78.380 1.00 34.34 1429 PRO A CA 1
ATOM 5419 C C . PRO A 1 814 ? 128.789 116.923 79.071 1.00 34.34 1429 PRO A C 1
ATOM 5420 O O . PRO A 1 814 ? 129.909 116.629 79.508 1.00 34.34 1429 PRO A O 1
ATOM 5424 N N . ASN A 1 815 ? 128.278 118.152 79.175 1.00 36.02 1430 ASN A N 1
ATOM 5425 C CA . ASN A 1 815 ? 129.026 119.219 79.830 1.00 36.02 1430 ASN A CA 1
ATOM 5426 C C . ASN A 1 815 ? 129.233 118.927 81.311 1.00 36.02 1430 ASN A C 1
ATOM 5427 O O . ASN A 1 815 ? 130.325 119.148 81.846 1.00 36.02 1430 ASN A O 1
ATOM 5432 N N . THR A 1 816 ? 128.197 118.432 81.990 1.00 35.29 1431 THR A N 1
ATOM 5433 C CA . THR A 1 816 ? 128.250 118.162 83.422 1.00 35.29 1431 THR A CA 1
ATOM 5434 C C . THR A 1 816 ? 127.952 116.699 83.735 1.00 35.29 1431 THR A C 1
ATOM 5435 O O . THR A 1 816 ? 127.468 116.377 84.821 1.00 35.29 1431 THR A O 1
ATOM 5439 N N . ALA A 1 817 ? 128.234 115.799 82.789 1.00 36.13 1432 ALA A N 1
ATOM 5440 C CA . ALA A 1 817 ? 127.954 114.384 83.010 1.00 36.13 1432 ALA A CA 1
ATOM 5441 C C . ALA A 1 817 ? 128.886 113.774 84.048 1.00 36.13 1432 ALA A C 1
ATOM 5442 O O . ALA A 1 817 ? 128.521 112.792 84.703 1.00 36.13 1432 ALA A O 1
ATOM 5444 N N . GLU A 1 818 ? 130.086 114.334 84.212 1.00 41.03 1433 GLU A N 1
ATOM 5445 C CA . GLU A 1 818 ? 131.065 113.732 85.110 1.00 41.03 1433 GLU A CA 1
ATOM 5446 C C . GLU A 1 818 ? 130.648 113.842 86.571 1.00 41.03 1433 GLU A C 1
ATOM 5447 O O . GLU A 1 818 ? 130.939 112.940 87.364 1.00 41.03 1433 GLU A O 1
ATOM 5453 N N . ARG A 1 819 ? 129.974 114.926 86.947 1.00 35.56 1434 ARG A N 1
ATOM 5454 C CA . ARG A 1 819 ? 129.556 115.129 88.327 1.00 35.56 1434 ARG A CA 1
ATOM 5455 C C . ARG A 1 819 ? 128.131 114.667 88.598 1.00 35.56 1434 ARG A C 1
ATOM 5456 O O . ARG A 1 819 ? 127.638 114.857 89.714 1.00 35.56 1434 ARG A O 1
ATOM 5464 N N . HIS A 1 820 ? 127.457 114.071 87.618 1.00 33.78 1435 HIS A N 1
ATOM 5465 C CA . HIS A 1 820 ? 126.062 113.675 87.766 1.00 33.78 1435 HIS A CA 1
ATOM 5466 C C . HIS A 1 820 ? 125.846 112.251 87.277 1.00 33.78 1435 HIS A C 1
ATOM 5467 O O . HIS A 1 820 ? 124.808 111.927 86.693 1.00 33.78 1435 HIS A O 1
ATOM 5474 N N . ASN A 1 821 ? 126.830 111.381 87.507 1.00 39.08 1436 ASN A N 1
ATOM 5475 C CA . ASN A 1 821 ? 126.752 109.961 87.168 1.00 39.08 1436 ASN A CA 1
ATOM 5476 C C . ASN A 1 821 ? 126.473 109.727 85.687 1.00 39.08 1436 ASN A C 1
ATOM 5477 O O . ASN A 1 821 ? 125.911 108.692 85.315 1.00 39.08 1436 ASN A O 1
ATOM 5482 N N . GLY A 1 822 ? 126.857 110.668 84.830 1.00 33.17 1437 GLY A N 1
ATOM 5483 C CA . GLY A 1 822 ? 126.594 110.545 83.412 1.00 33.17 1437 GLY A CA 1
ATOM 5484 C C . GLY A 1 822 ? 125.179 110.868 82.994 1.00 33.17 1437 GLY A C 1
ATOM 5485 O O . GLY A 1 822 ? 124.820 110.603 81.841 1.00 33.17 1437 GLY A O 1
ATOM 5486 N N . TRP A 1 823 ? 124.371 111.435 83.888 1.00 29.32 1438 TRP A N 1
ATOM 5487 C CA . TRP A 1 823 ? 122.970 111.756 83.620 1.00 29.32 1438 TRP A CA 1
ATOM 5488 C C . TRP A 1 823 ? 122.217 110.521 83.126 1.00 29.32 1438 TRP A C 1
ATOM 5489 O O . TRP A 1 823 ? 121.555 110.530 82.087 1.00 29.32 1438 TRP A O 1
ATOM 5500 N N . LYS A 1 824 ? 122.340 109.444 83.896 1.00 33.08 1439 LYS A N 1
ATOM 5501 C CA . LYS A 1 824 ? 121.700 108.188 83.533 1.00 33.08 1439 LYS A CA 1
ATOM 5502 C C . LYS A 1 824 ? 120.186 108.316 83.635 1.00 33.08 1439 LYS A C 1
ATOM 5503 O O . LYS A 1 824 ? 119.661 108.844 84.620 1.00 33.08 1439 LYS A O 1
ATOM 5509 N N . GLY A 1 825 ? 119.486 107.831 82.613 1.00 28.07 1440 GLY A N 1
ATOM 5510 C CA . GLY A 1 825 ? 118.046 107.871 82.562 1.00 28.07 1440 GLY A CA 1
ATOM 5511 C C . GLY A 1 825 ? 117.473 109.039 81.789 1.00 28.07 1440 GLY A C 1
ATOM 5512 O O . GLY A 1 825 ? 116.275 109.033 81.487 1.00 28.07 1440 GLY A O 1
ATOM 5513 N N . LEU A 1 826 ? 118.290 110.037 81.461 1.00 26.71 1441 LEU A N 1
ATOM 5514 C CA . LEU A 1 826 ? 117.789 111.197 80.739 1.00 26.71 1441 LEU A CA 1
ATOM 5515 C C . LEU A 1 826 ? 117.511 110.822 79.290 1.00 26.71 1441 LEU A C 1
ATOM 5516 O O . LEU A 1 826 ? 118.303 110.121 78.653 1.00 26.71 1441 LEU A O 1
ATOM 5521 N N . TYR A 1 827 ? 116.379 111.300 78.769 1.00 25.73 1442 TYR A N 1
ATOM 5522 C CA . TYR A 1 827 ? 115.880 110.875 77.461 1.00 25.73 1442 TYR A CA 1
ATOM 5523 C C . TYR A 1 827 ? 115.766 109.355 77.402 1.00 25.73 1442 TYR A C 1
ATOM 5524 O O . TYR A 1 827 ? 116.051 108.725 76.382 1.00 25.73 1442 TYR A O 1
ATOM 5533 N N . GLY A 1 828 ? 115.336 108.761 78.512 1.00 22.97 1443 GLY A N 1
ATOM 5534 C CA . GLY A 1 828 ? 115.349 107.321 78.684 1.00 22.97 1443 GLY A CA 1
ATOM 5535 C C . GLY A 1 828 ? 113.956 106.726 78.632 1.00 22.97 1443 GLY A C 1
ATOM 5536 O O . GLY A 1 828 ? 112.984 107.340 79.075 1.00 22.97 1443 GLY A O 1
ATOM 5537 N N . ARG A 1 829 ? 113.869 105.518 78.087 1.00 22.30 1444 ARG A N 1
ATOM 5538 C CA . ARG A 1 829 ? 112.613 104.795 77.973 1.00 22.30 1444 ARG A CA 1
ATOM 5539 C C . ARG A 1 829 ? 112.371 103.947 79.213 1.00 22.30 1444 ARG A C 1
ATOM 5540 O O . ARG A 1 829 ? 113.309 103.501 79.879 1.00 22.30 1444 ARG A O 1
ATOM 5548 N N . LEU A 1 830 ? 111.097 103.726 79.517 1.00 19.15 1445 LEU A N 1
ATOM 5549 C CA . LEU A 1 830 ? 110.746 102.795 80.573 1.00 19.15 1445 LEU A CA 1
ATOM 5550 C C . LEU A 1 830 ? 110.969 101.359 80.107 1.00 19.15 1445 LEU A C 1
ATOM 5551 O O . LEU A 1 830 ? 111.067 101.072 78.911 1.00 19.15 1445 LEU A O 1
ATOM 5556 N N . ASP A 1 831 ? 111.049 100.451 81.072 1.00 22.48 1446 ASP A N 1
ATOM 5557 C CA . ASP A 1 831 ? 111.215 99.031 80.806 1.00 22.48 1446 ASP A CA 1
ATOM 5558 C C . ASP A 1 831 ? 109.899 98.321 81.080 1.00 22.48 1446 ASP A C 1
ATOM 5559 O O . ASP A 1 831 ? 109.256 98.574 82.103 1.00 22.48 1446 ASP A O 1
ATOM 5564 N N . TRP A 1 832 ? 109.496 97.442 80.157 1.00 19.23 1447 TRP A N 1
ATOM 5565 C CA . TRP A 1 832 ? 108.234 96.728 80.315 1.00 19.23 1447 TRP A CA 1
ATOM 5566 C C . TRP A 1 832 ? 108.210 95.901 81.593 1.00 19.23 1447 TRP A C 1
ATOM 5567 O O . TRP A 1 832 ? 107.153 95.752 82.216 1.00 19.23 1447 TRP A O 1
ATOM 5578 N N . GLN A 1 833 ? 109.356 95.358 81.999 1.00 20.53 1448 GLN A N 1
ATOM 5579 C CA . GLN A 1 833 ? 109.453 94.542 83.199 1.00 20.53 1448 GLN A CA 1
ATOM 5580 C C . GLN A 1 833 ? 109.985 95.311 84.401 1.00 20.53 1448 GLN A C 1
ATOM 5581 O O . GLN A 1 833 ? 110.126 94.727 85.479 1.00 20.53 1448 GLN A O 1
ATOM 5587 N N . GLY A 1 834 ? 110.283 96.595 84.244 1.00 19.05 1449 GLY A N 1
ATOM 5588 C CA . GLY A 1 834 ? 110.722 97.431 85.341 1.00 19.05 1449 GLY A CA 1
ATOM 5589 C C . GLY A 1 834 ? 109.559 98.120 86.020 1.00 19.05 1449 GLY A C 1
ATOM 5590 O O . GLY A 1 834 ? 108.406 97.695 85.923 1.00 19.05 1449 GLY A O 1
ATOM 5591 N N . ASN A 1 835 ? 109.870 99.208 86.715 1.00 19.58 1450 ASN A N 1
ATOM 5592 C CA . ASN A 1 835 ? 108.868 99.996 87.412 1.00 19.58 1450 ASN A CA 1
ATOM 5593 C C . ASN A 1 835 ? 108.987 101.460 87.012 1.00 19.58 1450 ASN A C 1
ATOM 5594 O O . ASN A 1 835 ? 110.018 101.907 86.504 1.00 19.58 1450 ASN A O 1
ATOM 5599 N N . PHE A 1 836 ? 107.906 102.204 87.232 1.00 16.50 1451 PHE A N 1
ATOM 5600 C CA . PHE A 1 836 ? 107.951 103.639 87.025 1.00 16.50 1451 PHE A CA 1
ATOM 5601 C C . PHE A 1 836 ? 108.874 104.281 88.057 1.00 16.50 1451 PHE A C 1
ATOM 5602 O O . PHE A 1 836 ? 109.005 103.786 89.179 1.00 16.50 1451 PHE A O 1
ATOM 5610 N N . PRO A 1 837 ? 109.526 105.377 87.706 1.00 18.83 1452 PRO A N 1
ATOM 5611 C CA . PRO A 1 837 ? 110.307 106.132 88.687 1.00 18.83 1452 PRO A CA 1
ATOM 5612 C C . PRO A 1 837 ? 109.383 107.002 89.534 1.00 18.83 1452 PRO A C 1
ATOM 5613 O O . PRO A 1 837 ? 108.161 106.954 89.412 1.00 18.83 1452 PRO A O 1
ATOM 5617 N N . THR A 1 838 ? 109.992 107.800 90.406 1.00 19.28 1453 THR A N 1
ATOM 5618 C CA . THR A 1 838 ? 109.224 108.686 91.272 1.00 19.28 1453 THR A CA 1
ATOM 5619 C C . THR A 1 838 ? 108.417 109.674 90.439 1.00 19.28 1453 THR A C 1
ATOM 5620 O O . THR A 1 838 ? 108.936 110.286 89.502 1.00 19.28 1453 THR A O 1
ATOM 5624 N N . SER A 1 839 ? 107.141 109.828 90.786 1.00 17.54 1454 SER A N 1
ATOM 5625 C CA . SER A 1 839 ? 106.249 110.717 90.054 1.00 17.54 1454 SER A CA 1
ATOM 5626 C C . SER A 1 839 ? 106.551 112.163 90.420 1.00 17.54 1454 SER A C 1
ATOM 5627 O O . SER A 1 839 ? 106.394 112.562 91.579 1.00 17.54 1454 SER A O 1
ATOM 5630 N N . VAL A 1 840 ? 106.981 112.945 89.438 1.00 17.51 1455 VAL A N 1
ATOM 5631 C CA . VAL A 1 840 ? 107.253 114.351 89.633 1.00 17.51 1455 VAL A CA 1
ATOM 5632 C C . VAL A 1 840 ? 106.102 115.161 89.047 1.00 17.51 1455 VAL A C 1
ATOM 5633 O O . VAL A 1 840 ? 105.274 114.653 88.296 1.00 17.51 1455 VAL A O 1
ATOM 5637 N N . THR A 1 841 ? 106.048 116.445 89.397 1.00 17.56 1456 THR A N 1
ATOM 5638 C CA . THR A 1 841 ? 104.963 117.305 88.946 1.00 17.56 1456 THR A CA 1
ATOM 5639 C C . THR A 1 841 ? 105.127 117.771 87.506 1.00 17.56 1456 THR A C 1
ATOM 5640 O O . THR A 1 841 ? 104.186 118.346 86.950 1.00 17.56 1456 THR A O 1
ATOM 5644 N N . ASP A 1 842 ? 106.283 117.540 86.889 1.00 21.27 1457 ASP A N 1
ATOM 5645 C CA . ASP A 1 842 ? 106.530 117.964 85.510 1.00 21.27 1457 ASP A CA 1
ATOM 5646 C C . ASP A 1 842 ? 107.470 116.974 84.845 1.00 21.27 1457 ASP A C 1
ATOM 5647 O O . ASP A 1 842 ? 108.688 117.181 84.792 1.00 21.27 1457 ASP A O 1
ATOM 5652 N N . PRO A 1 843 ? 106.936 115.867 84.329 1.00 21.96 1458 PRO A N 1
ATOM 5653 C CA . PRO A 1 843 ? 107.782 114.897 83.618 1.00 21.96 1458 PRO A CA 1
ATOM 5654 C C . PRO A 1 843 ? 108.366 115.501 82.351 1.00 21.96 1458 PRO A C 1
ATOM 5655 O O . PRO A 1 843 ? 107.642 115.854 81.418 1.00 21.96 1458 PRO A O 1
ATOM 5659 N N . GLN A 1 844 ? 109.689 115.615 82.322 1.00 25.85 1459 GLN A N 1
ATOM 5660 C CA . GLN A 1 844 ? 110.411 116.146 81.179 1.00 25.85 1459 GLN A CA 1
ATOM 5661 C C . GLN A 1 844 ? 111.465 115.149 80.729 1.00 25.85 1459 GLN A C 1
ATOM 5662 O O . GLN A 1 844 ? 111.954 114.351 81.536 1.00 25.85 1459 GLN A O 1
ATOM 5668 N N . PRO A 1 845 ? 111.822 115.158 79.442 1.00 25.50 1460 PRO A N 1
ATOM 5669 C CA . PRO A 1 845 ? 112.921 114.284 78.996 1.00 25.50 1460 PRO A CA 1
ATOM 5670 C C . PRO A 1 845 ? 114.236 114.588 79.692 1.00 25.50 1460 PRO A C 1
ATOM 5671 O O . PRO A 1 845 ? 114.906 113.668 80.178 1.00 25.50 1460 PRO A O 1
ATOM 5675 N N . MET A 1 846 ? 114.628 115.860 79.754 1.00 29.07 1461 MET A N 1
ATOM 5676 C CA . MET A 1 846 ? 115.835 116.266 80.470 1.00 29.07 1461 MET A CA 1
ATOM 5677 C C . MET A 1 846 ? 115.414 116.834 81.830 1.00 29.07 1461 MET A C 1
ATOM 5678 O O . MET A 1 846 ? 115.339 118.038 82.071 1.00 29.07 1461 MET A O 1
ATOM 5683 N N . GLY A 1 847 ? 115.085 115.907 82.733 1.00 26.34 1462 GLY A N 1
ATOM 5684 C CA . GLY A 1 847 ? 114.808 116.243 84.110 1.00 26.34 1462 GLY A CA 1
ATOM 5685 C C . GLY A 1 847 ? 115.576 115.305 85.022 1.00 26.34 1462 GLY A C 1
ATOM 5686 O O . GLY A 1 847 ? 116.091 114.277 84.585 1.00 26.34 1462 GLY A O 1
ATOM 5687 N N . LYS A 1 848 ? 115.639 115.672 86.303 1.00 27.56 1463 LYS A N 1
ATOM 5688 C CA . LYS A 1 848 ? 116.464 114.912 87.238 1.00 27.56 1463 LYS A CA 1
ATOM 5689 C C . LYS A 1 848 ? 116.063 113.441 87.283 1.00 27.56 1463 LYS A C 1
ATOM 5690 O O . LYS A 1 848 ? 116.913 112.577 87.527 1.00 27.56 1463 LYS A O 1
ATOM 5696 N N . VAL A 1 849 ? 114.785 113.135 87.053 1.00 26.09 1464 VAL A N 1
ATOM 5697 C CA . VAL A 1 849 ? 114.372 111.742 86.898 1.00 26.09 1464 VAL A CA 1
ATOM 5698 C C . VAL A 1 849 ? 114.767 111.222 85.521 1.00 26.09 1464 VAL A C 1
ATOM 5699 O O . VAL A 1 849 ? 115.569 110.290 85.393 1.00 26.09 1464 VAL A O 1
ATOM 5703 N N . GLY A 1 850 ? 114.206 111.816 84.473 1.00 25.23 1465 GLY A N 1
ATOM 5704 C CA . GLY A 1 850 ? 114.528 111.481 83.095 1.00 25.23 1465 GLY A CA 1
ATOM 5705 C C . GLY A 1 850 ? 113.680 110.415 82.428 1.00 25.23 1465 GLY A C 1
ATOM 5706 O O . GLY A 1 850 ? 113.284 110.576 81.272 1.00 25.23 1465 GLY A O 1
ATOM 5707 N N . MET A 1 851 ? 113.391 109.325 83.135 1.00 25.06 1466 MET A N 1
ATOM 5708 C CA . MET A 1 851 ? 112.681 108.186 82.552 1.00 25.06 1466 MET A CA 1
ATOM 5709 C C . MET A 1 851 ? 111.203 108.530 82.433 1.00 25.06 1466 MET A C 1
ATOM 5710 O O . MET A 1 851 ? 110.403 108.265 83.331 1.00 25.06 1466 MET A O 1
ATOM 5715 N N . CYS A 1 852 ? 110.833 109.131 81.300 1.00 22.61 1467 CYS A N 1
ATOM 5716 C CA . CYS A 1 852 ? 109.452 109.507 81.044 1.00 22.61 1467 CYS A CA 1
ATOM 5717 C C . CYS A 1 852 ? 108.935 109.050 79.687 1.00 22.61 1467 CYS A C 1
ATOM 5718 O O . CYS A 1 852 ? 107.755 109.264 79.392 1.00 22.61 1467 CYS A O 1
ATOM 5721 N N . PHE A 1 853 ? 109.771 108.436 78.856 1.00 20.92 1468 PHE A N 1
ATOM 5722 C CA . PHE A 1 853 ? 109.325 107.964 77.556 1.00 20.92 1468 PHE A CA 1
ATOM 5723 C C . PHE A 1 853 ? 108.606 106.627 77.684 1.00 20.92 1468 PHE A C 1
ATOM 5724 O O . PHE A 1 853 ? 108.882 105.829 78.583 1.00 20.92 1468 PHE A O 1
ATOM 5732 N N . HIS A 1 854 ? 107.669 106.392 76.770 1.00 19.79 1469 HIS A N 1
ATOM 5733 C CA . HIS A 1 854 ? 106.953 105.130 76.746 1.00 19.79 1469 HIS A CA 1
ATOM 5734 C C . HIS A 1 854 ? 107.904 103.997 76.361 1.00 19.79 1469 HIS A C 1
ATOM 5735 O O . HIS A 1 854 ? 108.854 104.206 75.603 1.00 19.79 1469 HIS A O 1
ATOM 5742 N N . PRO A 1 855 ? 107.681 102.790 76.888 1.00 20.50 1470 PRO A N 1
ATOM 5743 C CA . PRO A 1 855 ? 108.565 101.668 76.534 1.00 20.50 1470 PRO A CA 1
ATOM 5744 C C . PRO A 1 855 ? 108.605 101.358 75.047 1.00 20.50 1470 PRO A C 1
ATOM 5745 O O . PRO A 1 855 ? 109.620 100.843 74.564 1.00 20.50 1470 PRO A O 1
ATOM 5749 N N . GLU A 1 856 ? 107.537 101.649 74.304 1.00 23.33 1471 GLU A N 1
ATOM 5750 C CA . GLU A 1 856 ? 107.485 101.328 72.883 1.00 23.33 1471 GLU A CA 1
ATOM 5751 C C . GLU A 1 856 ? 107.033 102.472 71.988 1.00 23.33 1471 GLU A C 1
ATOM 5752 O O . GLU A 1 856 ? 107.312 102.425 70.784 1.00 23.33 1471 GLU A O 1
ATOM 5758 N N . GLN A 1 857 ? 106.352 103.485 72.514 1.00 22.32 1472 GLN A N 1
ATOM 5759 C CA . GLN A 1 857 ? 105.836 104.580 71.706 1.00 22.32 1472 GLN A CA 1
ATOM 5760 C C . GLN A 1 857 ? 106.712 105.816 71.867 1.00 22.32 1472 GLN A C 1
ATOM 5761 O O . GLN A 1 857 ? 107.228 106.089 72.954 1.00 22.32 1472 GLN A O 1
ATOM 5767 N N . HIS A 1 858 ? 106.875 106.560 70.773 1.00 24.60 1473 HIS A N 1
ATOM 5768 C CA . HIS A 1 858 ? 107.738 107.742 70.745 1.00 24.60 1473 HIS A CA 1
ATOM 5769 C C . HIS A 1 858 ? 106.960 108.929 71.305 1.00 24.60 1473 HIS A C 1
ATOM 5770 O O . HIS A 1 858 ? 106.501 109.816 70.581 1.00 24.60 1473 HIS A O 1
ATOM 5777 N N . ARG A 1 859 ? 106.819 108.946 72.627 1.00 20.20 1474 ARG A N 1
ATOM 5778 C CA . ARG A 1 859 ? 106.057 109.990 73.300 1.00 20.20 1474 ARG A CA 1
ATOM 5779 C C . ARG A 1 859 ? 106.357 109.933 74.791 1.00 20.20 1474 ARG A C 1
ATOM 5780 O O . ARG A 1 859 ? 106.963 108.981 75.290 1.00 20.20 1474 ARG A O 1
ATOM 5788 N N . ILE A 1 860 ? 105.920 110.975 75.498 1.00 20.27 1475 ILE A N 1
ATOM 5789 C CA . ILE A 1 860 ? 105.985 110.989 76.952 1.00 20.27 1475 ILE A CA 1
ATOM 5790 C C . ILE A 1 860 ? 104.766 110.269 77.524 1.00 20.27 1475 ILE A C 1
ATOM 5791 O O . ILE A 1 860 ? 103.728 110.132 76.871 1.00 20.27 1475 ILE A O 1
ATOM 5796 N N . LEU A 1 861 ? 104.902 109.790 78.759 1.00 17.56 1476 LEU A N 1
ATOM 5797 C CA . LEU A 1 861 ? 103.791 109.124 79.426 1.00 17.56 1476 LEU A CA 1
ATOM 5798 C C . LEU A 1 861 ? 102.608 110.072 79.569 1.00 17.56 1476 LEU A C 1
ATOM 5799 O O . LEU A 1 861 ? 102.770 111.253 79.886 1.00 17.56 1476 LEU A O 1
ATOM 5804 N N . THR A 1 862 ? 101.409 109.547 79.334 1.00 17.07 1477 THR A N 1
ATOM 5805 C CA . THR A 1 862 ? 100.203 110.353 79.404 1.00 17.07 1477 THR A CA 1
ATOM 5806 C C . THR A 1 862 ? 99.831 110.630 80.859 1.00 17.07 1477 THR A C 1
ATOM 5807 O O . THR A 1 862 ? 100.447 110.122 81.799 1.00 17.07 1477 THR A O 1
ATOM 5811 N N . VAL A 1 863 ? 98.807 111.464 81.041 1.00 15.21 1478 VAL A N 1
ATOM 5812 C CA . VAL A 1 863 ? 98.326 111.779 82.382 1.00 15.21 1478 VAL A CA 1
ATOM 5813 C C . VAL A 1 863 ? 97.731 110.540 83.042 1.00 15.21 1478 VAL A C 1
ATOM 5814 O O . VAL A 1 863 ? 97.971 110.274 84.227 1.00 15.21 1478 VAL A O 1
ATOM 5818 N N . ARG A 1 864 ? 96.959 109.757 82.285 1.00 14.12 1479 ARG A N 1
ATOM 5819 C CA . ARG A 1 864 ? 96.330 108.564 82.845 1.00 14.12 1479 ARG A CA 1
ATOM 5820 C C . ARG A 1 864 ? 97.367 107.515 83.232 1.00 14.12 1479 ARG A C 1
ATOM 5821 O O . ARG A 1 864 ? 97.209 106.829 84.246 1.00 14.12 1479 ARG A O 1
ATOM 5829 N N . GLU A 1 865 ? 98.428 107.367 82.436 1.00 14.91 1480 GLU A N 1
ATOM 5830 C CA . GLU A 1 865 ? 99.477 106.413 82.785 1.00 14.91 1480 GLU A CA 1
ATOM 5831 C C . GLU A 1 865 ? 100.212 106.834 84.052 1.00 14.91 1480 GLU A C 1
ATOM 5832 O O . GLU A 1 865 ? 100.516 105.996 84.911 1.00 14.91 1480 GLU A O 1
ATOM 5838 N N . CYS A 1 866 ? 100.498 108.130 84.193 1.00 13.92 1481 CYS A N 1
ATOM 5839 C CA . CYS A 1 866 ? 101.143 108.613 85.408 1.00 13.92 1481 CYS A CA 1
ATOM 5840 C C . CYS A 1 866 ? 100.220 108.500 86.614 1.00 13.92 1481 CYS A C 1
ATOM 5841 O O . CYS A 1 866 ? 100.698 108.366 87.746 1.00 13.92 1481 CYS A O 1
ATOM 5844 N N . ALA A 1 867 ? 98.905 108.558 86.397 1.00 10.94 1482 ALA A N 1
ATOM 5845 C CA . ALA A 1 867 ? 97.968 108.349 87.496 1.00 10.94 1482 ALA A CA 1
ATOM 5846 C C . ALA A 1 867 ? 97.895 106.878 87.887 1.00 10.94 1482 ALA A C 1
ATOM 5847 O O . ALA A 1 867 ? 97.803 106.549 89.075 1.00 10.94 1482 ALA A O 1
ATOM 5849 N N . ARG A 1 868 ? 97.927 105.981 86.899 1.00 11.91 1483 ARG A N 1
ATOM 5850 C CA . ARG A 1 868 ? 97.942 104.550 87.189 1.00 11.91 1483 ARG A CA 1
ATOM 5851 C C . ARG A 1 868 ? 99.212 104.154 87.928 1.00 11.91 1483 ARG A C 1
ATOM 5852 O O . ARG A 1 868 ? 99.180 103.299 88.820 1.00 11.91 1483 ARG A O 1
ATOM 5860 N N . SER A 1 869 ? 100.345 104.756 87.559 1.00 13.11 1484 SER A N 1
ATOM 5861 C CA . SER A 1 869 ? 101.593 104.486 88.262 1.00 13.11 1484 SER A CA 1
ATOM 5862 C C . SER A 1 869 ? 101.525 104.880 89.732 1.00 13.11 1484 SER A C 1
ATOM 5863 O O . SER A 1 869 ? 102.286 104.340 90.542 1.00 13.11 1484 SER A O 1
ATOM 5866 N N . GLN A 1 870 ? 100.639 105.805 90.091 1.00 12.79 1485 GLN A N 1
ATOM 5867 C CA . GLN A 1 870 ? 100.456 106.225 91.473 1.00 12.79 1485 GLN A CA 1
ATOM 5868 C C . GLN A 1 870 ? 99.343 105.466 92.184 1.00 12.79 1485 GLN A C 1
ATOM 5869 O O . GLN A 1 870 ? 99.077 105.743 93.357 1.00 12.79 1485 GLN A O 1
ATOM 5875 N N . GLY A 1 871 ? 98.691 104.523 91.510 1.00 12.03 1486 GLY A N 1
ATOM 5876 C CA . GLY A 1 871 ? 97.616 103.761 92.109 1.00 12.03 1486 GLY A CA 1
ATOM 5877 C C . GLY A 1 871 ? 96.244 104.390 92.025 1.00 12.03 1486 GLY A C 1
ATOM 5878 O O . GLY A 1 871 ? 95.310 103.875 92.650 1.00 12.03 1486 GLY A O 1
ATOM 5879 N N . PHE A 1 872 ? 96.091 105.479 91.285 1.00 11.40 1487 PHE A N 1
ATOM 5880 C CA . PHE A 1 872 ? 94.785 106.113 91.153 1.00 11.40 1487 PHE A CA 1
ATOM 5881 C C . PHE A 1 872 ? 93.844 105.218 90.355 1.00 11.40 1487 PHE A C 1
ATOM 5882 O O . PHE A 1 872 ? 94.243 104.679 89.316 1.00 11.40 1487 PHE A O 1
ATOM 5890 N N . PRO A 1 873 ? 92.605 105.030 90.801 1.00 13.25 1488 PRO A N 1
ATOM 5891 C CA . PRO A 1 873 ? 91.635 104.292 89.987 1.00 13.25 1488 PRO A CA 1
ATOM 5892 C C . PRO A 1 873 ? 91.298 105.049 88.712 1.00 13.25 1488 PRO A C 1
ATOM 5893 O O . PRO A 1 873 ? 91.358 106.279 88.656 1.00 13.25 1488 PRO A O 1
ATOM 5897 N N . ASP A 1 874 ? 90.937 104.291 87.675 1.00 16.68 1489 ASP A N 1
ATOM 5898 C CA . ASP A 1 874 ? 90.650 104.886 86.376 1.00 16.68 1489 ASP A CA 1
ATOM 5899 C C . ASP A 1 874 ? 89.431 105.797 86.395 1.00 16.68 1489 ASP A C 1
ATOM 5900 O O . ASP A 1 874 ? 89.245 106.572 85.451 1.00 16.68 1489 ASP A O 1
ATOM 5905 N N . SER A 1 875 ? 88.602 105.725 87.433 1.00 16.89 1490 SER A N 1
ATOM 5906 C CA . SER A 1 875 ? 87.440 106.590 87.569 1.00 16.89 1490 SER A CA 1
ATOM 5907 C C . SER A 1 875 ? 87.772 107.934 88.204 1.00 16.89 1490 SER A C 1
ATOM 5908 O O . SER A 1 875 ? 86.886 108.788 88.307 1.00 16.89 1490 SER A O 1
ATOM 5911 N N . TYR A 1 876 ? 89.015 108.140 88.629 1.00 15.66 1491 TYR A N 1
ATOM 5912 C CA . TYR A 1 876 ? 89.412 109.399 89.242 1.00 15.66 1491 TYR A CA 1
ATOM 5913 C C . TYR A 1 876 ? 89.524 110.492 88.187 1.00 15.66 1491 TYR A C 1
ATOM 5914 O O . TYR A 1 876 ? 89.901 110.233 87.041 1.00 15.66 1491 TYR A O 1
ATOM 5923 N N . GLU A 1 877 ? 89.194 111.718 88.580 1.00 18.20 1492 GLU A N 1
ATOM 5924 C CA . GLU A 1 877 ? 89.156 112.853 87.670 1.00 18.20 1492 GLU A CA 1
ATOM 5925 C C . GLU A 1 877 ? 90.144 113.920 88.115 1.00 18.20 1492 GLU A C 1
ATOM 5926 O O . GLU A 1 877 ? 90.365 114.116 89.314 1.00 18.20 1492 GLU A O 1
ATOM 5932 N N . PHE A 1 878 ? 90.733 114.608 87.140 1.00 15.30 1493 PHE A N 1
ATOM 5933 C CA . PHE A 1 878 ? 91.663 115.698 87.388 1.00 15.30 1493 PHE A CA 1
ATOM 5934 C C . PHE A 1 878 ? 91.205 116.928 86.617 1.00 15.30 1493 PHE A C 1
ATOM 5935 O O . PHE A 1 878 ? 90.512 116.820 85.602 1.00 15.30 1493 PHE A O 1
ATOM 5943 N N . ALA A 1 879 ? 91.597 118.100 87.109 1.00 16.62 1494 ALA A N 1
ATOM 5944 C CA . ALA A 1 879 ? 91.118 119.368 86.580 1.00 16.62 1494 ALA A CA 1
ATOM 5945 C C . ALA A 1 879 ? 92.284 120.234 86.124 1.00 16.62 1494 ALA A C 1
ATOM 5946 O O . ALA A 1 879 ? 93.411 120.096 86.609 1.00 16.62 1494 ALA A O 1
ATOM 5948 N N . GLY A 1 880 ? 91.998 121.126 85.185 1.00 17.76 1495 GLY A N 1
ATOM 5949 C CA . GLY A 1 880 ? 92.991 122.028 84.643 1.00 17.76 1495 GLY A CA 1
ATOM 5950 C C . GLY A 1 880 ? 93.495 121.589 83.285 1.00 17.76 1495 GLY A C 1
ATOM 5951 O O . GLY A 1 880 ? 92.916 120.733 82.611 1.00 17.76 1495 GLY A O 1
ATOM 5952 N N . ASN A 1 881 ? 94.604 122.199 82.877 1.00 18.25 1496 ASN A N 1
ATOM 5953 C CA . ASN A 1 881 ? 95.291 121.792 81.662 1.00 18.25 1496 ASN A CA 1
ATOM 5954 C C . ASN A 1 881 ? 96.207 120.613 81.987 1.00 18.25 1496 ASN A C 1
ATOM 5955 O O . ASN A 1 881 ? 96.203 120.088 83.103 1.00 18.25 1496 ASN A O 1
ATOM 5960 N N . ILE A 1 882 ? 97.007 120.181 81.010 1.00 17.48 1497 ILE A N 1
ATOM 5961 C CA . ILE A 1 882 ? 97.817 118.981 81.199 1.00 17.48 1497 ILE A CA 1
ATOM 5962 C C . ILE A 1 882 ? 98.882 119.205 82.269 1.00 17.48 1497 ILE A C 1
ATOM 5963 O O . ILE A 1 882 ? 99.204 118.293 83.041 1.00 17.48 1497 ILE A O 1
ATOM 5968 N N . ASN A 1 883 ? 99.436 120.419 82.345 1.00 18.14 1498 ASN A N 1
ATOM 5969 C CA . ASN A 1 883 ? 100.412 120.718 83.387 1.00 18.14 1498 ASN A CA 1
ATOM 5970 C C . ASN A 1 883 ? 99.778 120.653 84.770 1.00 18.14 1498 ASN A C 1
ATOM 5971 O O . ASN A 1 883 ? 100.379 120.120 85.711 1.00 18.14 1498 ASN A O 1
ATOM 5976 N N . HIS A 1 884 ? 98.561 121.183 84.908 1.00 17.01 1499 HIS A N 1
ATOM 5977 C CA . HIS A 1 884 ? 97.866 121.130 86.189 1.00 17.01 1499 HIS A CA 1
ATOM 5978 C C . HIS A 1 884 ? 97.572 119.693 86.600 1.00 17.01 1499 HIS A C 1
ATOM 5979 O O . HIS A 1 884 ? 97.736 119.329 87.769 1.00 17.01 1499 HIS A O 1
ATOM 5986 N N . LYS A 1 885 ? 97.132 118.862 85.652 1.00 15.65 1500 LYS A N 1
ATOM 5987 C CA . LYS A 1 885 ? 96.847 117.464 85.960 1.00 15.65 1500 LYS A CA 1
ATOM 5988 C C . LYS A 1 885 ? 98.113 116.712 86.353 1.00 15.65 1500 LYS A C 1
ATOM 5989 O O . LYS A 1 885 ? 98.099 115.904 87.292 1.00 15.65 1500 LYS A O 1
ATOM 5995 N N . HIS A 1 886 ? 99.217 116.961 85.644 1.00 14.71 1501 HIS A N 1
ATOM 5996 C CA . HIS A 1 886 ? 100.479 116.321 85.998 1.00 14.71 1501 HIS A CA 1
ATOM 5997 C C . HIS A 1 886 ? 100.944 116.751 87.383 1.00 14.71 1501 HIS A C 1
ATOM 5998 O O . HIS A 1 886 ? 101.440 115.928 88.162 1.00 14.71 1501 HIS A O 1
ATOM 6005 N N . ARG A 1 887 ? 100.795 118.038 87.707 1.00 15.28 1502 ARG A N 1
ATOM 6006 C CA . ARG A 1 887 ? 101.151 118.512 89.040 1.00 15.28 1502 ARG A CA 1
ATOM 6007 C C . ARG A 1 887 ? 100.272 117.871 90.106 1.00 15.28 1502 ARG A C 1
ATOM 6008 O O . ARG A 1 887 ? 100.752 117.523 91.191 1.00 15.28 1502 ARG A O 1
ATOM 6016 N N . GLN A 1 888 ? 98.978 117.715 89.817 1.00 15.04 1503 GLN A N 1
ATOM 6017 C CA . GLN A 1 888 ? 98.071 117.071 90.762 1.00 15.04 1503 GLN A CA 1
ATOM 6018 C C . GLN A 1 888 ? 98.487 115.631 91.028 1.00 15.04 1503 GLN A C 1
ATOM 6019 O O . GLN A 1 888 ? 98.511 115.181 92.179 1.00 15.04 1503 GLN A O 1
ATOM 6025 N N . ILE A 1 889 ? 98.810 114.887 89.968 1.00 13.98 1504 ILE A N 1
ATOM 6026 C CA . ILE A 1 889 ? 99.173 113.482 90.139 1.00 13.98 1504 ILE A CA 1
ATOM 6027 C C . ILE A 1 889 ? 100.510 113.349 90.858 1.00 13.98 1504 ILE A C 1
ATOM 6028 O O . ILE A 1 889 ? 100.652 112.543 91.785 1.00 13.98 1504 ILE A O 1
ATOM 6033 N N . GLY A 1 890 ? 101.509 114.136 90.452 1.00 14.93 1505 GLY A N 1
ATOM 6034 C CA . GLY A 1 890 ? 102.832 114.010 91.038 1.00 14.93 1505 GLY A CA 1
ATOM 6035 C C . GLY A 1 890 ? 102.919 114.454 92.482 1.00 14.93 1505 GLY A C 1
ATOM 6036 O O . GLY A 1 890 ? 103.867 114.077 93.177 1.00 14.93 1505 GLY A O 1
ATOM 6037 N N . ASN A 1 891 ? 101.957 115.247 92.947 1.00 17.33 1506 ASN A N 1
ATOM 6038 C CA . ASN A 1 891 ? 101.953 115.750 94.313 1.00 17.33 1506 ASN A CA 1
ATOM 6039 C C . ASN A 1 891 ? 101.222 114.841 95.292 1.00 17.33 1506 ASN A C 1
ATOM 6040 O O . ASN A 1 891 ? 101.355 115.031 96.504 1.00 17.33 1506 ASN A O 1
ATOM 6045 N N . ALA A 1 892 ? 100.472 113.859 94.808 1.00 15.56 1507 ALA A N 1
ATOM 6046 C CA . ALA A 1 892 ? 99.521 113.143 95.643 1.00 15.56 1507 ALA A CA 1
ATOM 6047 C C . ALA A 1 892 ? 100.138 111.906 96.282 1.00 15.56 1507 ALA A C 1
ATOM 6048 O O . ALA A 1 892 ? 101.046 111.279 95.731 1.00 15.56 1507 ALA A O 1
ATOM 6050 N N . VAL A 1 893 ? 99.631 111.570 97.462 1.00 14.55 1508 VAL A N 1
ATOM 6051 C CA . VAL A 1 893 ? 99.977 110.307 98.124 1.00 14.55 1508 VAL A CA 1
ATOM 6052 C C . VAL A 1 893 ? 99.327 109.157 97.365 1.00 14.55 1508 VAL A C 1
ATOM 6053 O O . VAL A 1 893 ? 98.168 109.289 96.933 1.00 14.55 1508 VAL A O 1
ATOM 6057 N N . PRO A 1 894 ? 100.014 108.038 97.153 1.00 13.60 1509 PRO A N 1
ATOM 6058 C CA . PRO A 1 894 ? 99.381 106.892 96.489 1.00 13.60 1509 PRO A CA 1
ATOM 6059 C C . PRO A 1 894 ? 98.173 106.406 97.270 1.00 13.60 1509 PRO A C 1
ATOM 6060 O O . PRO A 1 894 ? 98.262 106.162 98.482 1.00 13.60 1509 PRO A O 1
ATOM 6064 N N . PRO A 1 895 ? 97.024 106.273 96.612 1.00 12.62 1510 PRO A N 1
ATOM 6065 C CA . PRO A 1 895 ? 95.801 105.841 97.303 1.00 12.62 1510 PRO A CA 1
ATOM 6066 C C . PRO A 1 895 ? 95.941 104.489 97.988 1.00 12.62 1510 PRO A C 1
ATOM 6067 O O . PRO A 1 895 ? 95.341 104.292 99.054 1.00 12.62 1510 PRO A O 1
ATOM 6071 N N . PRO A 1 896 ? 96.671 103.512 97.420 1.00 13.44 1511 PRO A N 1
ATOM 6072 C CA . PRO A 1 896 ? 96.859 102.256 98.175 1.00 13.44 1511 PRO A CA 1
ATOM 6073 C C . PRO A 1 896 ? 97.565 102.433 99.511 1.00 13.44 1511 PRO A C 1
ATOM 6074 O O . PRO A 1 896 ? 97.189 101.788 100.500 1.00 13.44 1511 PRO A O 1
ATOM 6078 N N . LEU A 1 897 ? 98.585 103.292 99.571 1.00 13.87 1512 LEU A N 1
ATOM 6079 C CA . LEU A 1 897 ? 99.273 103.531 100.835 1.00 13.87 1512 LEU A CA 1
ATOM 6080 C C . LEU A 1 897 ? 98.344 104.192 101.845 1.00 13.87 1512 LEU A C 1
ATOM 6081 O O . LEU A 1 897 ? 98.342 103.836 103.032 1.00 13.87 1512 LEU A O 1
ATOM 6086 N N . ALA A 1 898 ? 97.540 105.153 101.386 1.00 12.52 1513 ALA A N 1
ATOM 6087 C CA . ALA A 1 898 ? 96.556 105.781 102.258 1.00 12.52 1513 ALA A CA 1
ATOM 6088 C C . ALA A 1 898 ? 95.527 104.769 102.742 1.00 12.52 1513 ALA A C 1
ATOM 6089 O O . ALA A 1 898 ? 95.080 104.831 103.890 1.00 12.52 1513 ALA A O 1
ATOM 6091 N N . PHE A 1 899 ? 95.136 103.829 101.878 1.00 14.62 1514 PHE A N 1
ATOM 6092 C CA . PHE A 1 899 ? 94.186 102.798 102.282 1.00 14.62 1514 PHE A CA 1
ATOM 6093 C C . PHE A 1 899 ? 94.780 101.885 103.345 1.00 14.62 1514 PHE A C 1
ATOM 6094 O O . PHE A 1 899 ? 94.090 101.495 104.292 1.00 14.62 1514 PHE A O 1
ATOM 6102 N N . ALA A 1 900 ? 96.054 101.515 103.196 1.00 14.40 1515 ALA A N 1
ATOM 6103 C CA . ALA A 1 900 ? 96.706 100.692 104.212 1.00 14.40 1515 ALA A CA 1
ATOM 6104 C C . ALA A 1 900 ? 96.798 101.427 105.546 1.00 14.40 1515 ALA A C 1
ATOM 6105 O O . ALA A 1 900 ? 96.515 100.853 106.611 1.00 14.40 1515 ALA A O 1
ATOM 6107 N N . LEU A 1 901 ? 97.185 102.705 105.506 1.00 13.71 1516 LEU A N 1
ATOM 6108 C CA . LEU A 1 901 ? 97.229 103.499 106.730 1.00 13.71 1516 LEU A CA 1
ATOM 6109 C C . LEU A 1 901 ? 95.844 103.616 107.357 1.00 13.71 1516 LEU A C 1
ATOM 6110 O O . LEU A 1 901 ? 95.700 103.553 108.583 1.00 13.71 1516 LEU A O 1
ATOM 6115 N N . GLY A 1 902 ? 94.812 103.780 106.529 1.00 14.23 1517 GLY A N 1
ATOM 6116 C CA . GLY A 1 902 ? 93.457 103.842 107.047 1.00 14.23 1517 GLY A CA 1
ATOM 6117 C C . GLY A 1 902 ? 92.997 102.531 107.655 1.00 14.23 1517 GLY A C 1
ATOM 6118 O O . GLY A 1 902 ? 92.245 102.525 108.628 1.00 14.23 1517 GLY A O 1
ATOM 6119 N N . ARG A 1 903 ? 93.422 101.405 107.080 1.00 16.82 1518 ARG A N 1
ATOM 6120 C CA . ARG A 1 903 ? 93.105 100.110 107.676 1.00 16.82 1518 ARG A CA 1
ATOM 6121 C C . ARG A 1 903 ? 93.741 99.974 109.053 1.00 16.82 1518 ARG A C 1
ATOM 6122 O O . ARG A 1 903 ? 93.103 99.498 110.004 1.00 16.82 1518 ARG A O 1
ATOM 6130 N N . LYS A 1 904 ? 95.003 100.388 109.178 1.00 14.56 1519 LYS A N 1
ATOM 6131 C CA . LYS A 1 904 ? 95.650 100.353 110.487 1.00 14.56 1519 LYS A CA 1
ATOM 6132 C C . LYS A 1 904 ? 94.950 101.284 111.471 1.00 14.56 1519 LYS A C 1
ATOM 6133 O O . LYS A 1 904 ? 94.786 100.948 112.652 1.00 14.56 1519 LYS A O 1
ATOM 6139 N N . LEU A 1 905 ? 94.518 102.455 110.999 1.00 13.58 1520 LEU A N 1
ATOM 6140 C CA . LEU A 1 905 ? 93.780 103.376 111.859 1.00 13.58 1520 LEU A CA 1
ATOM 6141 C C . LEU A 1 905 ? 92.439 102.786 112.282 1.00 13.58 1520 LEU A C 1
ATOM 6142 O O . LEU A 1 905 ? 91.989 103.003 113.410 1.00 13.58 1520 LEU A O 1
ATOM 6147 N N . LYS A 1 906 ? 91.779 102.055 111.383 1.00 16.69 1521 LYS A N 1
ATOM 6148 C CA . LYS A 1 906 ? 90.525 101.391 111.727 1.00 16.69 1521 LYS A CA 1
ATOM 6149 C C . LYS A 1 906 ? 90.739 100.341 112.807 1.00 16.69 1521 LYS A C 1
ATOM 6150 O O . LYS A 1 906 ? 89.942 100.232 113.748 1.00 16.69 1521 LYS A O 1
ATOM 6156 N N . GLU A 1 907 ? 91.810 99.554 112.683 1.00 15.62 1522 GLU A N 1
ATOM 6157 C CA . GLU A 1 907 ? 92.125 98.583 113.727 1.00 15.62 1522 GLU A CA 1
ATOM 6158 C C . GLU A 1 907 ? 92.398 99.276 115.057 1.00 15.62 1522 GLU A C 1
ATOM 6159 O O . GLU A 1 907 ? 91.930 98.826 116.110 1.00 15.62 1522 GLU A O 1
ATOM 6165 N N . ALA A 1 908 ? 93.145 100.383 115.025 1.00 13.95 1523 ALA A N 1
ATOM 6166 C CA . ALA A 1 908 ? 93.420 101.126 116.252 1.00 13.95 1523 ALA A CA 1
ATOM 6167 C C . ALA A 1 908 ? 92.139 101.676 116.870 1.00 13.95 1523 ALA A C 1
ATOM 6168 O O . ALA A 1 908 ? 91.970 101.648 118.095 1.00 13.95 1523 ALA A O 1
ATOM 6170 N N . LEU A 1 909 ? 91.231 102.192 116.039 1.00 15.80 1524 LEU A N 1
ATOM 6171 C CA . LEU A 1 909 ? 89.966 102.721 116.537 1.00 15.80 1524 LEU A CA 1
ATOM 6172 C C . LEU A 1 909 ? 89.111 101.624 117.156 1.00 15.80 1524 LEU A C 1
ATOM 6173 O O . LEU A 1 909 ? 88.462 101.841 118.185 1.00 15.80 1524 LEU A O 1
ATOM 6178 N N . HIS A 1 910 ? 89.089 100.442 116.538 1.00 17.89 1525 HIS A N 1
ATOM 6179 C CA . HIS A 1 910 ? 88.329 99.336 117.109 1.00 17.89 1525 HIS A CA 1
ATOM 6180 C C . HIS A 1 910 ? 88.979 98.802 118.379 1.00 17.89 1525 HIS A C 1
ATOM 6181 O O . HIS A 1 910 ? 88.294 98.209 119.220 1.00 17.89 1525 HIS A O 1
ATOM 6188 N N . LEU A 1 911 ? 90.290 98.998 118.536 1.00 19.52 1526 LEU A N 1
ATOM 6189 C CA . LEU A 1 911 ? 90.966 98.525 119.741 1.00 19.52 1526 LEU A CA 1
ATOM 6190 C C . LEU A 1 911 ? 90.499 99.279 120.980 1.00 19.52 1526 LEU A C 1
ATOM 6191 O O . LEU A 1 911 ? 90.376 98.690 122.060 1.00 19.52 1526 LEU A O 1
ATOM 6196 N N . LYS A 1 912 ? 90.244 100.578 120.852 1.00 20.91 1527 LYS A N 1
ATOM 6197 C CA . LYS A 1 912 ? 89.826 101.394 121.988 1.00 20.91 1527 LYS A CA 1
ATOM 6198 C C . LYS A 1 912 ? 88.491 100.924 122.557 1.00 20.91 1527 LYS A C 1
ATOM 6199 O O . LYS A 1 912 ? 87.427 101.343 122.102 1.00 20.91 1527 LYS A O 1
#

Organism: Arabidopsis thaliana (NCBI:txid3702)

B-factor: mean 32.47, std 16.34, range [9.34, 82.87]

Solvent-accessible surface area: 34410 Å² total; per-residue (Å²): 103,22,70,0,0,0,0,94,24,0,8,83,28,11,9,148,85,5,85,36,117,88,166,100,32,101,32,53,53,158,51,94,31,132,28,130,81,52,52,32,4,31,73,59,0,41,0,39,58,65,78,2,31,18,32,22,3,0,15,24,115,126,195,132,40,17,4,34,4,0,0,26,0,31,50,160,162,51,64,36,0,6,0,11,38,1,34,40,1,68,80,2,3,5,19,157,22,25,55,103,26,10,1,0,4,4,60,95,22,43,70,16,71,1,141,67,3,105,11,56,16,60,29,84,60,36,85,84,80,42,12,68,103,66,12,120,138,24,41,83,40,17,108,127,30,94,60,130,25,115,97,44,124,112,123,132,75,98,44,40,26,21,1,46,4,34,6,6,30,103,94,0,0,0,15,42,20,47,86,84,57,13,20,135,2,64,26,102,5,32,4,31,86,85,104,95,60,104,111,117,141,68,79,90,88,65,22,143,76,129,63,0,0,77,15,96,33,66,79,1,29,58,92,36,9,0,5,0,26,12,93,48,66,111,108,62,16,5,135,13,97,67,53,120,3,11,17,0,0,0,0,58,93,24,48,116,164,108,6,28,0,60,0,14,35,3,21,11,8,50,62,54,40,54,140,76,8,38,53,17,33,8,15,29,0,0,30,0,124,43,71,38,76,6,77,16,57,11,10,77,10,77,12,72,0,39,108,121,104,57,39,48,186,81,137,61,18,5,19,52,61,51,15,0,4,1,54,41,28,18,34,68,102,154,39,42,52,85,137,62,152,144,51,25,165,210,31,132,6,19,0,0,2,0,42,11,20,1,0,1,12,2,45,0,0,60,103,9,15,0,1,63,1,86,12,0,3,18,119,64,115,25,4,2,80,0,0,90,75,31,5,83,156,8,49,30,15,68,44,32,7,0,3,2,0,28,3,0,0,69,84,39,48,21,86,129,20,12,9,22,20,94,92,0,48,104,64,2,75,146,20,84,128,122,58,55,81,57,7,0,54,32,48,82,5,47,0,0,1,0,19,5,37,35,66,0,2,28,69,83,35,203,131,47,136,46,92,127,3,124,29,17,20,11,18,0,2,0,0,0,0,0,0,1,7,2,19,0,68,0,0,0,0,16,1,14,84,51,0,20,70,37,73,175,6,67,10,6,40,21,0,0,7,0,0,5,39,8,24,5,9,0,6,1,0,2,0,10,1,0,8,10,0,2,1,0,36,7,61,28,2,0,2,0,0,0,0,40,96,13,54,6,0,82,22,5,94,2,7,4,0,8,31,15,99,110,13,92,5,76,11,24,121,69,88,97,17,27,19,30,95,34,4,24,114,0,0,2,0,23,13,4,18,0,82,5,0,3,27,2,14,8,66,11,131,40,27,34,91,145,56,98,24,136,36,157,92,117,21,58,0,11,3,0,132,48,3,32,53,152,32,148,44,0,33,1,0,9,3,25,82,21,90,96,22,29,44,51,20,0,113,66,3,51,78,108,66,27,2,12,18,101,48,10,44,172,117,140,15,94,24,128,53,135,88,58,90,1,43,8,164,59,5,68,87,24,13,158,178,72,112,16,43,114,4,5,2,0,2,4,19,40,68,2,6,4,17,46,17,41,26,62,13,82,10,77,23,116,20,2,11,5,0,6,7,109,43,76,2,4,6,0,0,0,1,11,0,1,2,0,1,0,31,1,68,5,70,10,10,43,81,34,82,71,16,3,90,10,1,7,78,10,10,0,7,3,1,0,14,2,0,0,34,43,0,58,92,3,11,116,133,129

Nearest PDB structures (foldseek):
  6x9i-assembly1_A  TM=8.524E-01  e=1.907E-81  Homo sapiens
  6w8v-assembly1_B  TM=8.579E-01  e=3.283E-80  Mus musculus
  4ft4-assembly2_A  TM=6.696E-01  e=1.662E-45  Zea mays
  7ubu-assembly1_A  TM=6.299E-01  e=4.466E-48  Zea mays
  4ft4-assembly1_B  TM=6.366E-01  e=2.921E-47  Zea mays